Protein AF-A0A952R025-F1 (afdb_monomer_lite)

pLDDT: mean 76.43, std 16.29, range [30.5, 97.69]

Secondary structure (DSSP, 8-state):
--SSHHHHHHHHHHHHHHHHHHHTS-----TTS--HHHHHHHHHHHHHHHHHHTTT-HHHHHHHHHHHHHHHHHHHHH-GGGHHHHHHHHHHGGG---HHHHHHHHHHHHHHHHHHHHHHHHHHHHHT-HHHHHHHTTS---PPPBTTBPPP-HHHHHHHHHHTTSS-HHHHHHHHHHHHHHHHHHHHHHHHHHHHHHHHHT-HHHHHHHHHHHHHHHHHHHHHHHHHH-HHHHHHHHHHHHTT-HHHHHHHHTT--SSPPPHHHHHHHHHHHHHHHHHHHHHHHHHEE--TTT-EES-HHHHHHHHHHHHHHHHHHHHHHHHHHHH-HHHHHHHHHHHHHHHHHHHHHHTTSSPPPHHHHHHHHHHHHHHHHHHS-GGGG---TTHHHHHHHHHHHHHHHHHHTT-HHHHHHHHHHHHHHHHTTHHHHHHHH-HHHHHHHHHHHTT-BTTBPHHHHHHTT--HHHHHHHHHHHHHHHHHHHHHHHHHS-HHHHHHHHHHHHHHHHHHHHHHHHHHHHHT-SGGGGGGHHHHHHHHHHHHHHHHHHHHHHHHHHHHHGGGHHHHHHHHHHHHHHHHHHHHHHHHHHHHTHHHHHHHHTTSTTT--HHHHHHHHHHHHHHHHHHHHHHHHHHHHHHHHHH-HHHHHHHHHHHHHHHHHHHHHHHHHT----HHHHHHHHHHHHHHHHHHHHHHHHHHHHHTTSS---B-SSPPPHHHHHHH---SBHHHHHHHHHHHHHHHHHHHHHHHHHHHHHHHHHS--

Structure (mmCIF, N/CA/C/O backbone):
data_AF-A0A952R025-F1
#
_entry.id   AF-A0A952R025-F1
#
loop_
_atom_site.group_PDB
_atom_site.id
_atom_site.type_symbol
_atom_site.label_atom_id
_atom_site.label_alt_id
_atom_site.label_comp_id
_atom_site.label_asym_id
_atom_site.label_entity_id
_atom_site.label_seq_id
_atom_site.pdbx_PDB_ins_code
_atom_site.Cartn_x
_atom_site.Cartn_y
_atom_site.Cartn_z
_atom_site.occupancy
_atom_site.B_iso_or_equiv
_atom_site.auth_seq_id
_atom_site.auth_comp_id
_atom_site.auth_asym_id
_atom_site.auth_atom_id
_atom_site.pdbx_PDB_model_num
ATOM 1 N N . MET A 1 1 ? -9.235 -47.884 -29.725 1.00 43.16 1 MET A N 1
ATOM 2 C CA . MET A 1 1 ? -9.727 -48.058 -28.335 1.00 43.16 1 MET A CA 1
ATOM 3 C C . MET A 1 1 ? -9.058 -47.093 -27.338 1.00 43.16 1 MET A C 1
ATOM 5 O O . MET A 1 1 ? -8.657 -47.516 -26.266 1.00 43.16 1 MET A O 1
ATOM 9 N N . ARG A 1 2 ? -8.959 -45.788 -27.643 1.00 43.00 2 ARG A N 1
ATOM 10 C CA . ARG A 1 2 ? -8.552 -44.732 -26.688 1.00 43.00 2 ARG A CA 1
ATOM 11 C C . ARG A 1 2 ? -9.128 -43.352 -27.094 1.00 43.00 2 ARG A C 1
ATOM 13 O O . ARG A 1 2 ? -8.373 -42.517 -27.573 1.00 43.00 2 ARG A O 1
ATOM 20 N N . PRO A 1 3 ? -10.450 -43.120 -26.970 1.00 44.47 3 PRO A N 1
ATOM 21 C CA . PRO A 1 3 ? -10.899 -41.742 -26.735 1.00 44.47 3 PRO A CA 1
ATOM 22 C C . PRO A 1 3 ? -12.031 -41.625 -25.695 1.00 44.47 3 PRO A C 1
ATOM 24 O O . PRO A 1 3 ? -12.791 -40.670 -25.729 1.00 44.47 3 PRO A O 1
ATOM 27 N N . LEU A 1 4 ? -12.166 -42.583 -24.769 1.00 42.16 4 LEU A N 1
ATOM 28 C CA . LEU A 1 4 ? -13.191 -42.531 -23.709 1.00 42.16 4 LEU A CA 1
ATOM 29 C C . LEU A 1 4 ? -12.638 -42.206 -22.310 1.00 42.16 4 LEU A C 1
ATOM 31 O O . LEU A 1 4 ? -13.415 -42.011 -21.387 1.00 42.16 4 LEU A O 1
ATOM 35 N N . LEU A 1 5 ? -11.314 -42.096 -22.142 1.00 41.91 5 LEU A N 1
ATOM 36 C CA . LEU A 1 5 ? -10.698 -41.856 -20.826 1.00 41.91 5 LEU A CA 1
ATOM 37 C C . LEU A 1 5 ? -10.661 -40.376 -20.408 1.00 41.91 5 LEU A C 1
ATOM 39 O O . LEU A 1 5 ? -10.733 -40.101 -19.218 1.00 41.91 5 LEU A O 1
ATOM 43 N N . LEU A 1 6 ? -10.604 -39.422 -21.347 1.00 43.53 6 LEU A N 1
ATOM 44 C CA . LEU A 1 6 ? -10.594 -37.991 -21.008 1.00 43.53 6 LEU A CA 1
ATOM 45 C C . LEU A 1 6 ? -11.916 -37.477 -20.402 1.00 43.53 6 LEU A C 1
ATOM 47 O O . LEU A 1 6 ? -11.851 -36.807 -19.376 1.00 43.53 6 LEU A O 1
ATOM 51 N N . PRO A 1 7 ? -13.109 -37.793 -20.951 1.00 44.50 7 PRO A N 1
ATOM 52 C CA . PRO A 1 7 ? -14.351 -37.309 -20.351 1.00 44.50 7 PRO A CA 1
ATOM 53 C C . PRO A 1 7 ? -14.644 -37.989 -19.007 1.00 44.50 7 PRO A C 1
ATOM 55 O O . PRO A 1 7 ? -15.187 -37.347 -18.116 1.00 44.50 7 PRO A O 1
ATOM 58 N N . LEU A 1 8 ? -14.217 -39.244 -18.813 1.00 42.12 8 LEU A N 1
ATOM 59 C CA . LEU A 1 8 ? -14.323 -39.926 -17.520 1.00 42.12 8 LEU A CA 1
ATOM 60 C C . LEU A 1 8 ? -13.385 -39.321 -16.468 1.00 42.12 8 LEU A C 1
ATOM 62 O O . LEU A 1 8 ? -13.810 -39.176 -15.332 1.00 42.12 8 LEU A O 1
ATOM 66 N N . LEU A 1 9 ? -12.167 -38.904 -16.834 1.00 44.72 9 LEU A N 1
ATOM 67 C CA . LEU A 1 9 ? -11.246 -38.213 -15.921 1.00 44.72 9 LEU A CA 1
ATOM 68 C C . LEU A 1 9 ? -11.710 -36.791 -15.573 1.00 44.72 9 LEU A C 1
ATOM 70 O O . LEU A 1 9 ? -11.532 -36.377 -14.435 1.00 44.72 9 LEU A O 1
ATOM 74 N N . CYS A 1 10 ? -12.350 -36.066 -16.497 1.00 42.38 10 CYS A N 1
ATOM 75 C CA . CYS A 1 10 ? -12.954 -34.764 -16.192 1.00 42.38 10 CYS A CA 1
ATOM 76 C C . CYS A 1 10 ? -14.187 -34.898 -15.290 1.00 42.38 10 CYS A C 1
ATOM 78 O O . CYS A 1 10 ? -14.334 -34.118 -14.357 1.00 42.38 10 CYS A O 1
ATOM 80 N N . VAL A 1 11 ? -15.038 -35.907 -15.506 1.00 44.38 11 VAL A N 1
ATOM 81 C CA . VAL A 1 11 ? -16.168 -36.181 -14.603 1.00 44.38 11 VAL A CA 1
ATOM 82 C C . VAL A 1 11 ? -15.664 -36.665 -13.244 1.00 44.38 11 VAL A C 1
ATOM 84 O O . VAL A 1 11 ? -16.193 -36.233 -12.232 1.00 44.38 11 VAL A O 1
ATOM 87 N N . TRP A 1 12 ? -14.600 -37.473 -13.184 1.00 40.72 12 TRP A N 1
ATOM 88 C CA . TRP A 1 12 ? -13.997 -37.886 -11.912 1.00 40.72 12 TRP A CA 1
ATOM 89 C C . TRP A 1 12 ? -13.286 -36.734 -11.195 1.00 40.72 12 TRP A C 1
ATOM 91 O O . TRP A 1 12 ? -13.337 -36.682 -9.980 1.00 40.72 12 TRP A O 1
ATOM 101 N N . ALA A 1 13 ? -12.677 -35.782 -11.912 1.00 42.75 13 ALA A N 1
ATOM 102 C CA . ALA A 1 13 ? -12.063 -34.590 -11.321 1.00 42.75 13 ALA A CA 1
ATOM 103 C C . ALA A 1 13 ? -13.107 -33.582 -10.822 1.00 42.75 13 ALA A C 1
ATOM 105 O O . ALA A 1 13 ? -12.911 -32.998 -9.765 1.00 42.75 13 ALA A O 1
ATOM 106 N N . VAL A 1 14 ? -14.234 -33.428 -11.527 1.00 44.22 14 VAL A N 1
ATOM 107 C CA . VAL A 1 14 ? -15.361 -32.588 -11.086 1.00 44.22 14 VAL A CA 1
ATOM 108 C C . VAL A 1 14 ? -16.135 -33.257 -9.951 1.00 44.22 14 VAL A C 1
ATOM 110 O O . VAL A 1 14 ? -16.536 -32.570 -9.024 1.00 44.22 14 VAL A O 1
ATOM 113 N N . VAL A 1 15 ? -16.289 -34.586 -9.956 1.00 43.34 15 VAL A N 1
ATOM 114 C CA . VAL A 1 15 ? -16.881 -35.337 -8.834 1.00 43.34 15 VAL A CA 1
ATOM 115 C C . VAL A 1 15 ? -15.919 -35.401 -7.646 1.00 43.34 15 VAL A C 1
ATOM 117 O O . VAL A 1 15 ? -16.378 -35.293 -6.523 1.00 43.34 15 VAL A O 1
ATOM 120 N N . ALA A 1 16 ? -14.601 -35.479 -7.852 1.00 40.81 16 ALA A N 1
ATOM 121 C CA . ALA A 1 16 ? -13.613 -35.384 -6.776 1.00 40.81 16 ALA A CA 1
ATOM 122 C C . ALA A 1 16 ? -13.501 -33.953 -6.227 1.00 40.81 16 ALA A C 1
ATOM 124 O O . ALA A 1 16 ? -13.373 -33.795 -5.024 1.00 40.81 16 ALA A O 1
ATOM 125 N N . GLN A 1 17 ? -13.617 -32.907 -7.056 1.00 39.09 17 GLN A N 1
ATOM 126 C CA . GLN A 1 17 ? -13.742 -31.524 -6.576 1.00 39.09 17 GLN A CA 1
ATOM 127 C C . GLN A 1 17 ? -15.080 -31.285 -5.875 1.00 39.09 17 GLN A C 1
ATOM 129 O O . GLN A 1 17 ? -15.091 -30.634 -4.842 1.00 39.09 17 GLN A O 1
ATOM 134 N N . ALA A 1 18 ? -16.185 -31.851 -6.363 1.00 34.72 18 ALA A N 1
ATOM 135 C CA . ALA A 1 18 ? -17.480 -31.777 -5.690 1.00 34.72 18 ALA A CA 1
ATOM 136 C C . ALA A 1 18 ? -17.485 -32.568 -4.374 1.00 34.72 18 ALA A C 1
ATOM 138 O O . ALA A 1 18 ? -18.044 -32.085 -3.404 1.00 34.72 18 ALA A O 1
ATOM 139 N N . GLN A 1 19 ? -16.794 -33.711 -4.300 1.00 37.28 19 GLN A N 1
ATOM 140 C CA . GLN A 1 19 ? -16.617 -34.483 -3.067 1.00 37.28 19 GLN A CA 1
ATOM 141 C C . GLN A 1 19 ? -15.603 -33.858 -2.110 1.00 37.28 19 GLN A C 1
ATOM 143 O O . GLN A 1 19 ? -15.740 -34.048 -0.914 1.00 37.28 19 GLN A O 1
ATOM 148 N N . VAL A 1 20 ? -14.614 -33.096 -2.588 1.00 39.19 20 VAL A N 1
ATOM 149 C CA . VAL A 1 20 ? -13.730 -32.288 -1.729 1.00 39.19 20 VAL A CA 1
ATOM 150 C C . VAL A 1 20 ? -14.464 -31.041 -1.224 1.00 39.19 20 VAL A C 1
ATOM 152 O O . VAL A 1 20 ? -14.256 -30.659 -0.081 1.00 39.19 20 VAL A O 1
ATOM 155 N N . ILE A 1 21 ? -15.384 -30.466 -2.005 1.00 36.06 21 ILE A N 1
ATOM 156 C CA . ILE A 1 21 ? -16.273 -29.376 -1.565 1.00 36.06 21 ILE A CA 1
ATOM 157 C C . ILE A 1 21 ? -17.367 -29.900 -0.611 1.00 36.06 21 ILE A C 1
ATOM 159 O O . ILE A 1 21 ? -17.658 -29.243 0.382 1.00 36.06 21 ILE A O 1
ATOM 163 N N . GLU A 1 22 ? -17.913 -31.103 -0.824 1.00 31.41 22 GLU A N 1
ATOM 164 C CA . GLU A 1 22 ? -18.810 -31.772 0.137 1.00 31.41 22 GLU A CA 1
ATOM 165 C C . GLU A 1 22 ? -18.055 -32.255 1.388 1.00 31.41 22 GLU A C 1
ATOM 167 O O . GLU A 1 22 ? -18.585 -32.136 2.488 1.00 31.41 22 GLU A O 1
ATOM 172 N N . ALA A 1 23 ? -16.802 -32.713 1.270 1.00 34.00 23 ALA A N 1
ATOM 173 C CA . ALA A 1 23 ? -15.976 -33.125 2.413 1.00 34.00 23 ALA A CA 1
ATOM 174 C C . ALA A 1 23 ? -15.381 -31.942 3.200 1.00 34.00 23 ALA A C 1
ATOM 176 O O . ALA A 1 23 ? -15.041 -32.108 4.368 1.00 34.00 23 ALA A O 1
ATOM 177 N N . GLN A 1 24 ? -15.291 -30.747 2.604 1.00 39.06 24 GLN A N 1
ATOM 178 C CA . GLN A 1 24 ? -15.017 -29.486 3.311 1.00 39.06 24 GLN A CA 1
ATOM 179 C C . GLN A 1 24 ? -16.298 -28.789 3.810 1.00 39.06 24 GLN A C 1
ATOM 181 O O . GLN A 1 24 ? -16.212 -27.793 4.522 1.00 39.06 24 GLN A O 1
ATOM 186 N N . GLY A 1 25 ? -17.477 -29.327 3.478 1.00 34.72 25 GLY A N 1
ATOM 187 C CA . GLY A 1 25 ? -18.793 -28.791 3.837 1.00 34.72 25 GLY A CA 1
ATOM 188 C C . GLY A 1 25 ? -19.623 -29.679 4.768 1.00 34.72 25 GLY A C 1
ATOM 189 O O . GLY A 1 25 ? -20.806 -29.407 4.953 1.00 34.72 25 GLY A O 1
ATOM 190 N N . SER A 1 26 ? -19.046 -30.732 5.359 1.00 33.28 26 SER A N 1
ATOM 191 C CA . SER A 1 26 ? -19.770 -31.644 6.258 1.00 33.28 26 SER A CA 1
ATOM 192 C C . SER A 1 26 ? -19.108 -31.842 7.625 1.00 33.28 26 SER A C 1
ATOM 194 O O . SER A 1 26 ? -19.210 -32.918 8.213 1.00 33.28 26 SER A O 1
ATOM 196 N N . HIS A 1 27 ? -18.481 -30.804 8.177 1.00 38.00 27 HIS A N 1
ATOM 197 C CA . HIS A 1 27 ? -18.674 -30.567 9.604 1.00 38.00 27 HIS A CA 1
ATOM 198 C C . HIS A 1 27 ? -19.937 -29.726 9.704 1.00 38.00 27 HIS A C 1
ATOM 200 O O . HIS A 1 27 ? -19.900 -28.510 9.548 1.00 38.00 27 HIS A O 1
ATOM 206 N N . ALA A 1 28 ? -21.076 -30.397 9.880 1.00 33.91 28 ALA A N 1
ATOM 207 C CA . ALA A 1 28 ? -22.239 -29.737 10.437 1.00 33.91 28 ALA A CA 1
ATOM 208 C C . ALA A 1 28 ? -21.762 -29.063 11.730 1.00 33.91 28 ALA A C 1
ATOM 210 O O . ALA A 1 28 ? -21.443 -29.755 12.696 1.00 33.91 28 ALA A O 1
ATOM 211 N N . LEU A 1 29 ? -21.608 -27.735 11.701 1.00 38.53 29 LEU A N 1
ATOM 212 C CA . LEU A 1 29 ? -21.572 -26.935 12.916 1.00 38.53 29 LEU A CA 1
ATOM 213 C C . LEU A 1 29 ? -22.809 -27.364 13.695 1.00 38.53 29 LEU A C 1
ATOM 215 O O . LEU A 1 29 ? -23.918 -27.332 13.160 1.00 38.53 29 LEU A O 1
ATOM 219 N N . ASP A 1 30 ? -22.598 -27.873 14.897 1.00 36.91 30 ASP A N 1
ATOM 220 C CA . ASP A 1 30 ? -23.674 -28.233 15.801 1.00 36.91 30 ASP A CA 1
ATOM 221 C C . ASP A 1 30 ? -24.440 -26.933 16.104 1.00 36.91 30 ASP A C 1
ATOM 223 O O . ASP A 1 30 ? -23.987 -26.099 16.881 1.00 36.91 30 ASP A O 1
ATOM 227 N N . LEU A 1 31 ? -25.547 -26.686 15.390 1.00 44.03 31 LEU A N 1
ATOM 228 C CA . LEU A 1 31 ? -26.323 -25.432 15.404 1.00 44.03 31 LEU A CA 1
ATOM 229 C C . LEU A 1 31 ? -27.075 -25.203 16.735 1.00 44.03 31 LEU A C 1
ATOM 231 O O . LEU A 1 31 ? -28.077 -24.490 16.766 1.00 44.03 31 LEU A O 1
ATOM 235 N N . THR A 1 32 ? -26.655 -25.842 17.827 1.00 59.66 32 THR A N 1
ATOM 236 C CA . THR A 1 32 ? -27.343 -25.790 19.123 1.00 59.66 32 THR A CA 1
ATOM 237 C C . THR A 1 32 ? -26.695 -24.845 20.128 1.00 59.66 32 THR A C 1
ATOM 239 O O . THR A 1 32 ? -27.393 -24.395 21.032 1.00 59.66 32 THR A O 1
ATOM 242 N N . GLU A 1 33 ? -25.408 -24.509 19.984 1.00 73.12 33 GLU A N 1
ATOM 243 C CA . GLU A 1 33 ? -24.736 -23.527 20.848 1.00 73.12 33 GLU A CA 1
ATOM 244 C C . GLU A 1 33 ? -24.391 -22.239 20.080 1.00 73.12 33 GLU A C 1
ATOM 246 O O . GLU A 1 33 ? -23.882 -22.319 18.961 1.00 73.12 33 GLU A O 1
ATOM 251 N N . PRO A 1 34 ? -24.630 -21.046 20.660 1.00 85.50 34 PRO A N 1
ATOM 252 C CA . PRO A 1 34 ? -24.315 -19.779 20.005 1.00 85.50 34 PRO A CA 1
ATOM 253 C C . PRO A 1 34 ? -22.802 -19.608 19.803 1.00 85.50 34 PRO A C 1
ATOM 255 O O . PRO A 1 34 ? -21.985 -19.998 20.650 1.00 85.50 34 PRO A O 1
ATOM 258 N N . THR A 1 35 ? -22.416 -18.979 18.691 1.00 89.88 35 THR A N 1
ATOM 259 C CA . THR A 1 35 ? -21.017 -18.593 18.423 1.00 89.88 35 THR A CA 1
ATOM 260 C C . THR A 1 35 ? -20.521 -17.579 19.453 1.00 89.88 35 THR A C 1
ATOM 262 O O . THR A 1 35 ? -21.311 -16.940 20.156 1.00 89.88 35 THR A O 1
ATOM 265 N N . THR A 1 36 ? -19.201 -17.416 19.581 1.00 92.81 36 THR A N 1
ATOM 266 C CA . THR A 1 36 ? -18.651 -16.485 20.586 1.00 92.81 36 THR A CA 1
ATOM 267 C C . THR A 1 36 ? -19.091 -15.046 20.308 1.00 92.81 36 THR A C 1
ATOM 269 O O . THR A 1 36 ? -19.446 -14.320 21.237 1.00 92.81 36 THR A O 1
ATOM 272 N N . GLY A 1 37 ? -19.152 -14.653 19.033 1.00 90.00 37 GLY A N 1
ATOM 273 C CA . GLY A 1 37 ? -19.669 -13.346 18.625 1.00 90.00 37 GLY A CA 1
ATOM 274 C C . GLY A 1 37 ? -21.152 -13.148 18.962 1.00 90.00 37 GLY A C 1
ATOM 275 O O . GLY A 1 37 ? -21.517 -12.109 19.506 1.00 90.00 37 GLY A O 1
ATOM 276 N N . GLU A 1 38 ? -22.006 -14.145 18.704 1.00 91.44 38 GLU A N 1
ATOM 277 C CA . GLU A 1 38 ? -23.445 -14.069 19.014 1.00 91.44 38 GLU A CA 1
ATOM 278 C C . GLU A 1 38 ? -23.710 -13.966 20.519 1.00 91.44 38 GLU A C 1
ATOM 280 O O . GLU A 1 38 ? -24.518 -13.140 20.949 1.00 91.44 38 GLU A O 1
ATOM 285 N N . ALA A 1 39 ? -23.012 -14.763 21.334 1.00 94.06 39 ALA A N 1
ATOM 286 C CA . ALA A 1 39 ? -23.143 -14.700 22.786 1.00 94.06 39 ALA A CA 1
ATOM 287 C C . ALA A 1 39 ? -22.654 -13.348 23.337 1.00 94.06 39 ALA A C 1
ATOM 289 O O . ALA A 1 39 ? -23.313 -12.751 24.188 1.00 94.06 39 ALA A O 1
ATOM 290 N N . ALA A 1 40 ? -21.540 -12.821 22.818 1.00 95.25 40 ALA A N 1
ATOM 291 C CA . ALA A 1 40 ? -21.023 -11.508 23.204 1.00 95.25 40 ALA A CA 1
ATOM 292 C C . ALA A 1 40 ? -21.970 -10.363 22.828 1.00 95.25 40 ALA A C 1
ATOM 294 O O . ALA A 1 40 ? -22.183 -9.453 23.630 1.00 95.25 40 ALA A O 1
ATOM 295 N N . GLU A 1 41 ? -22.569 -10.414 21.639 1.00 93.94 41 GLU A N 1
ATOM 296 C CA . GLU A 1 41 ? -23.544 -9.416 21.204 1.00 93.94 41 GLU A CA 1
ATOM 297 C C . GLU A 1 41 ? -24.849 -9.508 22.002 1.00 93.94 41 GLU A C 1
ATOM 299 O O . GLU A 1 41 ? -25.405 -8.479 22.385 1.00 93.94 41 GLU A O 1
ATOM 304 N N . THR A 1 42 ? -25.299 -10.723 22.332 1.00 95.00 42 THR A N 1
ATOM 305 C CA . THR A 1 42 ? -26.455 -10.939 23.215 1.00 95.00 42 THR A CA 1
ATOM 306 C C . THR A 1 42 ? -26.200 -10.297 24.576 1.00 95.00 42 THR A C 1
ATOM 308 O O . THR A 1 42 ? -26.954 -9.417 24.977 1.00 95.00 42 THR A O 1
ATOM 311 N N . LEU A 1 43 ? -25.074 -10.619 25.223 1.00 96.75 43 LEU A N 1
ATOM 312 C CA . LEU A 1 43 ? -24.660 -10.004 26.488 1.00 96.75 43 LEU A CA 1
ATOM 313 C C . LEU A 1 43 ? -24.629 -8.470 26.389 1.00 96.75 43 LEU A C 1
ATOM 315 O O . LEU A 1 43 ? -25.204 -7.774 27.225 1.00 96.75 43 LEU A O 1
ATOM 319 N N . ARG A 1 44 ? -23.996 -7.925 25.344 1.00 95.19 44 ARG A N 1
ATOM 320 C CA . ARG A 1 44 ? -23.887 -6.475 25.135 1.00 95.19 44 ARG A CA 1
ATOM 321 C C . ARG A 1 44 ? -25.256 -5.815 24.967 1.00 95.19 44 ARG A C 1
ATOM 323 O O . ARG A 1 44 ? -25.500 -4.772 25.572 1.00 95.19 44 ARG A O 1
ATOM 330 N N . SER A 1 45 ? -26.127 -6.395 24.147 1.00 96.25 45 SER A N 1
ATOM 331 C CA . SER A 1 45 ? -27.453 -5.852 23.848 1.00 96.25 45 SER A CA 1
ATOM 332 C C . SER A 1 45 ? -28.396 -5.933 25.051 1.00 96.25 45 SER A C 1
ATOM 334 O O . SER A 1 45 ? -29.017 -4.921 25.374 1.00 96.25 45 SER A O 1
ATOM 336 N N . SER A 1 46 ? -28.424 -7.053 25.780 1.00 96.81 46 SER A N 1
ATOM 337 C CA . SER A 1 46 ? -29.223 -7.208 27.001 1.00 96.81 46 SER A CA 1
ATOM 338 C C . SER A 1 46 ? -28.783 -6.226 28.089 1.00 96.81 46 SER A C 1
ATOM 340 O O . SER A 1 46 ? -29.625 -5.574 28.696 1.00 96.81 46 SER A O 1
ATOM 342 N N . LEU A 1 47 ? -27.476 -5.986 28.266 1.00 96.75 47 LEU A N 1
ATOM 343 C CA . LEU A 1 47 ? -27.000 -4.948 29.192 1.00 96.75 47 LEU A CA 1
ATOM 344 C C . LEU A 1 47 ? -27.438 -3.531 28.783 1.00 96.75 47 LEU A C 1
ATOM 346 O O . LEU A 1 47 ? -27.716 -2.703 29.646 1.00 96.75 47 LEU A O 1
ATOM 350 N N . VAL A 1 48 ? -27.518 -3.225 27.483 1.00 95.19 48 VAL A N 1
ATOM 351 C CA . VAL A 1 48 ? -28.065 -1.937 27.016 1.00 95.19 48 VAL A CA 1
ATOM 352 C C . VAL A 1 48 ? -29.563 -1.838 27.314 1.00 95.19 48 VAL A C 1
ATOM 354 O O . VAL A 1 48 ? -30.009 -0.791 27.776 1.00 95.19 48 VAL A O 1
ATOM 357 N N . GLN A 1 49 ? -30.336 -2.903 27.086 1.00 95.62 49 GLN A N 1
ATOM 358 C CA . GLN A 1 49 ? -31.773 -2.907 27.388 1.00 95.62 49 GLN A CA 1
ATOM 359 C C . GLN A 1 49 ? -32.044 -2.790 28.893 1.00 95.62 49 GLN A C 1
ATOM 361 O O . GLN A 1 49 ? -32.888 -1.993 29.295 1.00 95.62 49 GLN A O 1
ATOM 366 N N . ALA A 1 50 ? -31.265 -3.485 29.728 1.00 94.88 50 ALA A N 1
ATOM 367 C CA . ALA A 1 50 ? -31.321 -3.342 31.181 1.00 94.88 50 ALA A CA 1
ATOM 368 C C . ALA A 1 50 ? -31.057 -1.890 31.615 1.00 94.88 50 ALA A C 1
ATOM 370 O O . ALA A 1 50 ? -31.796 -1.346 32.430 1.00 94.88 50 ALA A O 1
ATOM 371 N N . GLN A 1 51 ? -30.059 -1.229 31.016 1.00 93.81 51 GLN A N 1
ATOM 372 C CA . GLN A 1 51 ? -29.775 0.181 31.289 1.00 93.81 51 GLN A CA 1
ATOM 373 C C . GLN A 1 51 ? -30.941 1.101 30.884 1.00 93.81 51 GLN A C 1
ATOM 375 O O . GLN A 1 51 ? -31.235 2.053 31.597 1.00 93.81 51 GLN A O 1
ATOM 380 N N . LEU A 1 52 ? -31.598 0.843 29.748 1.00 92.44 52 LEU A N 1
ATOM 381 C CA . LEU A 1 52 ? -32.737 1.646 29.277 1.00 92.44 52 LEU A CA 1
ATOM 382 C C . LEU A 1 52 ? -33.994 1.465 30.141 1.00 92.44 52 LEU A C 1
ATOM 384 O O . LEU A 1 52 ? -34.799 2.390 30.240 1.00 92.44 52 LEU A O 1
ATOM 388 N N . ALA A 1 53 ? -34.170 0.288 30.743 1.00 92.00 53 ALA A N 1
ATOM 389 C CA . ALA A 1 53 ? -35.262 -0.006 31.670 1.00 92.00 53 ALA A CA 1
ATOM 390 C C . ALA A 1 53 ? -34.982 0.480 33.106 1.00 92.00 53 ALA A C 1
ATOM 392 O O . ALA A 1 53 ? -35.913 0.568 33.914 1.00 92.00 53 ALA A O 1
ATOM 393 N N . LEU A 1 54 ? -33.726 0.818 33.420 1.00 91.25 54 LEU A N 1
ATOM 394 C CA . LEU A 1 54 ? -33.280 1.192 34.759 1.00 91.25 54 LEU A CA 1
ATOM 395 C C . LEU A 1 54 ? -34.103 2.367 35.309 1.00 91.25 54 LEU A C 1
ATOM 397 O O . LEU A 1 54 ? -34.254 3.400 34.665 1.00 91.25 54 LEU A O 1
ATOM 401 N N . GLY A 1 55 ? -34.668 2.200 36.506 1.00 83.75 55 GLY A N 1
ATOM 402 C CA . GLY A 1 55 ? -35.497 3.221 37.160 1.00 83.75 55 GLY A CA 1
ATOM 403 C C . GLY A 1 55 ? -36.906 3.409 36.574 1.00 83.75 55 GLY A C 1
ATOM 404 O O . GLY A 1 55 ? -37.706 4.134 37.168 1.00 83.75 55 GLY A O 1
ATOM 405 N N . PHE A 1 56 ? -37.242 2.744 35.461 1.00 88.25 56 PHE A N 1
ATOM 406 C CA . PHE A 1 56 ? -38.566 2.795 34.827 1.00 88.25 56 PHE A CA 1
ATOM 407 C C . PHE A 1 56 ? -39.339 1.476 34.953 1.00 88.25 56 PHE A C 1
ATOM 409 O O . PHE A 1 56 ? -40.542 1.503 35.220 1.00 88.25 56 PHE A O 1
ATOM 416 N N . ASP A 1 57 ? -38.663 0.336 34.777 1.00 92.56 57 ASP A N 1
ATOM 417 C CA . ASP A 1 57 ? -39.242 -1.008 34.850 1.00 92.56 57 ASP A CA 1
ATOM 418 C C . ASP A 1 57 ? -38.246 -1.993 35.485 1.00 92.56 57 ASP A C 1
ATOM 420 O O . ASP A 1 57 ? -37.346 -2.534 34.836 1.00 92.56 57 ASP A O 1
ATOM 424 N N . GLU A 1 58 ? -38.402 -2.234 36.789 1.00 90.31 58 GLU A N 1
ATOM 425 C CA . GLU A 1 58 ? -37.540 -3.160 37.534 1.00 90.31 58 GLU A CA 1
ATOM 426 C C . GLU A 1 58 ? -37.661 -4.615 37.063 1.00 90.31 58 GLU A C 1
ATOM 428 O O . GLU A 1 58 ? -36.704 -5.379 37.201 1.00 90.31 58 GLU A O 1
ATOM 433 N N . ALA A 1 59 ? -38.829 -5.022 36.555 1.00 93.00 59 ALA A N 1
ATOM 434 C CA . ALA A 1 59 ? -39.041 -6.390 36.100 1.00 93.00 59 ALA A CA 1
ATOM 435 C C . ALA A 1 59 ? -38.305 -6.620 34.777 1.00 93.00 59 ALA A C 1
ATOM 437 O O . ALA A 1 59 ? -37.539 -7.577 34.684 1.00 93.00 59 ALA A O 1
ATOM 438 N N . ALA A 1 60 ? -38.452 -5.698 33.820 1.00 92.75 60 ALA A N 1
ATOM 439 C CA . ALA A 1 60 ? -37.707 -5.732 32.562 1.00 92.75 60 ALA A CA 1
ATOM 440 C C . ALA A 1 60 ? -36.191 -5.592 32.787 1.00 92.75 60 ALA A C 1
ATOM 442 O O . ALA A 1 60 ? -35.400 -6.280 32.147 1.00 92.75 60 ALA A O 1
ATOM 443 N N . THR A 1 61 ? -35.769 -4.753 33.743 1.00 93.06 61 THR A N 1
ATOM 444 C CA . THR A 1 61 ? -34.348 -4.631 34.115 1.00 93.06 61 THR A CA 1
ATOM 445 C C . THR A 1 61 ? -33.786 -5.977 34.580 1.00 93.06 61 THR A C 1
ATOM 447 O O . THR A 1 61 ? -32.736 -6.398 34.102 1.00 93.06 61 THR A O 1
ATOM 450 N N . ARG A 1 62 ? -34.491 -6.682 35.479 1.00 93.19 62 ARG A N 1
ATOM 451 C CA . ARG A 1 62 ? -34.073 -8.009 35.962 1.00 93.19 62 ARG A CA 1
ATOM 452 C C . ARG A 1 62 ? -34.080 -9.063 34.856 1.00 93.19 62 ARG A C 1
ATOM 454 O O . ARG A 1 62 ? -33.120 -9.813 34.755 1.00 93.19 62 ARG A O 1
ATOM 461 N N . GLU A 1 63 ? -35.105 -9.077 34.007 1.00 95.69 63 GLU A N 1
ATOM 462 C CA . GLU A 1 63 ? -35.195 -9.997 32.865 1.00 95.69 63 GLU A CA 1
ATOM 463 C C . GLU A 1 63 ? -33.988 -9.854 31.927 1.00 95.69 63 GLU A C 1
ATOM 465 O O . GLU A 1 63 ? -33.311 -10.836 31.628 1.00 95.69 63 GLU A O 1
ATOM 470 N N . HIS A 1 64 ? -33.640 -8.626 31.538 1.00 96.62 64 HIS A N 1
ATOM 471 C CA . HIS A 1 64 ? -32.477 -8.383 30.687 1.00 96.62 64 HIS A CA 1
ATOM 472 C C . HIS A 1 64 ? -31.137 -8.678 31.385 1.00 96.62 64 HIS A C 1
ATOM 474 O O . HIS A 1 64 ? -30.176 -9.082 30.727 1.00 96.62 64 HIS A O 1
ATOM 480 N N . LEU A 1 65 ? -31.043 -8.516 32.709 1.00 95.50 65 LEU A N 1
ATOM 481 C CA . LEU A 1 65 ? -29.860 -8.941 33.467 1.00 95.50 65 LEU A CA 1
ATOM 482 C C . LEU A 1 65 ? -29.723 -10.473 33.512 1.00 95.50 65 LEU A C 1
ATOM 484 O O . LEU A 1 65 ? -28.608 -10.980 33.387 1.00 95.50 65 LEU A O 1
ATOM 488 N N . ASP A 1 66 ? -30.828 -11.215 33.606 1.00 95.50 66 ASP A N 1
ATOM 489 C CA . ASP A 1 66 ? -30.828 -12.683 33.542 1.00 95.50 66 ASP A CA 1
ATOM 490 C C . ASP A 1 66 ? -30.447 -13.193 32.136 1.00 95.50 66 ASP A C 1
ATOM 492 O O . ASP A 1 66 ? -29.680 -14.154 31.994 1.00 95.50 66 ASP A O 1
ATOM 496 N N . GLU A 1 67 ? -30.918 -12.525 31.075 1.00 95.50 67 GLU A N 1
ATOM 497 C CA . GLU A 1 67 ? -30.488 -12.791 29.693 1.00 95.50 67 GLU A CA 1
ATOM 498 C C . GLU A 1 67 ? -28.980 -12.560 29.519 1.00 95.50 67 GLU A C 1
ATOM 500 O O . GLU A 1 67 ? -28.272 -13.408 28.964 1.00 95.50 67 GLU A O 1
ATOM 505 N N . ALA A 1 68 ? -28.469 -11.443 30.049 1.00 96.31 68 ALA A N 1
ATOM 506 C CA . ALA A 1 68 ? -27.044 -11.135 30.069 1.00 96.31 68 ALA A CA 1
ATOM 507 C C . ALA A 1 68 ? -26.247 -12.219 30.818 1.00 96.31 68 ALA A C 1
ATOM 509 O O . ALA A 1 68 ? -25.261 -12.734 30.287 1.00 96.31 68 ALA A O 1
ATOM 510 N N . ALA A 1 69 ? -26.695 -12.637 32.005 1.00 95.31 69 ALA A N 1
ATOM 511 C CA . ALA A 1 69 ? -26.055 -13.704 32.775 1.00 95.31 69 ALA A CA 1
ATOM 512 C C . ALA A 1 69 ? -26.042 -15.047 32.020 1.00 95.31 69 ALA A C 1
ATOM 514 O O . ALA A 1 69 ? -25.048 -15.774 32.053 1.00 95.31 69 ALA A O 1
ATOM 515 N N . THR A 1 70 ? -27.108 -15.356 31.277 1.00 95.06 70 THR A N 1
ATOM 516 C CA . THR A 1 70 ? -27.199 -16.569 30.448 1.00 95.06 70 THR A CA 1
ATOM 517 C C . THR A 1 70 ? -26.203 -16.537 29.288 1.00 95.06 70 THR A C 1
ATOM 519 O O . THR A 1 70 ? -25.482 -17.510 29.057 1.00 95.06 70 THR A O 1
ATOM 522 N N . ALA A 1 71 ? -26.107 -15.406 28.584 1.00 95.12 71 ALA A N 1
ATOM 523 C CA . ALA A 1 71 ? -25.122 -15.217 27.522 1.00 95.12 71 ALA A CA 1
ATOM 524 C C . ALA A 1 71 ? -23.682 -15.289 28.063 1.00 95.12 71 ALA A C 1
ATOM 526 O O . ALA A 1 71 ? -22.804 -15.915 27.460 1.00 95.12 71 ALA A O 1
ATOM 527 N N . TRP A 1 72 ? -23.444 -14.711 29.243 1.00 96.75 72 TRP A N 1
ATOM 528 C CA . TRP A 1 72 ? -22.162 -14.794 29.929 1.00 96.75 72 TRP A CA 1
ATOM 529 C C . TRP A 1 72 ? -21.803 -16.220 30.363 1.00 96.75 72 TRP A C 1
ATOM 531 O O . TRP A 1 72 ? -20.642 -16.604 30.245 1.00 96.75 72 TRP A O 1
ATOM 541 N N . ALA A 1 73 ? -22.762 -17.050 30.782 1.00 94.56 73 ALA A N 1
ATOM 542 C CA . ALA A 1 73 ? -22.489 -18.442 31.141 1.00 94.56 73 ALA A CA 1
ATOM 543 C C . ALA A 1 73 ? -21.815 -19.211 29.988 1.00 94.56 73 ALA A C 1
ATOM 545 O O . ALA A 1 73 ? -20.849 -19.939 30.229 1.00 94.56 73 ALA A O 1
ATOM 546 N N . VAL A 1 74 ? -22.239 -18.966 28.740 1.00 92.31 74 VAL A N 1
ATOM 547 C CA . VAL A 1 74 ? -21.590 -19.512 27.535 1.00 92.31 74 VAL A CA 1
ATOM 548 C C . VAL A 1 74 ? -20.170 -18.957 27.387 1.00 92.31 74 VAL A C 1
ATOM 550 O O . VAL A 1 74 ? -19.207 -19.723 27.311 1.00 92.31 74 VAL A O 1
ATOM 553 N N . LEU A 1 75 ? -20.016 -17.630 27.405 1.00 95.00 75 LEU A N 1
ATOM 554 C CA . LEU A 1 75 ? -18.724 -16.957 27.208 1.00 95.00 75 LEU A CA 1
ATOM 555 C C . LEU A 1 75 ? -17.694 -17.299 28.286 1.00 95.00 75 LEU A C 1
ATOM 557 O O . LEU A 1 75 ? -16.517 -17.454 27.976 1.00 95.00 75 LEU A O 1
ATOM 561 N N . SER A 1 76 ? -18.117 -17.469 29.538 1.00 95.06 76 SER A N 1
ATOM 562 C CA . SER A 1 76 ? -17.235 -17.729 30.679 1.00 95.06 76 SER A CA 1
ATOM 563 C C . SER A 1 76 ? -16.417 -19.013 30.508 1.00 95.06 76 SER A C 1
ATOM 565 O O . SER A 1 76 ? -15.316 -19.132 31.052 1.00 95.06 76 SER A O 1
ATOM 567 N N . THR A 1 77 ? -16.944 -19.993 29.763 1.00 93.25 77 THR A N 1
ATOM 568 C CA . THR A 1 77 ? -16.241 -21.245 29.434 1.00 93.25 77 THR A CA 1
ATOM 569 C C . THR A 1 77 ? -15.155 -21.039 28.384 1.00 93.25 77 THR A C 1
ATOM 571 O O . THR A 1 77 ? -14.140 -21.729 28.415 1.00 93.25 77 THR A O 1
ATOM 574 N N . ARG A 1 78 ? -15.352 -20.063 27.493 1.00 93.81 78 ARG A N 1
ATOM 575 C CA . ARG A 1 78 ? -14.447 -19.717 26.394 1.00 93.81 78 ARG A CA 1
ATOM 576 C C . ARG A 1 78 ? -13.427 -18.648 26.788 1.00 93.81 78 ARG A C 1
ATOM 578 O O . ARG A 1 78 ? -12.391 -18.570 26.148 1.00 93.81 78 ARG A O 1
ATOM 585 N N . LEU A 1 79 ? -13.715 -17.858 27.829 1.00 96.00 79 LEU A N 1
ATOM 586 C CA . LEU A 1 79 ? -12.921 -16.717 28.304 1.00 96.00 79 LEU A CA 1
ATOM 587 C C . LEU A 1 79 ? -12.527 -16.854 29.794 1.00 96.00 79 LEU A C 1
ATOM 589 O O . LEU A 1 79 ? -12.878 -15.995 30.614 1.00 96.00 79 LEU A O 1
ATOM 593 N N . PRO A 1 80 ? -11.812 -17.922 30.194 1.00 94.94 80 PRO A N 1
ATOM 594 C CA . PRO A 1 80 ? -11.447 -18.148 31.594 1.00 94.94 80 PRO A CA 1
ATOM 595 C C . PRO A 1 80 ? -10.592 -17.016 32.181 1.00 94.94 80 PRO A C 1
ATOM 597 O O . PRO A 1 80 ? -10.733 -16.696 33.361 1.00 94.94 80 PRO A O 1
ATOM 600 N N . SER A 1 81 ? -9.755 -16.373 31.360 1.00 93.88 81 SER A N 1
ATOM 601 C CA . SER A 1 81 ? -8.832 -15.303 31.762 1.00 93.88 81 SER A CA 1
ATOM 602 C C . SER A 1 81 ? -9.503 -14.057 32.355 1.00 93.88 81 SER A C 1
ATOM 604 O O . SER A 1 81 ? -8.870 -13.332 33.122 1.00 93.88 81 SER A O 1
ATOM 606 N N . VAL A 1 82 ? -10.779 -13.805 32.044 1.00 95.88 82 VAL A N 1
ATOM 607 C CA . VAL A 1 82 ? -11.523 -12.621 32.521 1.00 95.88 82 VAL A CA 1
ATOM 608 C C . VAL A 1 82 ? -12.743 -12.972 33.362 1.00 95.88 82 VAL A C 1
ATOM 610 O O . VAL A 1 82 ? -13.493 -12.079 33.752 1.00 95.88 82 VAL A O 1
ATOM 613 N N . ARG A 1 83 ? -12.916 -14.259 33.688 1.00 95.56 83 ARG A N 1
ATOM 614 C CA . ARG A 1 83 ? -14.106 -14.767 34.369 1.00 95.56 83 ARG A CA 1
ATOM 615 C C . ARG A 1 83 ? -14.403 -14.014 35.667 1.00 95.56 83 ARG A C 1
ATOM 617 O O . ARG A 1 83 ? -15.453 -13.401 35.795 1.00 95.56 83 ARG A O 1
ATOM 624 N N . THR A 1 84 ? -13.431 -13.996 36.577 1.00 95.62 84 THR A N 1
ATOM 625 C CA . THR A 1 84 ? -13.563 -13.374 37.903 1.00 95.62 84 THR A CA 1
ATOM 626 C C . THR A 1 84 ? -13.901 -11.885 37.832 1.00 95.62 84 THR A C 1
ATOM 628 O O . THR A 1 84 ? -14.634 -11.378 38.674 1.00 95.62 84 THR A O 1
ATOM 631 N N . GLU A 1 85 ? -13.355 -11.166 36.848 1.00 94.75 85 GLU A N 1
ATOM 632 C CA . GLU A 1 85 ? -13.606 -9.731 36.692 1.00 94.75 85 GLU A CA 1
ATOM 633 C C . GLU A 1 85 ? -15.018 -9.460 36.174 1.00 94.75 85 GLU A C 1
ATOM 635 O O . GLU A 1 85 ? -15.697 -8.578 36.693 1.00 94.75 85 GLU A O 1
ATOM 640 N N . VAL A 1 86 ? -15.472 -10.215 35.171 1.00 95.94 86 VAL A N 1
ATOM 641 C CA . VAL A 1 86 ? -16.812 -10.036 34.599 1.00 95.94 86 VAL A CA 1
ATOM 642 C C . VAL A 1 86 ? -17.895 -10.501 35.573 1.00 95.94 86 VAL A C 1
ATOM 644 O O . VAL A 1 86 ? -18.895 -9.799 35.711 1.00 95.94 86 VAL A O 1
ATOM 647 N N . ASP A 1 87 ? -17.675 -11.602 36.302 1.00 95.44 87 ASP A N 1
ATOM 648 C CA . ASP A 1 87 ? -18.574 -12.058 37.372 1.00 95.44 87 ASP A CA 1
ATOM 649 C C . ASP A 1 87 ? -18.786 -10.945 38.412 1.00 95.44 87 ASP A C 1
ATOM 651 O O . ASP A 1 87 ? -19.921 -10.584 38.713 1.00 95.44 87 ASP A O 1
ATOM 655 N N . ALA A 1 88 ? -17.701 -10.318 38.880 1.00 94.56 88 ALA A N 1
ATOM 656 C CA . ALA A 1 88 ? -17.776 -9.233 39.858 1.00 94.56 88 ALA A CA 1
ATOM 657 C C . ALA A 1 88 ? -18.556 -8.007 39.343 1.00 94.56 88 ALA A C 1
ATOM 659 O O . ALA A 1 88 ? -19.266 -7.359 40.111 1.00 94.56 88 ALA A O 1
ATOM 660 N N . TRP A 1 89 ? -18.444 -7.675 38.052 1.00 93.75 89 TRP A N 1
ATOM 661 C CA . TRP A 1 89 ? -19.233 -6.593 37.461 1.00 93.75 89 TRP A CA 1
ATOM 662 C C . TRP A 1 89 ? -20.713 -6.958 37.318 1.00 93.75 89 TRP A C 1
ATOM 664 O O . TRP A 1 89 ? -21.565 -6.124 37.618 1.00 93.75 89 TRP A O 1
ATOM 674 N N . LEU A 1 90 ? -21.028 -8.182 36.884 1.00 92.94 90 LEU A N 1
ATOM 675 C CA . LEU A 1 90 ? -22.409 -8.654 36.745 1.00 92.94 90 LEU A CA 1
ATOM 676 C C . LEU A 1 90 ? -23.126 -8.750 38.096 1.00 92.94 90 LEU A C 1
ATOM 678 O O . LEU A 1 90 ? -24.305 -8.422 38.169 1.00 92.94 90 LEU A O 1
ATOM 682 N N . GLU A 1 91 ? -22.418 -9.117 39.166 1.00 92.06 91 GLU A N 1
ATOM 683 C CA . GLU A 1 91 ? -22.951 -9.106 40.536 1.00 92.06 91 GLU A CA 1
ATOM 684 C C . GLU A 1 91 ? -23.230 -7.687 41.060 1.00 92.06 91 GLU A C 1
ATOM 686 O O . GLU A 1 91 ? -24.110 -7.502 41.897 1.00 92.06 91 GLU A O 1
ATOM 691 N N . LEU A 1 92 ? -22.506 -6.676 40.567 1.00 90.06 92 LEU A N 1
ATOM 692 C CA . LEU A 1 92 ? -22.629 -5.285 41.015 1.00 90.06 92 LEU A CA 1
ATOM 693 C C . LEU A 1 92 ? -23.712 -4.492 40.260 1.00 90.06 92 LEU A C 1
ATOM 695 O O . LEU A 1 92 ? -24.256 -3.522 40.791 1.00 90.06 92 LEU A O 1
ATOM 699 N N . LEU A 1 93 ? -24.045 -4.891 39.030 1.00 89.56 93 LEU A N 1
ATOM 700 C CA . LEU A 1 93 ? -25.036 -4.203 38.192 1.00 89.56 93 LEU A CA 1
ATOM 701 C C . LEU A 1 93 ? -26.446 -4.108 38.813 1.00 89.56 93 LEU A C 1
ATOM 703 O O . LEU A 1 93 ? -27.019 -3.021 38.733 1.00 89.56 93 LEU A O 1
ATOM 707 N N . PRO A 1 94 ? -27.007 -5.153 39.461 1.00 85.75 94 PRO A N 1
ATOM 708 C CA . PRO A 1 94 ? -28.315 -5.069 40.119 1.00 85.75 94 PRO A CA 1
ATOM 709 C C . PRO A 1 94 ? -28.380 -4.036 41.252 1.00 85.75 94 PRO A C 1
ATOM 711 O O . PRO A 1 94 ? -29.440 -3.477 41.508 1.00 85.75 94 PRO A O 1
ATOM 714 N N . GLU A 1 95 ? -27.250 -3.771 41.914 1.00 83.50 95 GLU A N 1
ATOM 715 C CA . GLU A 1 95 ? -27.135 -2.822 43.033 1.00 83.50 95 GLU A CA 1
ATOM 716 C C . GLU A 1 95 ? -26.875 -1.378 42.554 1.00 83.50 95 GLU A C 1
ATOM 718 O O . GLU A 1 95 ? -26.776 -0.447 43.355 1.00 83.50 95 GLU A O 1
ATOM 723 N N . THR A 1 96 ? -26.719 -1.170 41.242 1.00 83.25 96 THR A N 1
ATOM 724 C CA . THR A 1 96 ? -26.357 0.127 40.665 1.00 83.25 96 THR A CA 1
ATOM 725 C C . THR A 1 96 ? -27.604 0.912 40.258 1.00 83.25 96 THR A C 1
ATOM 727 O O . THR A 1 96 ? -28.140 0.728 39.170 1.00 83.25 96 THR A O 1
ATOM 730 N N . GLU A 1 97 ? -28.038 1.842 41.112 1.00 79.25 97 GLU A N 1
ATOM 731 C CA . GLU A 1 97 ? -29.203 2.705 40.840 1.00 79.25 97 GLU A CA 1
ATOM 732 C C . GLU A 1 97 ? -28.888 3.895 39.908 1.00 79.25 97 GLU A C 1
ATOM 734 O O . GLU A 1 97 ? -29.790 4.494 39.324 1.00 79.25 97 GLU A O 1
ATOM 739 N N . GLU A 1 98 ? -27.611 4.263 39.755 1.00 88.44 98 GLU A N 1
ATOM 740 C CA . GLU A 1 98 ? -27.192 5.403 38.933 1.00 88.44 98 GLU A CA 1
ATOM 741 C C . GLU A 1 98 ? -26.880 4.978 37.487 1.00 88.44 98 GLU A C 1
ATOM 743 O O . GLU A 1 98 ? -25.932 4.228 37.241 1.00 88.44 98 GLU A O 1
ATOM 748 N N . GLU A 1 99 ? -27.603 5.537 36.506 1.00 91.06 99 GLU A N 1
ATOM 749 C CA . GLU A 1 99 ? -27.399 5.249 35.072 1.00 91.06 99 GLU A CA 1
ATOM 750 C C . GLU A 1 99 ? -25.942 5.432 34.612 1.00 91.06 99 GLU A C 1
ATOM 752 O O . GLU A 1 99 ? -25.453 4.681 33.766 1.00 91.06 99 GLU A O 1
ATOM 757 N N . ALA A 1 100 ? -25.228 6.423 35.157 1.00 92.81 100 ALA A N 1
ATOM 758 C CA . ALA A 1 100 ? -23.832 6.677 34.809 1.00 92.81 100 ALA A CA 1
ATOM 759 C C . ALA A 1 100 ? -22.898 5.564 35.312 1.00 92.81 100 ALA A C 1
ATOM 761 O O . ALA A 1 100 ? -22.006 5.132 34.577 1.00 92.81 100 ALA A O 1
ATOM 762 N N . GLY A 1 101 ? -23.131 5.063 36.530 1.00 92.81 101 GLY A N 1
ATOM 763 C CA . GLY A 1 101 ? -22.414 3.914 37.082 1.00 92.81 101 GLY A CA 1
ATOM 764 C C . GLY A 1 101 ? -22.677 2.646 36.272 1.00 92.81 101 GLY A C 1
ATOM 765 O O . GLY A 1 101 ? -21.735 1.933 35.920 1.00 92.81 101 GLY A O 1
ATOM 766 N N . PHE A 1 102 ? -23.935 2.423 35.881 1.00 95.75 102 PHE A N 1
ATOM 767 C CA . PHE A 1 102 ? -24.331 1.281 35.056 1.00 95.75 102 PHE A CA 1
ATOM 768 C C . PHE A 1 102 ? -23.651 1.323 33.677 1.00 95.75 102 PHE A C 1
ATOM 770 O O . PHE A 1 102 ? -23.084 0.330 33.216 1.00 95.75 102 PHE A O 1
ATOM 777 N N . ALA A 1 103 ? -23.635 2.493 33.029 1.00 95.44 103 ALA A N 1
ATOM 778 C CA . ALA A 1 103 ? -22.984 2.679 31.733 1.00 95.44 103 ALA A CA 1
ATOM 779 C C . ALA A 1 103 ? -21.466 2.424 31.795 1.00 95.44 103 ALA A C 1
ATOM 781 O O . ALA A 1 103 ? -20.903 1.799 30.892 1.00 95.44 103 ALA A O 1
ATOM 782 N N . ALA A 1 104 ? -20.806 2.863 32.873 1.00 94.88 104 ALA A N 1
ATOM 783 C CA . ALA A 1 104 ? -19.388 2.597 33.105 1.00 94.88 104 ALA A CA 1
ATOM 784 C C . ALA A 1 104 ? -19.102 1.102 33.337 1.00 94.88 104 ALA A C 1
ATOM 786 O O . ALA A 1 104 ? -18.140 0.572 32.777 1.00 94.88 104 ALA A O 1
ATOM 787 N N . ALA A 1 105 ? -19.942 0.410 34.112 1.00 95.62 105 ALA A N 1
ATOM 788 C CA . ALA A 1 105 ? -19.825 -1.030 34.346 1.00 95.62 105 ALA A CA 1
ATOM 789 C C . ALA A 1 105 ? -20.013 -1.836 33.048 1.00 95.62 105 ALA A C 1
ATOM 791 O O . ALA A 1 105 ? -19.195 -2.702 32.737 1.00 95.62 105 ALA A O 1
ATOM 792 N N . ARG A 1 106 ? -21.010 -1.492 32.219 1.00 96.19 106 ARG A N 1
ATOM 793 C CA . ARG A 1 106 ? -21.211 -2.113 30.897 1.00 96.19 106 ARG A CA 1
ATOM 794 C C . ARG A 1 106 ? -19.991 -1.943 29.987 1.00 96.19 106 ARG A C 1
ATOM 796 O O . ARG A 1 106 ? -19.571 -2.896 29.331 1.00 96.19 106 ARG A O 1
ATOM 803 N N . ALA A 1 107 ? -19.410 -0.744 29.950 1.00 96.69 107 ALA A N 1
ATOM 804 C CA . ALA A 1 107 ? -18.184 -0.481 29.200 1.00 96.69 107 ALA A CA 1
ATOM 805 C C . ALA A 1 107 ? -16.993 -1.308 29.721 1.00 96.69 107 ALA A C 1
ATOM 807 O O . ALA A 1 107 ? -16.237 -1.863 28.920 1.00 96.69 107 ALA A O 1
ATOM 808 N N . ALA A 1 108 ? -16.852 -1.435 31.045 1.00 96.25 108 ALA A N 1
ATOM 809 C CA . ALA A 1 108 ? -15.814 -2.253 31.667 1.00 96.25 108 ALA A CA 1
ATOM 810 C C . ALA A 1 108 ? -15.957 -3.735 31.284 1.00 96.25 108 ALA A C 1
ATOM 812 O O . ALA A 1 108 ? -14.990 -4.316 30.792 1.00 96.25 108 ALA A O 1
ATOM 813 N N . ILE A 1 109 ? -17.166 -4.303 31.394 1.00 97.62 109 ILE A N 1
ATOM 814 C CA . ILE A 1 109 ? -17.469 -5.675 30.956 1.00 97.62 109 ILE A CA 1
ATOM 815 C C . ILE A 1 109 ? -17.069 -5.865 29.491 1.00 97.62 109 ILE A C 1
ATOM 817 O O . ILE A 1 109 ? -16.323 -6.788 29.179 1.00 97.62 109 ILE A O 1
ATOM 821 N N . TRP A 1 110 ? -17.496 -4.972 28.593 1.00 97.69 110 TRP A N 1
ATOM 822 C CA . TRP A 1 110 ? -17.197 -5.099 27.164 1.00 97.69 110 TRP A CA 1
ATOM 823 C C . TRP A 1 110 ? -15.692 -5.144 26.880 1.00 97.69 110 TRP A C 1
ATOM 825 O O . TRP A 1 110 ? -15.204 -6.047 26.203 1.00 97.69 110 TRP A O 1
ATOM 835 N N . THR A 1 111 ? -14.928 -4.210 27.446 1.00 97.50 111 THR A N 1
ATOM 836 C CA . THR A 1 111 ? -13.469 -4.190 27.255 1.00 97.50 111 THR A CA 1
ATOM 837 C C . THR A 1 111 ? -12.757 -5.376 27.915 1.00 97.50 111 THR A C 1
ATOM 839 O O . THR A 1 111 ? -11.754 -5.846 27.379 1.00 97.50 111 THR A O 1
ATOM 842 N N . ALA A 1 112 ? -13.291 -5.924 29.013 1.00 97.44 112 ALA A N 1
ATOM 843 C CA . ALA A 1 112 ? -12.788 -7.158 29.611 1.00 97.44 112 ALA A CA 1
ATOM 844 C C . ALA A 1 112 ? -13.012 -8.365 28.686 1.00 97.44 112 ALA A C 1
ATOM 846 O O . ALA A 1 112 ? -12.085 -9.148 28.485 1.00 97.44 112 ALA A O 1
ATOM 847 N N . LEU A 1 113 ? -14.186 -8.482 28.053 1.00 97.69 113 LEU A N 1
ATOM 848 C CA . LEU A 1 113 ? -14.456 -9.529 27.060 1.00 97.69 113 LEU A CA 1
ATOM 849 C C . LEU A 1 113 ? -13.474 -9.455 25.891 1.00 97.69 113 LEU A C 1
ATOM 851 O O . LEU A 1 113 ? -12.866 -10.464 25.550 1.00 97.69 113 LEU A O 1
ATOM 855 N N . LEU A 1 114 ? -13.259 -8.265 25.320 1.00 97.62 114 LEU A N 1
ATOM 856 C CA . LEU A 1 114 ? -12.311 -8.062 24.217 1.00 97.62 114 LEU A CA 1
ATOM 857 C C . LEU A 1 114 ? -10.876 -8.445 24.602 1.00 97.62 114 LEU A C 1
ATOM 859 O O . LEU A 1 114 ? -10.163 -9.068 23.813 1.00 97.62 114 LEU A O 1
ATOM 863 N N . ARG A 1 115 ? -10.461 -8.105 25.829 1.00 96.44 115 ARG A N 1
ATOM 864 C CA . ARG A 1 115 ? -9.152 -8.484 26.376 1.00 96.44 115 ARG A CA 1
ATOM 865 C C . ARG A 1 115 ? -9.019 -9.999 26.514 1.00 96.44 115 ARG A C 1
ATOM 867 O O . ARG A 1 115 ? -8.007 -10.554 26.097 1.00 96.44 115 ARG A O 1
ATOM 874 N N . GLY A 1 116 ? -10.033 -10.654 27.082 1.00 95.94 116 GLY A N 1
ATOM 875 C CA . GLY A 1 116 ? -10.081 -12.111 27.198 1.00 95.94 116 GLY A CA 1
ATOM 876 C C . GLY A 1 116 ? -10.045 -12.774 25.825 1.00 95.94 116 GLY A C 1
ATOM 877 O O . GLY A 1 116 ? -9.205 -13.631 25.583 1.00 95.94 116 GLY A O 1
ATOM 878 N N . GLY A 1 117 ? -10.873 -12.304 24.890 1.00 96.06 117 GLY A N 1
ATOM 879 C CA . GLY A 1 117 ? -10.918 -12.802 23.516 1.00 96.06 117 GLY A CA 1
ATOM 880 C C . GLY A 1 117 ? -9.561 -12.716 22.823 1.00 96.06 117 GLY A C 1
ATOM 881 O O . GLY A 1 117 ? -9.122 -13.692 22.227 1.00 96.06 117 GLY A O 1
ATOM 882 N N . GLN A 1 118 ? -8.838 -11.599 22.967 1.00 95.12 118 GLN A N 1
ATOM 883 C CA . GLN A 1 118 ? -7.486 -11.470 22.415 1.00 95.12 118 GLN A CA 1
ATOM 884 C C . GLN A 1 118 ? -6.514 -12.519 22.977 1.00 95.12 118 GLN A C 1
ATOM 886 O O . GLN A 1 118 ? -5.736 -13.085 22.210 1.00 95.12 118 GLN A O 1
ATOM 891 N N . VAL A 1 119 ? -6.530 -12.759 24.292 1.00 95.12 119 VAL A N 1
ATOM 892 C CA . VAL A 1 119 ? -5.651 -13.753 24.932 1.00 95.12 119 VAL A CA 1
ATOM 893 C C . VAL A 1 119 ? -5.949 -15.148 24.387 1.00 95.12 119 VAL A C 1
ATOM 895 O O . VAL A 1 119 ? -5.043 -15.820 23.898 1.00 95.12 119 VAL A O 1
ATOM 898 N N . GLU A 1 120 ? -7.221 -15.537 24.386 1.00 96.12 120 GLU A N 1
ATOM 899 C CA . GLU A 1 120 ? -7.648 -16.881 23.990 1.00 96.12 120 GLU A CA 1
ATOM 900 C C . GLU A 1 120 ? -7.447 -17.130 22.486 1.00 96.12 120 GLU A C 1
ATOM 902 O O . GLU A 1 120 ? -7.022 -18.214 22.093 1.00 96.12 120 GLU A O 1
ATOM 907 N N . VAL A 1 121 ? -7.675 -16.128 21.622 1.00 96.56 121 VAL A N 1
ATOM 908 C CA . VAL A 1 121 ? -7.384 -16.238 20.178 1.00 96.56 121 VAL A CA 1
ATOM 909 C C . VAL A 1 121 ? -5.907 -16.558 19.947 1.00 96.56 121 VAL A C 1
ATOM 911 O O . VAL A 1 121 ? -5.585 -17.443 19.154 1.00 96.56 121 VAL A O 1
ATOM 914 N N . LEU A 1 122 ? -5.002 -15.837 20.615 1.00 95.62 122 LEU A N 1
ATOM 915 C CA . LEU A 1 122 ? -3.562 -16.031 20.441 1.00 95.62 122 LEU A CA 1
ATOM 916 C C . LEU A 1 122 ? -3.095 -17.381 20.999 1.00 95.62 122 LEU A C 1
ATOM 918 O O . LEU A 1 122 ? -2.212 -18.002 20.407 1.00 95.62 122 LEU A O 1
ATOM 922 N N . GLU A 1 123 ? -3.708 -17.861 22.082 1.00 95.56 123 GLU A N 1
ATOM 923 C CA . GLU A 1 123 ? -3.448 -19.193 22.638 1.00 95.56 123 GLU A CA 1
ATOM 924 C C . GLU A 1 123 ? -3.883 -20.305 21.671 1.00 95.56 123 GLU A C 1
ATOM 926 O O . GLU A 1 123 ? -3.074 -21.171 21.340 1.00 95.56 123 GLU A O 1
ATOM 931 N N . ARG A 1 124 ? -5.092 -20.226 21.092 1.00 95.75 124 ARG A N 1
ATOM 932 C CA . ARG A 1 124 ? -5.557 -21.210 20.091 1.00 95.75 124 ARG A CA 1
ATOM 933 C C . ARG A 1 124 ? -4.693 -21.230 18.836 1.00 95.75 124 ARG A C 1
ATOM 935 O O . ARG A 1 124 ? -4.399 -22.298 18.304 1.00 95.75 124 ARG A O 1
ATOM 942 N N . ILE A 1 125 ? -4.227 -20.066 18.383 1.00 95.81 125 ILE A N 1
ATOM 943 C CA . ILE A 1 125 ? -3.269 -19.989 17.272 1.00 95.81 125 ILE A CA 1
ATOM 944 C C . ILE A 1 125 ? -1.963 -20.702 17.632 1.00 95.81 125 ILE A C 1
ATOM 946 O O . ILE A 1 125 ? -1.453 -21.465 16.812 1.00 95.81 125 ILE A O 1
ATOM 950 N N . ALA A 1 126 ? -1.436 -20.493 18.843 1.00 93.94 126 ALA A N 1
ATOM 951 C CA . ALA A 1 126 ? -0.214 -21.152 19.305 1.00 93.94 126 ALA A CA 1
ATOM 952 C C . ALA A 1 126 ? -0.361 -22.684 19.389 1.00 93.94 126 ALA A C 1
ATOM 954 O O . ALA A 1 126 ? 0.597 -23.407 19.116 1.00 93.94 126 ALA A O 1
ATOM 955 N N . GLU A 1 127 ? -1.561 -23.177 19.701 1.00 94.25 127 GLU A N 1
ATOM 956 C CA . GLU A 1 127 ? -1.917 -24.604 19.702 1.00 94.25 127 GLU A CA 1
ATOM 957 C C . GLU A 1 127 ? -2.166 -25.179 18.292 1.00 94.25 127 GLU A C 1
ATOM 959 O O . GLU A 1 127 ? -2.222 -26.398 18.120 1.00 94.25 127 GLU A O 1
ATOM 964 N N . GLY A 1 128 ? -2.295 -24.323 17.272 1.00 90.88 128 GLY A N 1
ATOM 965 C CA . GLY A 1 128 ? -2.656 -24.708 15.905 1.00 90.88 128 GLY A CA 1
ATOM 966 C C . GLY A 1 128 ? -4.160 -24.926 15.686 1.00 90.88 128 GLY A C 1
ATOM 967 O O . GLY A 1 128 ? -4.555 -25.408 14.623 1.00 90.88 128 GLY A O 1
ATOM 968 N N . ASP A 1 129 ? -5.008 -24.562 16.651 1.00 93.75 129 ASP A N 1
ATOM 969 C CA . ASP A 1 129 ? -6.468 -24.623 16.546 1.00 93.75 129 ASP A CA 1
ATOM 970 C C . ASP A 1 129 ? -7.022 -23.397 15.801 1.00 93.75 129 ASP A C 1
ATOM 972 O O . ASP A 1 129 ? -7.515 -22.424 16.379 1.00 93.75 129 ASP A O 1
ATOM 976 N N . ALA A 1 130 ? -6.948 -23.442 14.470 1.00 92.44 130 ALA A N 1
ATOM 977 C CA . ALA A 1 130 ? -7.468 -22.372 13.625 1.00 92.44 130 ALA A CA 1
ATOM 978 C C . ALA A 1 130 ? -9.004 -22.233 13.696 1.00 92.44 130 ALA A C 1
ATOM 980 O O . ALA A 1 130 ? -9.528 -21.138 13.496 1.00 92.44 130 ALA A O 1
ATOM 981 N N . ALA A 1 131 ? -9.735 -23.316 13.987 1.00 91.00 131 ALA A N 1
ATOM 982 C CA . ALA A 1 131 ? -11.195 -23.287 14.070 1.00 91.00 131 ALA A CA 1
ATOM 983 C C . ALA A 1 131 ? -11.661 -22.556 15.338 1.00 91.00 131 ALA A C 1
ATOM 985 O O . ALA A 1 131 ? -12.489 -21.646 15.245 1.00 91.00 131 ALA A O 1
ATOM 986 N N . GLY A 1 132 ? -11.078 -22.891 16.494 1.00 91.50 132 GLY A N 1
ATOM 987 C CA . GLY A 1 132 ? -11.332 -22.189 17.751 1.00 91.50 132 GLY A CA 1
ATOM 988 C C . GLY A 1 132 ? -10.883 -20.729 17.705 1.00 91.50 132 GLY A C 1
ATOM 989 O O . GLY A 1 132 ? -11.622 -19.846 18.140 1.00 91.50 132 GLY A O 1
ATOM 990 N N . ALA A 1 133 ? -9.725 -20.445 17.096 1.00 93.62 133 ALA A N 1
ATOM 991 C CA . ALA A 1 133 ? -9.275 -19.071 16.877 1.00 93.62 133 ALA A CA 1
ATOM 992 C C . ALA A 1 133 ? -10.269 -18.263 16.022 1.00 93.62 133 ALA A C 1
ATOM 994 O O . ALA A 1 133 ? -10.532 -17.099 16.320 1.00 93.62 133 ALA A O 1
ATOM 995 N N . ASN A 1 134 ? -10.853 -18.865 14.979 1.00 92.19 134 ASN A N 1
ATOM 996 C CA . ASN A 1 134 ? -11.815 -18.187 14.111 1.00 92.19 134 ASN A CA 1
ATOM 997 C C . ASN A 1 134 ? -13.154 -17.883 14.807 1.00 92.19 134 ASN A C 1
ATOM 999 O O . ASN A 1 134 ? -13.700 -16.804 14.589 1.00 92.19 134 ASN A O 1
ATOM 1003 N N . ASP A 1 135 ? -13.675 -18.786 15.648 1.00 91.94 135 ASP A N 1
ATOM 1004 C CA . ASP A 1 135 ? -14.883 -18.508 16.447 1.00 91.94 135 ASP A CA 1
ATOM 1005 C C . ASP A 1 135 ? -14.637 -17.372 17.454 1.00 91.94 135 ASP A C 1
ATOM 1007 O O . ASP A 1 135 ? -15.409 -16.412 17.521 1.00 91.94 135 ASP A O 1
ATOM 1011 N N . LEU A 1 136 ? -13.512 -17.419 18.174 1.00 93.81 136 LEU A N 1
ATOM 1012 C CA . LEU A 1 136 ? -13.135 -16.382 19.136 1.00 93.81 136 LEU A CA 1
ATOM 1013 C C . LEU A 1 136 ? -12.863 -15.022 18.470 1.00 93.81 136 LEU A C 1
ATOM 1015 O O . LEU A 1 136 ? -13.159 -13.990 19.067 1.00 93.81 136 LEU A O 1
ATOM 1019 N N . LEU A 1 137 ? -12.378 -14.990 17.221 1.00 91.44 137 LEU A N 1
ATOM 1020 C CA . LEU A 1 137 ? -12.254 -13.750 16.438 1.00 91.44 137 LEU A CA 1
ATOM 1021 C C . LEU A 1 137 ? -13.604 -13.067 16.165 1.00 91.44 137 LEU A C 1
ATOM 1023 O O . LEU A 1 137 ? -13.612 -11.899 15.776 1.00 91.44 137 LEU A O 1
ATOM 1027 N N . GLY A 1 138 ? -14.735 -13.748 16.378 1.00 89.12 138 GLY A N 1
ATOM 1028 C CA . GLY A 1 138 ? -16.053 -13.115 16.415 1.00 89.12 138 GLY A CA 1
ATOM 1029 C C . GLY A 1 138 ? -16.192 -12.083 17.543 1.00 89.12 138 GLY A C 1
ATOM 1030 O O . GLY A 1 138 ? -16.964 -11.137 17.408 1.00 89.12 138 GLY A O 1
ATOM 1031 N N . LEU A 1 139 ? -15.407 -12.216 18.618 1.00 94.00 139 LEU A N 1
ATOM 1032 C CA . LEU A 1 139 ? -15.282 -11.249 19.706 1.00 94.00 139 LEU A CA 1
ATOM 1033 C C . LEU A 1 139 ? -14.070 -10.341 19.469 1.00 94.00 139 LEU A C 1
ATOM 1035 O O . LEU A 1 139 ? -12.987 -10.532 20.022 1.00 94.00 139 LEU A O 1
ATOM 1039 N N . ARG A 1 140 ? -14.258 -9.328 18.626 1.00 91.44 140 ARG A N 1
ATOM 1040 C CA . ARG A 1 140 ? -13.264 -8.276 18.400 1.00 91.44 140 ARG A CA 1
ATOM 1041 C C . ARG A 1 140 ? -13.928 -6.970 18.016 1.00 91.44 140 ARG A C 1
ATOM 1043 O O . ARG A 1 140 ? -15.063 -6.939 17.548 1.00 91.44 140 ARG A O 1
ATOM 1050 N N . GLU A 1 141 ? -13.165 -5.898 18.144 1.00 89.25 141 GLU A N 1
ATOM 1051 C CA . GLU A 1 141 ? -13.540 -4.606 17.595 1.00 89.25 141 GLU A CA 1
ATOM 1052 C C . GLU A 1 141 ? -12.864 -4.362 16.258 1.00 89.25 141 GLU A C 1
ATOM 1054 O O . GLU A 1 141 ? -11.805 -4.909 15.950 1.00 89.25 141 GLU A O 1
ATOM 1059 N N . PHE A 1 142 ? -13.469 -3.476 15.481 1.00 81.69 142 PHE A N 1
ATOM 1060 C CA . PHE A 1 142 ? -12.887 -2.983 14.248 1.00 81.69 142 PHE A CA 1
ATOM 1061 C C . PHE A 1 142 ? -12.644 -1.484 14.357 1.00 81.69 142 PHE A C 1
ATOM 1063 O O . PHE A 1 142 ? -13.355 -0.757 15.056 1.00 81.69 142 PHE A O 1
ATOM 1070 N N . ARG A 1 143 ? -11.655 -0.998 13.605 1.00 69.38 143 ARG A N 1
ATOM 1071 C CA . ARG A 1 143 ? -11.496 0.442 13.386 1.00 69.38 143 ARG A CA 1
ATOM 1072 C C . ARG A 1 143 ? -12.776 0.996 12.765 1.00 69.38 143 ARG A C 1
ATOM 1074 O O . ARG A 1 143 ? -13.331 0.368 11.860 1.00 69.38 143 ARG A O 1
ATOM 1081 N N . ARG A 1 144 ? -13.213 2.187 13.197 1.00 63.25 144 ARG A N 1
ATOM 1082 C CA . ARG A 1 144 ? -14.233 2.929 12.446 1.00 63.25 144 ARG A CA 1
ATOM 1083 C C . ARG A 1 144 ? -13.719 3.096 11.021 1.00 63.25 144 ARG A C 1
ATOM 1085 O O . ARG A 1 144 ? -12.614 3.597 10.815 1.00 63.25 144 ARG A O 1
ATOM 1092 N N . ALA A 1 145 ? -14.512 2.641 10.056 1.00 50.19 145 ALA A N 1
ATOM 1093 C CA . ALA A 1 145 ? -14.226 2.904 8.660 1.00 50.19 145 ALA A CA 1
ATOM 1094 C C . ALA A 1 145 ? -14.189 4.426 8.479 1.00 50.19 145 ALA A C 1
ATOM 1096 O O . ALA A 1 145 ? -15.152 5.122 8.803 1.00 50.19 145 ALA A O 1
ATOM 1097 N N . THR A 1 146 ? -13.060 4.949 8.018 1.00 42.47 146 THR A N 1
ATOM 1098 C CA . THR A 1 146 ? -12.947 6.343 7.598 1.00 42.47 146 THR A CA 1
ATOM 1099 C C . THR A 1 146 ? -12.833 6.395 6.086 1.00 42.47 146 THR A C 1
ATOM 1101 O O . THR A 1 146 ? -12.609 5.385 5.419 1.00 42.47 146 THR A O 1
ATOM 1104 N N . ARG A 1 147 ? -12.896 7.609 5.540 1.00 32.47 147 ARG A N 1
ATOM 1105 C CA . ARG A 1 147 ? -12.666 7.860 4.118 1.00 32.47 147 ARG A CA 1
ATOM 1106 C C . ARG A 1 147 ? -11.326 7.343 3.575 1.00 32.47 147 ARG A C 1
ATOM 1108 O O . ARG A 1 147 ? -11.186 7.218 2.368 1.00 32.47 147 ARG A O 1
ATOM 1115 N N . PHE A 1 148 ? -10.367 7.052 4.457 1.00 30.50 148 PHE A N 1
ATOM 1116 C CA . PHE A 1 148 ? -9.004 6.645 4.111 1.00 30.50 148 PHE A CA 1
ATOM 1117 C C . PHE A 1 148 ? -8.523 5.378 4.833 1.00 30.50 148 PHE A C 1
ATOM 1119 O O . PHE A 1 148 ? -7.378 4.968 4.653 1.00 30.50 148 PHE A O 1
ATOM 1126 N N . SER A 1 149 ? -9.349 4.759 5.681 1.00 36.56 149 SER A N 1
ATOM 1127 C CA . SER A 1 149 ? -8.947 3.588 6.462 1.00 36.56 149 SER A CA 1
ATOM 1128 C C . SER A 1 149 ? -10.113 2.634 6.674 1.00 36.56 149 SER A C 1
ATOM 1130 O O . SER A 1 149 ? -11.236 3.040 6.965 1.00 36.56 149 SER A O 1
ATOM 1132 N N . ARG A 1 150 ? -9.840 1.339 6.534 1.00 41.12 150 ARG A N 1
ATOM 1133 C CA . ARG A 1 150 ? -10.837 0.280 6.693 1.00 41.12 150 ARG A CA 1
ATOM 1134 C C . ARG A 1 150 ? -10.724 -0.463 8.025 1.00 41.12 150 ARG A C 1
ATOM 1136 O O . ARG A 1 150 ? -9.642 -0.468 8.635 1.00 41.12 150 ARG A O 1
ATOM 1143 N N . PRO A 1 151 ? -11.795 -1.181 8.414 1.00 51.47 151 PRO A N 1
ATOM 1144 C CA . PRO A 1 151 ? -11.706 -2.343 9.291 1.00 51.47 151 PRO A CA 1
ATOM 1145 C C . PRO A 1 151 ? -10.615 -3.294 8.786 1.00 51.47 151 PRO A C 1
ATOM 1147 O O . PRO A 1 151 ? -10.601 -3.650 7.609 1.00 51.47 151 PRO A O 1
ATOM 1150 N N . GLY A 1 152 ? -9.664 -3.661 9.642 1.00 57.97 152 GLY A N 1
ATOM 1151 C CA . GLY A 1 152 ? -8.666 -4.666 9.287 1.00 57.97 152 GLY A CA 1
ATOM 1152 C C . GLY A 1 152 ? -9.314 -6.045 9.135 1.00 57.97 152 GLY A C 1
ATOM 1153 O O . GLY A 1 152 ? -10.218 -6.396 9.892 1.00 57.97 152 GLY A O 1
ATOM 1154 N N . ASN A 1 153 ? -8.896 -6.807 8.123 1.00 70.31 153 ASN A N 1
ATOM 1155 C CA . ASN A 1 153 ? -9.254 -8.219 7.942 1.00 70.31 153 ASN A CA 1
ATOM 1156 C C . ASN A 1 153 ? -8.024 -9.139 8.052 1.00 70.31 153 ASN A C 1
ATOM 1158 O O . ASN A 1 153 ? -8.125 -10.342 7.794 1.00 70.31 153 ASN A O 1
ATOM 1162 N N . ALA A 1 154 ? -6.872 -8.580 8.435 1.00 74.81 154 ALA A N 1
ATOM 1163 C CA . ALA A 1 154 ? -5.596 -9.277 8.456 1.00 74.81 154 ALA A CA 1
ATOM 1164 C C . ALA A 1 154 ? -5.623 -10.454 9.438 1.00 74.81 154 ALA A C 1
ATOM 1166 O O . ALA A 1 154 ? -5.148 -11.534 9.094 1.00 74.81 154 ALA A O 1
ATOM 1167 N N . ALA A 1 155 ? -6.272 -10.300 10.598 1.00 81.19 155 ALA A N 1
ATOM 1168 C CA . ALA A 1 155 ? -6.438 -11.393 11.551 1.00 81.19 155 ALA A CA 1
ATOM 1169 C C . ALA A 1 155 ? -7.229 -12.574 10.962 1.00 81.19 155 ALA A C 1
ATOM 1171 O O . ALA A 1 155 ? -6.858 -13.729 11.149 1.00 81.19 155 ALA A O 1
ATOM 1172 N N . THR A 1 156 ? -8.298 -12.301 10.207 1.00 85.31 156 THR A N 1
ATOM 1173 C CA . THR A 1 156 ? -9.107 -13.363 9.583 1.00 85.31 156 THR A CA 1
ATOM 1174 C C . THR A 1 156 ? -8.329 -14.088 8.491 1.00 85.31 156 THR A C 1
ATOM 1176 O O . THR A 1 156 ? -8.360 -15.315 8.429 1.00 85.31 156 THR A O 1
ATOM 1179 N N . LEU A 1 157 ? -7.593 -13.350 7.656 1.00 82.12 157 LEU A N 1
ATOM 1180 C CA . LEU A 1 157 ? -6.754 -13.946 6.617 1.00 82.12 157 LEU A CA 1
ATOM 1181 C C . LEU A 1 157 ? -5.605 -14.769 7.211 1.00 82.12 157 LEU A C 1
ATOM 1183 O O . LEU A 1 157 ? -5.297 -15.837 6.693 1.00 82.12 157 LEU A O 1
ATOM 1187 N N . ALA A 1 158 ? -5.009 -14.313 8.313 1.00 81.50 158 ALA A N 1
ATOM 1188 C CA . ALA A 1 158 ? -3.951 -15.035 9.010 1.00 81.50 158 ALA A CA 1
ATOM 1189 C C . ALA A 1 158 ? -4.445 -16.365 9.599 1.00 81.50 158 ALA A C 1
ATOM 1191 O O . ALA A 1 158 ? -3.798 -17.393 9.407 1.00 81.50 158 ALA A O 1
ATOM 1192 N N . VAL A 1 159 ? -5.616 -16.377 10.244 1.00 88.50 159 VAL A N 1
ATOM 1193 C CA . VAL A 1 159 ? -6.221 -17.620 10.755 1.00 88.50 159 VAL A CA 1
ATOM 1194 C C . VAL A 1 159 ? -6.623 -18.558 9.611 1.00 88.50 159 VAL A C 1
ATOM 1196 O O . VAL A 1 159 ? -6.388 -19.763 9.695 1.00 88.50 159 VAL A O 1
ATOM 1199 N N . ALA A 1 160 ? -7.139 -18.028 8.499 1.00 85.56 160 ALA A N 1
ATOM 1200 C CA . ALA A 1 160 ? -7.424 -18.832 7.309 1.00 85.56 160 ALA A CA 1
ATOM 1201 C C . ALA A 1 160 ? -6.148 -19.429 6.683 1.00 85.56 160 ALA A C 1
ATOM 1203 O O . ALA A 1 160 ? -6.142 -20.589 6.272 1.00 85.56 160 ALA A O 1
ATOM 1204 N N . ALA A 1 161 ? -5.050 -18.668 6.645 1.00 81.19 161 ALA A N 1
ATOM 1205 C CA . ALA A 1 161 ? -3.754 -19.137 6.160 1.00 81.19 161 ALA A CA 1
ATOM 1206 C C . ALA A 1 161 ? -3.146 -20.217 7.071 1.00 81.19 161 ALA A C 1
ATOM 1208 O O . ALA A 1 161 ? -2.540 -21.166 6.569 1.00 81.19 161 ALA A O 1
ATOM 1209 N N . LEU A 1 162 ? -3.337 -20.104 8.390 1.00 89.06 162 LEU A N 1
ATOM 1210 C CA . LEU A 1 162 ? -2.978 -21.144 9.354 1.00 89.06 162 LEU A CA 1
ATOM 1211 C C . LEU A 1 162 ? -3.787 -22.425 9.103 1.00 89.06 162 LEU A C 1
ATOM 1213 O O . LEU A 1 162 ? -3.206 -23.502 8.995 1.00 89.06 162 LEU A O 1
ATOM 1217 N N . ALA A 1 163 ? -5.108 -22.306 8.918 1.00 89.75 163 ALA A N 1
ATOM 1218 C CA . ALA A 1 163 ? -5.984 -23.438 8.598 1.00 89.75 163 ALA A CA 1
ATOM 1219 C C . ALA A 1 163 ? -5.599 -24.131 7.277 1.00 89.75 163 ALA A C 1
ATOM 1221 O O . ALA A 1 163 ? -5.685 -25.353 7.161 1.00 89.75 163 ALA A O 1
ATOM 1222 N N . ALA A 1 164 ? -5.148 -23.359 6.284 1.00 89.81 164 ALA A N 1
ATOM 1223 C CA . ALA A 1 164 ? -4.688 -23.864 4.992 1.00 89.81 164 ALA A CA 1
ATOM 1224 C C . ALA A 1 164 ? -3.256 -24.441 5.020 1.00 89.81 164 ALA A C 1
ATOM 1226 O O . ALA A 1 164 ? -2.801 -24.988 4.014 1.00 89.81 164 ALA A O 1
ATOM 1227 N N . GLY A 1 165 ? -2.527 -24.304 6.134 1.00 87.62 165 GLY A N 1
ATOM 1228 C CA . GLY A 1 165 ? -1.126 -24.716 6.252 1.00 87.62 165 GLY A CA 1
ATOM 1229 C C . GLY A 1 165 ? -0.145 -23.861 5.438 1.00 87.62 165 GLY A C 1
ATOM 1230 O O . GLY A 1 165 ? 0.986 -24.284 5.205 1.00 87.62 165 GLY A O 1
ATOM 1231 N N . SER A 1 166 ? -0.562 -22.674 4.982 1.00 83.94 166 SER A N 1
ATOM 1232 C CA . SER A 1 166 ? 0.277 -21.736 4.221 1.00 83.94 166 SER A CA 1
ATOM 1233 C C . SER A 1 166 ? 1.030 -20.732 5.104 1.00 83.94 166 SER A C 1
ATOM 1235 O O . SER A 1 166 ? 1.848 -19.971 4.594 1.00 83.94 166 SER A O 1
ATOM 1237 N N . SER A 1 167 ? 0.751 -20.707 6.410 1.00 84.94 167 SER A N 1
ATOM 1238 C CA . SER A 1 167 ? 1.439 -19.892 7.417 1.00 84.94 167 SER A CA 1
ATOM 1239 C C . SER A 1 167 ? 1.660 -20.714 8.689 1.00 84.94 167 SER A C 1
ATOM 1241 O O . SER A 1 167 ? 0.866 -21.607 8.986 1.00 84.94 167 SER A O 1
ATOM 1243 N N . ASP A 1 168 ? 2.738 -20.436 9.424 1.00 91.62 168 ASP A N 1
ATOM 1244 C CA . ASP A 1 168 ? 2.976 -21.047 10.732 1.00 91.62 168 ASP A CA 1
ATOM 1245 C C . ASP A 1 168 ? 2.257 -20.282 11.858 1.00 91.62 168 ASP A C 1
ATOM 1247 O O . ASP A 1 168 ? 1.839 -19.132 11.704 1.00 91.62 168 ASP A O 1
ATOM 1251 N N . ALA A 1 169 ? 2.099 -20.939 13.011 1.00 91.50 169 ALA A N 1
ATOM 1252 C CA . ALA A 1 169 ? 1.398 -20.383 14.169 1.00 91.50 169 ALA A CA 1
ATOM 1253 C C . ALA A 1 169 ? 2.022 -19.072 14.673 1.00 91.50 169 ALA A C 1
ATOM 1255 O O . ALA A 1 169 ? 1.300 -18.152 15.049 1.00 91.50 169 ALA A O 1
ATOM 1256 N N . ALA A 1 170 ? 3.354 -18.957 14.648 1.00 89.00 170 ALA A N 1
ATOM 1257 C CA . ALA A 1 170 ? 4.050 -17.759 15.111 1.00 89.00 170 ALA A CA 1
ATOM 1258 C C . ALA A 1 170 ? 3.745 -16.549 14.214 1.00 89.00 170 ALA A C 1
ATOM 1260 O O . ALA A 1 170 ? 3.376 -15.487 14.714 1.00 89.00 170 ALA A O 1
ATOM 1261 N N . SER A 1 171 ? 3.826 -16.726 12.893 1.00 85.44 171 SER A N 1
ATOM 1262 C CA . SER A 1 171 ? 3.527 -15.679 11.912 1.00 85.44 171 SER A CA 1
ATOM 1263 C C . SER A 1 171 ? 2.053 -15.281 11.957 1.00 85.44 171 SER A C 1
ATOM 1265 O O . SER A 1 171 ? 1.729 -14.093 11.940 1.00 85.44 171 SER A O 1
ATOM 1267 N N . ALA A 1 172 ? 1.147 -16.260 12.064 1.00 88.25 172 ALA A N 1
ATOM 1268 C CA . ALA A 1 172 ? -0.282 -15.997 12.201 1.00 88.25 172 ALA A CA 1
ATOM 1269 C C . ALA A 1 172 ? -0.592 -15.213 13.489 1.00 88.25 172 ALA A C 1
ATOM 1271 O O . ALA A 1 172 ? -1.345 -14.238 13.445 1.00 88.25 172 ALA A O 1
ATOM 1272 N N . ALA A 1 173 ? 0.029 -15.580 14.615 1.00 91.94 173 ALA A N 1
ATOM 1273 C CA . ALA A 1 173 ? -0.140 -14.889 15.891 1.00 91.94 173 ALA A CA 1
ATOM 1274 C C . ALA A 1 173 ? 0.359 -13.439 15.834 1.00 91.94 173 ALA A C 1
ATOM 1276 O O . ALA A 1 173 ? -0.304 -12.550 16.370 1.00 91.94 173 ALA A O 1
ATOM 1277 N N . GLU A 1 174 ? 1.486 -13.167 15.166 1.00 88.06 174 GLU A N 1
ATOM 1278 C CA . GLU A 1 174 ? 1.976 -11.794 14.993 1.00 88.06 174 GLU A CA 1
ATOM 1279 C C . GLU A 1 174 ? 0.993 -10.924 14.209 1.00 88.06 174 GLU A C 1
ATOM 1281 O O . GLU A 1 174 ? 0.677 -9.818 14.653 1.00 88.06 174 GLU A O 1
ATOM 1286 N N . VAL A 1 175 ? 0.471 -11.427 13.086 1.00 83.25 175 VAL A N 1
ATOM 1287 C CA . VAL A 1 175 ? -0.488 -10.687 12.252 1.00 83.25 175 VAL A CA 1
ATOM 1288 C C . VAL A 1 175 ? -1.802 -10.452 12.997 1.00 83.25 175 VAL A C 1
ATOM 1290 O O . VAL A 1 175 ? -2.327 -9.339 12.983 1.00 83.25 175 VAL A O 1
ATOM 1293 N N . VAL A 1 176 ? -2.323 -11.471 13.687 1.00 90.75 176 VAL A N 1
ATOM 1294 C CA . VAL A 1 176 ? -3.565 -11.357 14.466 1.00 90.75 176 VAL A CA 1
ATOM 1295 C C . VAL A 1 176 ? -3.400 -10.369 15.618 1.00 90.75 176 VAL A C 1
ATOM 1297 O O . VAL A 1 176 ? -4.243 -9.492 15.800 1.00 90.75 176 VAL A O 1
ATOM 1300 N N . ARG A 1 177 ? -2.293 -10.457 16.364 1.00 92.19 177 ARG A N 1
ATOM 1301 C CA . ARG A 1 177 ? -1.979 -9.517 17.446 1.00 92.19 177 ARG A CA 1
ATOM 1302 C C . ARG A 1 177 ? -1.882 -8.086 16.920 1.00 92.19 177 ARG A C 1
ATOM 1304 O O . ARG A 1 177 ? -2.458 -7.189 17.527 1.00 92.19 177 ARG A O 1
ATOM 1311 N N . ALA A 1 178 ? -1.181 -7.877 15.807 1.00 86.12 178 ALA A N 1
ATOM 1312 C CA . ALA A 1 178 ? -1.031 -6.566 15.185 1.00 86.12 178 ALA A CA 1
ATOM 1313 C C . ALA A 1 178 ? -2.386 -5.946 14.809 1.00 86.12 178 ALA A C 1
ATOM 1315 O O . ALA A 1 178 ? -2.650 -4.798 15.163 1.00 86.12 178 ALA A O 1
ATOM 1316 N N . ASP A 1 179 ? -3.255 -6.713 14.146 1.00 85.56 179 ASP A N 1
ATOM 1317 C CA . ASP A 1 179 ? -4.568 -6.252 13.679 1.00 85.56 179 ASP A CA 1
ATOM 1318 C C . ASP A 1 179 ? -5.509 -5.890 14.844 1.00 85.56 179 ASP A C 1
ATOM 1320 O O . ASP A 1 179 ? -6.123 -4.820 14.845 1.00 85.56 179 ASP A O 1
ATOM 1324 N N . LEU A 1 180 ? -5.571 -6.740 15.880 1.00 92.38 180 LEU A N 1
ATOM 1325 C CA . LEU A 1 180 ? -6.387 -6.494 17.075 1.00 92.38 180 LEU A CA 1
ATOM 1326 C C . LEU A 1 180 ? -5.903 -5.260 17.850 1.00 92.38 180 LEU A C 1
ATOM 1328 O O . LEU A 1 180 ? -6.705 -4.391 18.196 1.00 92.38 180 LEU A O 1
ATOM 1332 N N . LEU A 1 181 ? -4.592 -5.144 18.085 1.00 92.19 181 LEU A N 1
ATOM 1333 C CA . LEU A 1 181 ? -4.009 -3.999 18.789 1.00 92.19 181 LEU A CA 1
ATOM 1334 C C . LEU A 1 181 ? -4.232 -2.682 18.031 1.00 92.19 181 LEU A C 1
ATOM 1336 O O . LEU A 1 181 ? -4.561 -1.667 18.648 1.00 92.19 181 LEU A O 1
ATOM 1340 N N . ASP A 1 182 ? -4.120 -2.694 16.701 1.00 84.88 182 ASP A N 1
ATOM 1341 C CA . ASP A 1 182 ? -4.437 -1.536 15.862 1.00 84.88 182 ASP A CA 1
ATOM 1342 C C . ASP A 1 182 ? -5.918 -1.138 15.957 1.00 84.88 182 ASP A C 1
ATOM 1344 O O . ASP A 1 182 ? -6.242 0.055 16.014 1.00 84.88 182 ASP A O 1
ATOM 1348 N N . ALA A 1 183 ? -6.831 -2.114 15.991 1.00 87.31 183 ALA A N 1
ATOM 1349 C CA . ALA A 1 183 ? -8.256 -1.855 16.165 1.00 87.31 183 ALA A CA 1
ATOM 1350 C C . ALA A 1 183 ? -8.560 -1.231 17.534 1.00 87.31 183 ALA A C 1
ATOM 1352 O O . ALA A 1 183 ? -9.253 -0.212 17.606 1.00 87.31 183 ALA A O 1
ATOM 1353 N N . TYR A 1 184 ? -7.994 -1.777 18.610 1.00 94.00 184 TYR A N 1
ATOM 1354 C CA . TYR A 1 184 ? -8.202 -1.269 19.966 1.00 94.00 184 TYR A CA 1
ATOM 1355 C C . TYR A 1 184 ? -7.561 0.103 20.193 1.00 94.00 184 TYR A C 1
ATOM 1357 O O . TYR A 1 184 ? -8.162 0.949 20.854 1.00 94.00 184 TYR A O 1
ATOM 1365 N N . GLN A 1 185 ? -6.407 0.388 19.581 1.00 90.75 185 GLN A N 1
ATOM 1366 C CA . GLN A 1 185 ? -5.822 1.733 19.581 1.00 90.75 185 GLN A CA 1
ATOM 1367 C C . GLN A 1 185 ? -6.743 2.755 18.904 1.00 90.75 185 GLN A C 1
ATOM 1369 O O . GLN A 1 185 ? -6.898 3.873 19.400 1.00 90.75 185 GLN A O 1
ATOM 1374 N N . ALA A 1 186 ? -7.375 2.392 17.785 1.00 84.38 186 ALA A N 1
ATOM 1375 C CA . ALA A 1 186 ? -8.328 3.278 17.123 1.00 84.38 186 ALA A CA 1
ATOM 1376 C C . ALA A 1 186 ? -9.578 3.510 17.984 1.00 84.38 186 ALA A C 1
ATOM 1378 O O . ALA A 1 186 ? -9.995 4.654 18.154 1.00 84.38 186 ALA A O 1
ATOM 1379 N N . ARG A 1 187 ? -10.135 2.448 18.583 1.00 92.12 187 ARG A N 1
ATOM 1380 C CA . ARG A 1 187 ? -11.287 2.558 19.488 1.00 92.12 187 ARG A CA 1
ATOM 1381 C C . ARG A 1 187 ? -10.983 3.379 20.743 1.00 92.12 187 ARG A C 1
ATOM 1383 O O . ARG A 1 187 ? -11.840 4.138 21.187 1.00 92.12 187 ARG A O 1
ATOM 1390 N N . LEU A 1 188 ? -9.764 3.288 21.275 1.00 94.56 188 LEU A N 1
ATOM 1391 C CA . LEU A 1 188 ? -9.283 4.148 22.356 1.00 94.56 188 LEU A CA 1
ATOM 1392 C C . LEU A 1 188 ? -9.310 5.625 21.948 1.00 94.56 188 LEU A C 1
ATOM 1394 O O . LEU A 1 188 ? -9.823 6.465 22.686 1.00 94.56 188 LEU A O 1
ATOM 1398 N N . ASN A 1 189 ? -8.792 5.943 20.762 1.00 88.94 189 ASN A N 1
ATOM 1399 C CA . ASN A 1 189 ? -8.791 7.312 20.254 1.00 88.94 189 ASN A CA 1
ATOM 1400 C C . ASN A 1 189 ? -10.222 7.839 20.046 1.00 88.94 189 ASN A C 1
ATOM 1402 O O . ASN A 1 189 ? -10.510 8.970 20.439 1.00 88.94 189 ASN A O 1
ATOM 1406 N N . ASP A 1 190 ? -11.124 7.015 19.500 1.00 86.25 190 ASP A N 1
ATOM 1407 C CA . ASP A 1 190 ? -12.549 7.346 19.371 1.00 86.25 190 ASP A CA 1
ATOM 1408 C C . ASP A 1 190 ? -13.178 7.645 20.740 1.00 86.25 190 ASP A C 1
ATOM 1410 O O . ASP A 1 190 ? -13.829 8.678 20.903 1.00 86.25 190 ASP A O 1
ATOM 1414 N N . ALA A 1 191 ? -12.932 6.792 21.741 1.00 93.81 191 ALA A N 1
ATOM 1415 C CA . ALA A 1 191 ? -13.450 6.975 23.095 1.00 93.81 191 ALA A CA 1
ATOM 1416 C C . ALA A 1 191 ? -12.944 8.277 23.735 1.00 93.81 191 ALA A C 1
ATOM 1418 O O . ALA A 1 191 ? -13.709 8.979 24.391 1.00 93.81 191 ALA A O 1
ATOM 1419 N N . LEU A 1 192 ? -11.685 8.665 23.503 1.00 92.31 192 LEU A N 1
ATOM 1420 C CA . LEU A 1 192 ? -11.140 9.940 23.988 1.00 92.31 192 LEU A CA 1
ATOM 1421 C C . LEU A 1 192 ? -11.780 11.159 23.306 1.00 92.31 192 LEU A C 1
ATOM 1423 O O . LEU A 1 192 ? -12.002 12.183 23.959 1.00 92.31 192 LEU A O 1
ATOM 1427 N N . ILE A 1 193 ? -12.078 11.068 22.007 1.00 85.56 193 ILE A N 1
ATOM 1428 C CA . ILE A 1 193 ? -12.799 12.116 21.269 1.00 85.56 193 ILE A CA 1
ATOM 1429 C C . ILE A 1 193 ? -14.227 12.244 21.813 1.00 85.56 193 ILE A C 1
ATOM 1431 O O . ILE A 1 193 ? -14.655 13.346 22.170 1.00 85.56 193 ILE A O 1
ATOM 1435 N N . ASP A 1 194 ? -14.939 11.122 21.926 1.00 90.25 194 ASP A N 1
ATOM 1436 C CA . ASP A 1 194 ? -16.319 11.074 22.408 1.00 90.25 194 ASP A CA 1
ATOM 1437 C C . ASP A 1 194 ? -16.418 11.494 23.891 1.00 90.25 194 ASP A C 1
ATOM 1439 O O . ASP A 1 194 ? -17.364 12.191 24.265 1.00 90.25 194 ASP A O 1
ATOM 1443 N N . LEU A 1 195 ? -15.412 11.182 24.719 1.00 94.88 195 LEU A N 1
ATOM 1444 C CA . LEU A 1 195 ? -15.301 11.634 26.112 1.00 94.88 195 LEU A CA 1
ATOM 1445 C C . LEU A 1 195 ? -15.205 13.161 26.209 1.00 94.88 195 LEU A C 1
ATOM 1447 O O . LEU A 1 195 ? -15.952 13.781 26.966 1.00 94.88 195 LEU A O 1
ATOM 1451 N N . ARG A 1 196 ? -14.327 13.793 25.419 1.00 92.50 196 ARG A N 1
ATOM 1452 C CA . ARG A 1 196 ? -14.214 15.264 25.390 1.00 92.50 196 ARG A CA 1
ATOM 1453 C C . ARG A 1 196 ? -15.522 15.923 24.979 1.00 92.50 196 ARG A C 1
ATOM 1455 O O . ARG A 1 196 ? -15.924 16.911 25.591 1.00 92.50 196 ARG A O 1
ATOM 1462 N N . ALA A 1 197 ? -16.181 15.375 23.959 1.00 89.31 197 ALA A N 1
ATOM 1463 C CA . ALA A 1 197 ? -17.464 15.880 23.489 1.00 89.31 197 ALA A CA 1
ATOM 1464 C C . ALA A 1 197 ? -18.559 15.737 24.560 1.00 89.31 197 ALA A C 1
ATOM 1466 O O . ALA A 1 197 ? -19.325 16.675 24.778 1.00 89.31 197 ALA A O 1
ATOM 1467 N N . ALA A 1 198 ? -18.611 14.600 25.261 1.00 94.19 198 ALA A N 1
ATOM 1468 C CA . ALA A 1 198 ? -19.571 14.354 26.335 1.00 94.19 198 ALA A CA 1
ATOM 1469 C C . ALA A 1 198 ? -19.363 15.288 27.540 1.00 94.19 198 ALA A C 1
ATOM 1471 O O . ALA A 1 198 ? -20.341 15.844 28.042 1.00 94.19 198 ALA A O 1
ATOM 1472 N N . ILE A 1 199 ? -18.108 15.522 27.947 1.00 93.12 199 ILE A N 1
ATOM 1473 C CA . ILE A 1 199 ? -17.764 16.469 29.020 1.00 93.12 199 ILE A CA 1
ATOM 1474 C C . ILE A 1 199 ? -18.178 17.890 28.628 1.00 93.12 199 ILE A C 1
ATOM 1476 O O . ILE A 1 199 ? -18.840 18.574 29.407 1.00 93.12 199 ILE A O 1
ATOM 1480 N N . ALA A 1 200 ? -17.838 18.329 27.412 1.00 92.38 200 ALA A N 1
ATOM 1481 C CA . ALA A 1 200 ? -18.179 19.667 26.928 1.00 92.38 200 ALA A CA 1
ATOM 1482 C C . ALA A 1 200 ? -19.698 19.898 26.838 1.00 92.38 200 ALA A C 1
ATOM 1484 O O . ALA A 1 200 ? -20.167 21.009 27.078 1.00 92.38 200 ALA A O 1
ATOM 1485 N N . ALA A 1 201 ? -20.463 18.854 26.512 1.00 94.69 201 ALA A N 1
ATOM 1486 C CA . ALA A 1 201 ? -21.920 18.902 26.437 1.00 94.69 201 ALA A CA 1
ATOM 1487 C C . ALA A 1 201 ? -22.625 18.687 27.791 1.00 94.69 201 ALA A C 1
ATOM 1489 O O . ALA A 1 201 ? -23.841 18.853 27.870 1.00 94.69 201 ALA A O 1
ATOM 1490 N N . GLY A 1 202 ? -21.893 18.321 28.850 1.00 95.12 202 GLY A N 1
ATOM 1491 C CA . GLY A 1 202 ? -22.465 18.039 30.167 1.00 95.12 202 GLY A CA 1
ATOM 1492 C C . GLY A 1 202 ? -23.314 16.764 30.214 1.00 95.12 202 GLY A C 1
ATOM 1493 O O . GLY A 1 202 ? -24.322 16.738 30.914 1.00 95.12 202 GLY A O 1
ATOM 1494 N N . TYR A 1 203 ? -22.942 15.717 29.467 1.00 96.00 203 TYR A N 1
ATOM 1495 C CA . TYR A 1 203 ? -23.647 14.427 29.450 1.00 96.00 203 TYR A CA 1
ATOM 1496 C C . TYR A 1 203 ? -22.992 13.418 30.415 1.00 96.00 203 TYR A C 1
ATOM 1498 O O . TYR A 1 203 ? -22.029 12.753 30.018 1.00 96.00 203 TYR A O 1
ATOM 1506 N N . PRO A 1 204 ? -23.480 13.259 31.666 1.00 93.62 204 PRO A N 1
ATOM 1507 C CA . PRO A 1 204 ? -22.797 12.468 32.697 1.00 93.62 204 PRO A CA 1
ATOM 1508 C C . PRO A 1 204 ? -22.734 10.972 32.366 1.00 93.62 204 PRO A C 1
ATOM 1510 O O . PRO A 1 204 ? -21.666 10.376 32.469 1.00 93.62 204 PRO A O 1
ATOM 1513 N N . VAL A 1 205 ? -23.831 10.384 31.874 1.00 94.69 205 VAL A N 1
ATOM 1514 C CA . VAL A 1 205 ? -23.891 8.958 31.498 1.00 94.69 205 VAL A CA 1
ATOM 1515 C C . VAL A 1 205 ? -22.887 8.639 30.388 1.00 94.69 205 VAL A C 1
ATOM 1517 O O . VAL A 1 205 ? -22.078 7.723 30.512 1.00 94.69 205 VAL A O 1
ATOM 1520 N N . ARG A 1 206 ? -22.875 9.455 29.325 1.00 95.00 206 ARG A N 1
ATOM 1521 C CA . ARG A 1 206 ? -21.936 9.293 28.207 1.00 95.00 206 ARG A CA 1
ATOM 1522 C C . ARG A 1 206 ? -20.492 9.562 28.639 1.00 95.00 206 ARG A C 1
ATOM 1524 O O . ARG A 1 206 ? -19.587 8.896 28.160 1.00 95.00 206 ARG A O 1
ATOM 1531 N N . THR A 1 207 ? -20.265 10.500 29.558 1.00 96.06 207 THR A N 1
ATOM 1532 C CA . THR A 1 207 ? -18.929 10.763 30.120 1.00 96.06 207 THR A CA 1
ATOM 1533 C C . THR A 1 207 ? -18.394 9.536 30.858 1.00 96.06 207 THR A C 1
ATOM 1535 O O . THR A 1 207 ? -17.275 9.107 30.588 1.00 96.06 207 THR A O 1
ATOM 1538 N N . ALA A 1 208 ? -19.205 8.939 31.735 1.00 95.44 208 ALA A N 1
ATOM 1539 C CA . ALA A 1 208 ? -18.830 7.750 32.493 1.00 95.44 208 ALA A CA 1
ATOM 1540 C C . ALA A 1 208 ? -18.558 6.542 31.576 1.00 95.44 208 ALA A C 1
ATOM 1542 O O . ALA A 1 208 ? -17.537 5.870 31.729 1.00 95.44 208 ALA A O 1
ATOM 1543 N N . GLU A 1 209 ? -19.411 6.319 30.570 1.00 96.06 209 GLU A N 1
ATOM 1544 C CA . GLU A 1 209 ? -19.220 5.265 29.566 1.00 96.06 209 GLU A CA 1
ATOM 1545 C C . GLU A 1 209 ? -17.910 5.442 28.785 1.00 96.06 209 GLU A C 1
ATOM 1547 O O . GLU A 1 209 ? -17.103 4.517 28.710 1.00 96.06 209 GLU A O 1
ATOM 1552 N N . GLN A 1 210 ? -17.673 6.625 28.208 1.00 97.25 210 GLN A N 1
ATOM 1553 C CA . GLN A 1 210 ? -16.501 6.857 27.358 1.00 97.25 210 GLN A CA 1
ATOM 1554 C C . GLN A 1 210 ? -15.193 6.856 28.161 1.00 97.25 210 GLN A C 1
ATOM 1556 O O . GLN A 1 210 ? -14.177 6.369 27.667 1.00 97.25 210 GLN A O 1
ATOM 1561 N N . ALA A 1 211 ? -15.211 7.323 29.415 1.00 96.69 211 ALA A N 1
ATOM 1562 C CA . ALA A 1 211 ? -14.066 7.211 30.317 1.00 96.69 211 ALA A CA 1
ATOM 1563 C C . ALA A 1 211 ? -13.744 5.745 30.650 1.00 96.69 211 ALA A C 1
ATOM 1565 O O . ALA A 1 211 ? -12.578 5.342 30.605 1.00 96.69 211 ALA A O 1
ATOM 1566 N N . ALA A 1 212 ? -14.766 4.928 30.926 1.00 96.44 212 ALA A N 1
ATOM 1567 C CA . ALA A 1 212 ? -14.596 3.501 31.177 1.00 96.44 212 ALA A CA 1
ATOM 1568 C C . ALA A 1 212 ? -14.099 2.745 29.933 1.00 96.44 212 ALA A C 1
ATOM 1570 O O . ALA A 1 212 ? -13.173 1.942 30.055 1.00 96.44 212 ALA A O 1
ATOM 1571 N N . LEU A 1 213 ? -14.631 3.049 28.741 1.00 97.31 213 LEU A N 1
ATOM 1572 C CA . LEU A 1 213 ? -14.139 2.506 27.470 1.00 97.31 213 LEU A CA 1
ATOM 1573 C C . LEU A 1 213 ? -12.673 2.878 27.232 1.00 97.31 213 LEU A C 1
ATOM 1575 O O . LEU A 1 213 ? -11.866 2.004 26.927 1.00 97.31 213 LEU A O 1
ATOM 1579 N N . ALA A 1 214 ? -12.303 4.150 27.409 1.00 97.19 214 ALA A N 1
ATOM 1580 C CA . ALA A 1 214 ? -10.926 4.603 27.232 1.00 97.19 214 ALA A CA 1
ATOM 1581 C C . ALA A 1 214 ? -9.963 3.876 28.188 1.00 97.19 214 ALA A C 1
ATOM 1583 O O . ALA A 1 214 ? -8.919 3.384 27.761 1.00 97.19 214 ALA A O 1
ATOM 1584 N N . ARG A 1 215 ? -10.333 3.735 29.467 1.00 97.44 215 ARG A N 1
ATOM 1585 C CA . ARG A 1 215 ? -9.549 2.961 30.441 1.00 97.44 215 ARG A CA 1
ATOM 1586 C C . ARG A 1 215 ? -9.421 1.495 30.025 1.00 97.44 215 ARG A C 1
ATOM 1588 O O . ARG A 1 215 ? -8.317 0.965 30.028 1.00 97.44 215 ARG A O 1
ATOM 1595 N N . GLY A 1 216 ? -10.527 0.865 29.640 1.00 96.75 216 GLY A N 1
ATOM 1596 C CA . GLY A 1 216 ? -10.562 -0.541 29.250 1.00 96.75 216 GLY A CA 1
ATOM 1597 C C . GLY A 1 216 ? -9.741 -0.847 27.997 1.00 96.75 216 GLY A C 1
ATOM 1598 O O . GLY A 1 216 ? -8.930 -1.773 28.009 1.00 96.75 216 GLY A O 1
ATOM 1599 N N . TYR A 1 217 ? -9.860 -0.033 26.942 1.00 97.50 217 TYR A N 1
ATOM 1600 C CA . TYR A 1 217 ? -9.004 -0.167 25.761 1.00 97.50 217 TYR A CA 1
ATOM 1601 C C . TYR A 1 217 ? -7.532 0.051 26.111 1.00 97.50 217 TYR A C 1
ATOM 1603 O O . TYR A 1 217 ? -6.689 -0.720 25.663 1.00 97.50 217 TYR A O 1
ATOM 1611 N N . PHE A 1 218 ? -7.199 1.036 26.951 1.00 97.00 218 PHE A N 1
ATOM 1612 C CA . PHE A 1 218 ? -5.816 1.219 27.388 1.00 97.00 218 PHE A CA 1
ATOM 1613 C C . PHE A 1 218 ? -5.277 0.003 28.155 1.00 97.00 218 PHE A C 1
ATOM 1615 O O . PHE A 1 218 ? -4.140 -0.395 27.920 1.00 97.00 218 PHE A O 1
ATOM 1622 N N . THR A 1 219 ? -6.086 -0.652 28.995 1.00 96.19 219 THR A N 1
ATOM 1623 C CA . THR A 1 219 ? -5.697 -1.903 29.671 1.00 96.19 219 THR A CA 1
ATOM 1624 C C . THR A 1 219 ? -5.353 -3.020 28.683 1.00 96.19 219 THR A C 1
ATOM 1626 O O . THR A 1 219 ? -4.413 -3.771 28.929 1.00 96.19 219 THR A O 1
ATOM 1629 N N . ILE A 1 220 ? -6.056 -3.119 27.550 1.00 96.00 220 ILE A N 1
ATOM 1630 C CA . ILE A 1 220 ? -5.713 -4.075 26.483 1.00 96.00 220 ILE A CA 1
ATOM 1631 C C . ILE A 1 220 ? -4.344 -3.742 25.865 1.00 96.00 220 ILE A C 1
ATOM 1633 O O . ILE A 1 220 ? -3.549 -4.634 25.572 1.00 96.00 220 ILE A O 1
ATOM 1637 N N . LEU A 1 221 ? -4.049 -2.453 25.692 1.00 95.56 221 LEU A N 1
ATOM 1638 C CA . LEU A 1 221 ? -2.816 -1.961 25.068 1.00 95.56 221 LEU A CA 1
ATOM 1639 C C . LEU A 1 221 ? -1.623 -1.877 26.034 1.00 95.56 221 LEU A C 1
ATOM 1641 O O . LEU A 1 221 ? -0.487 -1.716 25.584 1.00 95.56 221 LEU A O 1
ATOM 1645 N N . ALA A 1 222 ? -1.859 -1.986 27.343 1.00 95.12 222 ALA A N 1
ATOM 1646 C CA . ALA A 1 222 ? -0.858 -1.812 28.392 1.00 95.12 222 ALA A CA 1
ATOM 1647 C C . ALA A 1 222 ? 0.400 -2.689 28.217 1.00 95.12 222 ALA A C 1
ATOM 1649 O O . ALA A 1 222 ? 1.497 -2.151 28.388 1.00 95.12 222 ALA A O 1
ATOM 1650 N N . PRO A 1 223 ? 0.314 -3.978 27.813 1.00 93.56 223 PRO A N 1
ATOM 1651 C CA . PRO A 1 223 ? 1.504 -4.784 27.541 1.00 93.56 223 PRO A CA 1
ATOM 1652 C C . PRO A 1 223 ? 2.372 -4.202 26.416 1.00 93.56 223 PRO A C 1
ATOM 1654 O O . PRO A 1 223 ? 3.568 -3.999 26.610 1.00 93.56 223 PRO A O 1
ATOM 1657 N N . ALA A 1 224 ? 1.767 -3.832 25.280 1.00 90.94 224 ALA A N 1
ATOM 1658 C CA . ALA A 1 224 ? 2.480 -3.210 24.161 1.00 90.94 224 ALA A CA 1
ATOM 1659 C C . ALA A 1 224 ? 3.062 -1.837 24.549 1.00 90.94 224 ALA A C 1
ATOM 1661 O O . ALA A 1 224 ? 4.172 -1.478 24.152 1.00 90.94 224 ALA A O 1
ATOM 1662 N N . TYR A 1 225 ? 2.344 -1.077 25.381 1.00 92.31 225 TYR A N 1
ATOM 1663 C CA . TYR A 1 225 ? 2.830 0.187 25.934 1.00 92.31 225 TYR A CA 1
ATOM 1664 C C . TYR A 1 225 ? 4.058 -0.016 26.830 1.00 92.31 225 TYR A C 1
ATOM 1666 O O . TYR A 1 225 ? 5.038 0.723 26.708 1.00 92.31 225 TYR A O 1
ATOM 1674 N N . ALA A 1 226 ? 4.041 -1.026 27.703 1.00 92.31 226 ALA A N 1
ATOM 1675 C CA . ALA A 1 226 ? 5.168 -1.366 28.566 1.00 92.31 226 ALA A CA 1
ATOM 1676 C C . ALA A 1 226 ? 6.385 -1.856 27.775 1.00 92.31 226 ALA A C 1
ATOM 1678 O O . ALA A 1 226 ? 7.503 -1.455 28.093 1.00 92.31 226 ALA A O 1
ATOM 1679 N N . GLU A 1 227 ? 6.184 -2.668 26.736 1.00 87.31 227 GLU A N 1
ATOM 1680 C CA . GLU A 1 227 ? 7.257 -3.096 25.832 1.00 87.31 227 GLU A CA 1
ATOM 1681 C C . GLU A 1 227 ? 7.916 -1.899 25.137 1.00 87.31 227 GLU A C 1
ATOM 1683 O O . GLU A 1 227 ? 9.142 -1.826 25.051 1.00 87.31 227 GLU A O 1
ATOM 1688 N N . GLN A 1 228 ? 7.115 -0.927 24.687 1.00 85.25 228 GLN A N 1
ATOM 1689 C CA . GLN A 1 228 ? 7.622 0.236 23.962 1.00 85.25 228 GLN A CA 1
ATOM 1690 C C . GLN A 1 228 ? 8.250 1.304 24.878 1.00 85.25 228 GLN A C 1
ATOM 1692 O O . GLN A 1 228 ? 9.208 1.965 24.476 1.00 85.25 228 GLN A O 1
ATOM 1697 N N . ARG A 1 229 ? 7.700 1.535 26.080 1.00 85.50 229 ARG A N 1
ATOM 1698 C CA . ARG A 1 229 ? 8.035 2.703 26.930 1.00 85.50 229 ARG A CA 1
ATOM 1699 C C . ARG A 1 229 ? 8.525 2.367 28.337 1.00 85.50 229 ARG A C 1
ATOM 1701 O O . ARG A 1 229 ? 8.987 3.258 29.050 1.00 85.50 229 ARG A O 1
ATOM 1708 N N . GLY A 1 230 ? 8.455 1.103 28.739 1.00 89.31 230 GLY A N 1
ATOM 1709 C CA . GLY A 1 230 ? 8.861 0.625 30.057 1.00 89.31 230 GLY A CA 1
ATOM 1710 C C . GLY A 1 230 ? 7.804 0.808 31.154 1.00 89.31 230 GLY A C 1
ATOM 1711 O O . GLY A 1 230 ? 6.854 1.585 31.043 1.00 89.31 230 GLY A O 1
ATOM 1712 N N . ALA A 1 231 ? 8.004 0.096 32.266 1.00 92.44 231 ALA A N 1
ATOM 1713 C CA . ALA A 1 231 ? 7.036 -0.005 33.363 1.00 92.44 231 ALA A CA 1
ATOM 1714 C C . ALA A 1 231 ? 6.735 1.330 34.075 1.00 92.44 231 ALA A C 1
ATOM 1716 O O . ALA A 1 231 ? 5.609 1.560 34.505 1.00 92.44 231 ALA A O 1
ATOM 1717 N N . ALA A 1 232 ? 7.716 2.235 34.182 1.00 91.44 232 ALA A N 1
ATOM 1718 C CA . ALA A 1 232 ? 7.511 3.534 34.829 1.00 91.44 232 ALA A CA 1
ATOM 1719 C C . ALA A 1 232 ? 6.563 4.439 34.024 1.00 91.44 232 ALA A C 1
ATOM 1721 O O . ALA A 1 232 ? 5.696 5.099 34.596 1.00 91.44 232 ALA A O 1
ATOM 1722 N N . ALA A 1 233 ? 6.704 4.443 32.694 1.00 91.50 233 ALA A N 1
ATOM 1723 C CA . ALA A 1 233 ? 5.810 5.181 31.810 1.00 91.50 233 ALA A CA 1
ATOM 1724 C C . ALA A 1 233 ? 4.403 4.568 31.804 1.00 91.50 233 ALA A C 1
ATOM 1726 O O . ALA A 1 233 ? 3.428 5.315 31.743 1.00 91.50 233 ALA A O 1
ATOM 1727 N N . LEU A 1 234 ? 4.299 3.233 31.888 1.00 95.69 234 LEU A N 1
ATOM 1728 C CA . LEU A 1 234 ? 3.013 2.54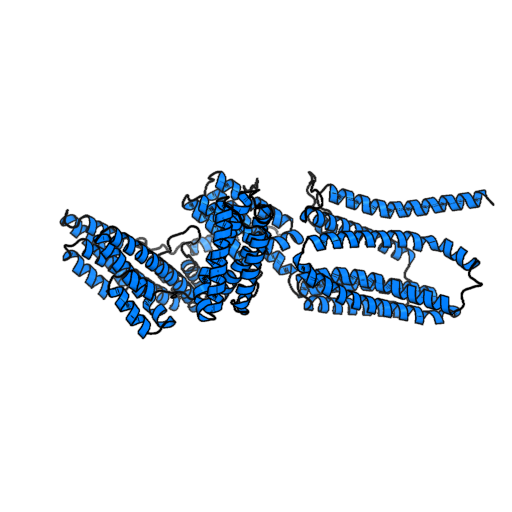8 32.023 1.00 95.69 234 LEU A CA 1
ATOM 1729 C C . LEU A 1 234 ? 2.285 2.995 33.298 1.00 95.69 234 LEU A C 1
ATOM 1731 O O . LEU A 1 234 ? 1.158 3.461 33.202 1.00 95.69 234 LEU A O 1
ATOM 1735 N N . ALA A 1 235 ? 2.941 2.950 34.462 1.00 94.75 235 ALA A N 1
ATOM 1736 C CA . ALA A 1 235 ? 2.320 3.344 35.731 1.00 94.75 235 ALA A CA 1
ATOM 1737 C C . ALA A 1 235 ? 1.818 4.804 35.719 1.00 94.75 235 ALA A C 1
ATOM 1739 O O . ALA A 1 235 ? 0.748 5.112 36.246 1.00 94.75 235 ALA A O 1
ATOM 1740 N N . ALA A 1 236 ? 2.567 5.714 35.085 1.00 93.56 236 ALA A N 1
ATOM 1741 C CA . ALA A 1 236 ? 2.142 7.102 34.910 1.00 93.56 236 ALA A CA 1
ATOM 1742 C C . ALA A 1 236 ? 0.918 7.229 33.984 1.00 93.56 236 ALA A C 1
ATOM 1744 O O . ALA A 1 236 ? 0.011 8.015 34.263 1.00 93.56 236 ALA A O 1
ATOM 1745 N N . ALA A 1 237 ? 0.873 6.451 32.899 1.00 94.06 237 ALA A N 1
ATOM 1746 C CA . ALA A 1 237 ? -0.268 6.419 31.994 1.00 94.06 237 ALA A CA 1
ATOM 1747 C C . ALA A 1 237 ? -1.510 5.822 32.678 1.00 94.06 237 ALA A C 1
ATOM 1749 O O . ALA A 1 237 ? -2.575 6.428 32.625 1.00 94.06 237 ALA A O 1
ATOM 1750 N N . GLU A 1 238 ? -1.381 4.710 33.403 1.00 95.06 238 GLU A N 1
ATOM 1751 C CA . GLU A 1 238 ? -2.476 4.103 34.175 1.00 95.06 238 GLU A CA 1
ATOM 1752 C C . GLU A 1 238 ? -3.077 5.085 35.191 1.00 95.06 238 GLU A C 1
ATOM 1754 O O . GLU A 1 238 ? -4.299 5.192 35.301 1.00 95.06 238 GLU A O 1
ATOM 1759 N N . ALA A 1 239 ? -2.237 5.871 35.873 1.00 93.81 239 ALA A N 1
ATOM 1760 C CA . ALA A 1 239 ? -2.701 6.931 36.765 1.00 93.81 239 ALA A CA 1
ATOM 1761 C C . ALA A 1 239 ? -3.492 8.025 36.020 1.00 93.81 239 ALA A C 1
ATOM 1763 O O . ALA A 1 239 ? -4.523 8.483 36.516 1.00 93.81 239 ALA A O 1
ATOM 1764 N N . ALA A 1 240 ? -3.060 8.415 34.815 1.00 93.88 240 ALA A N 1
ATOM 1765 C CA . ALA A 1 240 ? -3.802 9.358 33.976 1.00 93.88 240 ALA A CA 1
ATOM 1766 C C . ALA A 1 240 ? -5.166 8.789 33.540 1.00 93.88 240 ALA A C 1
ATOM 1768 O O . ALA A 1 240 ? -6.173 9.497 33.589 1.00 93.88 240 ALA A O 1
ATOM 1769 N N . PHE A 1 241 ? -5.222 7.502 33.182 1.00 94.38 241 PHE A N 1
ATOM 1770 C CA . PHE A 1 241 ? -6.466 6.823 32.811 1.00 94.38 241 PHE A CA 1
ATOM 1771 C C . PHE A 1 241 ? -7.423 6.614 33.992 1.00 94.38 241 PHE A C 1
ATOM 1773 O O . PHE A 1 241 ? -8.638 6.624 33.802 1.00 94.38 241 PHE A O 1
ATOM 1780 N N . ALA A 1 242 ? -6.910 6.491 35.218 1.00 90.50 242 ALA A N 1
ATOM 1781 C CA . ALA A 1 242 ? -7.735 6.458 36.424 1.00 90.50 242 ALA A CA 1
ATOM 1782 C C . ALA A 1 242 ? -8.384 7.822 36.737 1.00 90.50 242 ALA A C 1
ATOM 1784 O O . ALA A 1 242 ? -9.501 7.869 37.250 1.00 90.50 242 ALA A O 1
ATOM 1785 N N . GLY A 1 243 ? -7.713 8.931 36.402 1.00 84.88 243 GLY A N 1
ATOM 1786 C CA . GLY A 1 243 ? -8.163 10.296 36.700 1.00 84.88 243 GLY A CA 1
ATOM 1787 C C . GLY A 1 243 ? -9.304 10.839 35.828 1.00 84.88 243 GLY A C 1
ATOM 1788 O O . GLY A 1 243 ? -9.791 11.930 36.104 1.00 84.88 243 GLY A O 1
ATOM 1789 N N . SER A 1 244 ? -9.740 10.111 34.792 1.00 80.62 244 SER A N 1
ATOM 1790 C CA . SER A 1 244 ? -10.813 10.513 33.856 1.00 80.62 244 SER A CA 1
ATOM 1791 C C . SER A 1 244 ? -10.604 11.852 33.116 1.00 80.62 244 SER A C 1
ATOM 1793 O O . SER A 1 244 ? -11.540 12.363 32.503 1.00 80.62 244 SER A O 1
ATOM 1795 N N . ASP A 1 245 ? -9.388 12.414 33.122 1.00 88.81 245 ASP A N 1
ATOM 1796 C CA . ASP A 1 245 ? -9.046 13.623 32.363 1.00 88.81 245 ASP A CA 1
ATOM 1797 C C . ASP A 1 245 ? -8.576 13.269 30.935 1.00 88.81 245 ASP A C 1
ATOM 1799 O O . ASP A 1 245 ? -7.465 12.749 30.760 1.00 88.81 245 ASP A O 1
ATOM 1803 N N . PRO A 1 246 ? -9.356 13.589 29.881 1.00 88.56 246 PRO A N 1
ATOM 1804 C CA . PRO A 1 246 ? -8.974 13.289 28.503 1.00 88.56 246 PRO A CA 1
ATOM 1805 C C . PRO A 1 246 ? -7.745 14.077 28.019 1.00 88.56 246 PRO A C 1
ATOM 1807 O O . PRO A 1 246 ? -7.148 13.715 26.998 1.00 88.56 246 PRO A O 1
ATOM 1810 N N . GLY A 1 247 ? -7.375 15.175 28.690 1.00 85.69 247 GLY A N 1
ATOM 1811 C CA . GLY A 1 247 ? -6.140 15.913 28.427 1.00 85.69 247 GLY A CA 1
ATOM 1812 C C . GLY A 1 247 ? -4.920 15.083 28.816 1.00 85.69 247 GLY A C 1
ATOM 1813 O O . GLY A 1 247 ? -4.119 14.721 27.949 1.00 85.69 247 GLY A O 1
ATOM 1814 N N . ALA A 1 248 ? -4.828 14.711 30.096 1.00 90.31 248 ALA A N 1
ATOM 1815 C CA . ALA A 1 248 ? -3.770 13.850 30.619 1.00 90.31 248 ALA A CA 1
ATOM 1816 C C . ALA A 1 248 ? -3.667 12.504 29.879 1.00 90.31 248 ALA A C 1
ATOM 1818 O O . ALA A 1 248 ? -2.562 12.090 29.525 1.00 90.31 248 ALA A O 1
ATOM 1819 N N . MET A 1 249 ? -4.799 11.855 29.570 1.00 93.50 249 MET A N 1
ATOM 1820 C CA . MET A 1 249 ? -4.815 10.598 28.804 1.00 93.50 249 MET A CA 1
ATOM 1821 C C . MET A 1 249 ? -4.166 10.749 27.421 1.00 93.50 249 MET A C 1
ATOM 1823 O O . MET A 1 249 ? -3.363 9.915 27.013 1.00 93.50 249 MET A O 1
ATOM 1827 N N . SER A 1 250 ? -4.468 11.826 26.689 1.00 88.81 250 SER A N 1
ATOM 1828 C CA . SER A 1 250 ? -3.878 12.029 25.357 1.00 88.81 250 SER A CA 1
ATOM 1829 C C . SER A 1 250 ? -2.399 12.381 25.399 1.00 88.81 250 SER A C 1
ATOM 1831 O O . SER A 1 250 ? -1.655 11.947 24.524 1.00 88.81 250 SER A O 1
ATOM 1833 N N . VAL A 1 251 ? -1.958 13.119 26.421 1.00 85.00 251 VAL A N 1
ATOM 1834 C CA . VAL A 1 251 ? -0.527 13.374 26.640 1.00 85.00 251 VAL A CA 1
ATOM 1835 C C . VAL A 1 251 ? 0.211 12.062 26.912 1.00 85.00 251 VAL A C 1
ATOM 1837 O O . VAL A 1 251 ? 1.268 11.828 26.332 1.00 85.00 251 VAL A O 1
ATOM 1840 N N . ALA A 1 252 ? -0.364 11.169 27.724 1.00 89.31 252 ALA A N 1
ATOM 1841 C CA . ALA A 1 252 ? 0.224 9.857 27.991 1.00 89.31 252 ALA A CA 1
ATOM 1842 C C . ALA A 1 252 ? 0.381 9.010 26.711 1.00 89.31 252 ALA A C 1
ATOM 1844 O O . ALA A 1 252 ? 1.393 8.333 26.533 1.00 89.31 252 ALA A O 1
ATOM 1845 N N . LEU A 1 253 ? -0.576 9.091 25.783 1.00 88.06 253 LEU A N 1
ATOM 1846 C CA . LEU A 1 253 ? -0.547 8.345 24.519 1.00 88.06 253 LEU A CA 1
ATOM 1847 C C . LEU A 1 253 ? 0.302 8.985 23.411 1.00 88.06 253 LEU A C 1
ATOM 1849 O O . LEU A 1 253 ? 0.509 8.357 22.372 1.00 88.06 253 LEU A O 1
ATOM 1853 N N . GLN A 1 254 ? 0.789 10.216 23.572 1.00 81.00 254 GLN A N 1
ATOM 1854 C CA . GLN A 1 254 ? 1.455 10.936 22.486 1.00 81.00 254 GLN A CA 1
ATOM 1855 C C . GLN A 1 254 ? 2.682 10.165 21.975 1.00 81.00 254 GLN A C 1
ATOM 1857 O O . GLN A 1 254 ? 3.641 9.972 22.720 1.00 81.00 254 GLN A O 1
ATOM 1862 N N . GLY A 1 255 ? 2.656 9.726 20.710 1.00 70.69 255 GLY A N 1
ATOM 1863 C CA . GLY A 1 255 ? 3.724 8.948 20.062 1.00 70.69 255 GLY A CA 1
ATOM 1864 C C . GLY A 1 255 ? 3.750 7.449 20.405 1.00 70.69 255 GLY A C 1
ATOM 1865 O O . GLY A 1 255 ? 4.746 6.780 20.128 1.00 70.69 255 GLY A O 1
ATOM 1866 N N . PHE A 1 256 ? 2.719 6.922 21.068 1.00 83.38 256 PHE A N 1
ATOM 1867 C CA . PHE A 1 256 ? 2.530 5.484 21.275 1.00 83.38 256 PHE A CA 1
ATOM 1868 C C . PHE A 1 256 ? 1.806 4.862 20.071 1.00 83.38 256 PHE A C 1
ATOM 1870 O O . PHE A 1 256 ? 0.885 5.469 19.523 1.00 83.38 256 PHE A O 1
ATOM 1877 N N . ARG A 1 257 ? 2.215 3.654 19.659 1.00 81.00 257 ARG A N 1
ATOM 1878 C CA . ARG A 1 257 ? 1.530 2.870 18.622 1.00 81.00 257 ARG A CA 1
ATOM 1879 C C . ARG A 1 257 ? 1.521 1.403 19.038 1.00 81.00 257 ARG A C 1
ATOM 1881 O O . ARG A 1 257 ? 2.581 0.799 19.156 1.00 81.00 257 ARG A O 1
ATOM 1888 N N . ALA A 1 258 ? 0.329 0.845 19.228 1.00 79.38 258 ALA A N 1
ATOM 1889 C CA . ALA A 1 258 ? 0.167 -0.507 19.750 1.00 79.38 258 ALA A CA 1
ATOM 1890 C C . ALA A 1 258 ? 0.738 -1.611 18.840 1.00 79.38 258 ALA A C 1
ATOM 1892 O O . ALA A 1 258 ? 1.295 -2.582 19.348 1.00 79.38 258 ALA A O 1
ATOM 1893 N N . SER A 1 259 ? 0.649 -1.449 17.515 1.00 75.44 259 SER A N 1
ATOM 1894 C CA . SER A 1 259 ? 1.350 -2.296 16.546 1.00 75.44 259 SER A CA 1
ATOM 1895 C C . SER A 1 259 ? 2.469 -1.507 15.850 1.00 75.44 259 SER A C 1
ATOM 1897 O O . SER A 1 259 ? 2.187 -0.566 15.094 1.00 75.44 259 SER A O 1
ATOM 1899 N N . PRO A 1 260 ? 3.752 -1.831 16.093 1.00 66.81 260 PRO A N 1
ATOM 1900 C CA . PRO A 1 260 ? 4.857 -1.222 15.366 1.00 66.81 260 PRO A CA 1
ATOM 1901 C C . PRO A 1 260 ? 4.759 -1.555 13.876 1.00 66.81 260 PRO A C 1
ATOM 1903 O O . PRO A 1 260 ? 4.577 -2.712 13.508 1.00 66.81 260 PRO A O 1
ATOM 1906 N N . LEU A 1 261 ? 4.943 -0.556 13.010 1.00 67.69 261 LEU A N 1
ATOM 1907 C CA . LEU A 1 261 ? 4.969 -0.792 11.568 1.00 67.69 261 LEU A CA 1
ATOM 1908 C C . LEU A 1 261 ? 6.088 -1.778 11.206 1.00 67.69 261 LEU A C 1
ATOM 1910 O O . LEU A 1 261 ? 7.260 -1.566 11.551 1.00 67.69 261 LEU A O 1
ATOM 1914 N N . SER A 1 262 ? 5.746 -2.820 10.449 1.00 67.94 262 SER A N 1
ATOM 1915 C CA . SER A 1 262 ? 6.732 -3.741 9.883 1.00 67.94 262 SER A CA 1
ATOM 1916 C C . SER A 1 262 ? 7.704 -2.999 8.956 1.00 67.94 262 SER A C 1
ATOM 1918 O O . SER A 1 262 ? 7.488 -1.855 8.548 1.00 67.94 262 SER A O 1
ATOM 1920 N N . LEU A 1 263 ? 8.853 -3.603 8.640 1.00 64.00 263 LEU A N 1
ATOM 1921 C CA . LEU A 1 263 ? 9.809 -2.970 7.719 1.00 64.00 263 LEU A CA 1
ATOM 1922 C C . LEU A 1 263 ? 9.202 -2.751 6.323 1.00 64.00 263 LEU A C 1
ATOM 1924 O O . LEU A 1 263 ? 9.473 -1.733 5.691 1.00 64.00 263 LEU A O 1
ATOM 1928 N N . GLU A 1 264 ? 8.351 -3.673 5.882 1.00 57.19 264 GLU A N 1
ATOM 1929 C CA . GLU A 1 264 ? 7.680 -3.601 4.588 1.00 57.19 264 GLU A CA 1
ATOM 1930 C C . GLU A 1 264 ? 6.638 -2.480 4.550 1.00 57.19 264 GLU A C 1
ATOM 1932 O O . GLU A 1 264 ? 6.660 -1.619 3.677 1.00 57.19 264 GLU A O 1
ATOM 1937 N N . GLU A 1 265 ? 5.807 -2.376 5.582 1.00 67.12 265 GLU A N 1
ATOM 1938 C CA . GLU A 1 265 ? 4.849 -1.280 5.724 1.00 67.12 265 GLU A CA 1
ATOM 1939 C C . GLU A 1 265 ? 5.505 0.102 5.795 1.00 67.12 265 GLU A C 1
ATOM 1941 O O . GLU A 1 265 ? 4.939 1.088 5.308 1.00 67.12 265 GLU A O 1
ATOM 1946 N N . ARG A 1 266 ? 6.696 0.184 6.400 1.00 76.38 266 ARG A N 1
ATOM 1947 C CA . ARG A 1 266 ? 7.495 1.415 6.444 1.00 76.38 266 ARG A CA 1
ATOM 1948 C C . ARG A 1 266 ? 8.021 1.787 5.061 1.00 76.38 266 ARG A C 1
ATOM 1950 O O . ARG A 1 266 ? 7.895 2.946 4.670 1.00 76.38 266 ARG A O 1
ATOM 1957 N N . ARG A 1 267 ? 8.529 0.813 4.294 1.00 71.12 267 ARG A N 1
ATOM 1958 C CA . ARG A 1 267 ? 8.945 0.995 2.888 1.00 71.12 267 ARG A CA 1
ATOM 1959 C C . ARG A 1 267 ? 7.794 1.452 2.006 1.00 71.12 267 ARG A C 1
ATOM 1961 O O . ARG A 1 267 ? 7.935 2.419 1.261 1.00 71.12 267 ARG A O 1
ATOM 1968 N N . GLN A 1 268 ? 6.639 0.806 2.127 1.00 64.75 268 GLN A N 1
ATOM 1969 C CA . GLN A 1 268 ? 5.457 1.133 1.334 1.00 64.75 268 GLN A CA 1
ATOM 1970 C C . GLN A 1 268 ? 4.983 2.564 1.585 1.00 64.75 268 GLN A C 1
ATOM 1972 O O . GLN A 1 268 ? 4.735 3.308 0.636 1.00 64.75 268 GLN A O 1
ATOM 1977 N N . ARG A 1 269 ? 4.905 2.986 2.853 1.00 72.50 269 ARG A N 1
ATOM 1978 C CA . ARG A 1 269 ? 4.550 4.366 3.215 1.00 72.50 269 ARG A CA 1
ATOM 1979 C C . ARG A 1 269 ? 5.594 5.363 2.725 1.00 72.50 269 ARG A C 1
ATOM 1981 O O . ARG A 1 269 ? 5.222 6.357 2.114 1.00 72.50 269 ARG A O 1
ATOM 1988 N N . ALA A 1 270 ? 6.882 5.067 2.897 1.00 80.19 270 ALA A N 1
ATOM 1989 C CA . ALA A 1 270 ? 7.968 5.910 2.400 1.00 80.19 270 ALA A CA 1
ATOM 1990 C C . ALA A 1 270 ? 7.899 6.101 0.873 1.00 80.19 270 ALA A C 1
ATOM 1992 O O . ALA A 1 270 ? 7.977 7.230 0.386 1.00 80.19 270 ALA A O 1
ATOM 1993 N N . SER A 1 271 ? 7.681 5.018 0.120 1.00 72.19 271 SER A N 1
ATOM 1994 C CA . SER A 1 271 ? 7.515 5.068 -1.338 1.00 72.19 271 SER A CA 1
ATOM 1995 C C . SER A 1 271 ? 6.282 5.881 -1.742 1.00 72.19 271 SER A C 1
ATOM 1997 O O . SER A 1 271 ? 6.361 6.727 -2.633 1.00 72.19 271 SER A O 1
ATOM 1999 N N . ARG A 1 272 ? 5.157 5.679 -1.045 1.00 72.69 272 ARG A N 1
ATOM 2000 C CA . ARG A 1 272 ? 3.890 6.378 -1.287 1.00 72.69 272 ARG A CA 1
ATOM 2001 C C . ARG A 1 272 ? 4.014 7.891 -1.108 1.00 72.69 272 ARG A C 1
ATOM 2003 O O . ARG A 1 272 ? 3.537 8.633 -1.961 1.00 72.69 272 ARG A O 1
ATOM 2010 N N . ILE A 1 273 ? 4.692 8.343 -0.048 1.00 81.19 273 ILE A N 1
ATOM 2011 C CA . ILE A 1 273 ? 4.933 9.774 0.202 1.00 81.19 273 ILE A CA 1
ATOM 2012 C C . ILE A 1 273 ? 5.669 10.403 -0.983 1.00 81.19 273 ILE A C 1
ATOM 2014 O O . ILE A 1 273 ? 5.231 11.420 -1.514 1.00 81.19 273 ILE A O 1
ATOM 2018 N N . VAL A 1 274 ? 6.780 9.787 -1.402 1.00 81.62 274 VAL A N 1
ATOM 2019 C CA . VAL A 1 274 ? 7.636 10.316 -2.473 1.00 81.62 274 VAL A CA 1
ATOM 2020 C C . VAL A 1 274 ? 6.865 10.413 -3.789 1.00 81.62 274 VAL A C 1
ATOM 2022 O O . VAL A 1 274 ? 6.861 11.471 -4.413 1.00 81.62 274 VAL A O 1
ATOM 2025 N N . ARG A 1 275 ? 6.163 9.342 -4.179 1.00 69.94 275 ARG A N 1
ATOM 2026 C CA . ARG A 1 275 ? 5.416 9.289 -5.446 1.00 69.94 275 ARG A CA 1
ATOM 2027 C C . ARG A 1 275 ? 4.285 10.306 -5.502 1.00 69.94 275 ARG A C 1
ATOM 2029 O O . ARG A 1 275 ? 4.142 11.005 -6.501 1.00 69.94 275 ARG A O 1
ATOM 2036 N N . PHE A 1 276 ? 3.491 10.408 -4.439 1.00 76.31 276 PHE A N 1
ATOM 2037 C CA . PHE A 1 276 ? 2.380 11.349 -4.432 1.00 76.31 276 PHE A CA 1
ATOM 2038 C C . PHE A 1 276 ? 2.856 12.798 -4.397 1.00 76.31 276 PHE A C 1
ATOM 2040 O O . PHE A 1 276 ? 2.295 13.616 -5.118 1.00 76.31 276 PHE A O 1
ATOM 2047 N N . LEU A 1 277 ? 3.922 13.121 -3.657 1.00 82.88 277 LEU A N 1
ATOM 2048 C CA . LEU A 1 277 ? 4.505 14.466 -3.700 1.00 82.88 277 LEU A CA 1
ATOM 2049 C C . LEU A 1 277 ? 4.986 14.850 -5.107 1.00 82.88 277 LEU A C 1
ATOM 2051 O O . LEU A 1 277 ? 4.749 15.983 -5.524 1.00 82.88 277 LEU A O 1
ATOM 2055 N N . ASP A 1 278 ? 5.600 13.926 -5.855 1.00 76.81 278 ASP A N 1
ATOM 2056 C CA . ASP A 1 278 ? 5.988 14.169 -7.253 1.00 76.81 278 ASP A CA 1
ATOM 2057 C C . ASP A 1 278 ? 4.765 14.505 -8.135 1.00 76.81 278 ASP A C 1
ATOM 2059 O O . ASP A 1 278 ? 4.822 15.436 -8.946 1.00 76.81 278 ASP A O 1
ATOM 2063 N N . LEU A 1 279 ? 3.637 13.809 -7.942 1.00 75.94 279 LEU A N 1
ATOM 2064 C CA . LEU A 1 279 ? 2.394 14.054 -8.686 1.00 75.94 279 LEU A CA 1
ATOM 2065 C C . LEU A 1 279 ? 1.728 15.392 -8.336 1.00 75.94 279 LEU A C 1
ATOM 2067 O O . LEU A 1 279 ? 1.205 16.053 -9.233 1.00 75.94 279 LEU A O 1
ATOM 2071 N N . VAL A 1 280 ? 1.802 15.849 -7.078 1.00 80.94 280 VAL A N 1
ATOM 2072 C CA . VAL A 1 280 ? 1.247 17.153 -6.655 1.00 80.94 280 VAL A CA 1
ATOM 2073 C C . VAL A 1 280 ? 1.759 18.281 -7.549 1.00 80.94 280 VAL A C 1
ATOM 2075 O O . VAL A 1 280 ? 0.978 19.101 -8.029 1.00 80.94 280 VAL A O 1
ATOM 2078 N N . ALA A 1 281 ? 3.069 18.325 -7.807 1.00 83.06 281 ALA A N 1
ATOM 2079 C CA . ALA A 1 281 ? 3.666 19.371 -8.633 1.00 83.06 281 ALA A CA 1
ATOM 2080 C C . ALA A 1 281 ? 3.234 19.286 -10.109 1.00 83.06 281 ALA A C 1
ATOM 2082 O O . ALA A 1 281 ? 3.133 20.318 -10.780 1.00 83.06 281 ALA A O 1
ATOM 2083 N N . ILE A 1 282 ? 2.997 18.071 -10.614 1.00 75.44 282 ILE A N 1
ATOM 2084 C CA . ILE A 1 282 ? 2.580 17.819 -11.996 1.00 75.44 282 ILE A CA 1
ATOM 2085 C C . ILE A 1 282 ? 1.141 18.290 -12.196 1.00 75.44 282 ILE A C 1
ATOM 2087 O O . ILE A 1 282 ? 0.921 19.162 -13.040 1.00 75.44 282 ILE A O 1
ATOM 2091 N N . GLU A 1 283 ? 0.195 17.803 -11.394 1.00 74.12 283 GLU A N 1
ATOM 2092 C CA . GLU A 1 283 ? -1.220 18.175 -11.533 1.00 74.12 283 GLU A CA 1
ATOM 2093 C C . GLU A 1 283 ? -1.443 19.659 -11.240 1.00 74.12 283 GLU A C 1
ATOM 2095 O O . GLU A 1 283 ? -2.097 20.374 -12.003 1.00 74.12 283 GLU A O 1
ATOM 2100 N N . TYR A 1 284 ? -0.764 20.204 -10.226 1.00 83.00 284 TYR A N 1
ATOM 2101 C CA . TYR A 1 284 ? -0.841 21.636 -9.946 1.00 83.00 284 TYR A CA 1
ATOM 2102 C C . TYR A 1 284 ? -0.383 22.493 -11.142 1.00 83.00 284 TYR A C 1
ATOM 2104 O O . TYR A 1 284 ? -0.972 23.539 -11.429 1.00 83.00 284 TYR A O 1
ATOM 2112 N N . SER A 1 285 ? 0.633 22.042 -11.891 1.00 83.31 285 SER A N 1
ATOM 2113 C CA . SER A 1 285 ? 1.116 22.746 -13.089 1.00 83.31 285 SER A CA 1
ATOM 2114 C C . SER A 1 285 ? 0.130 22.733 -14.263 1.00 83.31 285 SER A C 1
ATOM 2116 O O . SER A 1 285 ? 0.177 23.625 -15.115 1.00 83.31 285 SER A O 1
ATOM 2118 N N . ARG A 1 286 ? -0.770 21.743 -14.312 1.00 76.62 286 ARG A N 1
ATOM 2119 C CA . ARG A 1 286 ? -1.860 21.659 -15.294 1.00 76.62 286 ARG A CA 1
ATOM 2120 C C . ARG A 1 286 ? -3.054 22.521 -14.872 1.00 76.62 286 ARG A C 1
ATOM 2122 O O . ARG A 1 286 ? -3.715 23.115 -15.727 1.00 76.62 286 ARG A O 1
ATOM 2129 N N . GLY A 1 287 ? -3.274 22.650 -13.562 1.00 75.69 287 GLY A N 1
ATOM 2130 C CA . GLY A 1 287 ? -4.371 23.407 -12.959 1.00 75.69 287 GLY A CA 1
ATOM 2131 C C . GLY A 1 287 ? -4.174 24.919 -12.868 1.00 75.69 287 GLY A C 1
ATOM 2132 O O . GLY A 1 287 ? -5.157 25.658 -12.940 1.00 75.69 287 GLY A O 1
ATOM 2133 N N . VAL A 1 288 ? -2.936 25.405 -12.737 1.00 87.00 288 VAL A N 1
ATOM 2134 C CA . VAL A 1 288 ? -2.636 26.820 -12.442 1.00 87.00 288 VAL A CA 1
ATOM 2135 C C . VAL A 1 288 ? -1.695 27.433 -13.478 1.00 87.00 288 VAL A C 1
ATOM 2137 O O . VAL A 1 288 ? -0.695 26.835 -13.869 1.00 87.00 288 VAL A O 1
ATOM 2140 N N . ARG A 1 289 ? -1.976 28.673 -13.902 1.00 86.56 289 ARG A N 1
ATOM 2141 C CA . ARG A 1 289 ? -1.093 29.460 -14.782 1.00 86.56 289 ARG A CA 1
ATOM 2142 C C . ARG A 1 289 ? -0.888 30.881 -14.273 1.00 86.56 289 ARG A C 1
ATOM 2144 O O . ARG A 1 289 ? -1.761 31.447 -13.629 1.00 86.56 289 ARG A O 1
ATOM 2151 N N . GLY A 1 290 ? 0.251 31.470 -14.628 1.00 78.50 290 GLY A N 1
ATOM 2152 C CA . GLY A 1 290 ? 0.604 32.856 -14.308 1.00 78.50 290 GLY A CA 1
ATOM 2153 C C . GLY A 1 290 ? 1.953 32.971 -13.600 1.00 78.50 290 GLY A C 1
ATOM 2154 O O . GLY A 1 290 ? 2.532 31.975 -13.166 1.00 78.50 290 GLY A O 1
ATOM 2155 N N . SER A 1 291 ? 2.468 34.195 -13.535 1.00 75.44 291 SER A N 1
ATOM 2156 C CA . SER A 1 291 ? 3.687 34.562 -12.807 1.00 75.44 291 SER A CA 1
ATOM 2157 C C . SER A 1 291 ? 3.356 35.111 -11.415 1.00 75.44 291 SER A C 1
ATOM 2159 O O . SER A 1 291 ? 2.186 35.228 -11.051 1.00 75.44 291 SER A O 1
ATOM 2161 N N . GLU A 1 292 ? 4.383 35.432 -10.623 1.00 69.25 292 GLU A N 1
ATOM 2162 C CA . GLU A 1 292 ? 4.216 36.009 -9.281 1.00 69.25 292 GLU A CA 1
ATOM 2163 C C . GLU A 1 292 ? 3.252 37.206 -9.294 1.00 69.25 292 GLU A C 1
ATOM 2165 O O . GLU A 1 292 ? 3.385 38.109 -10.119 1.00 69.25 292 GLU A O 1
ATOM 2170 N N . GLY A 1 293 ? 2.256 37.179 -8.402 1.00 65.56 293 GLY A N 1
ATOM 2171 C CA . GLY A 1 293 ? 1.218 38.210 -8.278 1.00 65.56 293 GLY A CA 1
ATOM 2172 C C . GLY A 1 293 ? 0.049 38.119 -9.271 1.00 65.56 293 GLY A C 1
ATOM 2173 O O . GLY A 1 293 ? -0.924 38.852 -9.116 1.00 65.56 293 GLY A O 1
ATOM 2174 N N . GLU A 1 294 ? 0.097 37.222 -10.265 1.00 77.12 294 GLU A N 1
ATOM 2175 C CA . GLU A 1 294 ? -0.968 37.044 -11.271 1.00 77.12 294 GLU A CA 1
ATOM 2176 C C . GLU A 1 294 ? -1.394 35.579 -11.473 1.00 77.12 294 GLU A C 1
ATOM 2178 O O . GLU A 1 294 ? -2.114 35.265 -12.425 1.00 77.12 294 GLU A O 1
ATOM 2183 N N . ALA A 1 295 ? -0.965 34.668 -10.599 1.00 85.69 295 ALA A N 1
ATOM 2184 C CA . ALA A 1 295 ? -1.329 33.259 -10.685 1.00 85.69 295 ALA A CA 1
ATOM 2185 C C . ALA A 1 295 ? -2.853 33.067 -10.582 1.00 85.69 295 ALA A C 1
ATOM 2187 O O . ALA A 1 295 ? -3.531 33.649 -9.732 1.00 85.69 295 ALA A O 1
ATOM 2188 N N . ARG A 1 296 ? -3.409 32.246 -11.476 1.00 88.31 296 ARG A N 1
ATOM 2189 C CA . ARG A 1 296 ? -4.839 31.934 -11.543 1.00 88.31 296 ARG A CA 1
ATOM 2190 C C . ARG A 1 296 ? -5.046 30.456 -11.814 1.00 88.31 296 ARG A C 1
ATOM 2192 O O . ARG A 1 296 ? -4.358 29.858 -12.641 1.00 88.31 296 ARG A O 1
ATOM 2199 N N . VAL A 1 297 ? -6.049 29.894 -11.151 1.00 88.81 297 VAL A N 1
ATOM 2200 C CA . VAL A 1 297 ? -6.537 28.547 -11.444 1.00 88.81 297 VAL A CA 1
ATOM 2201 C C . VAL A 1 297 ? -7.239 28.569 -12.800 1.00 88.81 297 VAL A C 1
ATOM 2203 O O . VAL A 1 297 ? -8.199 29.314 -12.999 1.00 88.81 297 VAL A O 1
ATOM 2206 N N . THR A 1 298 ? -6.719 27.791 -13.745 1.00 85.75 298 THR A N 1
ATOM 2207 C CA . THR A 1 298 ? -7.269 27.620 -15.095 1.00 85.75 298 THR A CA 1
ATOM 2208 C C . THR A 1 298 ? -8.074 26.336 -15.243 1.00 85.75 298 THR A C 1
ATOM 2210 O O . THR A 1 298 ? -8.977 26.297 -16.074 1.00 85.75 298 THR A O 1
ATOM 2213 N N . ASN A 1 299 ? -7.763 25.306 -14.454 1.00 77.88 299 ASN A N 1
ATOM 2214 C CA . ASN A 1 299 ? -8.522 24.062 -14.403 1.00 77.88 299 ASN A CA 1
ATOM 2215 C C . ASN A 1 299 ? -8.684 23.630 -12.940 1.00 77.88 299 ASN A C 1
ATOM 2217 O O . ASN A 1 299 ? -7.702 23.321 -12.268 1.00 77.88 299 ASN A O 1
ATOM 2221 N N . ASP A 1 300 ? -9.926 23.640 -12.460 1.00 68.56 300 ASP A N 1
ATOM 2222 C CA . ASP A 1 300 ? -10.255 23.309 -11.072 1.00 68.56 300 ASP A CA 1
ATOM 2223 C C . ASP A 1 300 ? -10.039 21.819 -10.771 1.00 68.56 300 ASP A C 1
ATOM 2225 O O . ASP A 1 300 ? -9.662 21.482 -9.651 1.00 68.56 300 ASP A O 1
ATOM 2229 N N . LEU A 1 301 ? -10.239 20.935 -11.760 1.00 57.19 301 LEU A N 1
ATOM 2230 C CA . LEU A 1 301 ? -10.122 19.484 -11.580 1.00 57.19 301 LEU A CA 1
ATOM 2231 C C . LEU A 1 301 ? -8.691 19.080 -11.207 1.00 57.19 301 LEU A C 1
ATOM 2233 O O . LEU A 1 301 ? -8.487 18.384 -10.221 1.00 57.19 301 LEU A O 1
ATOM 2237 N N . GLU A 1 302 ? -7.700 19.611 -11.917 1.00 69.69 302 GLU A N 1
ATOM 2238 C CA . GLU A 1 302 ? -6.282 19.297 -11.682 1.00 69.69 302 GLU A CA 1
ATOM 2239 C C . GLU A 1 302 ? -5.810 19.817 -10.310 1.00 69.69 302 GLU A C 1
ATOM 2241 O O . GLU A 1 302 ? -4.940 19.236 -9.667 1.00 69.69 302 GLU A O 1
ATOM 2246 N N . VAL A 1 303 ? -6.393 20.920 -9.817 1.00 72.94 303 VAL A N 1
ATOM 2247 C CA . VAL A 1 303 ? -6.111 21.422 -8.459 1.00 72.94 303 VAL A CA 1
ATOM 2248 C C . VAL A 1 303 ? -6.728 20.503 -7.403 1.00 72.94 303 VAL A C 1
ATOM 2250 O O . VAL A 1 303 ? -6.122 20.289 -6.352 1.00 72.94 303 VAL A O 1
ATOM 2253 N N . VAL A 1 304 ? -7.907 19.934 -7.663 1.00 65.75 304 VAL A N 1
ATOM 2254 C CA . VAL A 1 304 ? -8.518 18.922 -6.788 1.00 65.75 304 VAL A CA 1
ATOM 2255 C C . VAL A 1 304 ? -7.673 17.645 -6.765 1.00 65.75 304 VAL A C 1
ATOM 2257 O O . VAL A 1 304 ? -7.410 17.122 -5.684 1.00 65.75 304 VAL A O 1
ATOM 2260 N N . GLU A 1 305 ? -7.180 17.190 -7.914 1.00 61.59 305 GLU A N 1
ATOM 2261 C CA . GLU A 1 305 ? -6.300 16.018 -8.019 1.00 61.59 305 GLU A CA 1
ATOM 2262 C C . GLU A 1 305 ? -4.958 16.245 -7.310 1.00 61.59 305 GLU A C 1
ATOM 2264 O O . GLU A 1 305 ? -4.526 15.407 -6.516 1.00 61.59 305 GLU A O 1
ATOM 2269 N N . ALA A 1 306 ? -4.354 17.429 -7.466 1.00 72.06 306 ALA A N 1
ATOM 2270 C CA . ALA A 1 306 ? -3.167 17.812 -6.704 1.00 72.06 306 ALA A CA 1
ATOM 2271 C C . ALA A 1 306 ? -3.411 17.767 -5.182 1.00 72.06 306 ALA A C 1
ATOM 2273 O O . ALA A 1 306 ? -2.555 17.304 -4.428 1.00 72.06 306 ALA A O 1
ATOM 2274 N N . ASN A 1 307 ? -4.583 18.210 -4.710 1.00 72.62 307 ASN A N 1
ATOM 2275 C CA . ASN A 1 307 ? -4.949 18.116 -3.292 1.00 72.62 307 ASN A CA 1
ATOM 2276 C C . ASN A 1 307 ? -5.161 16.669 -2.830 1.00 72.62 307 ASN A C 1
ATOM 2278 O O . ASN A 1 307 ? -4.787 16.339 -1.704 1.00 72.62 307 ASN A O 1
ATOM 2282 N N . ALA A 1 308 ? -5.739 15.810 -3.672 1.00 62.88 308 ALA A N 1
ATOM 2283 C CA . ALA A 1 308 ? -5.922 14.396 -3.360 1.00 62.88 308 ALA A CA 1
ATOM 2284 C C . ALA A 1 308 ? -4.566 13.695 -3.178 1.00 62.88 308 ALA A C 1
ATOM 2286 O O . ALA A 1 308 ? -4.332 13.074 -2.141 1.00 62.88 308 ALA A O 1
ATOM 2287 N N . PHE A 1 309 ? -3.626 13.894 -4.110 1.00 70.88 309 PHE A N 1
ATOM 2288 C CA . PHE A 1 309 ? -2.264 13.367 -3.974 1.00 70.88 309 PHE A CA 1
ATOM 2289 C C . PHE A 1 309 ? -1.550 13.902 -2.740 1.00 70.88 309 PHE A C 1
ATOM 2291 O O . PHE A 1 309 ? -0.943 13.133 -1.993 1.00 70.88 309 PHE A O 1
ATOM 2298 N N . PHE A 1 310 ? -1.667 15.201 -2.469 1.00 80.88 310 PHE A N 1
ATOM 2299 C CA . PHE A 1 310 ? -1.071 15.790 -1.277 1.00 80.88 310 PHE A CA 1
ATOM 2300 C C . PHE A 1 310 ? -1.628 15.170 0.014 1.00 80.88 310 PHE A C 1
ATOM 2302 O O . PHE A 1 310 ? -0.854 14.810 0.901 1.00 80.88 310 PHE A O 1
ATOM 2309 N N . ALA A 1 311 ? -2.947 14.985 0.109 1.00 65.00 311 ALA A N 1
ATOM 2310 C CA . ALA A 1 311 ? -3.581 14.366 1.270 1.00 65.00 311 ALA A CA 1
ATOM 2311 C C . ALA A 1 311 ? -3.095 12.923 1.486 1.00 65.00 311 ALA A C 1
ATOM 2313 O O . ALA A 1 311 ? -2.779 12.541 2.616 1.00 65.00 311 ALA A O 1
ATOM 2314 N N . SER A 1 312 ? -2.962 12.145 0.410 1.00 65.31 312 SER A N 1
ATOM 2315 C CA . SER A 1 312 ? -2.449 10.773 0.471 1.00 65.31 312 SER A CA 1
ATOM 2316 C C . SER A 1 312 ? -0.970 10.720 0.886 1.00 65.31 312 SER A C 1
ATOM 2318 O O . SER A 1 312 ? -0.577 9.843 1.661 1.00 65.31 312 SER A O 1
ATOM 2320 N N . ALA A 1 313 ? -0.149 11.684 0.451 1.00 73.88 313 ALA A N 1
ATOM 2321 C CA . ALA A 1 313 ? 1.232 11.828 0.919 1.00 73.88 313 ALA A CA 1
ATOM 2322 C C . ALA A 1 313 ? 1.304 12.203 2.409 1.00 73.88 313 ALA A C 1
ATOM 2324 O O . ALA A 1 313 ? 2.069 11.600 3.162 1.00 73.88 313 ALA A O 1
ATOM 2325 N N . GLN A 1 314 ? 0.493 13.170 2.845 1.00 79.25 314 GLN A N 1
ATOM 2326 C CA . GLN A 1 314 ? 0.468 13.647 4.228 1.00 79.25 314 GLN A CA 1
ATOM 2327 C C . GLN A 1 314 ? 0.016 12.548 5.197 1.00 79.25 314 GLN A C 1
ATOM 2329 O O . GLN A 1 314 ? 0.630 12.365 6.246 1.00 79.25 314 GLN A O 1
ATOM 2334 N N . ALA A 1 315 ? -1.004 11.766 4.831 1.00 63.69 315 ALA A N 1
ATOM 2335 C CA . ALA A 1 315 ? -1.466 10.638 5.635 1.00 63.69 315 ALA A CA 1
ATOM 2336 C C . ALA A 1 315 ? -0.377 9.564 5.806 1.00 63.69 315 ALA A C 1
ATOM 2338 O O . ALA A 1 315 ? -0.148 9.072 6.910 1.00 63.69 315 ALA A O 1
ATOM 2339 N N . ALA A 1 316 ? 0.338 9.232 4.727 1.00 68.19 316 ALA A N 1
ATOM 2340 C CA . ALA A 1 316 ? 1.439 8.275 4.785 1.00 68.19 316 ALA A CA 1
ATOM 2341 C C . ALA A 1 316 ? 2.630 8.795 5.613 1.00 68.19 316 ALA A C 1
ATOM 2343 O O . ALA A 1 316 ? 3.276 8.008 6.305 1.00 68.19 316 ALA A O 1
ATOM 2344 N N . PHE A 1 317 ? 2.905 10.104 5.574 1.00 84.06 317 PHE A N 1
ATOM 2345 C CA . PHE A 1 317 ? 3.926 10.732 6.413 1.00 84.06 317 PHE A CA 1
ATOM 2346 C C . PHE A 1 317 ? 3.541 10.712 7.893 1.00 84.06 317 PHE A C 1
ATOM 2348 O O . PHE A 1 317 ? 4.358 10.293 8.708 1.00 84.06 317 PHE A O 1
ATOM 2355 N N . ALA A 1 318 ? 2.298 11.060 8.234 1.00 75.12 318 ALA A N 1
ATOM 2356 C CA . ALA A 1 318 ? 1.800 11.049 9.611 1.00 75.12 318 ALA A CA 1
ATOM 2357 C C . ALA A 1 318 ? 1.927 9.665 10.278 1.00 75.12 318 ALA A C 1
ATOM 2359 O O . ALA A 1 318 ? 2.197 9.561 11.472 1.00 75.12 318 ALA A O 1
ATOM 2360 N N . ASP A 1 319 ? 1.795 8.587 9.500 1.00 71.38 319 ASP A N 1
ATOM 2361 C CA . ASP A 1 319 ? 2.012 7.219 9.976 1.00 71.38 319 ASP A CA 1
ATOM 2362 C C . ASP A 1 319 ? 3.475 6.930 10.371 1.00 71.38 319 ASP A C 1
ATOM 2364 O O . ASP A 1 319 ? 3.728 6.125 11.273 1.00 71.38 319 ASP A O 1
ATOM 2368 N N . LEU A 1 320 ? 4.435 7.545 9.671 1.00 83.12 320 LEU A N 1
ATOM 2369 C CA . LEU A 1 320 ? 5.873 7.368 9.894 1.00 83.12 320 LEU A CA 1
ATOM 2370 C C . LEU A 1 320 ? 6.449 8.382 10.880 1.00 83.12 320 LEU A C 1
ATOM 2372 O O . LEU A 1 320 ? 7.462 8.094 11.518 1.00 83.12 320 LEU A O 1
ATOM 2376 N N . GLU A 1 321 ? 5.821 9.546 11.011 1.00 84.38 321 GLU A N 1
ATOM 2377 C CA . GLU A 1 321 ? 6.330 10.687 11.766 1.00 84.38 321 GLU A CA 1
ATOM 2378 C C . GLU A 1 321 ? 6.783 10.323 13.192 1.00 84.38 321 GLU A C 1
ATOM 2380 O O . GLU A 1 321 ? 7.915 10.663 13.532 1.00 84.38 321 GLU A O 1
ATOM 2385 N N . PRO A 1 322 ? 6.032 9.552 14.010 1.00 78.19 322 PRO A N 1
ATOM 2386 C CA . PRO A 1 322 ? 6.478 9.207 15.363 1.00 78.19 322 PRO A CA 1
ATOM 2387 C C . PRO A 1 322 ? 7.769 8.377 15.391 1.00 78.19 322 PRO A C 1
ATOM 2389 O O . PRO A 1 322 ? 8.561 8.490 16.325 1.00 78.19 322 PRO A O 1
ATOM 2392 N N . LEU A 1 323 ? 7.991 7.537 14.373 1.00 81.81 323 LEU A N 1
ATOM 2393 C CA . LEU A 1 323 ? 9.219 6.749 14.236 1.00 81.81 323 LEU A CA 1
ATOM 2394 C C . LEU A 1 323 ? 10.382 7.630 13.780 1.00 81.81 323 LEU A C 1
ATOM 2396 O O . LEU A 1 323 ? 11.498 7.478 14.267 1.00 81.81 323 LEU A O 1
ATOM 2400 N N . LEU A 1 324 ? 10.121 8.562 12.863 1.00 85.81 324 LEU A N 1
ATOM 2401 C CA . LEU A 1 324 ? 11.125 9.502 12.373 1.00 85.81 324 LEU A CA 1
ATOM 2402 C C . LEU A 1 324 ? 11.538 10.501 13.461 1.00 85.81 324 LEU A C 1
ATOM 2404 O O . LEU A 1 324 ? 12.726 10.770 13.607 1.00 85.81 324 LEU A O 1
ATOM 2408 N N . GLN A 1 325 ? 10.606 10.949 14.307 1.00 84.19 325 GLN A N 1
ATOM 2409 C CA . GLN A 1 325 ? 10.897 11.809 15.459 1.00 84.19 325 GLN A CA 1
ATOM 2410 C C . GLN A 1 325 ? 11.856 11.146 16.462 1.00 84.19 325 GLN A C 1
ATOM 2412 O O . GLN A 1 325 ? 12.674 11.832 17.070 1.00 84.19 325 GLN A O 1
ATOM 2417 N N . GLN A 1 326 ? 11.789 9.819 16.625 1.00 80.38 326 GLN A N 1
ATOM 2418 C CA . GLN A 1 326 ? 12.733 9.074 17.471 1.00 80.38 326 GLN A CA 1
ATOM 2419 C C . GLN A 1 326 ? 14.136 8.983 16.857 1.00 80.38 326 GLN A C 1
ATOM 2421 O O . GLN A 1 326 ? 15.112 8.854 17.594 1.00 80.38 326 GLN A O 1
ATOM 2426 N N . LEU A 1 327 ? 14.239 9.034 15.526 1.00 84.88 327 LEU A N 1
ATOM 2427 C CA . LEU A 1 327 ? 15.510 8.983 14.801 1.00 84.88 327 LEU A CA 1
ATOM 2428 C C . LEU A 1 327 ? 16.164 10.367 14.720 1.00 84.88 327 LEU A C 1
ATOM 2430 O O . LEU A 1 327 ? 17.337 10.512 15.054 1.00 84.88 327 LEU A O 1
ATOM 2434 N N . ASP A 1 328 ? 15.400 11.373 14.294 1.00 89.44 328 ASP A N 1
ATOM 2435 C CA . ASP A 1 328 ? 15.817 12.770 14.187 1.00 89.44 328 ASP A CA 1
ATOM 2436 C C . ASP A 1 328 ? 14.603 13.703 14.332 1.00 89.44 328 ASP A C 1
ATOM 2438 O O . ASP A 1 328 ? 13.888 14.011 13.372 1.00 89.44 328 ASP A O 1
ATOM 2442 N N . ALA A 1 329 ? 14.358 14.163 15.560 1.00 88.12 329 ALA A N 1
ATOM 2443 C CA . ALA A 1 329 ? 13.232 15.039 15.876 1.00 88.12 329 ALA A CA 1
ATOM 2444 C C . ALA A 1 329 ? 13.289 16.389 15.143 1.00 88.12 329 ALA A C 1
ATOM 2446 O O . ALA A 1 329 ? 12.249 16.910 14.742 1.00 88.12 329 ALA A O 1
ATOM 2447 N N . ALA A 1 330 ? 14.484 16.959 14.960 1.00 91.25 330 ALA A N 1
ATOM 2448 C CA . ALA A 1 330 ? 14.638 18.284 14.369 1.00 91.25 330 ALA A CA 1
ATOM 2449 C C . ALA A 1 330 ? 14.360 18.247 12.863 1.00 91.25 330 ALA A C 1
ATOM 2451 O O . ALA A 1 330 ? 13.556 19.035 12.364 1.00 91.25 330 ALA A O 1
ATOM 2452 N N . ALA A 1 331 ? 14.965 17.292 12.156 1.00 89.75 331 ALA A N 1
ATOM 2453 C CA . ALA A 1 331 ? 14.757 17.144 10.722 1.00 89.75 331 ALA A CA 1
ATOM 2454 C C . ALA A 1 331 ? 13.324 16.682 10.397 1.00 89.75 331 ALA A C 1
ATOM 2456 O O . ALA A 1 331 ? 12.728 17.137 9.420 1.00 89.75 331 ALA A O 1
ATOM 2457 N N . THR A 1 332 ? 12.721 15.840 11.246 1.00 91.44 332 THR A N 1
ATOM 2458 C CA . THR A 1 332 ? 11.311 15.441 11.089 1.00 91.44 332 THR A CA 1
ATOM 2459 C C . THR A 1 332 ? 10.360 16.629 11.250 1.00 91.44 332 THR A C 1
ATOM 2461 O O . THR A 1 332 ? 9.430 16.774 10.456 1.00 91.44 332 THR A O 1
ATOM 2464 N N . ALA A 1 333 ? 10.613 17.520 12.216 1.00 90.38 333 ALA A N 1
ATOM 2465 C CA . ALA A 1 333 ? 9.816 18.732 12.404 1.00 90.38 333 ALA A CA 1
ATOM 2466 C C . ALA A 1 333 ? 9.918 19.698 11.208 1.00 90.38 333 ALA A C 1
ATOM 2468 O O . ALA A 1 333 ? 8.920 20.311 10.829 1.00 90.38 333 ALA A O 1
ATOM 2469 N N . GLU A 1 334 ? 11.091 19.805 10.576 1.00 93.38 334 GLU A N 1
ATOM 2470 C CA . GLU A 1 334 ? 11.276 20.608 9.359 1.00 93.38 334 GLU A CA 1
ATOM 2471 C C . GLU A 1 334 ? 10.448 20.061 8.185 1.00 93.38 334 GLU A C 1
ATOM 2473 O O . GLU A 1 334 ? 9.748 20.819 7.509 1.00 93.38 334 GLU A O 1
ATOM 2478 N N . VAL A 1 335 ? 10.458 18.737 7.980 1.00 95.38 335 VAL A N 1
ATOM 2479 C CA . VAL A 1 335 ? 9.624 18.082 6.959 1.00 95.38 335 VAL A CA 1
ATOM 2480 C C . VAL A 1 335 ? 8.137 18.296 7.249 1.00 95.38 335 VAL A C 1
ATOM 2482 O O . VAL A 1 335 ? 7.397 18.667 6.337 1.00 95.38 335 VAL A O 1
ATOM 2485 N N . SER A 1 336 ? 7.704 18.135 8.505 1.00 92.12 336 SER A N 1
ATOM 2486 C CA . SER A 1 336 ? 6.313 18.386 8.908 1.00 92.12 336 SER A CA 1
ATOM 2487 C C . SER A 1 336 ? 5.878 19.825 8.606 1.00 92.12 336 SER A C 1
ATOM 2489 O O . SER A 1 336 ? 4.842 20.034 7.979 1.00 92.12 336 SER A O 1
ATOM 2491 N N . GLY A 1 337 ? 6.697 20.825 8.952 1.00 91.94 337 GLY A N 1
ATOM 2492 C CA . GLY A 1 337 ? 6.404 22.229 8.633 1.00 91.94 337 GLY A CA 1
ATOM 2493 C C . GLY A 1 337 ? 6.353 22.512 7.124 1.00 91.94 337 GLY A C 1
ATOM 2494 O O . GLY A 1 337 ? 5.588 23.365 6.662 1.00 91.94 337 GLY A O 1
ATOM 2495 N N . GLY A 1 338 ? 7.125 21.765 6.329 1.00 95.19 338 GLY A N 1
ATOM 2496 C CA . GLY A 1 338 ? 7.037 21.786 4.870 1.00 95.19 338 GLY A CA 1
ATOM 2497 C C . GLY A 1 338 ? 5.686 21.284 4.347 1.00 95.19 338 GLY A C 1
ATOM 2498 O O . GLY A 1 338 ? 5.119 21.910 3.447 1.00 95.19 338 GLY A O 1
ATOM 2499 N N . PHE A 1 339 ? 5.145 20.203 4.926 1.00 93.94 339 PHE A N 1
ATOM 2500 C CA . PHE A 1 339 ? 3.804 19.707 4.597 1.00 93.94 339 PHE A CA 1
ATOM 2501 C C . PHE A 1 339 ? 2.744 20.764 4.920 1.00 93.94 339 PHE A C 1
ATOM 2503 O O . PHE A 1 339 ? 1.918 21.065 4.061 1.00 93.94 339 PHE A O 1
ATOM 2510 N N . ASP A 1 340 ? 2.807 21.395 6.094 1.00 91.31 340 ASP A N 1
ATOM 2511 C CA . ASP A 1 340 ? 1.854 22.443 6.489 1.00 91.31 340 ASP A CA 1
ATOM 2512 C C . ASP A 1 340 ? 1.881 23.647 5.535 1.00 91.31 340 ASP A C 1
ATOM 2514 O O . ASP A 1 340 ? 0.839 24.177 5.137 1.00 91.31 340 ASP A O 1
ATOM 2518 N N . THR A 1 341 ? 3.080 24.052 5.110 1.00 95.06 341 THR A N 1
ATOM 2519 C CA . THR A 1 341 ? 3.263 25.162 4.165 1.00 95.06 341 THR A CA 1
ATOM 2520 C C . THR A 1 341 ? 2.659 24.841 2.795 1.00 95.06 341 THR A C 1
ATOM 2522 O O . THR A 1 341 ? 1.960 25.676 2.213 1.00 95.06 341 THR A O 1
ATOM 2525 N N . LEU A 1 342 ? 2.895 23.629 2.281 1.00 95.62 342 LEU A N 1
ATOM 2526 C CA . LEU A 1 342 ? 2.334 23.184 1.005 1.00 95.62 342 LEU A CA 1
ATOM 2527 C C . LEU A 1 342 ? 0.804 23.041 1.085 1.00 95.62 342 LEU A C 1
ATOM 2529 O O . LEU A 1 342 ? 0.105 23.485 0.173 1.00 95.62 342 LEU A O 1
ATOM 2533 N N . ALA A 1 343 ? 0.278 22.513 2.196 1.00 90.94 343 ALA A N 1
ATOM 2534 C CA . ALA A 1 343 ? -1.159 22.409 2.448 1.00 90.94 343 ALA A CA 1
ATOM 2535 C C . ALA A 1 343 ? -1.850 23.777 2.358 1.00 90.94 343 ALA A C 1
ATOM 2537 O O . ALA A 1 343 ? -2.857 23.923 1.662 1.00 90.94 343 ALA A O 1
ATOM 2538 N N . ALA A 1 344 ? -1.287 24.798 3.013 1.00 91.25 344 ALA A N 1
ATOM 2539 C CA . ALA A 1 344 ? -1.819 26.158 2.972 1.00 91.25 344 ALA A CA 1
ATOM 2540 C C . ALA A 1 344 ? -1.838 26.727 1.540 1.00 91.25 344 ALA A C 1
ATOM 2542 O O . ALA A 1 344 ? -2.824 27.342 1.127 1.00 91.25 344 ALA A O 1
ATOM 2543 N N . GLY A 1 345 ? -0.782 26.475 0.757 1.00 92.69 345 GLY A N 1
ATOM 2544 C CA . GLY A 1 345 ? -0.701 26.887 -0.646 1.00 92.69 345 GLY A CA 1
ATOM 2545 C C . GLY A 1 345 ? -1.761 26.229 -1.538 1.00 92.69 345 GLY A C 1
ATOM 2546 O O . GLY A 1 345 ? -2.431 26.909 -2.318 1.00 92.69 345 GLY A O 1
ATOM 2547 N N . LEU A 1 346 ? -1.968 24.917 -1.400 1.00 90.12 346 LEU A N 1
ATOM 2548 C CA . LEU A 1 346 ? -2.985 24.184 -2.164 1.00 90.12 346 LEU A CA 1
ATOM 2549 C C . LEU A 1 346 ? -4.418 24.574 -1.760 1.00 90.12 346 LEU A C 1
ATOM 2551 O O . LEU A 1 346 ? -5.311 24.663 -2.612 1.00 90.12 346 LEU A O 1
ATOM 2555 N N . GLN A 1 347 ? -4.649 24.887 -0.482 1.00 87.38 347 GLN A N 1
ATOM 2556 C CA . GLN A 1 347 ? -5.928 25.426 -0.010 1.00 87.38 347 GLN A CA 1
ATOM 2557 C C . GLN A 1 347 ? -6.210 26.822 -0.579 1.00 87.38 347 GLN A C 1
ATOM 2559 O O . GLN A 1 347 ? -7.333 27.085 -1.014 1.00 87.38 347 GLN A O 1
ATOM 2564 N N . ALA A 1 348 ? -5.202 27.699 -0.641 1.00 89.50 348 ALA A N 1
ATOM 2565 C CA . ALA A 1 348 ? -5.316 29.015 -1.272 1.00 89.50 348 ALA A CA 1
ATOM 2566 C C . ALA A 1 348 ? -5.714 28.900 -2.756 1.00 89.50 348 ALA A C 1
ATOM 2568 O O . ALA A 1 348 ? -6.609 29.614 -3.226 1.00 89.50 348 ALA A O 1
ATOM 2569 N N . ALA A 1 349 ? -5.137 27.925 -3.469 1.00 89.00 349 ALA A N 1
ATOM 2570 C CA . ALA A 1 349 ? -5.516 27.616 -4.843 1.00 89.00 349 ALA A CA 1
ATOM 2571 C C . ALA A 1 349 ? -6.950 27.096 -4.969 1.00 89.00 349 ALA A C 1
ATOM 2573 O O . ALA A 1 349 ? -7.713 27.608 -5.787 1.00 89.00 349 ALA A O 1
ATOM 2574 N N . THR A 1 350 ? -7.361 26.169 -4.106 1.00 82.19 350 THR A N 1
ATOM 2575 C CA . THR A 1 350 ? -8.741 25.651 -4.068 1.00 82.19 350 THR A CA 1
ATOM 2576 C C . THR A 1 350 ? -9.757 26.765 -3.806 1.00 82.19 350 THR A C 1
ATOM 2578 O O . THR A 1 350 ? -10.806 26.836 -4.444 1.00 82.19 350 THR A O 1
ATOM 2581 N N . ALA A 1 351 ? -9.422 27.695 -2.908 1.00 87.19 351 ALA A N 1
ATOM 2582 C CA . ALA A 1 351 ? -10.241 28.863 -2.601 1.00 87.19 351 ALA A CA 1
ATOM 2583 C C . ALA A 1 351 ? -10.195 29.953 -3.690 1.00 87.19 351 ALA A C 1
ATOM 2585 O O . ALA A 1 351 ? -10.929 30.939 -3.585 1.00 87.19 351 ALA A O 1
ATOM 2586 N N . LYS A 1 352 ? -9.335 29.803 -4.710 1.00 89.56 352 LYS A N 1
ATOM 2587 C CA . LYS A 1 352 ? -9.041 30.799 -5.756 1.00 89.56 352 LYS A CA 1
ATOM 2588 C C . LYS A 1 352 ? -8.636 32.160 -5.180 1.00 89.56 352 LYS A C 1
ATOM 2590 O O . LYS A 1 352 ? -8.970 33.207 -5.736 1.00 89.56 352 LYS A O 1
ATOM 2595 N N . ARG A 1 353 ? -7.933 32.147 -4.046 1.00 86.88 353 ARG A N 1
ATOM 2596 C CA . ARG A 1 353 ? -7.458 33.338 -3.334 1.00 86.88 353 ARG A CA 1
ATOM 2597 C C . ARG A 1 353 ? -5.941 33.313 -3.310 1.00 86.88 353 ARG A C 1
ATOM 2599 O O . ARG A 1 353 ? -5.375 32.588 -2.508 1.00 86.88 353 ARG A O 1
ATOM 2606 N N . ASP A 1 354 ? -5.329 34.103 -4.187 1.00 86.75 354 ASP A N 1
ATOM 2607 C CA . ASP A 1 354 ? -3.870 34.251 -4.292 1.00 86.75 354 ASP A CA 1
ATOM 2608 C C . ASP A 1 354 ? -3.122 32.897 -4.356 1.00 86.75 354 ASP A C 1
ATOM 2610 O O . ASP A 1 354 ? -2.342 32.561 -3.463 1.00 86.75 354 ASP A O 1
ATOM 2614 N N . PRO A 1 355 ? -3.414 32.052 -5.369 1.00 90.75 355 PRO A N 1
ATOM 2615 C CA . PRO A 1 355 ? -2.754 30.757 -5.507 1.00 90.75 355 PRO A CA 1
ATOM 2616 C C . PRO A 1 355 ? -1.233 30.922 -5.657 1.00 90.75 355 PRO A C 1
ATOM 2618 O O . PRO A 1 355 ? -0.789 31.805 -6.395 1.00 90.75 355 PRO A O 1
ATOM 2621 N N . PRO A 1 356 ? -0.411 30.037 -5.064 1.00 92.75 356 PRO A N 1
ATOM 2622 C CA . PRO A 1 356 ? 1.023 30.050 -5.314 1.00 92.75 356 PRO A CA 1
ATOM 2623 C C . PRO A 1 356 ? 1.334 29.760 -6.788 1.00 92.75 356 PRO A C 1
ATOM 2625 O O . PRO A 1 356 ? 0.595 29.059 -7.489 1.00 92.75 356 PRO A O 1
ATOM 2628 N N . THR A 1 357 ? 2.460 30.282 -7.272 1.00 92.75 357 THR A N 1
ATOM 2629 C CA . THR A 1 357 ? 2.926 30.009 -8.636 1.00 92.75 357 THR A CA 1
ATOM 2630 C C . THR A 1 357 ? 3.345 28.548 -8.791 1.00 92.75 357 THR A C 1
ATOM 2632 O O . THR A 1 357 ? 3.756 27.891 -7.833 1.00 92.75 357 THR A O 1
ATOM 2635 N N . VAL A 1 358 ? 3.309 28.043 -10.027 1.00 90.19 358 VAL A N 1
ATOM 2636 C CA . VAL A 1 358 ? 3.771 26.679 -10.344 1.00 90.19 358 VAL A CA 1
ATOM 2637 C C . VAL A 1 358 ? 5.220 26.467 -9.894 1.00 90.19 358 VAL A C 1
ATOM 2639 O O . VAL A 1 358 ? 5.541 25.431 -9.318 1.00 90.19 358 VAL A O 1
ATOM 2642 N N . SER A 1 359 ? 6.088 27.464 -10.086 1.00 89.06 359 SER A N 1
ATOM 2643 C CA . SER A 1 359 ? 7.483 27.401 -9.642 1.00 89.06 359 SER A CA 1
ATOM 2644 C C . SER A 1 359 ? 7.623 27.357 -8.120 1.00 89.06 359 SER A C 1
ATOM 2646 O O . SER A 1 359 ? 8.507 26.664 -7.623 1.00 89.06 359 SER A O 1
ATOM 2648 N N . ALA A 1 360 ? 6.760 28.060 -7.375 1.00 92.12 360 ALA A N 1
ATOM 2649 C CA . ALA A 1 360 ? 6.774 28.030 -5.913 1.00 92.12 360 ALA A CA 1
ATOM 2650 C C . ALA A 1 360 ? 6.375 26.648 -5.379 1.00 92.12 360 ALA A C 1
ATOM 2652 O O . ALA A 1 360 ? 7.087 26.092 -4.544 1.00 92.12 360 ALA A O 1
ATOM 2653 N N . VAL A 1 361 ? 5.303 26.053 -5.916 1.00 93.62 361 VAL A N 1
ATOM 2654 C CA . VAL A 1 361 ? 4.878 24.693 -5.542 1.00 93.62 361 VAL A CA 1
ATOM 2655 C C . VAL A 1 361 ? 5.941 23.659 -5.921 1.00 93.62 361 VAL A C 1
ATOM 2657 O O . VAL A 1 361 ? 6.301 22.821 -5.099 1.00 93.62 361 VAL A O 1
ATOM 2660 N N . GLN A 1 362 ? 6.527 23.750 -7.119 1.00 90.38 362 GLN A N 1
ATOM 2661 C CA . GLN A 1 362 ? 7.625 22.866 -7.536 1.00 90.38 362 GLN A CA 1
ATOM 2662 C C . GLN A 1 362 ? 8.849 22.970 -6.616 1.00 90.38 362 GLN A C 1
ATOM 2664 O O . GLN A 1 362 ? 9.464 21.951 -6.293 1.00 90.38 362 GLN A O 1
ATOM 2669 N N . ALA A 1 363 ? 9.204 24.181 -6.178 1.00 91.06 363 ALA A N 1
ATOM 2670 C CA . ALA A 1 363 ? 10.300 24.395 -5.240 1.00 91.06 363 ALA A CA 1
ATOM 2671 C C . ALA A 1 363 ? 9.990 23.802 -3.856 1.00 91.06 363 ALA A C 1
ATOM 2673 O O . ALA A 1 363 ? 10.844 23.127 -3.284 1.00 91.06 363 ALA A O 1
ATOM 2674 N N . GLN A 1 364 ? 8.766 23.988 -3.349 1.00 94.94 364 GLN A N 1
ATOM 2675 C CA . GLN A 1 364 ? 8.319 23.414 -2.076 1.00 94.94 364 GLN A CA 1
ATOM 2676 C C . GLN A 1 364 ? 8.323 21.882 -2.105 1.00 94.94 364 GLN A C 1
ATOM 2678 O O . GLN A 1 364 ? 8.909 21.261 -1.221 1.00 94.94 364 GLN A O 1
ATOM 2683 N N . VAL A 1 365 ? 7.756 21.270 -3.150 1.00 93.19 365 VAL A N 1
ATOM 2684 C CA . VAL A 1 365 ? 7.777 19.811 -3.347 1.00 93.19 365 VAL A CA 1
ATOM 2685 C C . VAL A 1 365 ? 9.214 19.294 -3.430 1.00 93.19 365 VAL A C 1
ATOM 2687 O O . VAL A 1 365 ? 9.565 18.333 -2.752 1.00 93.19 365 VAL A O 1
ATOM 2690 N N . SER A 1 366 ? 10.085 19.965 -4.189 1.00 92.19 366 SER A N 1
ATOM 2691 C CA . SER A 1 366 ? 11.500 19.576 -4.294 1.00 92.19 366 SER A CA 1
ATOM 2692 C C . SER A 1 366 ? 12.223 19.647 -2.944 1.00 92.19 366 SER A C 1
ATOM 2694 O O . SER A 1 366 ? 13.016 18.761 -2.620 1.00 92.19 366 SER A O 1
ATOM 2696 N N . SER A 1 367 ? 11.936 20.681 -2.147 1.00 93.25 367 SER A N 1
ATOM 2697 C CA . SER A 1 367 ? 12.476 20.840 -0.794 1.00 93.25 367 SER A CA 1
ATOM 2698 C C . SER A 1 367 ? 11.998 19.721 0.131 1.00 93.25 367 SER A C 1
ATOM 2700 O O . SER A 1 367 ? 12.815 19.105 0.813 1.00 93.25 367 SER A O 1
ATOM 2702 N N . LEU A 1 368 ? 10.700 19.403 0.103 1.00 94.75 368 LEU A N 1
ATOM 2703 C CA . LEU A 1 368 ? 10.104 18.306 0.869 1.00 94.75 368 LEU A CA 1
ATOM 2704 C C . LEU A 1 368 ? 10.730 16.957 0.519 1.00 94.75 368 LEU A C 1
ATOM 2706 O O . LEU A 1 368 ? 11.142 16.218 1.409 1.00 94.75 368 LEU A O 1
ATOM 2710 N N . LEU A 1 369 ? 10.867 16.652 -0.772 1.00 90.81 369 LEU A N 1
ATOM 2711 C CA . LEU A 1 369 ? 11.495 15.415 -1.238 1.00 90.81 369 LEU A CA 1
ATOM 2712 C C . LEU A 1 369 ? 12.965 15.321 -0.815 1.00 90.81 369 LEU A C 1
ATOM 2714 O O . LEU A 1 369 ? 13.443 14.239 -0.472 1.00 90.81 369 LEU A O 1
ATOM 2718 N N . SER A 1 370 ? 13.689 16.444 -0.810 1.00 90.81 370 SER A N 1
ATOM 2719 C CA . SER A 1 370 ? 15.066 16.493 -0.312 1.00 90.81 370 SER A CA 1
ATOM 2720 C C . SER A 1 370 ? 15.133 16.249 1.199 1.00 90.81 370 SER A C 1
ATOM 2722 O O . SER A 1 370 ? 15.954 15.448 1.650 1.00 90.81 370 SER A O 1
ATOM 2724 N N . GLY A 1 371 ? 14.255 16.887 1.979 1.00 91.00 371 GLY A N 1
ATOM 2725 C CA . GLY A 1 371 ? 14.153 16.665 3.424 1.00 91.00 371 GLY A CA 1
ATOM 2726 C C . GLY A 1 371 ? 13.822 15.208 3.749 1.00 91.00 371 GLY A C 1
ATOM 2727 O O . GLY A 1 371 ? 14.542 14.558 4.503 1.00 91.00 371 GLY A O 1
ATOM 2728 N N . LEU A 1 372 ? 12.821 14.637 3.074 1.00 90.62 372 LEU A N 1
ATOM 2729 C CA . LEU A 1 372 ? 12.417 13.238 3.232 1.00 90.62 372 LEU A CA 1
ATOM 2730 C C . LEU A 1 372 ? 13.549 12.254 2.931 1.00 90.62 372 LEU A C 1
ATOM 2732 O O . LEU A 1 372 ? 13.751 11.320 3.698 1.00 90.62 372 LEU A O 1
ATOM 2736 N N . ARG A 1 373 ? 14.331 12.463 1.863 1.00 87.12 373 ARG A N 1
ATOM 2737 C CA . ARG A 1 373 ? 15.501 11.614 1.556 1.00 87.12 373 ARG A CA 1
ATOM 2738 C C . ARG A 1 373 ? 16.570 11.646 2.645 1.00 87.12 373 ARG A C 1
ATOM 2740 O O . ARG A 1 373 ? 17.340 10.695 2.753 1.00 87.12 373 ARG A O 1
ATOM 2747 N N . THR A 1 374 ? 16.626 12.735 3.404 1.00 87.62 374 THR A N 1
ATOM 2748 C CA . THR A 1 374 ? 17.581 12.924 4.500 1.00 87.62 374 THR A CA 1
ATOM 2749 C C . THR A 1 374 ? 17.097 12.232 5.775 1.00 87.62 374 THR A C 1
ATOM 2751 O O . THR A 1 374 ? 17.898 11.613 6.469 1.00 87.62 374 THR A O 1
ATOM 2754 N N . VAL A 1 375 ? 15.791 12.296 6.057 1.00 91.00 375 VAL A N 1
ATOM 2755 C CA . VAL A 1 375 ? 15.181 11.757 7.286 1.00 91.00 375 VAL A CA 1
ATOM 2756 C C . VAL A 1 375 ? 14.830 10.267 7.176 1.00 91.00 375 VAL A C 1
ATOM 2758 O O . VAL A 1 375 ? 14.912 9.536 8.160 1.00 91.00 375 VAL A O 1
ATOM 2761 N N . LEU A 1 376 ? 14.445 9.784 5.990 1.00 88.62 376 LEU A N 1
ATOM 2762 C CA . LEU A 1 376 ? 14.066 8.385 5.778 1.00 88.62 376 LEU A CA 1
ATOM 2763 C C . LEU A 1 376 ? 15.302 7.464 5.780 1.00 88.62 376 LEU A C 1
ATOM 2765 O O . LEU A 1 376 ? 16.211 7.674 4.972 1.00 88.62 376 LEU A O 1
ATOM 2769 N N . PRO A 1 377 ? 15.327 6.381 6.581 1.00 87.44 377 PRO A N 1
ATOM 2770 C CA . PRO A 1 377 ? 16.397 5.384 6.535 1.00 87.44 377 PRO A CA 1
ATOM 2771 C C . PRO A 1 377 ? 16.577 4.755 5.145 1.00 87.44 377 PRO A C 1
ATOM 2773 O O . PRO A 1 377 ? 15.597 4.497 4.447 1.00 87.44 377 PRO A O 1
ATOM 2776 N N . ALA A 1 378 ? 17.818 4.431 4.764 1.00 79.38 378 ALA A N 1
ATOM 2777 C CA . ALA A 1 378 ? 18.141 3.864 3.446 1.00 79.38 378 ALA A CA 1
ATOM 2778 C C . ALA A 1 378 ? 17.356 2.577 3.130 1.00 79.38 378 ALA A C 1
ATOM 2780 O O . ALA A 1 378 ? 16.895 2.387 2.005 1.00 79.38 378 ALA A O 1
ATOM 2781 N N . ASP A 1 379 ? 17.125 1.732 4.137 1.00 73.75 379 ASP A N 1
ATOM 2782 C CA . ASP A 1 379 ? 16.381 0.480 3.979 1.00 73.75 379 ASP A CA 1
ATOM 2783 C C . ASP A 1 379 ? 14.906 0.707 3.619 1.00 73.75 379 ASP A C 1
ATOM 2785 O O . ASP A 1 379 ? 14.285 -0.175 3.023 1.00 73.75 379 ASP A O 1
ATOM 2789 N N . TRP A 1 380 ? 14.341 1.876 3.951 1.00 78.38 380 TRP A N 1
ATOM 2790 C CA . TRP A 1 380 ? 12.956 2.242 3.628 1.00 78.38 380 TRP A CA 1
ATOM 2791 C C . TRP A 1 380 ? 12.824 2.813 2.211 1.00 78.38 380 TRP A C 1
ATOM 2793 O O . TRP A 1 380 ? 11.726 2.859 1.671 1.00 78.38 380 TRP A O 1
ATOM 2803 N N . GLN A 1 381 ? 13.939 3.220 1.595 1.00 71.88 381 GLN A N 1
ATOM 2804 C CA . GLN A 1 381 ? 13.988 3.813 0.253 1.00 71.88 381 GLN A CA 1
ATOM 2805 C C . GLN A 1 381 ? 14.113 2.760 -0.868 1.00 71.88 381 GLN A C 1
ATOM 2807 O O . GLN A 1 381 ? 14.273 3.104 -2.039 1.00 71.88 381 GLN A O 1
ATOM 2812 N N . THR A 1 382 ? 14.068 1.469 -0.527 1.00 59.16 382 THR A N 1
ATOM 2813 C CA . THR A 1 382 ? 14.163 0.367 -1.494 1.00 59.16 382 THR A CA 1
ATOM 2814 C C . THR A 1 382 ? 12.833 0.174 -2.234 1.00 59.16 382 THR A C 1
ATOM 2816 O O . THR A 1 382 ? 11.773 0.135 -1.619 1.00 59.16 382 THR A O 1
ATOM 2819 N N . VAL A 1 383 ? 12.877 0.094 -3.571 1.00 53.84 383 VAL A N 1
ATOM 2820 C CA . VAL A 1 383 ? 11.681 -0.041 -4.425 1.00 53.84 383 VAL A CA 1
ATOM 2821 C C . VAL A 1 383 ? 11.367 -1.522 -4.641 1.00 53.84 383 VAL A C 1
ATOM 2823 O O . VAL A 1 383 ? 12.154 -2.211 -5.292 1.00 53.84 383 VAL A O 1
ATOM 2826 N N . ASP A 1 384 ? 10.219 -1.994 -4.146 1.00 52.47 384 ASP A N 1
ATOM 2827 C CA . ASP A 1 384 ? 9.657 -3.303 -4.501 1.00 52.47 384 ASP A CA 1
ATOM 2828 C C . ASP A 1 384 ? 8.717 -3.172 -5.724 1.00 52.47 384 ASP A C 1
ATOM 2830 O O . ASP A 1 384 ? 7.699 -2.483 -5.640 1.00 52.47 384 ASP A O 1
ATOM 2834 N N . PRO A 1 385 ? 9.022 -3.815 -6.871 1.00 48.41 385 PRO A N 1
ATOM 2835 C CA . PRO A 1 385 ? 8.159 -3.811 -8.054 1.00 48.41 385 PRO A CA 1
ATOM 2836 C C . PRO A 1 385 ? 6.794 -4.499 -7.862 1.00 48.41 385 PRO A C 1
ATOM 2838 O O . PRO A 1 385 ? 5.900 -4.276 -8.679 1.00 48.41 385 PRO A O 1
ATOM 2841 N N . GLY A 1 386 ? 6.639 -5.369 -6.855 1.00 52.31 386 GLY A N 1
ATOM 2842 C CA . GLY A 1 386 ? 5.400 -6.108 -6.577 1.00 52.31 386 GLY A CA 1
ATOM 2843 C C . GLY A 1 386 ? 4.443 -5.397 -5.616 1.00 52.31 386 GLY A C 1
ATOM 2844 O O . GLY A 1 386 ? 3.228 -5.564 -5.736 1.00 52.31 386 GLY A O 1
ATOM 2845 N N . ALA A 1 387 ? 4.975 -4.565 -4.718 1.00 56.56 387 ALA A N 1
ATOM 2846 C CA . ALA A 1 387 ? 4.202 -3.850 -3.704 1.00 56.56 387 ALA A CA 1
ATOM 2847 C C . ALA A 1 387 ? 3.173 -2.874 -4.303 1.00 56.56 387 ALA A C 1
ATOM 2849 O O . ALA A 1 387 ? 2.064 -2.766 -3.787 1.00 56.56 387 ALA A O 1
ATOM 2850 N N . ASP A 1 388 ? 3.492 -2.215 -5.424 1.00 62.50 388 ASP A N 1
ATOM 2851 C CA . ASP A 1 388 ? 2.576 -1.270 -6.083 1.00 62.50 388 ASP A CA 1
ATOM 2852 C C . ASP A 1 388 ? 1.283 -1.958 -6.551 1.00 62.50 388 ASP A C 1
ATOM 2854 O O . ASP A 1 388 ? 0.194 -1.406 -6.413 1.00 62.50 388 ASP A O 1
ATOM 2858 N N . LEU A 1 389 ? 1.387 -3.191 -7.060 1.00 69.44 389 LEU A N 1
ATOM 2859 C CA . LEU A 1 389 ? 0.232 -3.967 -7.522 1.00 69.44 389 LEU A CA 1
ATOM 2860 C C . LEU A 1 389 ? -0.643 -4.428 -6.356 1.00 69.44 389 LEU A C 1
ATOM 2862 O O . LEU A 1 389 ? -1.865 -4.448 -6.483 1.00 69.44 389 LEU A O 1
ATOM 2866 N N . GLU A 1 390 ? -0.035 -4.748 -5.215 1.00 63.97 390 GLU A N 1
ATOM 2867 C CA . GLU A 1 390 ? -0.773 -5.121 -4.010 1.00 63.97 390 GLU A CA 1
ATOM 2868 C C . GLU A 1 390 ? -1.509 -3.926 -3.400 1.00 63.97 390 GLU A C 1
ATOM 2870 O O . GLU A 1 390 ? -2.666 -4.044 -3.002 1.00 63.97 390 GLU A O 1
ATOM 2875 N N . VAL A 1 391 ? -0.899 -2.738 -3.427 1.00 63.81 391 VAL A N 1
ATOM 2876 C CA . VAL A 1 391 ? -1.567 -1.496 -3.016 1.00 63.81 391 VAL A CA 1
ATOM 2877 C C . VAL A 1 391 ? -2.764 -1.191 -3.922 1.00 63.81 391 VAL A C 1
ATOM 2879 O O . VAL A 1 391 ? -3.814 -0.798 -3.418 1.00 63.81 391 VAL A O 1
ATOM 2882 N N . ILE A 1 392 ? -2.663 -1.418 -5.237 1.00 77.19 392 ILE A N 1
ATOM 2883 C CA . ILE A 1 392 ? -3.804 -1.247 -6.152 1.00 77.19 392 ILE A CA 1
ATOM 2884 C C . ILE A 1 392 ? -4.934 -2.219 -5.789 1.00 77.19 392 ILE A C 1
ATOM 2886 O O . ILE A 1 392 ? -6.082 -1.789 -5.671 1.00 77.19 392 ILE A O 1
ATOM 2890 N N . ARG A 1 393 ? -4.635 -3.502 -5.533 1.00 79.19 393 ARG A N 1
ATOM 2891 C CA . ARG A 1 393 ? -5.641 -4.483 -5.068 1.00 79.19 393 ARG A CA 1
ATOM 2892 C C . ARG A 1 393 ? -6.288 -4.055 -3.757 1.00 79.19 393 ARG A C 1
ATOM 2894 O O . ARG A 1 393 ? -7.513 -4.100 -3.618 1.00 79.19 393 ARG A O 1
ATOM 2901 N N . GLN A 1 394 ? -5.473 -3.568 -2.825 1.00 68.88 394 GLN A N 1
ATOM 2902 C CA . GLN A 1 394 ? -5.933 -3.032 -1.556 1.00 68.88 394 GLN A CA 1
ATOM 2903 C C . GLN A 1 394 ? -6.795 -1.776 -1.737 1.00 68.88 394 GLN A C 1
ATOM 2905 O O . GLN A 1 394 ? -7.669 -1.537 -0.922 1.00 68.88 394 GLN A O 1
ATOM 2910 N N . GLN A 1 395 ? -6.628 -0.965 -2.777 1.00 74.94 395 GLN A N 1
ATOM 2911 C CA . GLN A 1 395 ? -7.516 0.181 -3.016 1.00 74.94 395 GLN A CA 1
ATOM 2912 C C . GLN A 1 395 ? -8.792 -0.211 -3.781 1.00 74.94 395 GLN A C 1
ATOM 2914 O O . GLN A 1 395 ? -9.883 0.269 -3.473 1.00 74.94 395 GLN A O 1
ATOM 2919 N N . LEU A 1 396 ? -8.716 -1.177 -4.698 1.00 83.25 396 LEU A N 1
ATOM 2920 C CA . LEU A 1 396 ? -9.882 -1.703 -5.417 1.00 83.25 396 LEU A CA 1
ATOM 2921 C C . LEU A 1 396 ? -10.874 -2.422 -4.505 1.00 83.25 396 LEU A C 1
ATOM 2923 O O . LEU A 1 396 ? -12.085 -2.267 -4.652 1.00 83.25 396 LEU A O 1
ATOM 2927 N N . GLN A 1 397 ? -10.383 -3.160 -3.512 1.00 77.19 397 GLN A N 1
ATOM 2928 C CA . GLN A 1 397 ? -11.254 -3.712 -2.481 1.00 77.19 397 GLN A CA 1
ATOM 2929 C C . GLN A 1 397 ? -11.953 -2.586 -1.672 1.00 77.19 397 GLN A C 1
ATOM 2931 O O . GLN A 1 397 ? -13.037 -2.807 -1.137 1.00 77.19 397 GLN A O 1
ATOM 2936 N N . ALA A 1 398 ? -11.380 -1.370 -1.608 1.00 60.16 398 ALA A N 1
ATOM 2937 C CA . ALA A 1 398 ? -11.847 -0.278 -0.735 1.00 60.16 398 ALA A CA 1
ATOM 2938 C C . ALA A 1 398 ? -13.013 0.429 -1.367 1.00 60.16 398 ALA A C 1
ATOM 2940 O O . ALA A 1 398 ? -14.005 0.730 -0.709 1.00 60.16 398 ALA A O 1
ATOM 2941 N N . LEU A 1 399 ? -12.911 0.563 -2.679 1.00 83.44 399 LEU A N 1
ATOM 2942 C CA . LEU A 1 399 ? -14.001 0.923 -3.548 1.00 83.44 399 LEU A CA 1
ATOM 2943 C C . LEU A 1 399 ? -15.209 -0.005 -3.359 1.00 83.44 399 LEU A C 1
ATOM 2945 O O . LEU A 1 399 ? -16.317 0.493 -3.161 1.00 83.44 399 LEU A O 1
ATOM 2949 N N . LEU A 1 400 ? -15.025 -1.334 -3.384 1.00 77.56 400 LEU A N 1
ATOM 2950 C CA . LEU A 1 400 ? -16.141 -2.287 -3.261 1.00 77.56 400 LEU A CA 1
ATOM 2951 C C . LEU A 1 400 ? -16.878 -2.174 -1.923 1.00 77.56 400 LEU A C 1
ATOM 2953 O O . LEU A 1 400 ? -18.107 -2.260 -1.883 1.00 77.56 400 LEU A O 1
ATOM 2957 N N . GLU A 1 401 ? -16.144 -1.980 -0.833 1.00 59.75 401 GLU A N 1
ATOM 2958 C CA . GLU A 1 401 ? -16.717 -1.847 0.507 1.00 59.75 401 GLU A CA 1
ATOM 2959 C C . GLU A 1 401 ? -17.377 -0.482 0.720 1.00 59.75 401 GLU A C 1
ATOM 2961 O O . GLU A 1 401 ? -18.494 -0.421 1.235 1.00 59.75 401 GLU A O 1
ATOM 2966 N N . ALA A 1 402 ? -16.758 0.605 0.253 1.00 60.12 402 ALA A N 1
ATOM 2967 C CA . ALA A 1 402 ? -17.351 1.941 0.288 1.00 60.12 402 ALA A CA 1
ATOM 2968 C C . ALA A 1 402 ? -18.663 2.009 -0.513 1.00 60.12 402 ALA A C 1
ATOM 2970 O O . ALA A 1 402 ? -19.654 2.589 -0.059 1.00 60.12 402 ALA A O 1
ATOM 2971 N N . ALA A 1 403 ? -18.703 1.343 -1.671 1.00 70.94 403 ALA A N 1
ATOM 2972 C CA . ALA A 1 403 ? -19.921 1.198 -2.456 1.00 70.94 403 ALA A CA 1
ATOM 2973 C C . ALA A 1 403 ? -20.985 0.343 -1.736 1.00 70.94 403 ALA A C 1
ATOM 2975 O O . ALA A 1 403 ? -22.176 0.590 -1.905 1.00 70.94 403 ALA A O 1
ATOM 2976 N N . ALA A 1 404 ? -20.590 -0.641 -0.913 1.00 73.19 404 ALA A N 1
ATOM 2977 C CA . ALA A 1 404 ? -21.520 -1.462 -0.117 1.00 73.19 404 ALA A CA 1
ATOM 2978 C C . ALA A 1 404 ? -22.210 -0.649 0.981 1.00 73.19 404 ALA A C 1
ATOM 2980 O O . ALA A 1 404 ? -23.381 -0.865 1.278 1.00 73.19 404 ALA A O 1
ATOM 2981 N N . GLN A 1 405 ? -21.474 0.298 1.560 1.00 69.38 405 GLN A N 1
ATOM 2982 C CA . GLN A 1 405 ? -21.925 1.175 2.640 1.00 69.38 405 GLN A CA 1
ATOM 2983 C C . GLN A 1 405 ? -22.714 2.394 2.133 1.00 69.38 405 GLN A C 1
ATOM 2985 O O . GLN A 1 405 ? -23.078 3.261 2.923 1.00 69.38 405 GLN A O 1
ATOM 2990 N N . GLY A 1 406 ? -22.963 2.499 0.822 1.00 74.12 406 GLY A N 1
ATOM 2991 C CA . GLY A 1 406 ? -23.697 3.620 0.233 1.00 74.12 406 GLY A CA 1
ATOM 2992 C C . GLY A 1 406 ? -22.929 4.946 0.235 1.00 74.12 406 GLY A C 1
ATOM 2993 O O . GLY A 1 406 ? -23.556 6.000 0.198 1.00 74.12 406 GLY A O 1
ATOM 2994 N N . SER A 1 407 ? -21.591 4.911 0.284 1.00 68.50 407 SER A N 1
ATOM 2995 C CA . SER A 1 407 ? -20.725 6.101 0.306 1.00 68.50 407 SER A CA 1
ATOM 2996 C C . SER A 1 407 ? -20.000 6.302 -1.039 1.00 68.50 407 SER A C 1
ATOM 2998 O O . SER A 1 407 ? -18.846 5.886 -1.181 1.00 68.50 407 SER A O 1
ATOM 3000 N N . PRO A 1 408 ? -20.636 6.936 -2.046 1.00 69.12 408 PRO A N 1
ATOM 3001 C CA . PRO A 1 408 ? -20.084 7.039 -3.403 1.00 69.12 408 PRO A CA 1
ATOM 3002 C C . PRO A 1 408 ? -18.800 7.875 -3.478 1.00 69.12 408 PRO A C 1
ATOM 3004 O O . PRO A 1 408 ? -17.912 7.569 -4.267 1.00 69.12 408 PRO A O 1
ATOM 3007 N N . GLU A 1 409 ? -18.662 8.890 -2.625 1.00 57.94 409 GLU A N 1
ATOM 3008 C CA . GLU A 1 409 ? -17.479 9.760 -2.568 1.00 57.94 409 GLU A CA 1
ATOM 3009 C C . GLU A 1 409 ? -16.224 8.996 -2.115 1.00 57.94 409 GLU A C 1
ATOM 3011 O O . GLU A 1 409 ? -15.129 9.201 -2.639 1.00 57.94 409 GLU A O 1
ATOM 3016 N N . LEU A 1 410 ? -16.394 8.065 -1.170 1.00 53.84 410 LEU A N 1
ATOM 3017 C CA . LEU A 1 410 ? -15.312 7.221 -0.657 1.00 53.84 410 LEU A CA 1
ATOM 3018 C C . LEU A 1 410 ? -14.896 6.167 -1.676 1.00 53.84 410 LEU A C 1
ATOM 3020 O O . LEU A 1 410 ? -13.709 5.897 -1.845 1.00 53.84 410 LEU A O 1
ATOM 3024 N N . ALA A 1 411 ? -15.876 5.609 -2.386 1.00 63.81 411 ALA A N 1
ATOM 3025 C CA . ALA A 1 411 ? -15.623 4.652 -3.449 1.00 63.81 411 ALA A CA 1
ATOM 3026 C C . ALA A 1 411 ? -14.872 5.301 -4.623 1.00 63.81 411 ALA A C 1
ATOM 3028 O O . ALA A 1 411 ? -13.941 4.703 -5.161 1.00 63.81 411 ALA A O 1
ATOM 3029 N N . GLU A 1 412 ? -15.224 6.542 -4.974 1.00 72.94 412 GLU A N 1
ATOM 3030 C CA . GLU A 1 412 ? -14.533 7.307 -6.015 1.00 72.94 412 GLU A CA 1
ATOM 3031 C C . GLU A 1 412 ? -13.116 7.713 -5.588 1.00 72.94 412 GLU A C 1
ATOM 3033 O O . GLU A 1 412 ? -12.182 7.596 -6.378 1.00 72.94 412 GLU A O 1
ATOM 3038 N N . THR A 1 413 ? -12.925 8.100 -4.323 1.00 60.81 413 THR A N 1
ATOM 3039 C CA . THR A 1 413 ? -11.590 8.385 -3.767 1.00 60.81 413 THR A CA 1
ATOM 3040 C C . THR A 1 413 ? -10.687 7.151 -3.849 1.00 60.81 413 THR A C 1
ATOM 3042 O O . THR A 1 413 ? -9.595 7.225 -4.405 1.00 60.81 413 THR A O 1
ATOM 3045 N N . ALA A 1 414 ? -11.169 5.985 -3.404 1.00 63.00 414 ALA A N 1
ATOM 3046 C CA . ALA A 1 414 ? -10.422 4.730 -3.490 1.00 63.00 414 ALA A CA 1
ATOM 3047 C C . ALA A 1 414 ? -10.101 4.319 -4.939 1.00 63.00 414 ALA A C 1
ATOM 3049 O O . ALA A 1 414 ? -9.019 3.798 -5.217 1.00 63.00 414 ALA A O 1
ATOM 3050 N N . ARG A 1 415 ? -11.020 4.575 -5.884 1.00 84.50 415 ARG A N 1
ATOM 3051 C CA . ARG A 1 415 ? -10.783 4.358 -7.320 1.00 84.50 415 ARG A CA 1
ATOM 3052 C C . ARG A 1 415 ? -9.621 5.210 -7.828 1.00 84.50 415 ARG A C 1
ATOM 3054 O O . ARG A 1 415 ? -8.765 4.700 -8.548 1.00 84.50 415 ARG A O 1
ATOM 3061 N N . LEU A 1 416 ? -9.616 6.495 -7.475 1.00 66.00 416 LEU A N 1
ATOM 3062 C CA . LEU A 1 416 ? -8.585 7.451 -7.878 1.00 66.00 416 LEU A CA 1
ATOM 3063 C C . LEU A 1 416 ? -7.232 7.113 -7.246 1.00 66.00 416 LEU A C 1
ATOM 3065 O O . LEU A 1 416 ? -6.230 7.100 -7.953 1.00 66.00 416 LEU A O 1
ATOM 3069 N N . ASP A 1 417 ? -7.204 6.745 -5.963 1.00 61.69 417 ASP A N 1
ATOM 3070 C CA . ASP A 1 417 ? -5.983 6.303 -5.281 1.00 61.69 417 ASP A CA 1
ATOM 3071 C C . ASP A 1 417 ? -5.402 5.034 -5.925 1.00 61.69 417 ASP A C 1
ATOM 3073 O O . ASP A 1 417 ? -4.197 4.952 -6.174 1.00 61.69 417 ASP A O 1
ATOM 3077 N N . ALA A 1 418 ? -6.251 4.050 -6.244 1.00 72.31 418 ALA A N 1
ATOM 3078 C CA . ALA A 1 418 ? -5.849 2.851 -6.979 1.00 72.31 418 ALA A CA 1
ATOM 3079 C C . ALA A 1 418 ? -5.252 3.199 -8.355 1.00 72.31 418 ALA A C 1
ATOM 3081 O O . ALA A 1 418 ? -4.201 2.677 -8.728 1.00 72.31 418 ALA A O 1
ATOM 3082 N N . TYR A 1 419 ? -5.900 4.099 -9.097 1.00 74.69 419 TYR A N 1
ATOM 3083 C CA . TYR A 1 419 ? -5.443 4.519 -10.420 1.00 74.69 419 TYR A CA 1
ATOM 3084 C C . TYR A 1 419 ? -4.121 5.297 -10.364 1.00 74.69 419 TYR A C 1
ATOM 3086 O O . TYR A 1 419 ? -3.227 5.078 -11.172 1.00 74.69 419 TYR A O 1
ATOM 3094 N N . ALA A 1 420 ? -3.935 6.146 -9.363 1.00 63.22 420 ALA A N 1
ATOM 3095 C CA . ALA A 1 420 ? -2.718 6.931 -9.222 1.00 63.22 420 ALA A CA 1
ATOM 3096 C C . ALA A 1 420 ? -1.479 6.090 -8.891 1.00 63.22 420 ALA A C 1
ATOM 3098 O O . ALA A 1 420 ? -0.369 6.383 -9.343 1.00 63.22 420 ALA A O 1
ATOM 3099 N N . VAL A 1 421 ? -1.652 5.019 -8.111 1.00 63.16 421 VAL A N 1
ATOM 3100 C CA . VAL A 1 421 ? -0.575 4.053 -7.841 1.00 63.16 421 VAL A CA 1
ATOM 3101 C C . VAL A 1 421 ? -0.222 3.268 -9.107 1.00 63.16 421 VAL A C 1
ATOM 3103 O O . VAL A 1 421 ? 0.956 3.019 -9.362 1.00 63.16 421 VAL A O 1
ATOM 3106 N N . LEU A 1 422 ? -1.222 2.923 -9.924 1.00 71.50 422 LEU A N 1
ATOM 3107 C CA . LEU A 1 422 ? -1.021 2.317 -11.240 1.00 71.50 422 LEU A CA 1
ATOM 3108 C C . LEU A 1 422 ? -0.207 3.250 -12.150 1.00 71.50 422 LEU A C 1
ATOM 3110 O O . LEU A 1 422 ? 0.858 2.841 -12.626 1.00 71.50 422 LEU A O 1
ATOM 3114 N N . GLU A 1 423 ? -0.652 4.497 -12.310 1.00 62.19 423 GLU A N 1
ATOM 3115 C CA . GLU A 1 423 ? -0.051 5.497 -13.202 1.00 62.19 423 GLU A CA 1
ATOM 3116 C C . GLU A 1 423 ? 1.390 5.845 -12.824 1.00 62.19 423 GLU A C 1
ATOM 3118 O O . GLU A 1 423 ? 2.281 5.881 -13.678 1.00 62.19 423 GLU A O 1
ATOM 3123 N N . SER A 1 424 ? 1.645 6.037 -11.529 1.00 53.25 424 SER A N 1
ATOM 3124 C CA . SER A 1 424 ? 2.968 6.397 -11.003 1.00 53.25 424 SER A CA 1
ATOM 3125 C C . SER A 1 424 ? 3.954 5.229 -10.895 1.00 53.25 424 SER A C 1
ATOM 3127 O O . SER A 1 424 ? 5.118 5.445 -10.546 1.00 53.25 424 SER A O 1
ATOM 3129 N N . GLY A 1 425 ? 3.525 3.991 -11.158 1.00 63.22 425 GLY A N 1
ATOM 3130 C CA . GLY A 1 425 ? 4.350 2.796 -10.990 1.00 63.22 425 GLY A CA 1
ATOM 3131 C C . GLY A 1 425 ? 4.331 1.869 -12.210 1.00 63.22 425 GLY A C 1
ATOM 3132 O O . GLY A 1 425 ? 5.076 2.097 -13.170 1.00 63.22 425 GLY A O 1
ATOM 3133 N N . PRO A 1 426 ? 3.560 0.769 -12.172 1.00 60.81 426 PRO A N 1
ATOM 3134 C CA . PRO A 1 426 ? 3.596 -0.266 -13.200 1.00 60.81 426 PRO A CA 1
ATOM 3135 C C . PRO A 1 426 ? 3.080 0.199 -14.569 1.00 60.81 426 PRO A C 1
ATOM 3137 O O . PRO A 1 426 ? 3.543 -0.340 -15.575 1.00 60.81 426 PRO A O 1
ATOM 3140 N N . GLU A 1 427 ? 2.198 1.202 -14.655 1.00 62.16 427 GLU A N 1
ATOM 3141 C CA . GLU A 1 427 ? 1.592 1.625 -15.926 1.00 62.16 427 GLU A CA 1
ATOM 3142 C C . GLU A 1 427 ? 2.623 2.115 -16.941 1.00 62.16 427 GLU A C 1
ATOM 3144 O O . GLU A 1 427 ? 2.571 1.707 -18.093 1.00 62.16 427 GLU A O 1
ATOM 3149 N N . ALA A 1 428 ? 3.619 2.908 -16.537 1.00 57.75 428 ALA A N 1
ATOM 3150 C CA . ALA A 1 428 ? 4.662 3.371 -17.457 1.00 57.75 428 ALA A CA 1
ATOM 3151 C C . ALA A 1 428 ? 5.397 2.199 -18.136 1.00 57.75 428 ALA A C 1
ATOM 3153 O O . ALA A 1 428 ? 5.705 2.242 -19.325 1.00 57.75 428 ALA A O 1
ATOM 3154 N N . ARG A 1 429 ? 5.623 1.102 -17.403 1.00 55.66 429 ARG A N 1
ATOM 3155 C CA . ARG A 1 429 ? 6.230 -0.120 -17.953 1.00 55.66 429 ARG A CA 1
ATOM 3156 C C . ARG A 1 429 ? 5.230 -0.916 -18.790 1.00 55.66 429 ARG A C 1
ATOM 3158 O O . ARG A 1 429 ? 5.594 -1.437 -19.842 1.00 55.66 429 ARG A O 1
ATOM 3165 N N . LEU A 1 430 ? 3.974 -0.996 -18.357 1.00 60.88 430 LEU A N 1
ATOM 3166 C CA . LEU A 1 430 ? 2.914 -1.673 -19.101 1.00 60.88 430 LEU A CA 1
ATOM 3167 C C . LEU A 1 430 ? 2.602 -0.962 -20.419 1.00 60.88 430 LEU A C 1
ATOM 3169 O O . LEU A 1 430 ? 2.441 -1.638 -21.424 1.00 60.88 430 LEU A O 1
ATOM 3173 N N . ARG A 1 431 ? 2.622 0.370 -20.480 1.00 58.19 431 ARG A N 1
ATOM 3174 C CA . ARG A 1 431 ? 2.467 1.142 -21.723 1.00 58.19 431 ARG A CA 1
ATOM 3175 C C . ARG A 1 431 ? 3.545 0.805 -22.752 1.00 58.19 431 ARG A C 1
ATOM 3177 O O . ARG A 1 431 ? 3.248 0.752 -23.941 1.00 58.19 431 ARG A O 1
ATOM 3184 N N . VAL A 1 432 ? 4.766 0.516 -22.302 1.00 48.41 432 VAL A N 1
ATOM 3185 C CA . VAL A 1 432 ? 5.888 0.154 -23.183 1.00 48.41 432 VAL A CA 1
ATOM 3186 C C . VAL A 1 432 ? 5.813 -1.307 -23.626 1.00 48.41 432 VAL A C 1
ATOM 3188 O O . VAL A 1 432 ? 5.932 -1.598 -24.815 1.00 48.41 432 VAL A O 1
ATOM 3191 N N . PHE A 1 433 ? 5.615 -2.240 -22.693 1.00 48.91 433 PHE A N 1
ATOM 3192 C CA . PHE A 1 433 ? 5.793 -3.666 -22.982 1.00 48.91 433 PHE A CA 1
ATOM 3193 C C . PHE A 1 433 ? 4.487 -4.468 -23.123 1.00 48.91 433 PHE A C 1
ATOM 3195 O O . PHE A 1 433 ? 4.474 -5.522 -23.759 1.00 48.91 433 PHE A O 1
ATOM 3202 N N . ALA A 1 434 ? 3.379 -3.969 -22.575 1.00 55.81 434 ALA A N 1
ATOM 3203 C CA . ALA A 1 434 ? 2.053 -4.585 -22.632 1.00 55.81 434 ALA A CA 1
ATOM 3204 C C . ALA A 1 434 ? 0.935 -3.529 -22.834 1.00 55.81 434 ALA A C 1
ATOM 3206 O O . ALA A 1 434 ? -0.001 -3.463 -22.033 1.00 55.81 434 ALA A O 1
ATOM 3207 N N . PRO A 1 435 ? 0.987 -2.694 -23.896 1.00 53.94 435 PRO A N 1
ATOM 3208 C CA . PRO A 1 435 ? 0.094 -1.538 -24.063 1.00 53.94 435 PRO A CA 1
ATOM 3209 C C . PRO A 1 435 ? -1.391 -1.914 -24.115 1.00 53.94 435 PRO A C 1
ATOM 3211 O O . PRO A 1 435 ? -2.232 -1.186 -23.605 1.00 53.94 435 PRO A O 1
ATOM 3214 N N . GLN A 1 436 ? -1.716 -3.086 -24.671 1.00 60.78 436 GLN A N 1
ATOM 3215 C CA . GLN A 1 436 ? -3.073 -3.650 -24.663 1.00 60.78 436 GLN A CA 1
ATOM 3216 C C . GLN A 1 436 ? -3.583 -3.896 -23.240 1.00 60.78 436 GLN A C 1
ATOM 3218 O O . GLN A 1 436 ? -4.750 -3.668 -22.941 1.00 60.78 436 GLN A O 1
ATOM 3223 N N . LEU A 1 437 ? -2.699 -4.354 -22.355 1.00 73.88 437 LEU A N 1
ATOM 3224 C CA . LEU A 1 437 ? -3.032 -4.591 -20.961 1.00 73.88 437 LEU A CA 1
ATOM 3225 C C . LEU A 1 437 ? -3.193 -3.267 -20.212 1.00 73.88 437 LEU A C 1
ATOM 3227 O O . LEU A 1 437 ? -4.122 -3.145 -19.427 1.00 73.88 437 LEU A O 1
ATOM 3231 N N . SER A 1 438 ? -2.358 -2.268 -20.520 1.00 75.00 438 SER A N 1
ATOM 3232 C CA . SER A 1 438 ? -2.510 -0.902 -20.004 1.00 75.00 438 SER A CA 1
ATOM 3233 C C . SER A 1 438 ? -3.865 -0.300 -20.382 1.00 75.00 438 SER A C 1
ATOM 3235 O O . SER A 1 438 ? -4.600 0.123 -19.500 1.00 75.00 438 SER A O 1
ATOM 3237 N N . LEU A 1 439 ? -4.232 -0.350 -21.668 1.00 74.56 439 LEU A N 1
ATOM 3238 C CA . LEU A 1 439 ? -5.519 0.151 -22.166 1.00 74.56 439 LEU A CA 1
ATOM 3239 C C . LEU A 1 439 ? -6.702 -0.612 -21.565 1.00 74.56 439 LEU A C 1
ATOM 3241 O O . LEU A 1 439 ? -7.680 -0.002 -21.156 1.00 74.56 439 LEU A O 1
ATOM 3245 N N . THR A 1 440 ? -6.598 -1.941 -21.453 1.00 81.31 440 THR A N 1
ATOM 3246 C CA . THR A 1 440 ? -7.644 -2.755 -20.813 1.00 81.31 440 THR A CA 1
ATOM 3247 C C . THR A 1 440 ? -7.843 -2.327 -19.358 1.00 81.31 440 THR A C 1
ATOM 3249 O O . THR A 1 440 ? -8.973 -2.156 -18.916 1.00 81.31 440 THR A O 1
ATOM 3252 N N . ILE A 1 441 ? -6.757 -2.137 -18.601 1.00 84.94 441 ILE A N 1
ATOM 3253 C CA . ILE A 1 441 ? -6.838 -1.697 -17.204 1.00 84.94 441 ILE A CA 1
ATOM 3254 C C . ILE A 1 441 ? -7.431 -0.281 -17.127 1.00 84.94 441 ILE A C 1
ATOM 3256 O O . ILE A 1 441 ? -8.317 -0.042 -16.312 1.00 84.94 441 ILE A O 1
ATOM 3260 N N . GLU A 1 442 ? -7.013 0.636 -17.999 1.00 79.50 442 GLU A N 1
ATOM 3261 C CA . GLU A 1 442 ? -7.523 2.012 -18.057 1.00 79.50 442 GLU A CA 1
ATOM 3262 C C . GLU A 1 442 ? -9.029 2.062 -18.375 1.00 79.50 442 GLU A C 1
ATOM 3264 O O . GLU A 1 442 ? -9.796 2.737 -17.684 1.00 79.50 442 GLU A O 1
ATOM 3269 N N . GLU A 1 443 ? -9.493 1.281 -19.355 1.00 76.06 443 GLU A N 1
ATOM 3270 C CA . GLU A 1 443 ? -10.916 1.148 -19.682 1.00 76.06 443 GLU A CA 1
ATOM 3271 C C . GLU A 1 443 ? -11.725 0.627 -18.488 1.00 76.06 443 GLU A C 1
ATOM 3273 O O . GLU A 1 443 ? -12.788 1.173 -18.168 1.00 76.06 443 GLU A O 1
ATOM 3278 N N . LEU A 1 444 ? -11.202 -0.383 -17.787 1.00 88.44 444 LEU A N 1
ATOM 3279 C CA . LEU A 1 444 ? -11.827 -0.938 -16.588 1.00 88.44 444 LEU A CA 1
ATOM 3280 C C . LEU A 1 444 ? -11.863 0.064 -15.425 1.00 88.44 444 LEU A C 1
ATOM 3282 O O . LEU A 1 444 ? -12.828 0.070 -14.664 1.00 88.44 444 LEU A O 1
ATOM 3286 N N . PHE A 1 445 ? -10.867 0.942 -15.287 1.00 83.31 445 PHE A N 1
ATOM 3287 C CA . PHE A 1 445 ? -10.854 1.991 -14.262 1.00 83.31 445 PHE A CA 1
ATOM 3288 C C . PHE A 1 445 ? -11.806 3.152 -14.566 1.00 83.31 445 PHE A C 1
ATOM 3290 O O . PHE A 1 445 ? -12.360 3.748 -13.638 1.00 83.31 445 PHE A O 1
ATOM 3297 N N . TRP A 1 446 ? -12.016 3.478 -15.842 1.00 80.06 446 TRP A N 1
ATOM 3298 C CA . TRP A 1 446 ? -12.750 4.673 -16.254 1.00 80.06 446 TRP A CA 1
ATOM 3299 C C . TRP A 1 446 ? -14.148 4.369 -16.799 1.00 80.06 446 TRP A C 1
ATOM 3301 O O . TRP A 1 446 ? -15.099 4.202 -16.034 1.00 80.06 446 TRP A O 1
ATOM 3311 N N . ASN A 1 447 ? -14.302 4.365 -18.123 1.00 72.12 447 ASN A N 1
ATOM 3312 C CA . ASN A 1 447 ? -15.603 4.369 -18.797 1.00 72.12 447 ASN A CA 1
ATOM 3313 C C . ASN A 1 447 ? -15.756 3.212 -19.796 1.00 72.12 447 ASN A C 1
ATOM 3315 O O . ASN A 1 447 ? -16.484 3.362 -20.778 1.00 72.12 447 ASN A O 1
ATOM 3319 N N . GLY A 1 448 ? -15.084 2.080 -19.553 1.00 74.06 448 GLY A N 1
ATOM 3320 C CA . GLY A 1 448 ? -15.184 0.867 -20.366 1.00 74.06 448 GLY A CA 1
ATOM 3321 C C . GLY A 1 448 ? -16.631 0.492 -20.696 1.00 74.06 448 GLY A C 1
ATOM 3322 O O . GLY A 1 448 ? -17.562 0.810 -19.946 1.00 74.06 448 GLY A O 1
ATOM 3323 N N . LEU A 1 449 ? -16.823 -0.121 -21.864 1.00 69.81 449 LEU A N 1
ATOM 3324 C CA . LEU A 1 449 ? -18.144 -0.467 -22.395 1.00 69.81 449 LEU A CA 1
ATOM 3325 C C . LEU A 1 449 ? -18.568 -1.891 -22.019 1.00 69.81 449 LEU A C 1
ATOM 3327 O O . LEU A 1 449 ? -19.735 -2.085 -21.683 1.00 69.81 449 LEU A O 1
ATOM 3331 N N . ASP A 1 450 ? -17.640 -2.853 -22.061 1.00 75.00 450 ASP A N 1
ATOM 3332 C CA . ASP A 1 450 ? -17.885 -4.257 -21.720 1.00 75.00 450 ASP A CA 1
ATOM 3333 C C . ASP A 1 450 ? -16.595 -4.947 -21.210 1.00 75.00 450 ASP A C 1
ATOM 3335 O O . ASP A 1 450 ? -15.706 -5.238 -22.015 1.00 75.00 450 ASP A O 1
ATOM 3339 N N . PRO A 1 451 ? -16.455 -5.192 -19.892 1.00 76.00 451 PRO A N 1
ATOM 3340 C CA . PRO A 1 451 ? -17.378 -4.791 -18.830 1.00 76.00 451 PRO A CA 1
ATOM 3341 C C . PRO A 1 451 ? -17.357 -3.268 -18.599 1.00 76.00 451 PRO A C 1
ATOM 3343 O O . PRO A 1 451 ? -16.439 -2.557 -19.015 1.00 76.00 451 PRO A O 1
ATOM 3346 N N . LYS A 1 452 ? -18.396 -2.745 -17.937 1.00 85.56 452 LYS A N 1
ATOM 3347 C CA . LYS A 1 452 ? -18.492 -1.311 -17.633 1.00 85.56 452 LYS A CA 1
ATOM 3348 C C . LYS A 1 452 ? -17.351 -0.869 -16.710 1.00 85.56 452 LYS A C 1
ATOM 3350 O O . LYS A 1 452 ? -17.088 -1.527 -15.704 1.00 85.56 452 LYS A O 1
ATOM 3355 N N . GLY A 1 453 ? -16.724 0.266 -17.017 1.00 82.88 453 GLY A N 1
ATOM 3356 C CA . GLY A 1 453 ? -15.647 0.826 -16.191 1.00 82.88 453 GLY A CA 1
ATOM 3357 C C . GLY A 1 453 ? -16.108 1.294 -14.802 1.00 82.88 453 GLY A C 1
ATOM 3358 O O . GLY A 1 453 ? -17.268 1.665 -14.610 1.00 82.88 453 GLY A O 1
ATOM 3359 N N . LEU A 1 454 ? -15.196 1.298 -13.825 1.00 86.38 454 LEU A N 1
ATOM 3360 C CA . LEU A 1 454 ? -15.483 1.623 -12.423 1.00 86.38 454 LEU A CA 1
ATOM 3361 C C . LEU A 1 454 ? -16.013 3.045 -12.233 1.00 86.38 454 LEU A C 1
ATOM 3363 O O . LEU A 1 454 ? -17.021 3.221 -11.553 1.00 86.38 454 LEU A O 1
ATOM 3367 N N . ALA A 1 455 ? -15.389 4.054 -12.851 1.00 75.88 455 ALA A N 1
ATOM 3368 C CA . ALA A 1 455 ? -15.842 5.443 -12.723 1.00 75.88 455 ALA A CA 1
ATOM 3369 C C . ALA A 1 455 ? -17.275 5.623 -13.255 1.00 75.88 455 ALA A C 1
ATOM 3371 O O . ALA A 1 455 ? -18.073 6.390 -12.708 1.00 75.88 455 ALA A O 1
ATOM 3372 N N . ARG A 1 456 ? -17.626 4.887 -14.316 1.00 79.25 456 ARG A N 1
ATOM 3373 C CA . ARG A 1 456 ? -18.985 4.851 -14.860 1.00 79.25 456 ARG A CA 1
ATOM 3374 C C . ARG A 1 456 ? -19.961 4.163 -13.906 1.00 79.25 456 ARG A C 1
ATOM 3376 O O . ARG A 1 456 ? -21.015 4.727 -13.624 1.00 79.25 456 ARG A O 1
ATOM 3383 N N . LEU A 1 457 ? -19.611 2.981 -13.400 1.00 85.50 457 LEU A N 1
ATOM 3384 C CA . LEU A 1 457 ? -20.449 2.217 -12.469 1.00 85.50 457 LEU A CA 1
ATOM 3385 C C . LEU A 1 457 ? -20.750 3.001 -11.186 1.00 85.50 457 LEU A C 1
ATOM 3387 O O . LEU A 1 457 ? -21.890 3.003 -10.725 1.00 85.50 457 LEU A O 1
ATOM 3391 N N . LEU A 1 458 ? -19.755 3.708 -10.642 1.00 80.88 458 LEU A N 1
ATOM 3392 C CA . LEU A 1 458 ? -19.926 4.551 -9.457 1.00 80.88 458 LEU A CA 1
ATOM 3393 C C . LEU A 1 458 ? -20.849 5.743 -9.726 1.00 80.88 458 LEU A C 1
ATOM 3395 O O . LEU A 1 458 ? -21.735 6.029 -8.924 1.00 80.88 458 LEU A O 1
ATOM 3399 N N . ARG A 1 459 ? -20.703 6.401 -10.881 1.00 81.56 459 ARG A N 1
ATOM 3400 C CA . ARG A 1 459 ? -21.562 7.527 -11.281 1.00 81.56 459 ARG A CA 1
ATOM 3401 C C . ARG A 1 459 ? -23.013 7.114 -11.523 1.00 81.56 459 ARG A C 1
ATOM 3403 O O . ARG A 1 459 ? -23.923 7.883 -11.231 1.00 81.56 459 ARG A O 1
ATOM 3410 N N . GLU A 1 460 ? -23.224 5.923 -12.079 1.00 85.00 460 GLU A N 1
ATOM 3411 C CA . GLU A 1 460 ? -24.552 5.360 -12.356 1.00 85.00 460 GLU A CA 1
ATOM 3412 C C . GLU A 1 460 ? -25.218 4.754 -11.104 1.00 85.00 460 GLU A C 1
ATOM 3414 O O . GLU A 1 460 ? -26.388 4.381 -11.168 1.00 85.00 460 GLU A O 1
ATOM 3419 N N . GLY A 1 461 ? -24.507 4.652 -9.972 1.00 82.81 461 GLY A N 1
ATOM 3420 C CA . GLY A 1 461 ? -25.018 3.988 -8.769 1.00 82.81 461 GLY A CA 1
ATOM 3421 C C . GLY A 1 461 ? -25.299 2.501 -9.002 1.00 82.81 461 GLY A C 1
ATOM 3422 O O . GLY A 1 461 ? -26.307 1.973 -8.531 1.00 82.81 461 GLY A O 1
ATOM 3423 N N . ALA A 1 462 ? -24.450 1.843 -9.795 1.00 86.62 462 ALA A N 1
ATOM 3424 C CA . ALA A 1 462 ? -24.674 0.482 -10.258 1.00 86.62 462 ALA A CA 1
ATOM 3425 C C . ALA A 1 462 ? -24.667 -0.555 -9.110 1.00 86.62 462 ALA A C 1
ATOM 3427 O O . ALA A 1 462 ? -24.049 -0.333 -8.064 1.00 86.62 462 ALA A O 1
ATOM 3428 N N . PRO A 1 463 ? -25.313 -1.723 -9.292 1.00 88.00 463 PRO A N 1
ATOM 3429 C CA . PRO A 1 463 ? -25.365 -2.763 -8.271 1.00 88.00 463 PRO A CA 1
ATOM 3430 C C . PRO A 1 463 ? -23.976 -3.282 -7.867 1.00 88.00 463 PRO A C 1
ATOM 3432 O O . PRO A 1 463 ? -23.092 -3.468 -8.703 1.00 88.00 463 PRO A O 1
ATOM 3435 N N . GLN A 1 464 ? -23.834 -3.649 -6.590 1.00 83.12 464 GLN A N 1
ATOM 3436 C CA . GLN A 1 464 ? -22.651 -4.296 -5.993 1.00 83.12 464 GLN A CA 1
ATOM 3437 C C . GLN A 1 464 ? -22.045 -5.427 -6.846 1.00 83.12 464 GLN A C 1
ATOM 3439 O O . GLN A 1 464 ? -20.826 -5.586 -6.893 1.00 83.12 464 GLN A O 1
ATOM 3444 N N . ALA A 1 465 ? -22.887 -6.220 -7.512 1.00 83.75 465 ALA A N 1
ATOM 3445 C CA . ALA A 1 465 ? -22.446 -7.331 -8.349 1.00 83.75 465 ALA A CA 1
ATOM 3446 C C . ALA A 1 465 ? -21.674 -6.871 -9.602 1.00 83.75 465 ALA A C 1
ATOM 3448 O O . ALA A 1 465 ? -20.663 -7.485 -9.936 1.00 83.75 465 ALA A O 1
ATOM 3449 N N . GLU A 1 466 ? -22.101 -5.784 -10.259 1.00 88.81 466 GLU A N 1
ATOM 3450 C CA . GLU A 1 466 ? -21.408 -5.225 -11.434 1.00 88.81 466 GLU A CA 1
ATOM 3451 C C . GLU A 1 466 ? -20.053 -4.6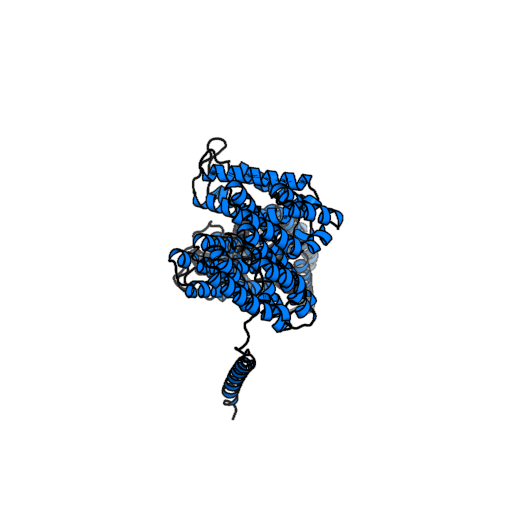23 -11.035 1.00 88.81 466 GLU A C 1
ATOM 3453 O O . GLU A 1 466 ? -19.047 -4.877 -11.692 1.00 88.81 466 GLU A O 1
ATOM 3458 N N . LEU A 1 467 ? -19.999 -3.910 -9.904 1.00 87.81 467 LEU A N 1
ATOM 3459 C CA . LEU A 1 467 ? -18.753 -3.372 -9.342 1.00 87.81 467 LEU A CA 1
ATOM 3460 C C . LEU A 1 467 ? -17.734 -4.479 -9.035 1.00 87.81 467 LEU A C 1
ATOM 3462 O O . LEU A 1 467 ? -16.572 -4.367 -9.425 1.00 87.81 467 LEU A O 1
ATOM 3466 N N . ARG A 1 468 ? -18.162 -5.574 -8.389 1.00 88.50 468 ARG A N 1
ATOM 3467 C CA . ARG A 1 468 ? -17.286 -6.728 -8.111 1.00 88.50 468 ARG A CA 1
ATOM 3468 C C . ARG A 1 468 ? -16.779 -7.397 -9.382 1.00 88.50 468 ARG A C 1
ATOM 3470 O O . ARG A 1 468 ? -15.616 -7.787 -9.419 1.00 88.50 468 ARG A O 1
ATOM 3477 N N . ALA A 1 469 ? -17.620 -7.514 -10.408 1.00 88.62 469 ALA A N 1
ATOM 3478 C CA . ALA A 1 469 ? -17.218 -8.092 -11.686 1.00 88.62 469 ALA A CA 1
ATOM 3479 C C . ALA A 1 469 ? -16.107 -7.263 -12.354 1.00 88.62 469 ALA A C 1
ATOM 3481 O O . ALA A 1 469 ? -15.088 -7.822 -12.758 1.00 88.62 469 ALA A O 1
ATOM 3482 N N . THR A 1 470 ? -16.248 -5.933 -12.396 1.00 90.88 470 THR A N 1
ATOM 3483 C CA . THR A 1 470 ? -15.212 -5.051 -12.956 1.00 90.88 470 THR A CA 1
ATOM 3484 C C . THR A 1 470 ? -13.935 -5.057 -12.112 1.00 90.88 470 THR A C 1
ATOM 3486 O O . THR A 1 470 ? -12.847 -5.133 -12.675 1.00 90.88 470 THR A O 1
ATOM 3489 N N . VAL A 1 471 ? -14.026 -5.059 -10.775 1.00 90.56 471 VAL A N 1
ATOM 3490 C CA . VAL A 1 471 ? -12.835 -5.189 -9.910 1.00 90.56 471 VAL A CA 1
ATOM 3491 C C . VAL A 1 471 ? -12.119 -6.525 -10.120 1.00 90.56 471 VAL A C 1
ATOM 3493 O O . VAL A 1 471 ? -10.895 -6.541 -10.216 1.00 90.56 471 VAL A O 1
ATOM 3496 N N . SER A 1 472 ? -12.856 -7.628 -10.263 1.00 88.00 472 SER A N 1
ATOM 3497 C CA . SER A 1 472 ? -12.273 -8.937 -10.586 1.00 88.00 472 SER A CA 1
ATOM 3498 C C . SER A 1 472 ? -11.551 -8.923 -11.936 1.00 88.00 472 SER A C 1
ATOM 3500 O O . SER A 1 472 ? -10.460 -9.474 -12.055 1.00 88.00 472 SER A O 1
ATOM 3502 N N . ALA A 1 473 ? -12.122 -8.260 -12.947 1.00 88.44 473 ALA A N 1
ATOM 3503 C CA . ALA A 1 473 ? -11.485 -8.109 -14.255 1.00 88.44 473 ALA A CA 1
ATOM 3504 C C . ALA A 1 473 ? -10.187 -7.283 -14.177 1.00 88.44 473 ALA A C 1
ATOM 3506 O O . ALA A 1 473 ? -9.215 -7.585 -14.876 1.00 88.44 473 ALA A O 1
ATOM 3507 N N . ILE A 1 474 ? -10.146 -6.266 -13.307 1.00 89.75 474 ILE A N 1
ATOM 3508 C CA . ILE A 1 474 ? -8.925 -5.493 -13.050 1.00 89.75 474 ILE A CA 1
ATOM 3509 C C . ILE A 1 474 ? -7.881 -6.367 -12.360 1.00 89.75 474 ILE A C 1
ATOM 3511 O O . ILE A 1 474 ? -6.731 -6.359 -12.786 1.00 89.75 474 ILE A O 1
ATOM 3515 N N . ASP A 1 475 ? -8.255 -7.150 -11.348 1.00 84.62 475 ASP A N 1
ATOM 3516 C CA . ASP A 1 475 ? -7.302 -8.004 -10.632 1.00 84.62 475 ASP A CA 1
ATOM 3517 C C . ASP A 1 475 ? -6.676 -9.069 -11.551 1.00 84.62 475 ASP A C 1
ATOM 3519 O O . ASP A 1 475 ? -5.459 -9.261 -11.561 1.00 84.62 475 ASP A O 1
ATOM 3523 N N . GLU A 1 476 ? -7.465 -9.672 -12.446 1.00 84.44 476 GLU A N 1
ATOM 3524 C CA . GLU A 1 476 ? -6.943 -10.558 -13.496 1.00 84.44 476 GLU A CA 1
ATOM 3525 C C . GLU A 1 476 ? -5.984 -9.840 -14.460 1.00 84.44 476 GLU A C 1
ATOM 3527 O O . GLU A 1 476 ? -4.975 -10.405 -14.902 1.00 84.44 476 GLU A O 1
ATOM 3532 N N . ALA A 1 477 ? -6.280 -8.590 -14.823 1.00 84.94 477 ALA A N 1
ATOM 3533 C CA . ALA A 1 477 ? -5.403 -7.790 -15.671 1.00 84.94 477 ALA A CA 1
ATOM 3534 C C . ALA A 1 477 ? -4.097 -7.409 -14.946 1.00 84.94 477 ALA A C 1
ATOM 3536 O O . ALA A 1 477 ? -3.021 -7.525 -15.537 1.00 84.94 477 ALA A O 1
ATOM 3537 N N . LEU A 1 478 ? -4.160 -7.061 -13.657 1.00 84.06 478 LEU A N 1
ATOM 3538 C CA . LEU A 1 478 ? -2.995 -6.794 -12.806 1.00 84.06 478 LEU A CA 1
ATOM 3539 C C . LEU A 1 478 ? -2.159 -8.060 -12.560 1.00 84.06 478 LEU A C 1
ATOM 3541 O O . LEU A 1 478 ? -0.930 -7.994 -12.540 1.00 84.06 478 LEU A O 1
ATOM 3545 N N . GLY A 1 479 ? -2.787 -9.231 -12.427 1.00 78.62 479 GLY A N 1
ATOM 3546 C CA . GLY A 1 479 ? -2.099 -10.521 -12.337 1.00 78.62 479 GLY A CA 1
ATOM 3547 C C . GLY A 1 479 ? -1.302 -10.845 -13.604 1.00 78.62 479 GLY A C 1
ATOM 3548 O O . GLY A 1 479 ? -0.119 -11.190 -13.531 1.00 78.62 479 GLY A O 1
ATOM 3549 N N . ARG A 1 480 ? -1.906 -10.639 -14.783 1.00 79.25 480 ARG A N 1
ATOM 3550 C CA . ARG A 1 480 ? -1.208 -10.758 -16.077 1.00 79.25 480 ARG A CA 1
ATOM 3551 C C . ARG A 1 480 ? -0.068 -9.746 -16.210 1.00 79.25 480 ARG A C 1
ATOM 3553 O O . ARG A 1 480 ? 0.997 -10.099 -16.713 1.00 79.25 480 ARG A O 1
ATOM 3560 N N . ALA A 1 481 ? -0.273 -8.521 -15.727 1.00 74.75 481 ALA A N 1
ATOM 3561 C CA . ALA A 1 481 ? 0.73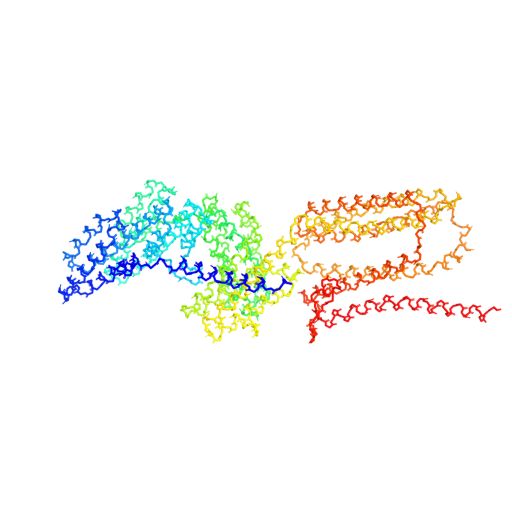7 -7.467 -15.729 1.00 74.75 481 ALA A CA 1
ATOM 3562 C C . ALA A 1 481 ? 1.935 -7.856 -14.857 1.00 74.75 481 ALA A C 1
ATOM 3564 O O . ALA A 1 481 ? 3.078 -7.722 -15.284 1.00 74.75 481 ALA A O 1
ATOM 3565 N N . SER A 1 482 ? 1.671 -8.401 -13.668 1.00 70.62 482 SER A N 1
ATOM 3566 C CA . SER A 1 482 ? 2.696 -8.880 -12.740 1.00 70.62 482 SER A CA 1
ATOM 3567 C C . SER A 1 482 ? 3.561 -9.977 -13.360 1.00 70.62 482 SER A C 1
ATOM 3569 O O . SER A 1 482 ? 4.783 -9.844 -13.408 1.00 70.62 482 SER A O 1
ATOM 3571 N N . ALA A 1 483 ? 2.932 -11.025 -13.903 1.00 67.56 483 ALA A N 1
ATOM 3572 C CA . ALA A 1 483 ? 3.640 -12.145 -14.520 1.00 67.56 483 ALA A CA 1
ATOM 3573 C C . ALA A 1 483 ? 4.531 -11.689 -15.687 1.00 67.56 483 ALA A C 1
ATOM 3575 O O . ALA A 1 483 ? 5.675 -12.126 -15.807 1.00 67.56 483 ALA A O 1
ATOM 3576 N N . PHE A 1 484 ? 4.026 -10.764 -16.504 1.00 65.56 484 PHE A N 1
ATOM 3577 C CA . PHE A 1 484 ? 4.753 -10.190 -17.629 1.00 65.56 484 PHE A CA 1
ATOM 3578 C C . PHE A 1 484 ? 5.954 -9.335 -17.177 1.00 65.56 484 PHE A C 1
ATOM 3580 O O . PHE A 1 484 ? 7.071 -9.488 -17.676 1.00 65.56 484 PHE A O 1
ATOM 3587 N N . LEU A 1 485 ? 5.751 -8.447 -16.198 1.00 65.12 485 LEU A N 1
ATOM 3588 C CA . LEU A 1 485 ? 6.811 -7.580 -15.677 1.00 65.12 485 LEU A CA 1
ATOM 3589 C C . LEU A 1 485 ? 7.917 -8.384 -14.977 1.00 65.12 485 LEU A C 1
ATOM 3591 O O . LEU A 1 485 ? 9.091 -8.031 -15.088 1.00 65.12 485 LEU A O 1
ATOM 3595 N N . GLN A 1 486 ? 7.572 -9.482 -14.300 1.00 59.19 486 GLN A N 1
ATOM 3596 C CA . GLN A 1 486 ? 8.544 -10.377 -13.668 1.00 59.19 486 GLN A CA 1
ATOM 3597 C C . GLN A 1 486 ? 9.359 -11.185 -14.692 1.00 59.19 486 GLN A C 1
ATOM 3599 O O . GLN A 1 486 ? 10.559 -11.377 -14.493 1.00 59.19 486 GLN A O 1
ATOM 3604 N N . SER A 1 487 ? 8.758 -11.629 -15.804 1.00 54.91 487 SER A N 1
ATOM 3605 C CA . SER A 1 487 ? 9.479 -12.399 -16.830 1.00 54.91 487 SER A CA 1
ATOM 3606 C C . SER A 1 487 ? 10.474 -11.562 -17.639 1.00 54.91 487 SER A C 1
ATOM 3608 O O . SER A 1 487 ? 11.557 -12.047 -17.976 1.00 54.91 487 SER A O 1
ATOM 3610 N N . GLU A 1 488 ? 10.131 -10.303 -17.925 1.00 49.56 488 GLU A N 1
ATOM 3611 C CA . GLU A 1 488 ? 10.956 -9.397 -18.741 1.00 49.56 488 GLU A CA 1
ATOM 3612 C C . GLU A 1 488 ? 12.089 -8.728 -17.946 1.00 49.56 488 GLU A C 1
ATOM 3614 O O . GLU A 1 488 ? 13.132 -8.394 -18.503 1.00 49.56 488 GLU A O 1
ATOM 3619 N N . THR A 1 489 ? 11.942 -8.576 -16.626 1.00 52.28 489 THR A N 1
ATOM 3620 C CA . THR A 1 489 ? 12.979 -7.979 -15.761 1.00 52.28 489 THR A CA 1
ATOM 3621 C C . THR A 1 489 ? 13.980 -8.992 -15.202 1.00 52.28 489 THR A C 1
ATOM 3623 O O . THR A 1 489 ? 14.941 -8.608 -14.527 1.00 52.28 489 THR A O 1
ATOM 3626 N N . ALA A 1 490 ? 13.805 -10.284 -15.496 1.00 59.81 490 ALA A N 1
ATOM 3627 C CA . ALA A 1 490 ? 14.717 -11.322 -15.042 1.00 59.81 490 ALA A CA 1
ATOM 3628 C C . ALA A 1 490 ? 16.144 -11.069 -15.589 1.00 59.81 490 ALA A C 1
ATOM 3630 O O . ALA A 1 490 ? 16.335 -10.997 -16.809 1.00 59.81 490 ALA A O 1
ATOM 3631 N N . PRO A 1 491 ? 17.182 -10.999 -14.727 1.00 64.94 491 PRO A N 1
ATOM 3632 C CA . PRO A 1 491 ? 18.555 -10.700 -15.148 1.00 64.94 491 PRO A CA 1
ATOM 3633 C C . PRO A 1 491 ? 19.082 -11.618 -16.260 1.00 64.94 491 PRO A C 1
ATOM 3635 O O . PRO A 1 491 ? 19.853 -11.187 -17.116 1.00 64.94 491 PRO A O 1
ATOM 3638 N N . ALA A 1 492 ? 18.646 -12.881 -16.272 1.00 68.69 492 ALA A N 1
ATOM 3639 C CA . ALA A 1 492 ? 19.009 -13.855 -17.296 1.00 68.69 492 ALA A CA 1
ATOM 3640 C C . ALA A 1 492 ? 18.392 -13.534 -18.670 1.00 68.69 492 ALA A C 1
ATOM 3642 O O . ALA A 1 492 ? 19.087 -13.637 -19.680 1.00 68.69 492 ALA A O 1
ATOM 3643 N N . THR A 1 493 ? 17.127 -13.103 -18.716 1.00 61.94 493 THR A N 1
ATOM 3644 C CA . THR A 1 493 ? 16.426 -12.720 -19.955 1.00 61.94 493 THR A CA 1
ATOM 3645 C C . THR A 1 493 ? 17.061 -11.475 -20.567 1.00 61.94 493 THR A C 1
ATOM 3647 O O . THR A 1 493 ? 17.365 -11.448 -21.759 1.00 61.94 493 THR A O 1
ATOM 3650 N N . VAL A 1 494 ? 17.379 -10.474 -19.742 1.00 68.12 494 VAL A N 1
ATOM 3651 C CA . VAL A 1 494 ? 18.054 -9.254 -20.209 1.00 68.12 494 VAL A CA 1
ATOM 3652 C C . VAL A 1 494 ? 19.474 -9.534 -20.693 1.00 68.12 494 VAL A C 1
ATOM 3654 O O . VAL A 1 494 ? 19.886 -9.012 -21.732 1.00 68.12 494 VAL A O 1
ATOM 3657 N N . ALA A 1 495 ? 20.216 -10.403 -20.000 1.00 78.81 495 ALA A N 1
ATOM 3658 C CA . ALA A 1 495 ? 21.521 -10.855 -20.471 1.00 78.81 495 ALA A CA 1
ATOM 3659 C C . ALA A 1 495 ? 21.413 -11.615 -21.807 1.00 78.81 495 ALA A C 1
ATOM 3661 O O . ALA A 1 495 ? 22.220 -11.386 -22.708 1.00 78.81 495 ALA A O 1
ATOM 3662 N N . ALA A 1 496 ? 20.404 -12.471 -21.983 1.00 72.00 496 ALA A N 1
ATOM 3663 C CA . ALA A 1 496 ? 20.171 -13.181 -23.239 1.00 72.00 496 ALA A CA 1
ATOM 3664 C C . ALA A 1 496 ? 19.832 -12.220 -24.393 1.00 72.00 496 ALA A C 1
ATOM 3666 O O . ALA A 1 496 ? 20.422 -12.324 -25.469 1.00 72.00 496 ALA A O 1
ATOM 3667 N N . ASN A 1 497 ? 18.962 -11.235 -24.159 1.00 64.19 497 ASN A N 1
ATOM 3668 C CA . ASN A 1 497 ? 18.601 -10.216 -25.148 1.00 64.19 497 ASN A CA 1
ATOM 3669 C C . ASN A 1 497 ? 19.814 -9.369 -25.561 1.00 64.19 497 ASN A C 1
ATOM 3671 O O . ASN A 1 497 ? 20.074 -9.195 -26.754 1.00 64.19 497 ASN A O 1
ATOM 3675 N N . ALA A 1 498 ? 20.616 -8.914 -24.593 1.00 79.06 498 ALA A N 1
ATOM 3676 C CA . ALA A 1 498 ? 21.868 -8.211 -24.868 1.00 79.06 498 ALA A CA 1
ATOM 3677 C C . ALA A 1 498 ? 22.857 -9.082 -25.669 1.00 79.06 498 ALA A C 1
ATOM 3679 O O . ALA A 1 498 ? 23.494 -8.591 -26.602 1.00 79.06 498 ALA A O 1
ATOM 3680 N N . ALA A 1 499 ? 22.953 -10.380 -25.356 1.00 78.25 499 ALA A N 1
ATOM 3681 C CA . ALA A 1 499 ? 23.807 -11.315 -26.087 1.00 78.25 499 ALA A CA 1
ATOM 3682 C C . ALA A 1 499 ? 23.366 -11.499 -27.543 1.00 78.25 499 ALA A C 1
ATOM 3684 O O . ALA A 1 499 ? 24.212 -11.474 -28.436 1.00 78.25 499 ALA A O 1
ATOM 3685 N N . ILE A 1 500 ? 22.062 -11.640 -27.798 1.00 73.81 500 ILE A N 1
ATOM 3686 C CA . ILE A 1 500 ? 21.505 -11.787 -29.151 1.00 73.81 500 ILE A CA 1
ATOM 3687 C C . ILE A 1 500 ? 21.786 -10.541 -29.997 1.00 73.81 500 ILE A C 1
ATOM 3689 O O . ILE A 1 500 ? 22.195 -10.671 -31.150 1.00 73.81 500 ILE A O 1
ATOM 3693 N N . ILE A 1 501 ? 21.608 -9.345 -29.427 1.00 76.38 501 ILE A N 1
ATOM 3694 C CA . ILE A 1 501 ? 21.875 -8.077 -30.121 1.00 76.38 501 ILE A CA 1
ATOM 3695 C C . ILE A 1 501 ? 23.351 -7.992 -30.517 1.00 76.38 501 ILE A C 1
ATOM 3697 O O . ILE A 1 501 ? 23.667 -7.849 -31.695 1.00 76.38 501 ILE A O 1
ATOM 3701 N N . VAL A 1 502 ? 24.266 -8.154 -29.557 1.00 85.12 502 VAL A N 1
ATOM 3702 C CA . VAL A 1 502 ? 25.716 -8.063 -29.811 1.00 85.12 502 VAL A CA 1
ATOM 3703 C C . VAL A 1 502 ? 26.189 -9.153 -30.771 1.00 85.12 502 VAL A C 1
ATOM 3705 O O . VAL A 1 502 ? 27.099 -8.931 -31.571 1.00 85.12 502 VAL A O 1
ATOM 3708 N N . PHE A 1 503 ? 25.562 -10.328 -30.719 1.00 80.25 503 PHE A N 1
ATOM 3709 C CA . PHE A 1 503 ? 25.827 -11.399 -31.665 1.00 80.25 503 PHE A CA 1
ATOM 3710 C C . PHE A 1 503 ? 25.413 -11.019 -33.092 1.00 80.25 503 PHE A C 1
ATOM 3712 O O . PHE A 1 503 ? 26.214 -11.156 -34.015 1.00 80.25 503 PHE A O 1
ATOM 3719 N N . ARG A 1 504 ? 24.197 -10.494 -33.280 1.00 79.50 504 ARG A N 1
ATOM 3720 C CA . ARG A 1 504 ? 23.673 -10.085 -34.591 1.00 79.50 504 ARG A CA 1
ATOM 3721 C C . ARG A 1 504 ? 24.544 -9.010 -35.239 1.00 79.50 504 ARG A C 1
ATOM 3723 O O . ARG A 1 504 ? 25.082 -9.249 -36.318 1.00 79.50 504 ARG A O 1
ATOM 3730 N N . GLU A 1 505 ? 24.744 -7.887 -34.555 1.00 82.38 505 GLU A N 1
ATOM 3731 C CA . GLU A 1 505 ? 25.524 -6.765 -35.099 1.00 82.38 505 GLU A CA 1
ATOM 3732 C C . GLU A 1 505 ? 27.002 -7.153 -35.287 1.00 82.38 505 GLU A C 1
ATOM 3734 O O . GLU A 1 505 ? 27.668 -6.802 -36.265 1.00 82.38 505 GLU A O 1
ATOM 3739 N N . GLY A 1 506 ? 27.522 -7.976 -34.373 1.00 82.19 506 GLY A N 1
ATOM 3740 C CA . GLY A 1 506 ? 28.870 -8.512 -34.457 1.00 82.19 506 GLY A CA 1
ATOM 3741 C C . GLY A 1 506 ? 29.098 -9.402 -35.685 1.00 82.19 506 GLY A C 1
ATOM 3742 O O . GLY A 1 506 ? 30.166 -9.338 -36.302 1.00 82.19 506 GLY A O 1
ATOM 3743 N N . LEU A 1 507 ? 28.115 -10.219 -36.074 1.00 77.25 507 LEU A N 1
ATOM 3744 C CA . LEU A 1 507 ? 28.200 -11.034 -37.287 1.00 77.25 507 LEU A CA 1
ATOM 3745 C C . LEU A 1 507 ? 28.244 -10.171 -38.550 1.00 77.25 507 LEU A C 1
ATOM 3747 O O . LEU A 1 507 ? 29.025 -10.469 -39.455 1.00 77.25 507 LEU A O 1
ATOM 3751 N N . GLU A 1 508 ? 27.465 -9.093 -38.614 1.00 74.75 508 GLU A N 1
ATOM 3752 C CA . GLU A 1 508 ? 27.488 -8.162 -39.748 1.00 74.75 508 GLU A CA 1
ATOM 3753 C C . GLU A 1 508 ? 28.858 -7.491 -39.893 1.00 74.75 508 GLU A C 1
ATOM 3755 O O . GLU A 1 508 ? 29.458 -7.522 -40.974 1.00 74.75 508 GLU A O 1
ATOM 3760 N N . ALA A 1 509 ? 29.427 -7.019 -38.782 1.00 82.31 509 ALA A N 1
ATOM 3761 C CA . ALA A 1 509 ? 30.788 -6.491 -38.719 1.00 82.31 509 ALA A CA 1
ATOM 3762 C C . ALA A 1 509 ? 31.841 -7.494 -39.235 1.00 82.31 509 ALA A C 1
ATOM 3764 O O . ALA A 1 509 ? 32.706 -7.151 -40.053 1.00 82.31 509 ALA A O 1
ATOM 3765 N N . VAL A 1 510 ? 31.754 -8.756 -38.800 1.00 81.25 510 VAL A N 1
ATOM 3766 C CA . VAL A 1 510 ? 32.636 -9.845 -39.252 1.00 81.25 510 VAL A CA 1
ATOM 3767 C C . VAL A 1 510 ? 32.486 -10.095 -40.754 1.00 81.25 510 VAL A C 1
ATOM 3769 O O . VAL A 1 510 ? 33.489 -10.264 -41.452 1.00 81.25 510 VAL A O 1
ATOM 3772 N N . LEU A 1 511 ? 31.259 -10.095 -41.276 1.00 73.56 511 LEU A N 1
ATOM 3773 C CA . LEU A 1 511 ? 30.980 -10.325 -42.693 1.00 73.56 511 LEU A CA 1
ATOM 3774 C C . LEU A 1 511 ? 31.488 -9.180 -43.577 1.00 73.56 511 LEU A C 1
ATOM 3776 O O . LEU A 1 511 ? 32.080 -9.443 -44.630 1.00 73.56 511 LEU A O 1
ATOM 3780 N N . ILE A 1 512 ? 31.321 -7.926 -43.150 1.00 72.81 512 ILE A N 1
ATOM 3781 C CA . ILE A 1 512 ? 31.855 -6.753 -43.856 1.00 72.81 512 ILE A CA 1
ATOM 3782 C C . ILE A 1 512 ? 33.385 -6.821 -43.893 1.00 72.81 512 ILE A C 1
ATOM 3784 O O . ILE A 1 512 ? 33.985 -6.697 -44.967 1.00 72.81 512 ILE A O 1
ATOM 3788 N N . LEU A 1 513 ? 34.034 -7.095 -42.756 1.00 75.25 513 LEU A N 1
ATOM 3789 C CA . LEU A 1 513 ? 35.488 -7.267 -42.710 1.00 75.25 513 LEU A CA 1
ATOM 3790 C C . LEU A 1 513 ? 35.957 -8.429 -43.584 1.00 75.25 513 LEU A C 1
ATOM 3792 O O . LEU A 1 513 ? 36.937 -8.281 -44.316 1.00 75.25 513 LEU A O 1
ATOM 3796 N N . ALA A 1 514 ? 35.257 -9.563 -43.562 1.00 71.19 514 ALA A N 1
ATOM 3797 C CA . ALA A 1 514 ? 35.569 -10.710 -44.406 1.00 71.19 514 ALA A CA 1
ATOM 3798 C C . ALA A 1 514 ? 35.448 -10.368 -45.901 1.00 71.19 514 ALA A C 1
ATOM 3800 O O . ALA A 1 514 ? 36.305 -10.774 -46.691 1.00 71.19 514 ALA A O 1
ATOM 3801 N N . ALA A 1 515 ? 34.446 -9.578 -46.300 1.00 66.88 515 ALA A N 1
ATOM 3802 C CA . ALA A 1 515 ? 34.278 -9.110 -47.675 1.00 66.88 515 ALA A CA 1
ATOM 3803 C C . ALA A 1 515 ? 35.413 -8.162 -48.104 1.00 66.88 515 ALA A C 1
ATOM 3805 O O . ALA A 1 515 ? 36.013 -8.345 -49.171 1.00 66.88 515 ALA A O 1
ATOM 3806 N N . LEU A 1 516 ? 35.765 -7.194 -47.251 1.00 69.00 516 LEU A N 1
ATOM 3807 C CA . LEU A 1 516 ? 36.862 -6.256 -47.501 1.00 69.00 516 LEU A CA 1
ATOM 3808 C C . LEU A 1 516 ? 38.210 -6.987 -47.580 1.00 69.00 516 LEU A C 1
ATOM 3810 O O . LEU A 1 516 ? 38.957 -6.803 -48.541 1.00 69.00 516 LEU A O 1
ATOM 3814 N N . LEU A 1 517 ? 38.496 -7.895 -46.645 1.00 70.88 517 LEU A N 1
ATOM 3815 C CA . LEU A 1 517 ? 39.708 -8.722 -46.648 1.00 70.88 517 LEU A CA 1
ATOM 3816 C C . LEU A 1 517 ? 39.750 -9.689 -47.840 1.00 70.88 517 LEU A C 1
ATOM 3818 O O . LEU A 1 517 ? 40.816 -9.901 -48.427 1.00 70.88 517 LEU A O 1
ATOM 3822 N N . GLY A 1 518 ? 38.599 -10.244 -48.227 1.00 67.31 518 GLY A N 1
ATOM 3823 C CA . GLY A 1 518 ? 38.438 -11.117 -49.388 1.00 67.31 518 GLY A CA 1
ATOM 3824 C C . GLY A 1 518 ? 38.768 -10.419 -50.708 1.00 67.31 518 GLY A C 1
ATOM 3825 O O . GLY A 1 518 ? 39.361 -11.039 -51.594 1.00 67.31 518 GLY A O 1
ATOM 3826 N N . SER A 1 519 ? 38.481 -9.118 -50.815 1.00 61.50 519 SER A N 1
ATOM 3827 C CA . SER A 1 519 ? 38.856 -8.296 -51.975 1.00 61.50 519 SER A CA 1
ATOM 3828 C C . SER A 1 519 ? 40.377 -8.064 -52.094 1.00 61.50 519 SER A C 1
ATOM 3830 O O . SER A 1 519 ? 40.895 -7.862 -53.192 1.00 61.50 519 SER A O 1
ATOM 3832 N N . LEU A 1 520 ? 41.124 -8.206 -50.989 1.00 67.00 520 LEU A N 1
ATOM 3833 C CA . LEU A 1 520 ? 42.577 -7.994 -50.884 1.00 67.00 520 LEU A CA 1
ATOM 3834 C C . LEU A 1 520 ? 43.384 -9.310 -50.978 1.00 67.00 520 LEU A C 1
ATOM 3836 O O . LEU A 1 520 ? 44.424 -9.479 -50.326 1.00 67.00 520 LEU A O 1
ATOM 3840 N N . LYS A 1 521 ? 42.900 -10.298 -51.748 1.00 61.19 521 LYS A N 1
ATOM 3841 C CA . LYS A 1 521 ? 43.527 -11.634 -51.864 1.00 61.19 521 LYS A CA 1
ATOM 3842 C C . LYS A 1 521 ? 44.765 -11.687 -52.772 1.00 61.19 521 LYS A C 1
ATOM 3844 O O . LYS A 1 521 ? 45.550 -12.622 -52.636 1.00 61.19 521 LYS A O 1
ATOM 3849 N N . ARG A 1 522 ? 44.963 -10.707 -53.665 1.00 63.47 522 ARG A N 1
ATOM 3850 C CA . ARG A 1 522 ? 46.098 -10.694 -54.610 1.00 63.47 522 ARG A CA 1
ATOM 3851 C C . ARG A 1 522 ? 47.431 -10.382 -53.899 1.00 63.47 522 ARG A C 1
ATOM 3853 O O . ARG A 1 522 ? 47.431 -9.571 -52.969 1.00 63.47 522 ARG A O 1
ATOM 3860 N N . PRO A 1 523 ? 48.564 -10.977 -54.322 1.00 57.06 523 PRO A N 1
ATOM 3861 C CA . PRO A 1 523 ? 49.870 -10.771 -53.687 1.00 57.06 523 PRO A CA 1
ATOM 3862 C C . PRO A 1 523 ? 50.292 -9.296 -53.613 1.00 57.06 523 PRO A C 1
ATOM 3864 O O . PRO A 1 523 ? 50.822 -8.875 -52.588 1.00 57.06 523 PRO A O 1
ATOM 3867 N N . GLU A 1 524 ? 49.971 -8.496 -54.639 1.00 59.28 524 GLU A N 1
ATOM 3868 C CA . GLU A 1 524 ? 50.360 -7.077 -54.727 1.00 59.28 524 GLU A CA 1
ATOM 3869 C C . GLU A 1 524 ? 49.663 -6.165 -53.695 1.00 59.28 524 GLU A C 1
ATOM 3871 O O . GLU A 1 524 ? 50.167 -5.090 -53.370 1.00 59.28 524 GLU A O 1
ATOM 3876 N N . VAL A 1 525 ? 48.513 -6.582 -53.148 1.00 60.34 525 VAL A N 1
ATOM 3877 C CA . VAL A 1 525 ? 47.681 -5.780 -52.224 1.00 60.34 525 VAL A CA 1
ATOM 3878 C C . VAL A 1 525 ? 47.648 -6.322 -50.787 1.00 60.34 525 VAL A C 1
ATOM 3880 O O . VAL A 1 525 ? 47.023 -5.712 -49.919 1.00 60.34 525 VAL A O 1
ATOM 3883 N N . ARG A 1 526 ? 48.389 -7.400 -50.470 1.00 63.47 526 ARG A N 1
ATOM 3884 C CA . ARG A 1 526 ? 48.488 -7.958 -49.097 1.00 63.47 526 ARG A CA 1
ATOM 3885 C C . ARG A 1 526 ? 48.970 -6.943 -48.055 1.00 63.47 526 ARG A C 1
ATOM 3887 O O . ARG A 1 526 ? 48.505 -6.999 -46.917 1.00 63.47 526 ARG A O 1
ATOM 3894 N N . ARG A 1 527 ? 49.848 -6.005 -48.439 1.00 68.38 527 ARG A N 1
ATOM 3895 C CA . ARG A 1 527 ? 50.374 -4.944 -47.553 1.00 68.38 527 ARG A CA 1
ATOM 3896 C C . ARG A 1 527 ? 49.287 -4.036 -46.968 1.00 68.38 527 ARG A C 1
ATOM 3898 O O . ARG A 1 527 ? 49.492 -3.421 -45.930 1.00 68.38 527 ARG A O 1
ATOM 3905 N N . PHE A 1 528 ? 48.119 -3.979 -47.606 1.00 67.12 528 PHE A N 1
ATOM 3906 C CA . PHE A 1 528 ? 47.025 -3.104 -47.202 1.00 67.12 528 PHE A CA 1
ATOM 3907 C C . PHE A 1 528 ? 46.036 -3.736 -46.207 1.00 67.12 528 PHE A C 1
ATOM 3909 O O . PHE A 1 528 ? 45.077 -3.085 -45.801 1.00 67.12 528 PHE A O 1
ATOM 3916 N N . ARG A 1 529 ? 46.281 -4.973 -45.751 1.00 75.12 529 ARG A N 1
ATOM 3917 C CA . ARG A 1 529 ? 45.469 -5.614 -44.700 1.00 75.12 529 ARG A CA 1
ATOM 3918 C C . ARG A 1 529 ? 45.711 -5.019 -43.312 1.00 75.12 529 ARG A C 1
ATOM 3920 O O . ARG A 1 529 ? 44.770 -4.916 -42.537 1.00 75.12 529 ARG A O 1
ATOM 3927 N N . ALA A 1 530 ? 46.948 -4.624 -43.005 1.00 79.88 530 ALA A N 1
ATOM 3928 C CA . ALA A 1 530 ? 47.292 -4.052 -41.703 1.00 79.88 530 ALA A CA 1
ATOM 3929 C C . ALA A 1 530 ? 46.599 -2.694 -41.443 1.00 79.88 530 ALA A C 1
ATOM 3931 O O . ALA A 1 530 ? 45.997 -2.553 -40.382 1.00 79.88 530 ALA A O 1
ATOM 3932 N N . PRO A 1 531 ? 46.562 -1.739 -42.401 1.00 81.38 531 PRO A N 1
ATOM 3933 C CA . PRO A 1 531 ? 45.769 -0.516 -42.254 1.00 81.38 531 PRO A CA 1
ATOM 3934 C C . PRO A 1 531 ? 44.274 -0.774 -42.031 1.00 81.38 531 PRO A C 1
ATOM 3936 O O . PRO A 1 531 ? 43.661 -0.103 -41.211 1.00 81.38 531 PRO A O 1
ATOM 3939 N N . LEU A 1 532 ? 43.694 -1.768 -42.714 1.00 78.75 532 LEU A N 1
ATOM 3940 C CA . LEU A 1 532 ? 42.281 -2.126 -42.557 1.00 78.75 532 LEU A CA 1
ATOM 3941 C C . LEU A 1 532 ? 41.971 -2.648 -41.141 1.00 78.75 532 LEU A C 1
ATOM 3943 O O . LEU A 1 532 ? 40.997 -2.213 -40.532 1.00 78.75 532 LEU A O 1
ATOM 3947 N N . TRP A 1 533 ? 42.817 -3.532 -40.599 1.00 83.31 533 TRP A N 1
ATOM 3948 C CA . TRP A 1 533 ? 42.696 -4.027 -39.219 1.00 83.31 533 TRP A CA 1
ATOM 3949 C C . TRP A 1 533 ? 42.928 -2.936 -38.171 1.00 83.31 533 TRP A C 1
ATOM 3951 O O . TRP A 1 533 ? 42.234 -2.910 -37.159 1.00 83.31 533 TRP A O 1
ATOM 3961 N N . LEU A 1 534 ? 43.860 -2.012 -38.424 1.00 87.81 534 LEU A N 1
ATOM 3962 C CA . LEU A 1 534 ? 44.066 -0.842 -37.570 1.00 87.81 534 LEU A CA 1
ATOM 3963 C C . LEU A 1 534 ? 42.803 0.029 -37.522 1.00 87.81 534 LEU A C 1
ATOM 3965 O O . LEU A 1 534 ? 42.376 0.436 -36.446 1.00 87.81 534 LEU A O 1
ATOM 3969 N N . GLY A 1 535 ? 42.180 0.260 -38.682 1.00 84.88 535 GLY A N 1
ATOM 3970 C CA . GLY A 1 535 ? 40.889 0.932 -38.784 1.00 84.88 535 GLY A CA 1
ATOM 3971 C C . GLY A 1 535 ? 39.802 0.229 -37.974 1.00 84.88 535 GLY A C 1
ATOM 3972 O O . GLY A 1 535 ? 39.156 0.856 -37.142 1.00 84.88 535 GLY A O 1
ATOM 3973 N N . ALA A 1 536 ? 39.652 -1.082 -38.163 1.00 87.25 536 ALA A N 1
ATOM 3974 C CA . ALA A 1 536 ? 38.686 -1.906 -37.437 1.00 87.25 536 ALA A CA 1
ATOM 3975 C C . ALA A 1 536 ? 38.857 -1.819 -35.908 1.00 87.25 536 ALA A C 1
ATOM 3977 O O . ALA A 1 536 ? 37.884 -1.615 -35.185 1.00 87.25 536 ALA A O 1
ATOM 3978 N N . ALA A 1 537 ? 40.096 -1.915 -35.415 1.00 90.25 537 ALA A N 1
ATOM 3979 C CA . ALA A 1 537 ? 40.403 -1.803 -33.990 1.00 90.25 537 ALA A CA 1
ATOM 3980 C C . ALA A 1 537 ? 40.071 -0.409 -33.431 1.00 90.25 537 ALA A C 1
ATOM 3982 O O . ALA A 1 537 ? 39.492 -0.297 -32.350 1.00 90.25 537 ALA A O 1
ATOM 3983 N N . LEU A 1 538 ? 40.382 0.653 -34.184 1.00 91.19 538 LEU A N 1
ATOM 3984 C CA . LEU A 1 538 ? 40.012 2.023 -33.821 1.00 91.19 538 LEU A CA 1
ATOM 3985 C C . LEU A 1 538 ? 38.489 2.221 -33.803 1.00 91.19 538 LEU A C 1
ATOM 3987 O O . LEU A 1 538 ? 37.984 2.895 -32.910 1.00 91.19 538 LEU A O 1
ATOM 3991 N N . GLY A 1 539 ? 37.756 1.612 -34.739 1.00 88.50 539 GLY A N 1
ATOM 3992 C CA . GLY A 1 539 ? 36.290 1.646 -34.763 1.00 88.50 539 GLY A CA 1
ATOM 3993 C C . GLY A 1 539 ? 35.659 0.959 -33.547 1.00 88.50 539 GLY A C 1
ATOM 3994 O O . GLY A 1 539 ? 34.721 1.490 -32.949 1.00 88.50 539 GLY A O 1
ATOM 3995 N N . LEU A 1 540 ? 36.216 -0.178 -33.118 1.00 91.69 540 LEU A N 1
ATOM 3996 C CA . LEU A 1 540 ? 35.775 -0.868 -31.903 1.00 91.69 540 LEU A CA 1
ATOM 3997 C C . LEU A 1 540 ? 36.027 -0.012 -30.653 1.00 91.69 540 LEU A C 1
ATOM 3999 O O . LEU A 1 540 ? 35.133 0.160 -29.827 1.00 91.69 540 LEU A O 1
ATOM 4003 N N . LEU A 1 541 ? 37.221 0.581 -30.540 1.00 93.88 541 LEU A N 1
ATOM 4004 C CA . LEU A 1 541 ? 37.569 1.465 -29.425 1.00 93.88 541 LEU A CA 1
ATOM 4005 C C . LEU A 1 541 ? 36.671 2.708 -29.382 1.00 93.88 541 LEU A C 1
ATOM 4007 O O . LEU A 1 541 ? 36.189 3.080 -28.314 1.00 93.88 541 LEU A O 1
ATOM 4011 N N . ALA A 1 542 ? 36.388 3.313 -30.537 1.00 90.81 542 ALA A N 1
ATOM 4012 C CA . ALA A 1 542 ? 35.459 4.433 -30.637 1.00 90.81 542 ALA A CA 1
ATOM 4013 C C . ALA A 1 542 ? 34.045 4.051 -30.164 1.00 90.81 542 ALA A C 1
ATOM 4015 O O . ALA A 1 542 ? 33.407 4.838 -29.474 1.00 90.81 542 ALA A O 1
ATOM 4016 N N . SER A 1 543 ? 33.587 2.827 -30.438 1.00 90.56 543 SER A N 1
ATOM 4017 C CA . SER A 1 543 ? 32.284 2.330 -29.965 1.00 90.56 543 SER A CA 1
ATOM 4018 C C . SER A 1 543 ? 32.238 2.203 -28.436 1.00 90.56 543 SER A C 1
ATOM 4020 O O . SER A 1 543 ? 31.275 2.633 -27.802 1.00 90.56 543 SER A O 1
ATOM 4022 N N . VAL A 1 544 ? 33.316 1.709 -27.815 1.00 91.38 544 VAL A N 1
ATOM 4023 C CA . VAL A 1 544 ? 33.445 1.668 -26.345 1.00 91.38 544 VAL A CA 1
ATOM 4024 C C . VAL A 1 544 ? 33.429 3.078 -25.747 1.00 91.38 544 VAL A C 1
ATOM 4026 O O . VAL A 1 544 ? 32.784 3.309 -24.728 1.00 91.38 544 VAL A O 1
ATOM 4029 N N . VAL A 1 545 ? 34.090 4.050 -26.377 1.00 92.81 545 VAL A N 1
ATOM 4030 C CA . VAL A 1 545 ? 34.040 5.452 -25.928 1.00 92.81 545 VAL A CA 1
ATOM 4031 C C . VAL A 1 545 ? 32.616 6.010 -26.033 1.00 92.81 545 VAL A C 1
ATOM 4033 O O . VAL A 1 545 ? 32.124 6.609 -25.074 1.00 92.81 545 VAL A O 1
ATOM 4036 N N . THR A 1 546 ? 31.921 5.760 -27.145 1.00 86.38 546 THR A N 1
ATOM 4037 C CA . THR A 1 546 ? 30.523 6.172 -27.343 1.00 86.38 546 THR A CA 1
ATOM 4038 C C . THR A 1 546 ? 29.600 5.603 -26.265 1.00 86.38 546 THR A C 1
ATOM 4040 O O . THR A 1 546 ? 28.723 6.321 -25.790 1.00 86.38 546 THR A O 1
ATOM 4043 N N . TRP A 1 547 ? 29.820 4.365 -25.810 1.00 85.88 547 TRP A N 1
ATOM 4044 C CA . TRP A 1 547 ? 29.073 3.775 -24.693 1.00 85.88 547 TRP A CA 1
ATOM 4045 C C . TRP A 1 547 ? 29.153 4.616 -23.413 1.00 85.88 547 TRP A C 1
ATOM 4047 O O . TRP A 1 547 ? 28.127 4.918 -22.800 1.00 85.88 547 TRP A O 1
ATOM 4057 N N . PHE A 1 548 ? 30.360 5.022 -23.011 1.00 85.94 548 PHE A N 1
ATOM 4058 C CA . PHE A 1 548 ? 30.550 5.833 -21.805 1.00 85.94 548 PHE A CA 1
ATOM 4059 C C . PHE A 1 548 ? 29.944 7.229 -21.949 1.00 85.94 548 PHE A C 1
ATOM 4061 O O . PHE A 1 548 ? 29.312 7.719 -21.010 1.00 85.94 548 PHE A O 1
ATOM 4068 N N . ILE A 1 549 ? 30.091 7.848 -23.125 1.00 83.88 549 ILE A N 1
ATOM 4069 C CA . ILE A 1 549 ? 29.487 9.151 -23.423 1.00 83.88 549 ILE A CA 1
ATOM 4070 C C . ILE A 1 549 ? 27.962 9.052 -23.334 1.00 83.88 549 ILE A C 1
ATOM 4072 O O . ILE A 1 549 ? 27.339 9.835 -22.618 1.00 83.88 549 ILE A O 1
ATOM 4076 N N . MET A 1 550 ? 27.361 8.063 -23.999 1.00 75.06 550 MET A N 1
ATOM 4077 C CA . MET A 1 550 ? 25.910 7.891 -24.029 1.00 75.06 550 MET A CA 1
ATOM 4078 C C . MET A 1 550 ? 25.349 7.593 -22.635 1.00 75.06 550 MET A C 1
ATOM 4080 O O . MET A 1 550 ? 24.359 8.196 -22.232 1.00 75.06 550 MET A O 1
ATOM 4084 N N . ARG A 1 551 ? 26.040 6.771 -21.836 1.00 74.75 551 ARG A N 1
ATOM 4085 C CA . ARG A 1 551 ? 25.669 6.513 -20.435 1.00 74.75 551 ARG A CA 1
ATOM 4086 C C . ARG A 1 551 ? 25.697 7.784 -19.576 1.00 74.75 551 ARG A C 1
ATOM 4088 O O . ARG A 1 551 ? 24.825 7.982 -18.729 1.00 74.75 551 ARG A O 1
ATOM 4095 N N . GLY A 1 552 ? 26.684 8.657 -19.785 1.00 71.00 552 GLY A N 1
ATOM 4096 C CA . GLY A 1 552 ? 26.788 9.938 -19.077 1.00 71.00 552 GLY A CA 1
ATOM 4097 C C . GLY A 1 552 ? 25.723 10.956 -19.497 1.00 71.00 552 GLY A C 1
ATOM 4098 O O . GLY A 1 552 ? 25.267 11.745 -18.673 1.00 71.00 552 GLY A O 1
ATOM 4099 N N . VAL A 1 553 ? 25.298 10.924 -20.761 1.00 71.00 553 VAL A N 1
ATOM 4100 C CA . VAL A 1 553 ? 24.193 11.745 -21.273 1.00 71.00 553 VAL A CA 1
ATOM 4101 C C . VAL A 1 553 ? 22.863 11.231 -20.713 1.00 71.00 553 VAL A C 1
ATOM 4103 O O . VAL A 1 553 ? 22.139 11.986 -20.070 1.00 71.00 553 VAL A O 1
ATOM 4106 N N . LEU A 1 554 ? 22.566 9.939 -20.859 1.00 62.38 554 LEU A N 1
ATOM 4107 C CA . LEU A 1 554 ? 21.283 9.354 -20.457 1.00 62.38 554 LEU A CA 1
ATOM 4108 C C . LEU A 1 554 ? 21.019 9.453 -18.949 1.00 62.38 554 LEU A C 1
ATOM 4110 O O . LEU A 1 554 ? 19.907 9.788 -18.558 1.00 62.38 554 LEU A O 1
ATOM 4114 N N . THR A 1 555 ? 22.027 9.270 -18.092 1.00 60.38 555 THR A N 1
ATOM 4115 C CA . THR A 1 555 ? 21.848 9.429 -16.632 1.00 60.38 555 THR A CA 1
ATOM 4116 C C . THR A 1 555 ? 21.487 10.860 -16.222 1.00 60.38 555 THR A C 1
ATOM 4118 O O . THR A 1 555 ? 20.757 11.050 -15.254 1.00 60.38 555 THR A O 1
ATOM 4121 N N . ARG A 1 556 ? 21.926 11.877 -16.978 1.00 60.00 556 ARG A N 1
ATOM 4122 C CA . ARG A 1 556 ? 21.563 13.288 -16.747 1.00 60.00 556 ARG A CA 1
ATOM 4123 C C . ARG A 1 556 ? 20.189 13.656 -17.311 1.00 60.00 556 ARG A C 1
ATOM 4125 O O . ARG A 1 556 ? 19.558 14.586 -16.812 1.00 60.00 556 ARG A O 1
ATOM 4132 N N . PHE A 1 557 ? 19.723 12.940 -18.335 1.00 53.88 557 PHE A N 1
ATOM 4133 C CA . PHE A 1 557 ? 18.433 13.181 -18.988 1.00 53.88 557 PHE A CA 1
ATOM 4134 C C . PHE A 1 557 ? 17.319 12.209 -18.572 1.00 53.88 557 PHE A C 1
ATOM 4136 O O . PHE A 1 557 ? 16.184 12.432 -18.986 1.00 53.88 557 PHE A O 1
ATOM 4143 N N . ALA A 1 558 ? 17.594 11.223 -17.708 1.00 47.88 558 ALA A N 1
ATOM 4144 C CA . ALA A 1 558 ? 16.616 10.258 -17.187 1.00 47.88 558 ALA A CA 1
ATOM 4145 C C . ALA A 1 558 ? 15.352 10.919 -16.598 1.00 47.88 558 ALA A C 1
ATOM 4147 O O . ALA A 1 558 ? 14.268 10.357 -16.692 1.00 47.88 558 ALA A O 1
ATOM 4148 N N . ARG A 1 559 ? 15.457 12.163 -16.103 1.00 47.62 559 ARG A N 1
ATOM 4149 C CA . ARG A 1 559 ? 14.315 12.974 -15.641 1.00 47.62 559 ARG A CA 1
ATOM 4150 C C . ARG A 1 559 ? 13.288 13.356 -16.727 1.00 47.62 559 ARG A C 1
ATOM 4152 O O . ARG A 1 559 ? 12.245 13.895 -16.389 1.00 47.62 559 ARG A O 1
ATOM 4159 N N . HIS A 1 560 ? 13.595 13.174 -18.016 1.00 48.66 560 HIS A N 1
ATOM 4160 C CA . HIS A 1 560 ? 12.705 13.517 -19.141 1.00 48.66 560 HIS A CA 1
ATOM 4161 C C . HIS A 1 560 ? 12.176 12.281 -19.898 1.00 48.66 560 HIS A C 1
ATOM 4163 O O . HIS A 1 560 ? 11.495 12.462 -20.909 1.00 48.66 560 HIS A O 1
ATOM 4169 N N . GLY A 1 561 ? 12.509 11.069 -19.422 1.00 56.72 561 GLY A N 1
ATOM 4170 C CA . GLY A 1 561 ? 11.989 9.754 -19.831 1.00 56.72 561 GLY A CA 1
ATOM 4171 C C . GLY A 1 561 ? 11.523 9.635 -21.283 1.00 56.72 561 GLY A C 1
ATOM 4172 O O . GLY A 1 561 ? 12.323 9.499 -22.207 1.00 56.72 561 GLY A O 1
ATOM 4173 N N . GLU A 1 562 ? 10.212 9.719 -21.469 1.00 52.41 562 GLU A N 1
ATOM 4174 C CA . GLU A 1 562 ? 9.511 9.421 -22.721 1.00 52.41 562 GLU A CA 1
ATOM 4175 C C . GLU A 1 562 ? 9.801 10.444 -23.839 1.00 52.41 562 GLU A C 1
ATOM 4177 O O . GLU A 1 562 ? 9.939 10.087 -25.010 1.00 52.41 562 GLU A O 1
ATOM 4182 N N . LYS A 1 563 ? 10.008 11.725 -23.496 1.00 58.94 563 LYS A N 1
ATOM 4183 C CA . LYS A 1 563 ? 10.347 12.778 -24.479 1.00 58.94 563 LYS A CA 1
ATOM 4184 C C . LYS A 1 563 ? 11.726 12.563 -25.096 1.00 58.94 563 LYS A C 1
ATOM 4186 O O . LYS A 1 563 ? 11.948 12.901 -26.258 1.00 58.94 563 LYS A O 1
ATOM 4191 N N . LEU A 1 564 ? 12.664 12.021 -24.321 1.00 56.94 564 LEU A N 1
ATOM 4192 C CA . LEU A 1 564 ? 14.009 11.722 -24.804 1.00 56.94 564 LEU A CA 1
ATOM 4193 C C . LEU A 1 564 ? 13.986 10.530 -25.766 1.00 56.94 564 LEU A C 1
ATOM 4195 O O . LEU A 1 564 ? 14.646 10.575 -26.801 1.00 56.94 564 LEU A O 1
ATOM 4199 N N . GLU A 1 565 ? 13.197 9.502 -25.450 1.00 54.25 565 GLU A N 1
ATOM 4200 C CA . GLU A 1 565 ? 13.029 8.316 -26.290 1.00 54.25 565 GLU A CA 1
ATOM 4201 C C . GLU A 1 565 ? 12.469 8.675 -27.672 1.00 54.25 565 GLU A C 1
ATOM 4203 O O . GLU A 1 565 ? 13.037 8.275 -28.688 1.00 54.25 565 GLU A O 1
ATOM 4208 N N . ALA A 1 566 ? 11.442 9.528 -27.724 1.00 59.84 566 ALA A N 1
ATOM 4209 C CA . ALA A 1 566 ? 10.870 10.026 -28.973 1.00 59.84 566 ALA A CA 1
ATOM 4210 C C . ALA A 1 566 ? 11.901 10.770 -29.852 1.00 59.84 566 ALA A C 1
ATOM 4212 O O . ALA A 1 566 ? 12.002 10.527 -31.058 1.00 59.84 566 ALA A O 1
ATOM 4213 N N . VAL A 1 567 ? 12.712 11.652 -29.254 1.00 66.31 567 VAL A N 1
ATOM 4214 C CA . VAL A 1 567 ? 13.757 12.413 -29.969 1.00 66.31 567 VAL A CA 1
ATOM 4215 C C . VAL A 1 567 ? 14.867 11.495 -30.480 1.00 66.31 567 VAL A C 1
ATOM 4217 O O . VAL A 1 567 ? 15.319 11.638 -31.620 1.00 66.31 567 VAL A O 1
ATOM 4220 N N . VAL A 1 568 ? 15.303 10.542 -29.655 1.00 61.06 568 VAL A N 1
ATOM 4221 C CA . VAL A 1 568 ? 16.343 9.573 -30.021 1.00 61.06 568 VAL A CA 1
ATOM 4222 C C . VAL A 1 568 ? 15.847 8.634 -31.123 1.00 61.06 568 VAL A C 1
ATOM 4224 O O . VAL A 1 568 ? 16.594 8.383 -32.069 1.00 61.06 568 VAL A O 1
ATOM 4227 N N . GLY A 1 569 ? 14.591 8.185 -31.065 1.00 61.19 569 GLY A N 1
ATOM 4228 C CA . GLY A 1 569 ? 13.965 7.367 -32.107 1.00 61.19 569 GLY A CA 1
ATOM 4229 C C . GLY A 1 569 ? 13.919 8.076 -33.464 1.00 61.19 569 GLY A C 1
ATOM 4230 O O . GLY A 1 569 ? 14.348 7.509 -34.471 1.00 61.19 569 GLY A O 1
ATOM 4231 N N . ILE A 1 570 ? 13.507 9.352 -33.500 1.00 73.81 570 ILE A N 1
ATOM 4232 C CA . ILE A 1 570 ? 13.527 10.162 -34.734 1.00 73.81 570 ILE A CA 1
ATOM 4233 C C . ILE A 1 570 ? 14.955 10.285 -35.279 1.00 73.81 570 ILE A C 1
ATOM 4235 O O . ILE A 1 570 ? 15.186 10.087 -36.475 1.00 73.81 570 ILE A O 1
ATOM 4239 N N . ALA A 1 571 ? 15.923 10.601 -34.414 1.00 66.88 571 ALA A N 1
ATOM 4240 C CA . ALA A 1 571 ? 17.320 10.728 -34.816 1.00 66.88 571 ALA A CA 1
ATOM 4241 C C . ALA A 1 571 ? 17.866 9.409 -35.390 1.00 66.88 571 ALA A C 1
ATOM 4243 O O . ALA A 1 571 ? 18.536 9.424 -36.424 1.00 66.88 571 ALA A O 1
ATOM 4244 N N . ALA A 1 572 ? 17.534 8.272 -34.775 1.00 63.81 572 ALA A N 1
ATOM 4245 C CA . ALA A 1 572 ? 17.939 6.952 -35.242 1.00 63.81 572 ALA A CA 1
ATOM 4246 C C . ALA A 1 572 ? 17.333 6.609 -36.614 1.00 63.81 572 ALA A C 1
ATOM 4248 O O . ALA A 1 572 ? 18.059 6.149 -37.494 1.00 63.81 572 ALA A O 1
ATOM 4249 N N . ILE A 1 573 ? 16.049 6.910 -36.848 1.00 71.88 573 ILE A N 1
ATOM 4250 C CA . ILE A 1 573 ? 15.401 6.724 -38.160 1.00 71.88 573 ILE A CA 1
ATOM 4251 C C . ILE A 1 573 ? 16.070 7.586 -39.235 1.00 71.88 573 ILE A C 1
ATOM 4253 O O . ILE A 1 573 ? 16.355 7.093 -40.327 1.00 71.88 573 ILE A O 1
ATOM 4257 N N . LEU A 1 574 ? 16.350 8.861 -38.942 1.00 73.31 574 LEU A N 1
ATOM 4258 C CA . LEU A 1 574 ? 17.010 9.772 -39.884 1.00 73.31 574 LEU A CA 1
ATOM 4259 C C . LEU A 1 574 ? 18.414 9.287 -40.254 1.00 73.31 574 LEU A C 1
ATOM 4261 O O . LEU A 1 574 ? 18.784 9.299 -41.430 1.00 73.31 574 LEU A O 1
ATOM 4265 N N . VAL A 1 575 ? 19.185 8.833 -39.264 1.00 68.69 575 VAL A N 1
ATOM 4266 C CA . VAL A 1 575 ? 20.520 8.260 -39.472 1.00 68.69 575 VAL A CA 1
ATOM 4267 C C . VAL A 1 575 ? 20.432 6.971 -40.291 1.00 68.69 575 VAL A C 1
ATOM 4269 O O . VAL A 1 575 ? 21.169 6.826 -41.266 1.00 68.69 575 VAL A O 1
ATOM 4272 N N . LEU A 1 576 ? 19.504 6.069 -39.964 1.00 67.12 576 LEU A N 1
ATOM 4273 C CA . LEU A 1 576 ? 19.325 4.806 -40.679 1.00 67.12 576 LEU A CA 1
ATOM 4274 C C . LEU A 1 576 ? 18.903 5.037 -42.139 1.00 67.12 576 LEU A C 1
ATOM 4276 O O . LEU A 1 576 ? 19.468 4.422 -43.041 1.00 67.12 576 LEU A O 1
ATOM 4280 N N . LEU A 1 577 ? 17.990 5.980 -42.401 1.00 72.31 577 LEU A N 1
ATOM 4281 C CA . LEU A 1 577 ? 17.602 6.395 -43.755 1.00 72.31 577 LEU A CA 1
ATOM 4282 C C . LEU A 1 577 ? 18.773 7.008 -44.532 1.00 72.31 577 LEU A C 1
ATOM 4284 O O . LEU A 1 577 ? 18.984 6.663 -45.697 1.00 72.31 577 LEU A O 1
ATOM 4288 N N . LEU A 1 578 ? 19.554 7.889 -43.899 1.00 71.44 578 LEU A N 1
ATOM 4289 C CA . LEU A 1 578 ? 20.735 8.508 -44.504 1.00 71.44 578 LEU A CA 1
ATOM 4290 C C . LEU A 1 578 ? 21.758 7.445 -44.920 1.00 71.44 578 LEU A C 1
ATOM 4292 O O . LEU A 1 578 ? 22.243 7.456 -46.053 1.00 71.44 578 LEU A O 1
ATOM 4296 N N . ILE A 1 579 ? 22.064 6.519 -44.012 1.00 61.69 579 ILE A N 1
ATOM 4297 C CA . ILE A 1 579 ? 23.031 5.444 -44.221 1.00 61.69 579 ILE A CA 1
ATOM 4298 C C . ILE A 1 579 ? 22.526 4.453 -45.274 1.00 61.69 579 ILE A C 1
ATOM 4300 O O . ILE A 1 579 ? 23.299 4.063 -46.148 1.00 61.69 579 ILE A O 1
ATOM 4304 N N . MET A 1 580 ? 21.246 4.076 -45.239 1.00 64.38 580 MET A N 1
ATOM 4305 C CA . MET A 1 580 ? 20.632 3.170 -46.210 1.00 64.38 580 MET A CA 1
ATOM 4306 C C . MET A 1 580 ? 20.665 3.760 -47.621 1.00 64.38 580 MET A C 1
ATOM 4308 O O . MET A 1 580 ? 21.118 3.110 -48.567 1.00 64.38 580 MET A O 1
ATOM 4312 N N . ASN A 1 581 ? 20.238 5.018 -47.753 1.00 64.69 581 ASN A N 1
ATOM 4313 C CA . ASN A 1 581 ? 20.264 5.738 -49.018 1.00 64.69 581 ASN A CA 1
ATOM 4314 C C . ASN A 1 581 ? 21.704 5.879 -49.530 1.00 64.69 581 ASN A C 1
ATOM 4316 O O . ASN A 1 581 ? 21.979 5.584 -50.691 1.00 64.69 581 ASN A O 1
ATOM 4320 N N . TRP A 1 582 ? 22.653 6.241 -48.658 1.00 63.53 582 TRP A N 1
ATOM 4321 C CA . TRP A 1 582 ? 24.072 6.320 -49.011 1.00 63.53 582 TRP A CA 1
ATOM 4322 C C . TRP A 1 582 ? 24.641 4.966 -49.440 1.00 63.53 582 TRP A C 1
ATOM 4324 O O . TRP A 1 582 ? 25.348 4.909 -50.441 1.00 63.53 582 TRP A O 1
ATOM 4334 N N . TYR A 1 583 ? 24.314 3.879 -48.739 1.00 60.53 583 TYR A N 1
ATOM 4335 C CA . TYR A 1 583 ? 24.789 2.524 -49.011 1.00 60.53 583 TYR A CA 1
ATOM 4336 C C . TYR A 1 583 ? 24.280 1.987 -50.350 1.00 60.53 583 TYR A C 1
ATOM 4338 O O . TYR A 1 583 ? 25.088 1.540 -51.167 1.00 60.53 583 TYR A O 1
ATOM 4346 N N . PHE A 1 584 ? 22.974 2.086 -50.629 1.00 58.66 584 PHE A N 1
ATOM 4347 C CA . PHE A 1 584 ? 22.425 1.680 -51.926 1.00 58.66 584 PHE A CA 1
ATOM 4348 C C . PHE A 1 584 ? 22.993 2.523 -53.067 1.00 58.66 584 PHE A C 1
ATOM 4350 O O . PHE A 1 584 ? 23.298 1.983 -54.129 1.00 58.66 584 PHE A O 1
ATOM 4357 N N . HIS A 1 585 ? 23.247 3.814 -52.844 1.00 53.62 585 HIS A N 1
ATOM 4358 C CA . HIS A 1 585 ? 23.927 4.635 -53.840 1.00 53.62 585 HIS A CA 1
ATOM 4359 C C . HIS A 1 585 ? 25.408 4.227 -53.998 1.00 53.62 585 HIS A C 1
ATOM 4361 O O . HIS A 1 585 ? 25.848 3.949 -55.106 1.00 53.62 585 HIS A O 1
ATOM 4367 N N . GLN A 1 586 ? 26.199 4.097 -52.931 1.00 48.69 586 GLN A N 1
ATOM 4368 C CA . GLN A 1 586 ? 27.642 3.794 -52.991 1.00 48.69 586 GLN A CA 1
ATOM 4369 C C . GLN A 1 586 ? 27.968 2.388 -53.500 1.00 48.69 586 GLN A C 1
ATOM 4371 O O . GLN A 1 586 ? 28.840 2.237 -54.358 1.00 48.69 586 GLN A O 1
ATOM 4376 N N . VAL A 1 587 ? 27.249 1.363 -53.032 1.00 50.66 587 VAL A N 1
ATOM 4377 C CA . VAL A 1 587 ? 27.432 -0.031 -53.474 1.00 50.66 587 VAL A CA 1
ATOM 4378 C C . VAL A 1 587 ? 27.164 -0.161 -54.977 1.00 50.66 587 VAL A C 1
ATOM 4380 O O . VAL A 1 587 ? 27.860 -0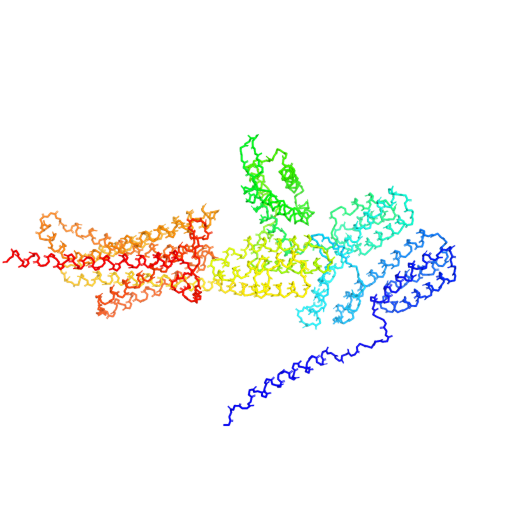.904 -55.675 1.00 50.66 587 VAL A O 1
ATOM 4383 N N . TYR A 1 588 ? 26.228 0.627 -55.513 1.00 48.91 588 TYR A N 1
ATOM 4384 C CA . TYR A 1 588 ? 25.929 0.667 -56.943 1.00 48.91 588 TYR A CA 1
ATOM 4385 C C . TYR A 1 588 ? 26.782 1.684 -57.729 1.00 48.91 588 TYR A C 1
ATOM 4387 O O . TYR A 1 588 ? 26.885 1.554 -58.951 1.00 48.91 588 TYR A O 1
ATOM 4395 N N . TRP A 1 589 ? 27.459 2.635 -57.078 1.00 37.94 589 TRP A N 1
ATOM 4396 C CA . TRP A 1 589 ? 28.412 3.586 -57.681 1.00 37.94 589 TRP A CA 1
ATOM 4397 C C . TRP A 1 589 ? 29.841 3.034 -57.836 1.00 37.94 589 TRP A C 1
ATOM 4399 O O . TRP A 1 589 ? 30.795 3.777 -58.083 1.00 37.94 589 TRP A O 1
ATOM 4409 N N . THR A 1 590 ? 30.003 1.712 -57.815 1.00 48.59 590 THR A N 1
ATOM 4410 C CA . THR A 1 590 ? 31.260 1.044 -58.188 1.00 48.59 590 THR A CA 1
ATOM 4411 C C . THR A 1 590 ? 31.670 1.285 -59.653 1.00 48.59 590 THR A C 1
ATOM 4413 O O . THR A 1 590 ? 32.851 1.170 -59.977 1.00 48.59 590 THR A O 1
ATOM 4416 N N . ASP A 1 591 ? 30.763 1.763 -60.515 1.00 46.25 591 ASP A N 1
ATOM 4417 C CA . ASP A 1 591 ? 31.091 2.170 -61.892 1.00 46.25 591 ASP A CA 1
ATOM 4418 C C . ASP A 1 591 ? 31.724 3.580 -61.997 1.00 46.25 591 ASP A C 1
ATOM 4420 O O . ASP A 1 591 ? 32.418 3.868 -62.975 1.00 46.25 591 ASP A O 1
ATOM 4424 N N . HIS A 1 592 ? 31.569 4.465 -60.999 1.00 41.06 592 HIS A N 1
ATOM 4425 C CA . HIS A 1 592 ? 32.202 5.799 -61.023 1.00 41.06 592 HIS A CA 1
ATOM 4426 C C . HIS A 1 592 ? 33.604 5.797 -60.391 1.00 41.06 592 HIS A C 1
ATOM 4428 O O . HIS A 1 592 ? 34.470 6.576 -60.797 1.00 41.06 592 HIS A O 1
ATOM 4434 N N . LEU A 1 593 ? 33.887 4.861 -59.474 1.00 41.00 593 LEU A N 1
ATOM 4435 C CA . LEU A 1 593 ? 35.249 4.631 -58.972 1.00 41.00 593 LEU A CA 1
ATOM 4436 C C . LEU A 1 593 ? 36.184 4.061 -60.054 1.00 41.00 593 LEU A C 1
ATOM 4438 O O . LEU A 1 593 ? 37.383 4.337 -60.034 1.00 41.00 593 LEU A O 1
ATOM 4442 N N . ALA A 1 594 ? 35.648 3.352 -61.053 1.00 44.31 594 ALA A N 1
ATOM 4443 C CA . ALA A 1 594 ? 36.404 2.966 -62.245 1.00 44.31 594 ALA A CA 1
ATOM 4444 C C . ALA A 1 594 ? 36.798 4.185 -63.113 1.00 44.31 594 ALA A C 1
ATOM 4446 O O . ALA A 1 594 ? 37.868 4.195 -63.725 1.00 44.31 594 ALA A O 1
ATOM 4447 N N . GLY A 1 595 ? 35.980 5.248 -63.118 1.00 43.72 595 GLY A N 1
ATOM 4448 C CA . GLY A 1 595 ? 36.289 6.528 -63.770 1.00 43.72 595 GLY A CA 1
ATOM 4449 C C . GLY A 1 595 ? 37.278 7.396 -62.982 1.00 43.72 595 GLY A C 1
ATOM 4450 O O . GLY A 1 595 ? 38.157 8.025 -63.572 1.00 43.72 595 GLY A O 1
ATOM 4451 N N . LEU A 1 596 ? 37.198 7.372 -61.648 1.00 41.19 596 LEU A N 1
ATOM 4452 C CA . LEU A 1 596 ? 38.138 8.055 -60.750 1.00 41.19 596 LEU A CA 1
ATOM 4453 C C . LEU A 1 596 ? 39.530 7.405 -60.752 1.00 41.19 596 LEU A C 1
ATOM 4455 O O . LEU A 1 596 ? 40.530 8.123 -60.736 1.00 41.19 596 LEU A O 1
ATOM 4459 N N . HIS A 1 597 ? 39.625 6.076 -60.873 1.00 43.31 597 HIS A N 1
ATOM 4460 C CA . HIS A 1 597 ? 40.910 5.383 -61.034 1.00 43.31 597 HIS A CA 1
ATOM 4461 C C . HIS A 1 597 ? 41.622 5.711 -62.353 1.00 43.31 597 HIS A C 1
ATOM 4463 O O . HIS A 1 597 ? 42.850 5.740 -62.376 1.00 43.31 597 HIS A O 1
ATOM 4469 N N . LYS A 1 598 ? 40.889 6.050 -63.422 1.00 43.50 598 LYS A N 1
ATOM 4470 C CA . LYS A 1 598 ? 41.492 6.528 -64.679 1.00 43.50 598 LYS A CA 1
ATOM 4471 C C . LYS A 1 598 ? 42.022 7.968 -64.611 1.00 43.50 598 LYS A C 1
ATOM 4473 O O . LYS A 1 598 ? 42.794 8.345 -65.483 1.00 43.50 598 LYS A O 1
ATOM 4478 N N . ARG A 1 599 ? 41.637 8.770 -63.605 1.00 44.78 599 ARG A N 1
ATOM 4479 C CA . ARG A 1 599 ? 42.081 10.176 -63.454 1.00 44.78 599 ARG A CA 1
ATOM 4480 C C . ARG A 1 599 ? 42.961 10.453 -62.226 1.00 44.78 599 ARG A C 1
ATOM 4482 O O . ARG A 1 599 ? 43.590 11.503 -62.176 1.00 44.78 599 ARG A O 1
ATOM 4489 N N . LYS A 1 600 ? 43.051 9.535 -61.255 1.00 41.50 600 LYS A N 1
ATOM 4490 C CA . LYS A 1 600 ? 43.887 9.672 -60.040 1.00 41.50 600 LYS A CA 1
ATOM 4491 C C . LYS A 1 600 ? 45.123 8.767 -59.995 1.00 41.50 600 LYS A C 1
ATOM 4493 O O . LYS A 1 600 ? 45.799 8.737 -58.971 1.00 41.50 600 LYS A O 1
ATOM 4498 N N . SER A 1 601 ? 45.487 8.093 -61.086 1.00 42.72 601 SER A N 1
ATOM 4499 C CA . SER A 1 601 ? 46.758 7.350 -61.169 1.00 42.72 601 SER A CA 1
ATOM 4500 C C . SER A 1 601 ? 48.010 8.247 -61.181 1.00 42.72 601 SER A C 1
ATOM 4502 O O . SER A 1 601 ? 49.111 7.726 -61.310 1.00 42.72 601 SER A O 1
ATOM 4504 N N . GLY A 1 602 ? 47.863 9.573 -61.045 1.00 45.66 602 GLY A N 1
ATOM 4505 C CA . GLY A 1 602 ? 48.979 10.524 -61.030 1.00 45.66 602 GLY A CA 1
ATOM 4506 C C . GLY A 1 602 ? 49.239 11.275 -59.717 1.00 45.66 602 GLY A C 1
ATOM 4507 O O . GLY A 1 602 ? 50.264 11.936 -59.640 1.00 45.66 602 GLY A O 1
ATOM 4508 N N . LEU A 1 603 ? 48.363 11.233 -58.696 1.00 44.88 603 LEU A N 1
ATOM 4509 C CA . LEU A 1 603 ? 48.436 12.221 -57.589 1.00 44.88 603 LEU A CA 1
ATOM 4510 C C . LEU A 1 603 ? 48.247 11.698 -56.152 1.00 44.88 603 LEU A C 1
ATOM 4512 O O . LEU A 1 603 ? 48.266 12.495 -55.220 1.00 44.88 603 LEU A O 1
ATOM 4516 N N . LEU A 1 604 ? 48.101 10.392 -55.915 1.00 45.72 604 LEU A N 1
ATOM 4517 C CA . LEU A 1 604 ? 48.071 9.849 -54.547 1.00 45.72 604 LEU A CA 1
ATOM 4518 C C . LEU A 1 604 ? 49.083 8.709 -54.420 1.00 45.72 604 LEU A C 1
ATOM 4520 O O . LEU A 1 604 ? 48.865 7.613 -54.930 1.00 45.72 604 LEU A O 1
ATOM 4524 N N . GLY A 1 605 ? 50.203 8.984 -53.745 1.00 56.75 605 GLY A N 1
ATOM 4525 C CA . GLY A 1 605 ? 51.206 7.977 -53.401 1.00 56.75 605 GLY A CA 1
ATOM 4526 C C . GLY A 1 605 ? 50.647 6.875 -52.490 1.00 56.75 605 GLY A C 1
ATOM 4527 O O . GLY A 1 605 ? 49.533 6.972 -51.971 1.00 56.75 605 GLY A O 1
ATOM 4528 N N . ALA A 1 606 ? 51.448 5.830 -52.254 1.00 55.78 606 ALA A N 1
ATOM 4529 C CA . ALA A 1 606 ? 51.064 4.633 -51.492 1.00 55.78 606 ALA A CA 1
ATOM 4530 C C . ALA A 1 606 ? 50.425 4.914 -50.107 1.00 55.78 606 ALA A C 1
ATOM 4532 O O . ALA A 1 606 ? 49.624 4.104 -49.643 1.00 55.78 606 ALA A O 1
ATOM 4533 N N . GLY A 1 607 ? 50.718 6.067 -49.486 1.00 59.16 607 GLY A N 1
ATOM 4534 C CA . GLY A 1 607 ? 50.137 6.503 -48.207 1.00 59.16 607 GLY A CA 1
ATOM 4535 C C . GLY A 1 607 ? 48.660 6.930 -48.260 1.00 59.16 607 GLY A C 1
ATOM 4536 O O . GLY A 1 607 ? 47.934 6.749 -47.285 1.00 59.16 607 GLY A O 1
ATOM 4537 N N . GLY A 1 608 ? 48.168 7.437 -49.397 1.00 63.97 608 GLY A N 1
ATOM 4538 C CA . GLY A 1 608 ? 46.754 7.819 -49.545 1.00 63.97 608 GLY A CA 1
ATOM 4539 C C . GLY A 1 608 ? 45.820 6.607 -49.631 1.00 63.97 608 GLY A C 1
ATOM 4540 O O . GLY A 1 608 ? 44.698 6.636 -49.129 1.00 63.97 608 GLY A O 1
ATOM 4541 N N . GLN A 1 609 ? 46.305 5.506 -50.214 1.00 67.50 609 GLN A N 1
ATOM 4542 C CA . GLN A 1 609 ? 45.562 4.245 -50.305 1.00 67.50 609 GLN A CA 1
ATOM 4543 C C . GLN A 1 609 ? 45.493 3.508 -48.961 1.00 67.50 609 GLN A C 1
ATOM 4545 O O . GLN A 1 609 ? 44.451 2.943 -48.633 1.00 67.50 609 GLN A O 1
ATOM 4550 N N . SER A 1 610 ? 46.562 3.535 -48.155 1.00 73.25 610 SER A N 1
ATOM 4551 C CA . SER A 1 610 ? 46.550 2.935 -46.814 1.00 73.25 610 SER A CA 1
ATOM 4552 C C . SER A 1 610 ? 45.634 3.689 -45.852 1.00 73.25 610 SER A C 1
ATOM 4554 O O . SER A 1 610 ? 44.895 3.050 -45.107 1.00 73.25 610 SER A O 1
ATOM 4556 N N . LEU A 1 611 ? 45.626 5.026 -45.905 1.00 76.69 611 LEU A N 1
ATOM 4557 C CA . LEU A 1 611 ? 44.724 5.851 -45.097 1.00 76.69 611 LEU A CA 1
ATOM 4558 C C . LEU A 1 611 ? 43.253 5.642 -45.490 1.00 76.69 611 LEU A C 1
ATOM 4560 O O . LEU A 1 611 ? 42.408 5.480 -44.616 1.00 76.69 611 LEU A O 1
ATOM 4564 N N . GLY A 1 612 ? 42.951 5.560 -46.791 1.00 74.44 612 GLY A N 1
ATOM 4565 C CA . GLY A 1 612 ? 41.599 5.251 -47.267 1.00 74.44 612 GLY A CA 1
ATOM 4566 C C . GLY A 1 612 ? 41.086 3.892 -46.779 1.00 74.44 612 GLY A C 1
ATOM 4567 O O . GLY A 1 612 ? 39.927 3.779 -46.392 1.00 74.44 612 GLY A O 1
ATOM 4568 N N . LEU A 1 613 ? 41.951 2.873 -46.729 1.00 77.25 613 LEU A N 1
ATOM 4569 C CA . LEU A 1 613 ? 41.593 1.544 -46.219 1.00 77.25 613 LEU A CA 1
ATOM 4570 C C . LEU A 1 613 ? 41.468 1.494 -44.692 1.00 77.25 613 LEU A C 1
ATOM 4572 O O . LEU A 1 613 ? 40.602 0.784 -44.188 1.00 77.25 613 LEU A O 1
ATOM 4576 N N . ALA A 1 614 ? 42.273 2.268 -43.959 1.00 78.50 614 ALA A N 1
ATOM 4577 C CA . ALA A 1 614 ? 42.101 2.428 -42.517 1.00 78.50 614 ALA A CA 1
ATOM 4578 C C . ALA A 1 614 ? 40.780 3.136 -42.180 1.00 78.50 614 ALA A C 1
ATOM 4580 O O . ALA A 1 614 ? 40.041 2.667 -41.321 1.00 78.50 614 ALA A O 1
ATOM 4581 N N . LEU A 1 615 ? 40.430 4.203 -42.903 1.00 76.00 615 LEU A N 1
ATOM 4582 C CA . LEU A 1 615 ? 39.141 4.881 -42.744 1.00 76.00 615 LEU A CA 1
ATOM 4583 C C . LEU A 1 615 ? 37.961 3.974 -43.108 1.00 76.00 615 LEU A C 1
ATOM 4585 O O . LEU A 1 615 ? 36.951 3.999 -42.416 1.00 76.00 615 LEU A O 1
ATOM 4589 N N . LEU A 1 616 ? 38.101 3.137 -44.140 1.00 75.12 616 LEU A N 1
ATOM 4590 C CA . LEU A 1 616 ? 37.096 2.132 -44.502 1.00 75.12 616 LEU A CA 1
ATOM 4591 C C . LEU A 1 616 ? 36.894 1.085 -43.399 1.00 75.12 616 LEU A C 1
ATOM 4593 O O . LEU A 1 616 ? 35.756 0.783 -43.059 1.00 75.12 616 LEU A O 1
ATOM 4597 N N . GLY A 1 617 ? 37.974 0.547 -42.822 1.00 79.81 617 GLY A N 1
ATOM 4598 C CA . GLY A 1 617 ? 37.883 -0.400 -41.703 1.00 79.81 617 GLY A CA 1
ATOM 4599 C C . GLY A 1 617 ? 37.286 0.232 -40.446 1.00 79.81 617 GLY A C 1
ATOM 4600 O O . GLY A 1 617 ? 36.468 -0.391 -39.772 1.00 79.81 617 GLY A O 1
ATOM 4601 N N . LEU A 1 618 ? 37.654 1.487 -40.172 1.00 83.88 618 LEU A N 1
ATOM 4602 C CA . LEU A 1 618 ? 37.120 2.272 -39.063 1.00 83.88 618 LEU A CA 1
ATOM 4603 C C . LEU A 1 618 ? 35.630 2.534 -39.228 1.00 83.88 618 LEU A C 1
ATOM 4605 O O . LEU A 1 618 ? 34.873 2.232 -38.313 1.00 83.88 618 LEU A O 1
ATOM 4609 N N . SER A 1 619 ? 35.194 3.049 -40.381 1.00 77.00 619 SER A N 1
ATOM 4610 C CA . SER A 1 619 ? 33.779 3.362 -40.602 1.00 77.00 619 SER A CA 1
ATOM 4611 C C . SER A 1 619 ? 32.917 2.102 -40.615 1.00 77.00 619 SER A C 1
ATOM 4613 O O . SER A 1 619 ? 31.787 2.156 -40.143 1.00 77.00 619 SER A O 1
ATOM 4615 N N . ALA A 1 620 ? 33.440 0.984 -41.133 1.00 77.94 620 ALA A N 1
ATOM 4616 C CA . ALA A 1 620 ? 32.727 -0.286 -41.154 1.00 77.94 620 ALA A CA 1
ATOM 4617 C C . ALA A 1 620 ? 32.430 -0.792 -39.736 1.00 77.94 620 ALA A C 1
ATOM 4619 O O . ALA A 1 620 ? 31.284 -1.078 -39.431 1.00 77.94 620 ALA A O 1
ATOM 4620 N N . ILE A 1 621 ? 33.435 -0.858 -38.855 1.00 85.25 621 ILE A N 1
ATOM 4621 C CA . ILE A 1 621 ? 33.242 -1.384 -37.493 1.00 85.25 621 ILE A CA 1
ATOM 4622 C C . ILE A 1 621 ? 32.572 -0.381 -36.565 1.00 85.25 621 ILE A C 1
ATOM 4624 O O . ILE A 1 621 ? 31.750 -0.768 -35.740 1.00 85.25 621 ILE A O 1
ATOM 4628 N N . TYR A 1 622 ? 32.899 0.905 -36.697 1.00 84.56 622 TYR A N 1
ATOM 4629 C CA . TYR A 1 622 ? 32.286 1.936 -35.868 1.00 84.56 622 TYR A CA 1
ATOM 4630 C C . TYR A 1 622 ? 30.781 2.058 -36.116 1.00 84.56 622 TYR A C 1
ATOM 4632 O O . TYR A 1 622 ? 30.046 2.324 -35.177 1.00 84.56 622 TYR A O 1
ATOM 4640 N N . ARG A 1 623 ? 30.311 1.843 -37.352 1.00 81.75 623 ARG A N 1
ATOM 4641 C CA . ARG A 1 623 ? 28.878 1.852 -37.662 1.00 81.75 623 ARG A CA 1
ATOM 4642 C C . ARG A 1 623 ? 28.127 0.774 -36.876 1.00 81.75 623 ARG A C 1
ATOM 4644 O O . ARG A 1 623 ? 27.242 1.116 -36.101 1.00 81.75 623 ARG A O 1
ATOM 4651 N N . GLU A 1 624 ? 28.532 -0.487 -37.018 1.00 83.50 624 GLU A N 1
ATOM 4652 C CA . GLU A 1 624 ? 27.868 -1.605 -36.328 1.00 83.50 624 GLU A CA 1
ATOM 4653 C C . GLU A 1 624 ? 28.007 -1.477 -34.800 1.00 83.50 624 GLU A C 1
ATOM 4655 O O . GLU A 1 624 ? 27.075 -1.732 -34.035 1.00 83.50 624 GLU A O 1
ATOM 4660 N N . GLY A 1 625 ? 29.168 -1.007 -34.329 1.00 83.00 625 GLY A N 1
ATOM 4661 C CA . GLY A 1 625 ? 29.405 -0.754 -32.911 1.00 83.00 625 GLY A CA 1
ATOM 4662 C C . GLY A 1 625 ? 28.586 0.412 -32.346 1.00 83.00 625 GLY A C 1
ATOM 4663 O O . GLY A 1 625 ? 28.147 0.342 -31.200 1.00 83.00 625 GLY A O 1
ATOM 4664 N N . PHE A 1 626 ? 28.316 1.455 -33.134 1.00 79.88 626 PHE A N 1
ATOM 4665 C CA . PHE A 1 626 ? 27.433 2.558 -32.752 1.00 79.88 626 PHE A CA 1
ATOM 4666 C C . PHE A 1 626 ? 25.979 2.090 -32.611 1.00 79.88 626 PHE A C 1
ATOM 4668 O O . PHE A 1 626 ? 25.343 2.388 -31.600 1.00 79.88 626 PHE A O 1
ATOM 4675 N N . GLU A 1 627 ? 25.478 1.313 -33.575 1.00 73.56 627 GLU A N 1
ATOM 4676 C CA . GLU A 1 627 ? 24.131 0.726 -33.529 1.00 73.56 627 GLU A CA 1
ATOM 4677 C C . GLU A 1 627 ? 23.985 -0.209 -32.314 1.00 73.56 627 GLU A C 1
ATOM 4679 O O . GLU A 1 627 ? 23.064 -0.050 -31.510 1.00 73.56 627 GLU A O 1
ATOM 4684 N N . THR A 1 628 ? 24.970 -1.085 -32.082 1.00 81.44 628 THR A N 1
ATOM 4685 C CA . THR A 1 628 ? 25.027 -1.962 -30.897 1.00 81.44 628 THR A CA 1
ATOM 4686 C C . THR A 1 628 ? 24.949 -1.168 -29.591 1.00 81.44 628 THR A C 1
ATOM 4688 O O . THR A 1 628 ? 24.181 -1.512 -28.693 1.00 81.44 628 THR A O 1
ATOM 4691 N N . VAL A 1 629 ? 25.730 -0.088 -29.473 1.00 84.50 629 VAL A N 1
ATOM 4692 C CA . VAL A 1 629 ? 25.739 0.766 -28.278 1.00 84.50 629 VAL A CA 1
ATOM 4693 C C . VAL A 1 629 ? 24.361 1.365 -28.028 1.00 84.50 629 VAL A C 1
ATOM 4695 O O . VAL A 1 629 ? 23.902 1.312 -26.892 1.00 84.50 629 VAL A O 1
ATOM 4698 N N . LEU A 1 630 ? 23.684 1.886 -29.054 1.00 70.12 630 LEU A N 1
ATOM 4699 C CA . LEU A 1 630 ? 22.345 2.459 -28.897 1.00 70.12 630 LEU A CA 1
ATOM 4700 C C . LEU A 1 630 ? 21.325 1.428 -28.394 1.00 70.12 630 LEU A C 1
ATOM 4702 O O . LEU A 1 630 ? 20.586 1.720 -27.453 1.00 70.12 630 LEU A O 1
ATOM 4706 N N . PHE A 1 631 ? 21.325 0.214 -28.948 1.00 67.19 631 PHE A N 1
ATOM 4707 C CA . PHE A 1 631 ? 20.417 -0.848 -28.503 1.00 67.19 631 PHE A CA 1
ATOM 4708 C C . PHE A 1 631 ? 20.692 -1.296 -27.061 1.00 67.19 631 PHE A C 1
ATOM 4710 O O . PHE A 1 631 ? 19.764 -1.477 -26.272 1.00 67.19 631 PHE A O 1
ATOM 4717 N N . LEU A 1 632 ? 21.965 -1.424 -26.682 1.00 76.69 632 LEU A N 1
ATOM 4718 C CA . LEU A 1 632 ? 22.353 -1.830 -25.331 1.00 76.69 632 LEU A CA 1
ATOM 4719 C C . LEU A 1 632 ? 22.019 -0.772 -24.264 1.00 76.69 632 LEU A C 1
ATOM 4721 O O . LEU A 1 632 ? 21.776 -1.133 -23.113 1.00 76.69 632 LEU A O 1
ATOM 4725 N N . GLN A 1 633 ? 21.981 0.521 -24.613 1.00 73.62 633 GLN A N 1
ATOM 4726 C CA . GLN A 1 633 ? 21.596 1.570 -23.657 1.00 73.62 633 GLN A CA 1
ATOM 4727 C C . GLN A 1 633 ? 20.140 1.434 -23.207 1.00 73.62 633 GLN A C 1
ATOM 4729 O O . GLN A 1 633 ? 19.859 1.627 -22.026 1.00 73.62 633 GLN A O 1
ATOM 4734 N N . SER A 1 634 ? 19.237 1.040 -24.112 1.00 62.94 634 SER A N 1
ATOM 4735 C CA . SER A 1 634 ? 17.837 0.776 -23.760 1.00 62.94 634 SER A CA 1
ATOM 4736 C C . SER A 1 634 ? 17.728 -0.328 -22.701 1.00 62.94 634 SER A C 1
ATOM 4738 O O . SER A 1 634 ? 17.050 -0.154 -21.691 1.00 62.94 634 SER A O 1
ATOM 4740 N N . LEU A 1 635 ? 18.498 -1.413 -22.845 1.00 61.78 635 LEU A N 1
ATOM 4741 C CA . LEU A 1 635 ? 18.517 -2.512 -21.873 1.00 61.78 635 LEU A CA 1
ATOM 4742 C C . LEU A 1 635 ? 19.144 -2.120 -20.522 1.00 61.78 635 LEU A C 1
ATOM 4744 O O . LEU A 1 635 ? 18.714 -2.604 -19.475 1.00 61.78 635 LEU A O 1
ATOM 4748 N N . VAL A 1 636 ? 20.144 -1.228 -20.507 1.00 66.38 636 VAL A N 1
ATOM 4749 C CA . VAL A 1 636 ? 20.771 -0.767 -19.250 1.00 66.38 636 VAL A CA 1
ATOM 4750 C C . VAL A 1 636 ? 19.824 0.071 -18.407 1.00 66.38 636 VAL A C 1
ATOM 4752 O O . VAL A 1 636 ? 19.883 -0.014 -17.179 1.00 66.38 636 VAL A O 1
ATOM 4755 N N . LEU A 1 637 ? 18.954 0.855 -19.044 1.00 58.28 637 LEU A N 1
ATOM 4756 C CA . LEU A 1 637 ? 17.924 1.624 -18.347 1.00 58.28 637 LEU A CA 1
ATOM 4757 C C . LEU A 1 637 ? 16.885 0.715 -17.668 1.00 58.28 637 LEU A C 1
ATOM 4759 O O . LEU A 1 637 ? 16.314 1.107 -16.656 1.00 58.28 637 LEU A O 1
ATOM 4763 N N . GLN A 1 638 ? 16.678 -0.499 -18.184 1.00 53.09 638 GLN A N 1
ATOM 4764 C CA . GLN A 1 638 ? 15.634 -1.420 -17.725 1.00 53.09 638 GLN A CA 1
ATOM 4765 C C . GLN A 1 638 ? 16.061 -2.301 -16.542 1.00 53.09 638 GLN A C 1
ATOM 4767 O O . GLN A 1 638 ? 15.275 -2.510 -15.621 1.00 53.09 638 GLN A O 1
ATOM 4772 N N . SER A 1 639 ? 17.289 -2.834 -16.541 1.00 54.88 639 SER A N 1
ATOM 4773 C CA . SER A 1 639 ? 17.709 -3.838 -15.535 1.00 54.88 639 SER A CA 1
ATOM 4774 C C . SER A 1 639 ? 19.112 -3.617 -14.976 1.00 54.88 639 SER A C 1
ATOM 4776 O O . SER A 1 639 ? 19.717 -4.507 -14.374 1.00 54.88 639 SER A O 1
ATOM 4778 N N . GLY A 1 640 ? 19.643 -2.410 -15.159 1.00 60.38 640 GLY A N 1
ATOM 4779 C CA . GLY A 1 640 ? 20.963 -2.042 -14.679 1.00 60.38 640 GLY A CA 1
ATOM 4780 C C . GLY A 1 640 ? 22.094 -2.573 -15.559 1.00 60.38 640 GLY A C 1
ATOM 4781 O O . GLY A 1 640 ? 21.921 -3.267 -16.557 1.00 60.38 640 GLY A O 1
ATOM 4782 N N . THR A 1 641 ? 23.316 -2.184 -15.209 1.00 74.81 641 THR A N 1
ATOM 4783 C CA . THR A 1 641 ? 24.481 -2.358 -16.090 1.00 74.81 641 THR A CA 1
ATOM 4784 C C . THR A 1 641 ? 25.039 -3.784 -16.089 1.00 74.81 641 THR A C 1
ATOM 4786 O O . THR A 1 641 ? 25.599 -4.225 -17.090 1.00 74.81 641 THR A O 1
ATOM 4789 N N . VAL A 1 642 ? 24.893 -4.517 -14.983 1.00 81.69 642 VAL A N 1
ATOM 4790 C CA . VAL A 1 642 ? 25.537 -5.828 -14.796 1.00 81.69 642 VAL A CA 1
ATOM 4791 C C . VAL A 1 642 ? 24.975 -6.907 -15.738 1.00 81.69 642 VAL A C 1
ATOM 4793 O O . VAL A 1 642 ? 25.783 -7.532 -16.430 1.00 81.69 642 VAL A O 1
ATOM 4796 N N . PRO A 1 643 ? 23.645 -7.107 -15.862 1.00 77.88 643 PRO A N 1
ATOM 4797 C CA . PRO A 1 643 ? 23.093 -8.124 -16.765 1.00 77.88 643 PRO A CA 1
ATOM 4798 C C . PRO A 1 643 ? 23.434 -7.850 -18.234 1.00 77.88 643 PRO A C 1
ATOM 4800 O O . PRO A 1 643 ? 23.784 -8.761 -18.982 1.00 77.88 643 PRO A O 1
ATOM 4803 N N . VAL A 1 644 ? 23.417 -6.576 -18.634 1.00 80.69 644 VAL A N 1
ATOM 4804 C CA . VAL A 1 644 ? 23.723 -6.159 -20.007 1.00 80.69 644 VAL A CA 1
ATOM 4805 C C . VAL A 1 644 ? 25.192 -6.380 -20.356 1.00 80.69 644 VAL A C 1
ATOM 4807 O O . VAL A 1 644 ? 25.491 -6.843 -21.455 1.00 80.69 644 VAL A O 1
ATOM 4810 N N . LEU A 1 645 ? 26.123 -6.102 -19.436 1.00 87.88 645 LEU A N 1
ATOM 4811 C CA . LEU A 1 645 ? 27.547 -6.383 -19.652 1.00 87.88 645 LEU A CA 1
ATOM 4812 C C . LEU A 1 645 ? 27.824 -7.885 -19.769 1.00 87.88 645 LEU A C 1
ATOM 4814 O O . LEU A 1 645 ? 28.601 -8.286 -20.635 1.00 87.88 645 LEU A O 1
ATOM 4818 N N . LEU A 1 646 ? 27.172 -8.710 -18.942 1.00 88.88 646 LEU A N 1
ATOM 4819 C CA . LEU A 1 646 ? 27.266 -10.170 -19.037 1.00 88.88 646 LEU A CA 1
ATOM 4820 C C . LEU A 1 646 ? 26.759 -10.666 -20.394 1.00 88.88 646 LEU A C 1
ATOM 4822 O O . LEU A 1 646 ? 27.470 -11.396 -21.084 1.00 88.88 646 LEU A O 1
ATOM 4826 N N . GLY A 1 647 ? 25.580 -10.205 -20.817 1.00 85.81 647 GLY A N 1
ATOM 4827 C CA . GLY A 1 647 ? 25.038 -10.507 -22.139 1.00 85.81 647 GLY A CA 1
ATOM 4828 C C . GLY A 1 647 ? 25.953 -10.056 -23.274 1.00 85.81 647 GLY A C 1
ATOM 4829 O O . GLY A 1 647 ? 26.257 -10.825 -24.182 1.00 85.81 647 GLY A O 1
ATOM 4830 N N . THR A 1 648 ? 26.490 -8.841 -23.176 1.00 91.94 648 THR A N 1
ATOM 4831 C CA . THR A 1 648 ? 27.437 -8.286 -24.152 1.00 91.94 648 THR A CA 1
ATOM 4832 C C . THR A 1 648 ? 28.697 -9.138 -24.267 1.00 91.94 648 THR A C 1
ATOM 4834 O O . THR A 1 648 ? 29.142 -9.423 -25.377 1.00 91.94 648 THR A O 1
ATOM 4837 N N . ALA A 1 649 ? 29.258 -9.592 -23.144 1.00 93.50 649 ALA A N 1
ATOM 4838 C CA . ALA A 1 649 ? 30.428 -10.462 -23.141 1.00 93.50 649 ALA A CA 1
ATOM 4839 C C . ALA A 1 649 ? 30.139 -11.812 -23.821 1.00 93.50 649 ALA A C 1
ATOM 4841 O O . ALA A 1 649 ? 30.947 -12.275 -24.627 1.00 93.50 649 ALA A O 1
ATOM 4842 N N . VAL A 1 650 ? 28.973 -12.411 -23.550 1.00 91.56 650 VAL A N 1
ATOM 4843 C CA . VAL A 1 650 ? 28.538 -13.674 -24.171 1.00 91.56 650 VAL A CA 1
ATOM 4844 C C . VAL A 1 650 ? 28.325 -13.508 -25.678 1.00 91.56 650 VAL A C 1
ATOM 4846 O O . VAL A 1 650 ? 28.869 -14.288 -26.461 1.00 91.56 650 VAL A O 1
ATOM 4849 N N . GLY A 1 651 ? 27.594 -12.473 -26.099 1.00 88.12 651 GLY A N 1
ATOM 4850 C CA . GLY A 1 651 ? 27.354 -12.179 -27.514 1.00 88.12 651 GLY A CA 1
ATOM 4851 C C . GLY A 1 651 ? 28.650 -11.894 -28.275 1.00 88.12 651 GLY A C 1
ATOM 4852 O O . GLY A 1 651 ? 28.874 -12.438 -29.355 1.00 88.12 651 GLY A O 1
ATOM 4853 N N . PHE A 1 652 ? 29.560 -11.116 -27.680 1.00 93.19 652 PHE A N 1
ATOM 4854 C CA . PHE A 1 652 ? 30.867 -10.823 -28.268 1.00 93.19 652 PHE A CA 1
ATOM 4855 C C . PHE A 1 652 ? 31.732 -12.082 -28.411 1.00 93.19 652 PHE A C 1
ATOM 4857 O O . PHE A 1 652 ? 32.343 -12.291 -29.461 1.00 93.19 652 PHE A O 1
ATOM 4864 N N . ALA A 1 653 ? 31.755 -12.950 -27.395 1.00 93.44 653 ALA A N 1
ATOM 4865 C CA . ALA A 1 653 ? 32.471 -14.222 -27.455 1.00 93.44 653 ALA A CA 1
ATOM 4866 C C . ALA A 1 653 ? 31.925 -15.134 -28.568 1.00 93.44 653 ALA A C 1
ATOM 4868 O O . ALA A 1 653 ? 32.705 -15.712 -29.330 1.00 93.44 653 ALA A O 1
ATOM 4869 N N . ALA A 1 654 ? 30.598 -15.213 -28.714 1.00 86.38 654 ALA A N 1
ATOM 4870 C CA . ALA A 1 654 ? 29.951 -15.969 -29.784 1.00 86.38 654 ALA A CA 1
ATOM 4871 C C . ALA A 1 654 ? 30.296 -15.407 -31.177 1.00 86.38 654 ALA A C 1
ATOM 4873 O O . ALA A 1 654 ? 30.669 -16.164 -32.077 1.00 86.38 654 ALA A O 1
ATOM 4874 N N . THR A 1 655 ? 30.263 -14.082 -31.347 1.00 88.00 655 THR A N 1
ATOM 4875 C CA . THR A 1 655 ? 30.678 -13.413 -32.590 1.00 88.00 655 THR A CA 1
ATOM 4876 C C . THR A 1 655 ? 32.133 -13.712 -32.931 1.00 88.00 655 THR A C 1
ATOM 4878 O O . THR A 1 655 ? 32.447 -14.062 -34.071 1.00 88.00 655 THR A O 1
ATOM 4881 N N . ALA A 1 656 ? 33.035 -13.601 -31.953 1.00 88.69 656 ALA A N 1
ATOM 4882 C CA . ALA A 1 656 ? 34.454 -13.872 -32.149 1.00 88.69 656 ALA A CA 1
ATOM 4883 C C . ALA A 1 656 ? 34.699 -15.330 -32.577 1.00 88.69 656 ALA A C 1
ATOM 4885 O O . ALA A 1 656 ? 35.498 -15.576 -33.485 1.00 88.69 656 ALA A O 1
ATOM 4886 N N . ALA A 1 657 ? 33.970 -16.286 -31.989 1.00 86.56 657 ALA A N 1
ATOM 4887 C CA . ALA A 1 657 ? 34.036 -17.696 -32.364 1.00 86.56 657 ALA A CA 1
ATOM 4888 C C . ALA A 1 657 ? 33.604 -17.928 -33.823 1.00 86.56 657 ALA A C 1
ATOM 4890 O O . ALA A 1 657 ? 34.310 -18.604 -34.577 1.00 86.56 657 ALA A O 1
ATOM 4891 N N . VAL A 1 658 ? 32.493 -17.321 -34.259 1.00 80.62 658 VAL A N 1
ATOM 4892 C CA . VAL A 1 658 ? 32.038 -17.418 -35.657 1.00 80.62 658 VAL A CA 1
ATOM 4893 C C . VAL A 1 658 ? 33.018 -16.730 -36.608 1.00 80.62 658 VAL A C 1
ATOM 4895 O O . VAL A 1 658 ? 33.357 -17.294 -37.649 1.00 80.62 658 VAL A O 1
ATOM 4898 N N . GLY A 1 659 ? 33.541 -15.555 -36.251 1.00 80.88 659 GLY A N 1
ATOM 4899 C CA . GLY A 1 659 ? 34.555 -14.861 -37.047 1.00 80.88 659 GLY A CA 1
ATOM 4900 C C . GLY A 1 659 ? 35.830 -15.684 -37.239 1.00 80.88 659 GLY A C 1
ATOM 4901 O O . GLY A 1 659 ? 36.346 -15.770 -38.357 1.00 80.88 659 GLY A O 1
ATOM 4902 N N . ALA A 1 660 ? 36.293 -16.364 -36.188 1.00 82.06 660 ALA A N 1
ATOM 4903 C CA . ALA A 1 660 ? 37.409 -17.301 -36.275 1.00 82.06 660 ALA A CA 1
ATOM 4904 C C . ALA A 1 660 ? 37.081 -18.496 -37.187 1.00 82.06 660 ALA A C 1
ATOM 4906 O O . ALA A 1 660 ? 37.890 -18.849 -38.048 1.00 82.06 660 ALA A O 1
ATOM 4907 N N . ALA A 1 661 ? 35.882 -19.076 -37.072 1.00 76.56 661 ALA A N 1
ATOM 4908 C CA . ALA A 1 661 ? 35.443 -20.178 -37.928 1.00 76.56 661 ALA A CA 1
ATOM 4909 C C . ALA A 1 661 ? 35.391 -19.776 -39.414 1.00 76.56 661 ALA A C 1
ATOM 4911 O O . ALA A 1 661 ? 35.895 -20.508 -40.267 1.00 76.56 661 ALA A O 1
ATOM 4912 N N . VAL A 1 662 ? 34.862 -18.589 -39.735 1.00 71.50 662 VAL A N 1
ATOM 4913 C CA . VAL A 1 662 ? 34.827 -18.043 -41.106 1.00 71.50 662 VAL A CA 1
ATOM 4914 C C . VAL A 1 662 ? 36.240 -17.846 -41.663 1.00 71.50 662 VAL A C 1
ATOM 4916 O O . VAL A 1 662 ? 36.492 -18.136 -42.837 1.00 71.50 662 VAL A O 1
ATOM 4919 N N . TRP A 1 663 ? 37.176 -17.390 -40.827 1.00 69.56 663 TRP A N 1
ATOM 4920 C CA . TRP A 1 663 ? 38.573 -17.208 -41.214 1.00 69.56 663 TRP A CA 1
ATOM 4921 C C . TRP A 1 663 ? 39.275 -18.540 -41.518 1.00 69.56 663 TRP A C 1
ATOM 4923 O O . TRP A 1 663 ? 39.973 -18.644 -42.532 1.00 69.56 663 TRP A O 1
ATOM 4933 N N . VAL A 1 664 ? 39.042 -19.565 -40.692 1.00 68.69 664 VAL A N 1
ATOM 4934 C CA . VAL A 1 664 ? 39.625 -20.908 -40.853 1.00 68.69 664 VAL A CA 1
ATOM 4935 C C . VAL A 1 664 ? 39.021 -21.655 -42.049 1.00 68.69 664 VAL A C 1
ATOM 4937 O O . VAL A 1 664 ? 39.763 -22.272 -42.812 1.00 68.69 664 VAL A O 1
ATOM 4940 N N . LEU A 1 665 ? 37.704 -21.569 -42.277 1.00 63.78 665 LEU A N 1
ATOM 4941 C CA . LEU A 1 665 ? 37.018 -22.347 -43.322 1.00 63.78 665 LEU A CA 1
ATOM 4942 C C . LEU A 1 665 ? 37.193 -21.810 -44.756 1.00 63.78 665 LEU A C 1
ATOM 4944 O O . LEU A 1 665 ? 36.761 -22.475 -45.696 1.00 63.78 665 LEU A O 1
ATOM 4948 N N . GLN A 1 666 ? 37.786 -20.623 -44.964 1.00 56.78 666 GLN A N 1
ATOM 4949 C CA . GLN A 1 666 ? 37.924 -19.966 -46.285 1.00 56.78 666 GLN A CA 1
ATOM 4950 C C . GLN A 1 666 ? 36.652 -20.029 -47.165 1.00 56.78 666 GLN A C 1
ATOM 4952 O O . GLN A 1 666 ? 36.736 -20.073 -48.400 1.00 56.78 666 GLN A O 1
ATOM 4957 N N . ALA A 1 667 ? 35.468 -20.040 -46.546 1.00 53.44 667 ALA A N 1
ATOM 4958 C CA . ALA A 1 667 ? 34.218 -20.302 -47.241 1.00 53.44 667 ALA A CA 1
ATOM 4959 C C . ALA A 1 667 ? 33.961 -19.226 -48.310 1.00 53.44 667 ALA A C 1
ATOM 4961 O O . ALA A 1 667 ? 33.956 -18.025 -48.033 1.00 53.44 667 ALA A O 1
ATOM 4962 N N . ARG A 1 668 ? 33.758 -19.650 -49.565 1.00 52.44 668 ARG A N 1
ATOM 4963 C CA . ARG A 1 668 ? 33.364 -18.760 -50.668 1.00 52.44 668 ARG A CA 1
ATOM 4964 C C . ARG A 1 668 ? 31.894 -18.377 -50.502 1.00 52.44 668 ARG A C 1
ATOM 4966 O O . ARG A 1 668 ? 31.025 -18.955 -51.148 1.00 52.44 668 ARG A O 1
ATOM 4973 N N . LEU A 1 669 ? 31.614 -17.411 -49.635 1.00 54.81 669 LEU A N 1
ATOM 4974 C CA . LEU A 1 669 ? 30.260 -16.895 -49.456 1.00 54.81 669 LEU A CA 1
ATOM 4975 C C . LEU A 1 669 ? 29.812 -16.139 -50.727 1.00 54.81 669 LEU A C 1
ATOM 4977 O O . LEU A 1 669 ? 30.552 -15.277 -51.221 1.00 54.81 669 LEU A O 1
ATOM 4981 N N . PRO A 1 670 ? 28.628 -16.446 -51.299 1.00 57.56 670 PRO A N 1
ATOM 4982 C CA . PRO A 1 670 ? 28.079 -15.739 -52.454 1.00 57.56 670 PRO A CA 1
ATOM 4983 C C . PRO A 1 670 ? 27.642 -14.318 -52.056 1.00 57.56 670 PRO A C 1
ATOM 4985 O O . PRO A 1 670 ? 26.472 -14.038 -51.800 1.00 57.56 670 PRO A O 1
ATOM 4988 N N 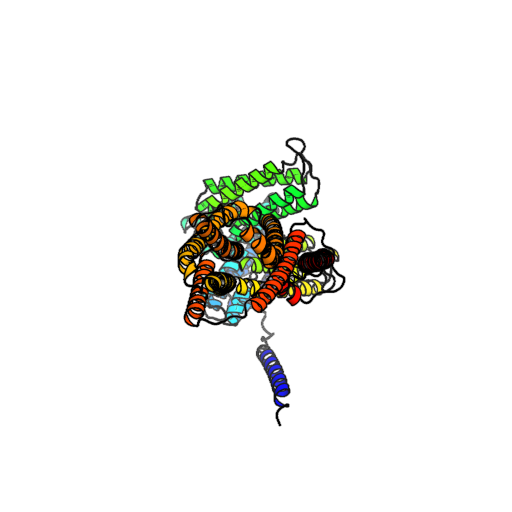. TYR A 1 671 ? 28.619 -13.411 -52.037 1.00 53.22 671 TYR A N 1
ATOM 4989 C CA . TYR A 1 671 ? 28.545 -12.043 -51.514 1.00 53.22 671 TYR A CA 1
ATOM 4990 C C . TYR A 1 671 ? 27.373 -11.204 -52.048 1.00 53.22 671 TYR A C 1
ATOM 4992 O O . TYR A 1 671 ? 26.797 -10.429 -51.295 1.00 53.22 671 TYR A O 1
ATOM 5000 N N . LYS A 1 672 ? 26.960 -11.379 -53.313 1.00 51.94 672 LYS A N 1
ATOM 5001 C CA . LYS A 1 672 ? 25.828 -10.626 -53.892 1.00 51.94 672 LYS A CA 1
ATOM 5002 C C . LYS A 1 672 ? 24.476 -11.010 -53.293 1.00 51.94 672 LYS A C 1
ATOM 5004 O O . LYS A 1 672 ? 23.625 -10.147 -53.138 1.00 51.94 672 LYS A O 1
ATOM 5009 N N . ARG A 1 673 ? 24.269 -12.293 -52.976 1.00 56.47 673 ARG A N 1
ATOM 5010 C CA . ARG A 1 673 ? 23.002 -12.768 -52.395 1.00 56.47 673 ARG A CA 1
ATOM 5011 C C . ARG A 1 673 ? 22.905 -12.373 -50.930 1.00 56.47 673 ARG A C 1
ATOM 5013 O O . ARG A 1 673 ? 21.853 -11.933 -50.495 1.00 56.47 673 ARG A O 1
ATOM 5020 N N . MET A 1 674 ? 24.025 -12.449 -50.217 1.00 52.62 674 MET A N 1
ATOM 5021 C CA . MET A 1 674 ? 24.113 -12.018 -48.826 1.00 52.62 674 MET A CA 1
ATOM 5022 C C . MET A 1 674 ? 23.812 -10.522 -48.678 1.00 52.62 674 MET A C 1
ATOM 5024 O O . MET A 1 674 ? 23.024 -10.166 -47.820 1.00 52.62 674 MET A O 1
ATOM 5028 N N . LEU A 1 675 ? 24.335 -9.677 -49.577 1.00 55.53 675 LEU A N 1
ATOM 5029 C CA . LEU A 1 675 ? 24.084 -8.229 -49.567 1.00 55.53 675 LEU A CA 1
ATOM 5030 C C . LEU A 1 675 ? 22.612 -7.851 -49.786 1.00 55.53 675 LEU A C 1
ATOM 5032 O O . LEU A 1 675 ? 22.120 -6.879 -49.228 1.00 55.53 675 LEU A O 1
ATOM 5036 N N . VAL A 1 676 ? 21.917 -8.602 -50.645 1.00 61.59 676 VAL A N 1
ATOM 5037 C CA . VAL A 1 676 ? 20.486 -8.393 -50.902 1.00 61.59 676 VAL A CA 1
ATOM 5038 C C . VAL A 1 676 ? 19.670 -8.854 -49.699 1.00 61.59 676 VAL A C 1
ATOM 5040 O O . VAL A 1 676 ? 18.752 -8.155 -49.293 1.00 61.59 676 VAL A O 1
ATOM 5043 N N . VAL A 1 677 ? 20.032 -9.989 -49.095 1.00 57.81 677 VAL A N 1
ATOM 5044 C CA . VAL A 1 677 ? 19.366 -10.500 -47.890 1.00 57.81 677 VAL A CA 1
ATOM 5045 C C . VAL A 1 677 ? 19.556 -9.545 -46.709 1.00 57.81 677 VAL A C 1
ATOM 5047 O O . VAL A 1 677 ? 18.573 -9.215 -46.053 1.00 57.81 677 VAL A O 1
ATOM 5050 N N . THR A 1 678 ? 20.768 -9.032 -46.477 1.00 56.84 678 THR A N 1
ATOM 5051 C CA . THR A 1 678 ? 21.010 -8.035 -45.423 1.00 56.84 678 THR A CA 1
ATOM 5052 C C . THR A 1 678 ? 20.312 -6.712 -45.736 1.00 56.84 678 THR A C 1
ATOM 5054 O O . THR A 1 678 ? 19.691 -6.140 -44.854 1.00 56.84 678 THR A O 1
ATOM 5057 N N . GLY A 1 679 ? 20.288 -6.257 -46.994 1.00 64.06 679 GLY A N 1
ATOM 5058 C CA . GLY A 1 679 ? 19.531 -5.060 -47.388 1.00 64.06 679 GLY A CA 1
ATOM 5059 C C . GLY A 1 679 ? 18.019 -5.177 -47.144 1.00 64.06 679 GLY A C 1
ATOM 5060 O O . GLY A 1 679 ? 17.400 -4.235 -46.651 1.00 64.06 679 GLY A O 1
ATOM 5061 N N . VAL A 1 680 ? 17.425 -6.340 -47.434 1.00 69.00 680 VAL A N 1
ATOM 5062 C CA . VAL A 1 680 ? 16.009 -6.626 -47.134 1.00 69.00 680 VAL A CA 1
ATOM 5063 C C . VAL A 1 680 ? 15.770 -6.674 -45.624 1.00 69.00 680 VAL A C 1
ATOM 5065 O O . VAL A 1 680 ? 14.783 -6.119 -45.146 1.00 69.00 680 VAL A O 1
ATOM 5068 N N . MET A 1 681 ? 16.686 -7.278 -44.866 1.00 63.84 681 MET A N 1
ATOM 5069 C CA . MET A 1 681 ? 16.597 -7.353 -43.409 1.00 63.84 681 MET A CA 1
ATOM 5070 C C . MET A 1 681 ? 16.665 -5.966 -42.758 1.00 63.84 681 MET A C 1
ATOM 5072 O O . MET A 1 681 ? 15.805 -5.638 -41.946 1.00 63.84 681 MET A O 1
ATOM 5076 N N . ILE A 1 682 ? 17.607 -5.110 -43.163 1.00 68.56 682 ILE A N 1
ATOM 5077 C CA . ILE A 1 682 ? 17.719 -3.745 -42.626 1.00 68.56 682 ILE A CA 1
ATOM 5078 C C . ILE A 1 682 ? 16.495 -2.902 -43.043 1.00 68.56 682 ILE A C 1
ATOM 5080 O O . ILE A 1 682 ? 16.017 -2.080 -42.266 1.00 68.56 682 ILE A O 1
ATOM 5084 N N . CYS A 1 683 ? 15.916 -3.130 -44.231 1.00 73.31 683 CYS A N 1
ATOM 5085 C CA . CYS A 1 683 ? 14.650 -2.495 -44.621 1.00 73.31 683 CYS A CA 1
ATOM 5086 C C . CYS A 1 683 ? 13.478 -2.916 -43.713 1.00 73.31 683 CYS A C 1
ATOM 5088 O O . CYS A 1 683 ? 12.625 -2.087 -43.397 1.00 73.31 683 CYS A O 1
ATOM 5090 N N . ALA A 1 684 ? 13.442 -4.177 -43.268 1.00 73.44 684 ALA A N 1
ATOM 5091 C CA . ALA A 1 684 ? 12.462 -4.646 -42.290 1.00 73.44 684 ALA A CA 1
ATOM 5092 C C . ALA A 1 684 ? 12.694 -4.013 -40.906 1.00 73.44 684 ALA A C 1
ATOM 5094 O O . ALA A 1 684 ? 11.743 -3.547 -40.286 1.00 73.44 684 ALA A O 1
ATOM 5095 N N . VAL A 1 685 ? 13.951 -3.910 -40.456 1.00 71.12 685 VAL A N 1
ATOM 5096 C CA . VAL A 1 685 ? 14.316 -3.234 -39.195 1.00 71.12 685 VAL A CA 1
ATOM 5097 C C . VAL A 1 685 ? 13.921 -1.758 -39.214 1.00 71.12 685 VAL A C 1
ATOM 5099 O O . VAL A 1 685 ? 13.351 -1.268 -38.244 1.00 71.12 685 VAL A O 1
ATOM 5102 N N . LEU A 1 686 ? 14.150 -1.058 -40.328 1.00 77.75 686 LEU A N 1
ATOM 5103 C CA . LEU A 1 686 ? 13.701 0.322 -40.506 1.00 77.75 686 LEU A CA 1
ATOM 5104 C C . LEU A 1 686 ? 12.178 0.435 -40.355 1.00 77.75 686 LEU A C 1
ATOM 5106 O O . LEU A 1 686 ? 11.709 1.324 -39.651 1.00 77.75 686 LEU A O 1
ATOM 5110 N N . ALA A 1 687 ? 11.409 -0.460 -40.982 1.00 76.94 687 ALA A N 1
ATOM 5111 C CA . ALA A 1 687 ? 9.952 -0.460 -40.856 1.00 76.94 687 ALA A CA 1
ATOM 5112 C C . ALA A 1 687 ? 9.509 -0.679 -39.397 1.00 76.94 687 ALA A C 1
ATOM 5114 O O . ALA A 1 687 ? 8.648 0.049 -38.905 1.00 76.94 687 ALA A O 1
ATOM 5115 N N . ILE A 1 688 ? 10.149 -1.606 -38.680 1.00 74.06 688 ILE A N 1
ATOM 5116 C CA . ILE A 1 688 ? 9.888 -1.860 -37.254 1.00 74.06 688 ILE A CA 1
ATOM 5117 C C . ILE A 1 688 ? 10.200 -0.616 -36.407 1.00 74.06 688 ILE A C 1
ATOM 5119 O O . ILE A 1 688 ? 9.368 -0.183 -35.611 1.00 74.06 688 ILE A O 1
ATOM 5123 N N . MET A 1 689 ? 11.371 0.001 -36.605 1.00 70.44 689 MET A N 1
ATOM 5124 C CA . MET A 1 689 ? 11.786 1.197 -35.861 1.00 70.44 689 MET A CA 1
ATOM 5125 C C . MET A 1 689 ? 10.875 2.396 -36.116 1.00 70.44 689 MET A C 1
ATOM 5127 O O . MET A 1 689 ? 10.563 3.126 -35.176 1.00 70.44 689 MET A O 1
ATOM 5131 N N . VAL A 1 690 ? 10.440 2.599 -37.364 1.00 79.56 690 VAL A N 1
ATOM 5132 C CA . VAL A 1 690 ? 9.486 3.658 -37.721 1.00 79.56 690 VAL A CA 1
ATOM 5133 C C . VAL A 1 690 ? 8.164 3.450 -36.994 1.00 79.56 690 VAL A C 1
ATOM 5135 O O . VAL A 1 690 ? 7.660 4.393 -36.393 1.00 79.56 690 VAL A O 1
ATOM 5138 N N . GLY A 1 691 ? 7.644 2.224 -36.975 1.00 75.38 691 GLY A N 1
ATOM 5139 C CA . GLY A 1 691 ? 6.403 1.903 -36.275 1.00 75.38 691 GLY A CA 1
ATOM 5140 C C . GLY A 1 691 ? 6.468 2.149 -34.768 1.00 75.38 691 GLY A C 1
ATOM 5141 O O . GLY A 1 691 ? 5.617 2.847 -34.220 1.00 75.38 691 GLY A O 1
ATOM 5142 N N . ASN A 1 692 ? 7.525 1.666 -34.114 1.00 65.12 692 ASN A N 1
ATOM 5143 C CA . ASN A 1 692 ? 7.709 1.853 -32.673 1.00 65.12 692 ASN A CA 1
ATOM 5144 C C . ASN A 1 692 ? 7.973 3.320 -32.304 1.00 65.12 692 ASN A C 1
ATOM 5146 O O . ASN A 1 692 ? 7.405 3.818 -31.343 1.00 65.12 692 ASN A O 1
ATOM 5150 N N . THR A 1 693 ? 8.756 4.057 -33.099 1.00 71.69 693 THR A N 1
ATOM 5151 C CA . THR A 1 693 ? 9.005 5.486 -32.833 1.00 71.69 693 THR A CA 1
ATOM 5152 C C . THR A 1 693 ? 7.745 6.328 -33.031 1.00 71.69 693 THR A C 1
ATOM 5154 O O . THR A 1 693 ? 7.515 7.269 -32.278 1.00 71.69 693 THR A O 1
ATOM 5157 N N . VAL A 1 694 ? 6.912 6.004 -34.027 1.00 76.94 694 VAL A N 1
ATOM 5158 C CA . VAL A 1 694 ? 5.611 6.663 -34.219 1.00 76.94 694 VAL A CA 1
ATOM 5159 C C . VAL A 1 694 ? 4.700 6.417 -33.021 1.00 76.94 694 VAL A C 1
ATOM 5161 O O . VAL A 1 694 ? 4.076 7.361 -32.545 1.00 76.94 694 VAL A O 1
ATOM 5164 N N . GLN A 1 695 ? 4.691 5.200 -32.477 1.00 64.31 695 GLN A N 1
ATOM 5165 C CA . GLN A 1 695 ? 3.973 4.898 -31.242 1.00 64.31 695 GLN A CA 1
ATOM 5166 C C . GLN A 1 695 ? 4.502 5.733 -30.063 1.00 64.31 695 GLN A C 1
ATOM 5168 O O . GLN A 1 695 ? 3.711 6.374 -29.379 1.00 64.31 695 GLN A O 1
ATOM 5173 N N . THR A 1 696 ? 5.821 5.824 -29.863 1.00 56.75 696 THR A N 1
ATOM 5174 C CA . THR A 1 696 ? 6.417 6.675 -28.814 1.00 56.75 696 THR A CA 1
ATOM 5175 C C . THR A 1 696 ? 6.063 8.158 -29.002 1.00 56.75 696 THR A C 1
ATOM 5177 O O . THR A 1 696 ? 5.783 8.862 -28.035 1.00 56.75 696 THR A O 1
ATOM 5180 N N . LEU A 1 697 ? 6.010 8.654 -30.244 1.00 67.12 697 LEU A N 1
ATOM 5181 C CA . LEU A 1 697 ? 5.592 10.030 -30.547 1.00 67.12 697 LEU A CA 1
ATOM 5182 C C . LEU A 1 697 ? 4.108 10.283 -30.258 1.00 67.12 697 LEU A C 1
ATOM 5184 O O . LEU A 1 697 ? 3.748 11.395 -29.868 1.00 67.12 697 LEU A O 1
ATOM 5188 N N . GLN A 1 698 ? 3.262 9.270 -30.442 1.00 64.00 698 GLN A N 1
ATOM 5189 C CA . GLN A 1 698 ? 1.848 9.317 -30.076 1.00 64.00 698 GLN A CA 1
ATOM 5190 C C . GLN A 1 698 ? 1.673 9.315 -28.550 1.00 64.00 698 GLN A C 1
ATOM 5192 O O . GLN A 1 698 ? 0.901 10.119 -28.037 1.00 64.00 698 GLN A O 1
ATOM 5197 N N . LEU A 1 699 ? 2.452 8.506 -27.821 1.00 52.81 699 LEU A N 1
ATOM 5198 C CA . LEU A 1 699 ? 2.438 8.449 -26.350 1.00 52.81 699 LEU A CA 1
ATOM 5199 C C . LEU A 1 699 ? 2.853 9.780 -25.701 1.00 52.81 699 LEU A C 1
ATOM 5201 O O . LEU A 1 699 ? 2.248 10.217 -24.731 1.00 52.81 699 LEU A O 1
ATOM 5205 N N . VAL A 1 700 ? 3.837 10.473 -26.280 1.00 55.44 700 VAL A N 1
ATOM 5206 C CA . VAL A 1 700 ? 4.314 11.783 -25.794 1.00 55.44 700 VAL A CA 1
ATOM 5207 C C . VAL A 1 700 ? 3.411 12.949 -26.259 1.00 55.44 700 VAL A C 1
ATOM 5209 O O . VAL A 1 700 ? 3.641 14.111 -25.909 1.00 55.44 700 VAL A O 1
ATOM 5212 N N . GLY A 1 701 ? 2.371 12.665 -27.053 1.00 57.19 701 GLY A N 1
ATOM 5213 C CA . GLY A 1 701 ? 1.414 13.653 -27.563 1.00 57.19 701 GLY A CA 1
ATOM 5214 C C . GLY A 1 701 ? 1.959 14.550 -28.681 1.00 57.19 701 GLY A C 1
ATOM 5215 O O . GLY A 1 701 ? 1.410 15.619 -28.943 1.00 57.19 701 GLY A O 1
ATOM 5216 N N . TRP A 1 702 ? 3.059 14.160 -29.331 1.00 72.38 702 TRP A N 1
ATOM 5217 C CA . TRP A 1 702 ? 3.674 14.916 -30.432 1.00 72.38 702 TRP A CA 1
ATOM 5218 C C . TRP A 1 702 ? 3.089 14.563 -31.799 1.00 72.38 702 TRP A C 1
ATOM 5220 O O . TRP A 1 702 ? 3.206 15.353 -32.737 1.00 72.38 702 TRP A O 1
ATOM 5230 N N . LEU A 1 703 ? 2.459 13.395 -31.914 1.00 66.69 703 LEU A N 1
ATOM 5231 C CA . LEU A 1 703 ? 1.757 12.959 -33.112 1.00 66.69 703 LEU A CA 1
ATOM 5232 C C . LEU A 1 703 ? 0.299 12.625 -32.763 1.00 66.69 703 LEU A C 1
ATOM 5234 O O . LEU A 1 703 ? 0.066 11.968 -31.748 1.00 66.69 703 LEU A O 1
ATOM 5238 N N . PRO A 1 704 ? -0.683 13.044 -33.579 1.00 63.00 704 PRO A N 1
ATOM 5239 C CA . PRO A 1 704 ? -2.064 12.620 -33.392 1.00 63.00 704 PRO A CA 1
ATOM 5240 C C . PRO A 1 704 ? -2.201 11.096 -33.526 1.00 63.00 704 PRO A C 1
ATOM 5242 O O . PRO A 1 704 ? -1.446 10.438 -34.249 1.00 63.00 704 PRO A O 1
ATOM 5245 N N . LEU A 1 705 ? -3.174 10.541 -32.805 1.00 69.94 705 LEU A N 1
ATOM 5246 C CA . LEU A 1 705 ? -3.466 9.113 -32.766 1.00 69.94 705 LEU A CA 1
ATOM 5247 C C . LEU A 1 705 ? -4.839 8.878 -33.403 1.00 69.94 705 LEU A C 1
ATOM 5249 O O . LEU A 1 705 ? -5.866 9.100 -32.764 1.00 69.94 705 LEU A O 1
ATOM 5253 N N . HIS A 1 706 ? -4.859 8.435 -34.665 1.00 76.31 706 HIS A N 1
ATOM 5254 C CA . HIS A 1 706 ? -6.090 8.028 -35.345 1.00 76.31 706 HIS A CA 1
ATOM 5255 C C . HIS A 1 706 ? -6.141 6.499 -35.476 1.00 76.31 706 HIS A C 1
ATOM 5257 O O . HIS A 1 706 ? -5.452 5.932 -36.334 1.00 76.31 706 HIS A O 1
ATOM 5263 N N . PRO A 1 707 ? -6.940 5.805 -34.646 1.00 68.19 707 PRO A N 1
ATOM 5264 C CA . PRO A 1 707 ? -7.024 4.352 -34.686 1.00 68.19 707 PRO A CA 1
ATOM 5265 C C . PRO A 1 707 ? -7.706 3.859 -35.970 1.00 68.19 707 PRO A C 1
ATOM 5267 O O . PRO A 1 707 ? -8.659 4.458 -36.476 1.00 68.19 707 PRO A O 1
ATOM 5270 N N . LEU A 1 708 ? -7.212 2.743 -36.505 1.00 74.31 708 LEU A N 1
ATOM 5271 C CA . LEU A 1 708 ? -7.834 2.026 -37.614 1.00 74.31 708 LEU A CA 1
ATOM 5272 C C . LEU A 1 708 ? -9.072 1.257 -37.116 1.00 74.31 708 LEU A C 1
ATOM 5274 O O . LEU A 1 708 ? -9.032 0.673 -36.036 1.00 74.31 708 LEU A O 1
ATOM 5278 N N . PRO A 1 709 ? -10.148 1.151 -37.918 1.00 68.50 709 PRO A N 1
ATOM 5279 C CA . PRO A 1 709 ? -11.356 0.399 -37.554 1.00 68.50 709 PRO A CA 1
ATOM 5280 C C . PRO A 1 709 ? -11.158 -1.132 -37.569 1.00 68.50 709 PRO A C 1
ATOM 5282 O O . PRO A 1 709 ? -12.118 -1.885 -37.432 1.00 68.50 709 PRO A O 1
ATOM 5285 N N . ILE A 1 710 ? -9.924 -1.602 -37.777 1.00 71.62 710 ILE A N 1
ATOM 5286 C CA . ILE A 1 710 ? -9.536 -3.010 -37.832 1.00 71.62 710 ILE A CA 1
ATOM 5287 C C . ILE A 1 710 ? -8.423 -3.211 -36.802 1.00 71.62 710 ILE A C 1
ATOM 5289 O O . ILE A 1 710 ? -7.388 -2.549 -36.875 1.00 71.62 710 ILE A O 1
ATOM 5293 N N . GLY A 1 711 ? -8.622 -4.134 -35.862 1.00 60.47 711 GLY A N 1
ATOM 5294 C CA . GLY A 1 711 ? -7.595 -4.511 -34.893 1.00 60.47 711 GLY A CA 1
ATOM 5295 C C . GLY A 1 711 ? -6.527 -5.400 -35.530 1.00 60.47 711 GLY A C 1
ATOM 5296 O O . GLY A 1 711 ? -6.850 -6.393 -36.187 1.00 60.47 711 GLY A O 1
ATOM 5297 N N . PHE A 1 712 ? -5.250 -5.072 -35.326 1.00 66.19 712 PHE A N 1
ATOM 5298 C CA . PHE A 1 712 ? -4.157 -5.968 -35.694 1.00 66.19 712 PHE A CA 1
ATOM 5299 C C . PHE A 1 712 ? -3.837 -6.947 -34.557 1.00 66.19 712 PHE A C 1
ATOM 5301 O O . PHE A 1 712 ? -3.802 -6.548 -33.392 1.00 66.19 712 PHE A O 1
ATOM 5308 N N . PRO A 1 713 ? -3.557 -8.223 -34.875 1.00 65.62 713 PRO A N 1
ATOM 5309 C CA . PRO A 1 713 ? -2.969 -9.159 -33.928 1.00 65.62 713 PRO A CA 1
ATOM 5310 C C . PRO A 1 713 ? -1.706 -8.596 -33.264 1.00 65.62 713 PRO A C 1
ATOM 5312 O O . PRO A 1 713 ? -0.832 -8.067 -33.943 1.00 65.62 713 PRO A O 1
ATOM 5315 N N . PHE A 1 714 ? -1.554 -8.791 -31.953 1.00 45.25 714 PHE A N 1
ATOM 5316 C CA . PHE A 1 714 ? -0.412 -8.282 -31.178 1.00 45.25 714 PHE A CA 1
ATOM 5317 C C . PHE A 1 714 ? 0.962 -8.709 -31.725 1.00 45.25 714 PHE A C 1
ATOM 5319 O O . PHE A 1 714 ? 1.923 -7.944 -31.659 1.00 45.25 714 PHE A O 1
ATOM 5326 N N . TRP A 1 715 ? 1.057 -9.892 -32.342 1.00 56.69 715 TRP A N 1
ATOM 5327 C CA . TRP A 1 715 ? 2.302 -10.338 -32.970 1.00 56.69 715 TRP A CA 1
ATOM 5328 C C . TRP A 1 715 ? 2.757 -9.408 -34.114 1.00 56.69 715 TRP A C 1
ATOM 5330 O O . TRP A 1 715 ? 3.953 -9.294 -34.356 1.00 56.69 715 TRP A O 1
ATOM 5340 N N . LEU A 1 716 ? 1.856 -8.685 -34.786 1.00 61.25 716 LEU A N 1
ATOM 5341 C CA . LEU A 1 716 ? 2.244 -7.694 -35.798 1.00 61.25 716 LEU A CA 1
ATOM 5342 C C . LEU A 1 716 ? 2.915 -6.460 -35.179 1.00 61.25 716 LEU A C 1
ATOM 5344 O O . LEU A 1 716 ? 3.906 -5.974 -35.719 1.00 61.25 716 LEU A O 1
ATOM 5348 N N . GLY A 1 717 ? 2.442 -6.001 -34.020 1.00 52.62 717 GLY A N 1
ATOM 5349 C CA . GLY A 1 717 ? 3.085 -4.921 -33.265 1.00 52.62 717 GLY A CA 1
ATOM 5350 C C . GLY A 1 717 ? 4.432 -5.353 -32.683 1.00 52.62 717 GLY A C 1
ATOM 5351 O O . GLY A 1 717 ? 5.438 -4.682 -32.881 1.00 52.62 717 GLY A O 1
ATOM 5352 N N . MET A 1 718 ? 4.475 -6.524 -32.045 1.00 47.72 718 MET A N 1
ATOM 5353 C CA . MET A 1 718 ? 5.680 -7.058 -31.397 1.00 47.72 718 MET A CA 1
ATOM 5354 C C . MET A 1 718 ? 6.807 -7.381 -32.388 1.00 47.72 718 MET A C 1
ATOM 5356 O O . MET A 1 718 ? 7.960 -7.036 -32.146 1.00 47.72 718 MET A O 1
ATOM 5360 N N . TRP A 1 719 ? 6.492 -8.058 -33.494 1.00 49.75 719 TRP A N 1
ATOM 5361 C CA . TRP A 1 719 ? 7.513 -8.542 -34.428 1.00 49.75 719 TRP A CA 1
ATOM 5362 C C . TRP A 1 719 ? 7.787 -7.566 -35.573 1.00 49.75 719 TRP A C 1
ATOM 5364 O O . TRP A 1 719 ? 8.900 -7.542 -36.094 1.00 49.75 719 TRP A O 1
ATOM 5374 N N . PHE A 1 720 ? 6.790 -6.769 -35.970 1.00 67.75 720 PHE A N 1
ATOM 5375 C CA . PHE A 1 720 ? 6.868 -5.907 -37.153 1.00 67.75 720 PHE A CA 1
ATOM 5376 C C . PHE A 1 720 ? 6.695 -4.410 -36.838 1.00 67.75 720 PHE A C 1
ATOM 5378 O O . PHE A 1 720 ? 6.773 -3.589 -37.751 1.00 67.75 720 PHE A O 1
ATOM 5385 N N . GLY A 1 721 ? 6.496 -4.032 -35.568 1.00 65.50 721 GLY A N 1
ATOM 5386 C CA . GLY A 1 721 ? 6.261 -2.644 -35.155 1.00 65.50 721 GLY A CA 1
ATOM 5387 C C . GLY A 1 721 ? 4.963 -2.057 -35.714 1.00 65.50 721 GLY A C 1
ATOM 5388 O O . GLY A 1 721 ? 4.824 -0.843 -35.787 1.00 65.50 721 GLY A O 1
ATOM 5389 N N . VAL A 1 722 ? 4.039 -2.890 -36.207 1.00 77.00 722 VAL A N 1
ATOM 5390 C CA . VAL A 1 722 ? 2.816 -2.426 -36.874 1.00 77.00 722 VAL A CA 1
ATOM 5391 C C . VAL A 1 722 ? 1.720 -2.216 -35.837 1.00 77.00 722 VAL A C 1
ATOM 5393 O O . VAL A 1 722 ? 1.136 -3.173 -35.327 1.00 77.00 722 VAL A O 1
ATOM 5396 N N . HIS A 1 723 ? 1.422 -0.950 -35.561 1.00 73.88 723 HIS A N 1
ATOM 5397 C CA . HIS A 1 723 ? 0.347 -0.532 -34.660 1.00 73.88 723 HIS A CA 1
ATOM 5398 C C . HIS A 1 723 ? -0.894 -0.145 -35.465 1.00 73.88 723 HIS A C 1
ATOM 5400 O O . HIS A 1 723 ? -0.782 0.317 -36.599 1.00 73.88 723 HIS A O 1
ATOM 5406 N N . ALA A 1 724 ? -2.089 -0.350 -34.903 1.00 78.50 724 ALA A N 1
ATOM 5407 C CA . ALA A 1 724 ? -3.365 -0.090 -35.578 1.00 78.50 724 ALA A CA 1
ATOM 5408 C C . ALA A 1 724 ? -3.702 1.415 -35.644 1.00 78.50 724 ALA A C 1
ATOM 5410 O O . ALA A 1 724 ? -4.801 1.832 -35.291 1.00 78.50 724 ALA A O 1
ATOM 5411 N N . THR A 1 725 ? -2.749 2.237 -36.085 1.00 79.25 725 THR A N 1
ATOM 5412 C CA . THR A 1 725 ? -2.897 3.683 -36.273 1.00 79.25 725 THR A CA 1
ATOM 5413 C C . THR A 1 725 ? -2.630 4.053 -37.726 1.00 79.25 725 THR A C 1
ATOM 5415 O O . THR A 1 725 ? -1.745 3.486 -38.377 1.00 79.25 725 THR A O 1
ATOM 5418 N N . TRP A 1 726 ? -3.403 5.005 -38.256 1.00 81.75 726 TRP A N 1
ATOM 5419 C CA . TRP A 1 726 ? -3.216 5.489 -39.626 1.00 81.75 726 TRP A CA 1
ATOM 5420 C C . TRP A 1 726 ? -1.809 6.045 -39.825 1.00 81.75 726 TRP A C 1
ATOM 5422 O O . TRP A 1 726 ? -1.149 5.716 -40.809 1.00 81.75 726 TRP A O 1
ATOM 5432 N N . GLU A 1 727 ? -1.322 6.835 -38.871 1.00 82.75 727 GLU A N 1
ATOM 5433 C CA . GLU A 1 727 ? 0.006 7.435 -38.922 1.00 82.75 727 GLU A CA 1
ATOM 5434 C C . GLU A 1 727 ? 1.118 6.384 -38.922 1.00 82.75 727 GLU A C 1
ATOM 5436 O O . GLU A 1 727 ? 2.043 6.488 -39.727 1.00 82.75 727 GLU A O 1
ATOM 5441 N N . GLY A 1 728 ? 1.022 5.362 -38.061 1.00 82.38 728 GLY A N 1
ATOM 5442 C CA . GLY A 1 728 ? 2.013 4.290 -37.963 1.00 82.38 728 GLY A CA 1
ATOM 5443 C C . GLY A 1 728 ? 2.133 3.515 -39.268 1.00 82.38 728 GLY A C 1
ATOM 5444 O O . GLY A 1 728 ? 3.213 3.448 -39.857 1.00 82.38 728 GLY A O 1
ATOM 5445 N N . VAL A 1 729 ? 1.007 3.013 -39.780 1.00 85.94 729 VAL A N 1
ATOM 5446 C CA . VAL A 1 729 ? 0.979 2.230 -41.023 1.00 85.94 729 VAL A CA 1
ATOM 5447 C C . VAL A 1 729 ? 1.434 3.068 -42.219 1.00 85.94 729 VAL A C 1
ATOM 5449 O O . VAL A 1 729 ? 2.254 2.610 -43.018 1.00 85.94 729 VAL A O 1
ATOM 5452 N N . VAL A 1 730 ? 0.949 4.308 -42.349 1.00 90.25 730 VAL A N 1
ATOM 5453 C CA . VAL A 1 730 ? 1.321 5.185 -43.470 1.00 90.25 730 VAL A CA 1
ATOM 5454 C C . VAL A 1 730 ? 2.809 5.524 -43.427 1.00 90.25 730 VAL A C 1
ATOM 5456 O O . VAL A 1 730 ? 3.475 5.414 -44.455 1.00 90.25 730 VAL A O 1
ATOM 5459 N N . LEU A 1 731 ? 3.364 5.888 -42.267 1.00 88.75 731 LEU A N 1
ATOM 5460 C CA . LEU A 1 731 ? 4.782 6.243 -42.154 1.00 88.75 731 LEU A CA 1
ATOM 5461 C C . LEU A 1 731 ? 5.706 5.041 -42.374 1.00 88.75 731 LEU A C 1
ATOM 5463 O O . LEU A 1 731 ? 6.741 5.191 -43.025 1.00 88.75 731 LEU A O 1
ATOM 5467 N N . GLN A 1 732 ? 5.320 3.843 -41.926 1.00 88.12 732 GLN A N 1
ATOM 5468 C CA . GLN A 1 732 ? 6.048 2.608 -42.235 1.00 88.12 732 GLN A CA 1
ATOM 5469 C C . GLN A 1 732 ? 6.049 2.312 -43.740 1.00 88.12 732 GLN A C 1
ATOM 5471 O O . GLN A 1 732 ? 7.104 2.034 -44.316 1.00 88.12 732 GLN A O 1
ATOM 5476 N N . VAL A 1 733 ? 4.893 2.428 -44.405 1.00 90.31 733 VAL A N 1
ATOM 5477 C CA . VAL A 1 733 ? 4.782 2.244 -45.861 1.00 90.31 733 VAL A CA 1
ATOM 5478 C C . VAL A 1 733 ? 5.610 3.289 -46.606 1.00 90.31 733 VAL A C 1
ATOM 5480 O O . VAL A 1 733 ? 6.360 2.933 -47.513 1.00 90.31 733 VAL A O 1
ATOM 5483 N N . VAL A 1 734 ? 5.541 4.562 -46.209 1.00 90.94 734 VAL A N 1
ATOM 5484 C CA . VAL A 1 734 ? 6.339 5.645 -46.806 1.00 90.94 734 VAL A CA 1
ATOM 5485 C C . VAL A 1 734 ? 7.835 5.370 -46.654 1.00 90.94 734 VAL A C 1
ATOM 5487 O O . VAL A 1 734 ? 8.566 5.483 -47.635 1.00 90.94 734 VAL A O 1
ATOM 5490 N N . ALA A 1 735 ? 8.299 4.955 -45.473 1.00 83.00 735 ALA A N 1
ATOM 5491 C CA . ALA A 1 735 ? 9.707 4.634 -45.242 1.00 83.00 735 ALA A CA 1
ATOM 5492 C C . ALA A 1 735 ? 10.197 3.492 -46.152 1.00 83.00 735 ALA A C 1
ATOM 5494 O O . ALA A 1 735 ? 11.248 3.611 -46.786 1.00 83.00 735 ALA A O 1
ATOM 5495 N N . VAL A 1 736 ? 9.412 2.418 -46.285 1.00 85.12 736 VAL A N 1
ATOM 5496 C CA . VAL A 1 736 ? 9.731 1.285 -47.170 1.00 85.12 736 VAL A CA 1
ATOM 5497 C C . VAL A 1 736 ? 9.715 1.705 -48.644 1.00 85.12 736 VAL A C 1
ATOM 5499 O O . VAL A 1 736 ? 10.636 1.372 -49.393 1.00 85.12 736 VAL A O 1
ATOM 5502 N N . VAL A 1 737 ? 8.713 2.481 -49.068 1.00 87.69 737 VAL A N 1
ATOM 5503 C CA . VAL A 1 737 ? 8.608 3.003 -50.440 1.00 87.69 737 VAL A CA 1
ATOM 5504 C C . VAL A 1 737 ? 9.766 3.941 -50.769 1.00 87.69 737 VAL A C 1
ATOM 5506 O O . VAL A 1 737 ? 10.266 3.893 -51.888 1.00 87.69 737 VAL A O 1
ATOM 5509 N N . LEU A 1 738 ? 10.246 4.754 -49.827 1.00 82.56 738 LEU A N 1
ATOM 5510 C CA . LEU A 1 738 ? 11.417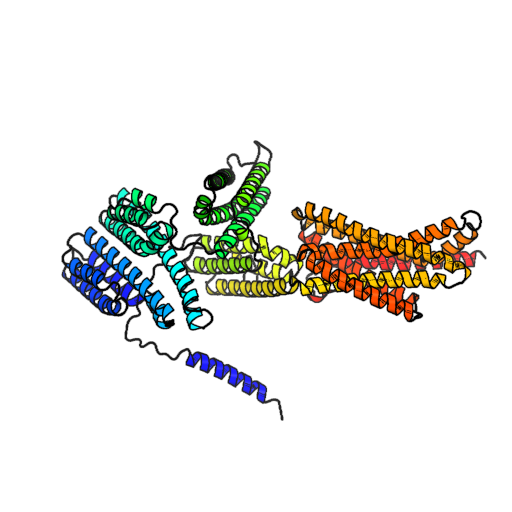 5.608 -50.042 1.00 82.56 738 LEU A CA 1
ATOM 5511 C C . LEU A 1 738 ? 12.682 4.779 -50.287 1.00 82.56 738 LEU A C 1
ATOM 5513 O O . LEU A 1 738 ? 13.430 5.069 -51.221 1.00 82.56 738 LEU A O 1
ATOM 5517 N N . VAL A 1 739 ? 12.902 3.715 -49.511 1.00 78.19 739 VAL A N 1
ATOM 5518 C CA . VAL A 1 739 ? 14.064 2.830 -49.689 1.00 78.19 739 VAL A CA 1
ATOM 5519 C C . VAL A 1 739 ? 13.976 2.069 -51.014 1.00 78.19 739 VAL A C 1
ATOM 5521 O O . VAL A 1 739 ? 14.895 2.150 -51.832 1.00 78.19 739 VAL A O 1
ATOM 5524 N N . ILE A 1 740 ? 12.857 1.391 -51.277 1.00 80.56 740 ILE A N 1
ATOM 5525 C CA . ILE A 1 740 ? 12.651 0.605 -52.505 1.00 80.56 740 ILE A CA 1
ATOM 5526 C C . ILE A 1 740 ? 12.594 1.515 -53.746 1.00 80.56 740 ILE A C 1
ATOM 5528 O O . ILE A 1 740 ? 13.157 1.201 -54.794 1.00 80.56 740 ILE A O 1
ATOM 5532 N N . GLY A 1 741 ? 11.954 2.676 -53.635 1.00 79.19 741 GLY A N 1
ATOM 5533 C CA . GLY A 1 741 ? 11.871 3.679 -54.692 1.00 79.19 741 GLY A CA 1
ATOM 5534 C C . GLY A 1 741 ? 13.234 4.278 -55.033 1.00 79.19 741 GLY A C 1
ATOM 5535 O O . GLY A 1 741 ? 13.550 4.421 -56.214 1.00 79.19 741 GLY A O 1
ATOM 5536 N N . SER A 1 742 ? 14.083 4.547 -54.032 1.00 74.25 742 SER A N 1
ATOM 5537 C CA . SER A 1 742 ? 15.464 4.998 -54.261 1.00 74.25 742 SER A CA 1
ATOM 5538 C C . SER A 1 742 ? 16.284 3.960 -55.037 1.00 74.25 742 SER A C 1
ATOM 5540 O O . SER A 1 742 ? 17.057 4.317 -55.929 1.00 74.25 742 SER A O 1
ATOM 5542 N N . TYR A 1 743 ? 16.044 2.671 -54.772 1.00 72.00 743 TYR A N 1
ATOM 5543 C CA . TYR A 1 743 ? 16.677 1.561 -55.475 1.00 72.00 743 TYR A CA 1
ATOM 5544 C C . TYR A 1 743 ? 16.283 1.521 -56.961 1.00 72.00 743 TYR A C 1
ATOM 5546 O O . TYR A 1 743 ? 17.155 1.551 -57.834 1.00 72.00 743 TYR A O 1
ATOM 5554 N N . PHE A 1 744 ? 14.982 1.534 -57.270 1.00 75.81 744 PHE A N 1
ATOM 5555 C CA . PHE A 1 744 ? 14.506 1.509 -58.659 1.00 75.81 744 PHE A CA 1
ATOM 5556 C C . PHE A 1 744 ? 14.853 2.787 -59.432 1.00 75.81 744 PHE A C 1
ATOM 5558 O O . PHE A 1 744 ? 15.175 2.721 -60.620 1.00 75.81 744 PHE A O 1
ATOM 5565 N N . LEU A 1 745 ? 14.846 3.951 -58.772 1.00 71.06 745 LEU A N 1
ATOM 5566 C CA . LEU A 1 745 ? 15.262 5.216 -59.378 1.00 71.06 745 LEU A CA 1
ATOM 5567 C C . LEU A 1 745 ? 16.747 5.185 -59.769 1.00 71.06 745 LEU A C 1
ATOM 5569 O O . LEU A 1 745 ? 17.106 5.602 -60.874 1.00 71.06 745 LEU A O 1
ATOM 5573 N N . ALA A 1 746 ? 17.605 4.635 -58.906 1.00 64.00 746 ALA A N 1
ATOM 5574 C CA . ALA A 1 746 ? 19.023 4.449 -59.199 1.00 64.00 746 ALA A CA 1
ATOM 5575 C C . ALA A 1 746 ? 19.252 3.482 -60.381 1.00 64.00 746 ALA A C 1
ATOM 5577 O O . ALA A 1 746 ? 20.149 3.695 -61.205 1.00 64.00 746 ALA A O 1
ATOM 5578 N N . GLU A 1 747 ? 18.426 2.443 -60.514 1.00 66.19 747 GLU A N 1
ATOM 5579 C CA . GLU A 1 747 ? 18.495 1.491 -61.627 1.00 66.19 747 GLU A CA 1
ATOM 5580 C C . GLU A 1 747 ? 17.989 2.090 -62.955 1.00 66.19 747 GLU A C 1
ATOM 5582 O O . GLU A 1 747 ? 18.633 1.937 -64.001 1.00 66.19 747 GLU A O 1
ATOM 5587 N N . ALA A 1 748 ? 16.906 2.874 -62.916 1.00 68.31 748 ALA A N 1
ATOM 5588 C CA . ALA A 1 748 ? 16.364 3.588 -64.073 1.00 68.31 748 ALA A CA 1
ATOM 5589 C C . ALA A 1 748 ? 17.344 4.641 -64.623 1.00 68.31 748 ALA A C 1
ATOM 5591 O O . ALA A 1 748 ? 17.547 4.733 -65.840 1.00 68.31 748 ALA A O 1
ATOM 5592 N N . GLN A 1 749 ? 18.026 5.385 -63.744 1.00 67.56 749 GLN A N 1
ATOM 5593 C CA . GLN A 1 749 ? 19.069 6.337 -64.143 1.00 67.56 749 GLN A CA 1
ATOM 5594 C C . GLN A 1 749 ? 20.247 5.641 -64.848 1.00 67.56 749 GLN A C 1
ATOM 5596 O O . GLN A 1 749 ? 20.770 6.161 -65.838 1.00 67.56 749 GLN A O 1
ATOM 5601 N N . LYS A 1 750 ? 20.629 4.429 -64.422 1.00 56.28 750 LYS A N 1
ATOM 5602 C CA . LYS A 1 750 ? 21.649 3.618 -65.112 1.00 56.28 750 LYS A CA 1
ATOM 5603 C C . LYS A 1 750 ? 21.191 3.129 -66.483 1.00 56.28 750 LYS A C 1
ATOM 5605 O O . LYS A 1 750 ? 21.983 3.157 -67.427 1.00 56.28 750 LYS A O 1
ATOM 5610 N N . ALA A 1 751 ? 19.943 2.682 -66.612 1.00 61.06 751 ALA A N 1
ATOM 5611 C CA . ALA A 1 751 ? 19.388 2.255 -67.897 1.00 61.06 751 ALA A CA 1
ATOM 5612 C C . ALA A 1 751 ? 19.351 3.418 -68.905 1.00 61.06 751 ALA A C 1
ATOM 5614 O O . ALA A 1 751 ? 19.734 3.241 -70.064 1.00 61.06 751 ALA A O 1
ATOM 5615 N N . GLY A 1 752 ? 18.991 4.621 -68.443 1.00 64.44 752 GLY A N 1
ATOM 5616 C CA . GLY A 1 752 ? 19.046 5.856 -69.230 1.00 64.44 752 GLY A CA 1
ATOM 5617 C C . GLY A 1 752 ? 20.466 6.227 -69.667 1.00 64.44 752 GLY A C 1
ATOM 5618 O O . GLY A 1 752 ? 20.699 6.474 -70.847 1.00 64.44 752 GLY A O 1
ATOM 5619 N N . GLN A 1 753 ? 21.446 6.175 -68.757 1.00 60.19 753 GLN A N 1
ATOM 5620 C CA . GLN A 1 753 ? 22.853 6.461 -69.077 1.00 60.19 753 GLN A CA 1
ATOM 5621 C C . GLN A 1 753 ? 23.483 5.429 -70.026 1.00 60.19 753 GLN A C 1
ATOM 5623 O O . GLN A 1 753 ? 24.295 5.791 -70.878 1.00 60.19 753 GLN A O 1
ATOM 5628 N N . ARG A 1 754 ? 23.113 4.144 -69.915 1.00 56.44 754 ARG A N 1
ATOM 5629 C CA . ARG A 1 754 ? 23.546 3.100 -70.860 1.00 56.44 754 ARG A CA 1
ATOM 5630 C C . ARG A 1 754 ? 22.960 3.343 -72.246 1.00 56.44 754 ARG A C 1
ATOM 5632 O O . ARG A 1 754 ? 23.715 3.338 -73.210 1.00 56.44 754 ARG A O 1
ATOM 5639 N N . ARG A 1 755 ? 21.657 3.626 -72.347 1.00 59.50 755 ARG A N 1
ATOM 5640 C CA . ARG A 1 755 ? 20.997 3.967 -73.620 1.00 59.50 755 ARG A CA 1
ATOM 5641 C C . ARG A 1 755 ? 21.592 5.224 -74.260 1.00 59.50 755 ARG A C 1
ATOM 5643 O O . ARG A 1 755 ? 21.864 5.205 -75.451 1.00 59.50 755 ARG A O 1
ATOM 5650 N N . ALA A 1 756 ? 21.887 6.260 -73.474 1.00 58.50 756 ALA A N 1
ATOM 5651 C CA . ALA A 1 756 ? 22.547 7.472 -73.963 1.00 58.50 756 ALA A CA 1
ATOM 5652 C C . ALA A 1 756 ? 23.977 7.212 -74.475 1.00 58.50 756 ALA A C 1
ATOM 5654 O O . ALA A 1 756 ? 24.382 7.798 -75.471 1.00 58.50 756 ALA A O 1
ATOM 5655 N N . ARG A 1 757 ? 24.736 6.303 -73.842 1.00 54.72 757 ARG A N 1
ATOM 5656 C CA . ARG A 1 757 ? 26.063 5.880 -74.331 1.00 54.72 757 ARG A CA 1
ATOM 5657 C C . ARG A 1 757 ? 25.998 5.021 -75.595 1.00 54.72 757 ARG A C 1
ATOM 5659 O O . ARG A 1 757 ? 26.882 5.154 -76.426 1.00 54.72 757 ARG A O 1
ATOM 5666 N N . PHE A 1 758 ? 24.978 4.175 -75.743 1.00 57.09 758 PHE A N 1
ATOM 5667 C CA . PHE A 1 758 ? 24.746 3.393 -76.965 1.00 57.09 758 PHE A CA 1
ATOM 5668 C C . PHE A 1 758 ? 24.196 4.228 -78.129 1.00 57.09 758 PHE A C 1
ATOM 5670 O O . PHE A 1 758 ? 24.349 3.825 -79.270 1.00 57.09 758 PHE A O 1
ATOM 5677 N N . ALA A 1 759 ? 23.556 5.368 -77.856 1.00 59.09 759 ALA A N 1
ATOM 5678 C CA . ALA A 1 759 ? 23.090 6.297 -78.888 1.00 59.09 759 ALA A CA 1
ATOM 5679 C C . ALA A 1 759 ? 24.168 7.310 -79.329 1.00 59.09 759 ALA A C 1
ATOM 5681 O O . ALA A 1 759 ? 23.968 8.021 -80.309 1.00 59.09 759 ALA A O 1
ATOM 5682 N N . ALA A 1 760 ? 25.278 7.411 -78.589 1.00 55.03 760 ALA A N 1
ATOM 5683 C CA . ALA A 1 760 ? 26.358 8.379 -78.807 1.00 55.03 760 ALA A CA 1
ATOM 5684 C C . ALA A 1 760 ? 27.678 7.749 -79.299 1.00 55.03 760 ALA A C 1
ATOM 5686 O O . ALA A 1 760 ? 28.668 8.467 -79.448 1.00 55.03 760 ALA A O 1
ATOM 5687 N N . GLY A 1 761 ? 27.712 6.430 -79.503 1.00 48.19 761 GLY A N 1
ATOM 5688 C CA . GLY A 1 761 ? 28.808 5.694 -80.141 1.00 48.19 761 GLY A CA 1
ATOM 5689 C C . GLY A 1 761 ? 28.273 4.935 -81.337 1.00 48.19 761 GLY A C 1
ATOM 5690 O O . GLY A 1 761 ? 29.060 4.763 -82.291 1.00 48.19 761 GLY A O 1
#

Sequence (761 aa):
MRPLLLPLLCVWAVVAQAQVIEAQGSHALDLTEPTTGEAAETLRSSLVQAQLALGFDEAATREHLDEAATAWAVLSTRLPSVRTEVDAWLELLPETEEEAGFAAARAAIWTALLRGGQVEVLERIAEGDAAGANDLLGLREFRRATRFSRPGNAATLAVAALAAGSSDAASAAEVVRADLLDAYQARLNDALIDLRAAIAAGYPVRTAEQAALARGYFTILAPAYAEQRGAAALAAAEAAFAGSDPGAMSVALQGFRASPLSLEERRQRASRIVRFLDLVAIEYSRGVRGSEGEARVTNDLEVVEANAFFASAQAAFADLEPLLQQLDAAATAEVSGGFDTLAAGLQAATAKRDPPTVSAVQAQVSSLLSGLRTVLPADWQTVDPGADLEVIRQQLQALLEAAAQGSPELAETARLDAYAVLESGPEARLRVFAPQLSLTIEELFWNGLDPKGLARLLREGAPQAELRATVSAIDEALGRASAFLQSETAPATVAANAAIIVFREGLEAVLILAALLGSLKRPEVRRFRAPLWLGAALGLLASVVTWFIMRGVLTRFARHGEKLEAVVGIAAILVLLLIMNWYFHQVYWTDHLAGLHKRKSGLLGAGGQSLGLALLGLSAIYREGFETVLFLQSLVLQSGTVPVLLGTAVGFAATAAVGAAVWVLQARLPYKRMLVVTGVMICAVLAIMVGNTVQTLQLVGWLPLHPLPIGFPFWLGMWFGVHATWEGVVLQVVAVVLVIGSYFLAEAQKAGQRRARFAAG

Radius of gyration: 37.21 Å; chains: 1; bounding box: 90×86×123 Å

Foldseek 3Di:
DPDPVVVVVVVVVVVVVVVVVVVVVPPPPPVPDDFLLRLLVQLLVLLVQLLVCQPPPLVSNVVSLVSNVVSVVSLCVQQVVLNVVLVVLSVCLNVDNDSLVSLLSSLLNLLSLQLSLLVSLLVCLVVLNLVSNLSSVSSAAFADDDLPDGGDCQLVVLSVCSVVVVDHSVVSSLSNQQNRLQRLVRQLVVLLVQLVVCVVVVPSSSNSNSLSNNLSSVVSLLVLLCVVPNDVLSVQLNVQSVVSDSVSNVVSCVLDGSHDQDLVLLLLLLVLLLLLLVLLLVLVQVQWDDDQPDIFGPHLVSLVSSLLSLVSNVVSLVSCLSVLCVVPVVLSVVLVVLSVVLNVLSVCRNVRHRHDHSVVSVVSSVVSSVSSVVSRDPSSNDDDLVVLLVLLLVLLVQLLVCLVVVNLVSNVSSLSSSVSSCVSHLLVVCCQQPVVLSVQLVLQSDQNDVLGHSVVCSVVSHDSVSSVVSSVSNNVSSVVSVVRLVVCQPLQNLLQVLLVLLLVLLLQLLVLLCVLVVVQPDPVRPVLNVLLVLLQVLLLVVLVVVLVVVVVVCVVCVVVPLVVLLVVLVVVLVVLLVVLLVCLLVVVCPVVVVVVCVVCPPPDPPVVSSNVSSNVSNVSNNVSSNVSSVVLVVSCVRHHDVSSVSSNVNNNVNSVVVSVVCVVVVDPPPVVVVVVVVSVVSLQVSLLSLLSSVSSCVVVVNDPFAFAPDADDVCCCVVRSDHRGPNSVVRSVVSSCSSVVSNVVSVVVVVVVVVVVVVVD